Protein 6VRJ (pdb70)

CATH classification: 3.30.110.10

Solvent-accessible surface area: 7652 Å² total; per-residue (Å²): 166,60,178,184,79,150,195,105,72,132,56,80,108,26,137,4,139,17,79,42,118,134,43,79,52,93,93,44,17,114,60,0,4,155,29,3,64,144,30,13,109,0,51,1,32,0,130,14,147,76,184,40,135,59,32,102,131,104,1,82,107,47,2,110,168,1,35,46,51,0,78,137,124,3,56,50,115,107,146,44,158,120,109,56,165,50,9,85,0,10,2,14,18,144,138,178,236

Radius of gyration: 14.17 Å; Cα contacts (8 Å, |Δi|>4): 138; chains: 1; bounding box: 36×30×37 Å

InterPro domains:
  IPR001288 Translation initiation factor 3 [MF_00080] (9-182)
  IPR001288 Translation initiation factor 3 [PTHR10938] (8-183)
  IPR001288 Translation initiation factor 3 [TIGR00168] (15-182)
  IPR019814 Translation initiation factor 3, N-terminal [PF05198] (19-85)
  IPR019815 Translation initiation factor 3, C-terminal [PF00707] (96-180)
  IPR036787 Translation initiation factor 3 (IF-3), N-terminal domain superfamily [G3DSA:3.10.20.80] (10-87)
  IPR036787 Translation initiation factor 3 (IF-3), N-terminal domain superfamily [SSF54364] (17-90)
  IPR036788 Translation initiation factor 3 (IF-3), C-terminal domain superfamily [G3DSA:3.30.110.10] (88-183)
  IPR036788 Translation initiation factor 3 (IF-3), C-terminal domain superfamily [SSF55200] (96-183)

Secondary structure (DSSP, 8-state):
--SSSSS----EEEEE-SS--HHHHHHHHHHHHHHHHHT--EEEEE---S-HHHHHHHHHHHHHHHHHHHHTTEEEEEEEEEETTEEEEEEEES---

Nearest PDB structures (foldseek):
  6vrj-assembly1_A  TM=8.869E-01  e=1.119E-15  Pseudomonas aeruginosa
  5lmr-assembly1_X  TM=9.098E-01  e=2.075E-10  Thermus thermophilus HB8
  1tig-assembly1_A  TM=9.096E-01  e=4.958E-10  Geobacillus stearothermophilus
  5lmv-assembly1_X  TM=9.187E-01  e=1.237E-08  Thermus thermophilus HB8
  2m71-assembly1_A  TM=8.710E-01  e=9.018E-07  Campylobacter jejuni

Foldseek 3Di:
DDDPDPDDLAEEEDEDELPQDDVNLVVRLCCCQVSLVVPHWYKYKYADDPDPPVSVVSVVVSCVVSQVVCVVFWHFPDPWDDDDRITMGIIGGDDDD

Organism: Pseudomonas aeruginosa (strain ATCC 15692 / DSM 22644 / CIP 104116 / JCM 14847 / LMG 12228 / 1C / PRS 101 / PAO1) (NCBI:txid208964)

Structure (mmCIF, N/CA/C/O backbone):
data_6VRJ
#
_entry.id   6VRJ
#
loop_
_atom_site.group_PDB
_atom_site.id
_atom_site.type_symbol
_atom_site.label_atom_id
_atom_site.label_alt_id
_atom_site.label_comp_id
_atom_site.label_asym_id
_atom_site.label_entity_id
_atom_site.label_seq_id
_atom_site.pdbx_PDB_ins_code
_atom_site.Cartn_x
_atom_site.Cartn_y
_atom_site.Cartn_z
_atom_site.occupancy
_atom_site.B_iso_or_equiv
_atom_site.auth_seq_id
_atom_site.auth_comp_id
_atom_site.auth_asym_id
_atom_site.auth_atom_id
_atom_site.pdbx_PDB_model_num
ATOM 1 N N . VAL A 1 1 ? -10.450 -8.105 26.666 1.00 0.00 86 VAL A N 1
ATOM 2 C CA . VAL A 1 1 ? -11.747 -7.849 25.994 1.00 0.00 86 VAL A CA 1
ATOM 3 C C . VAL A 1 1 ? -11.556 -7.696 24.488 1.00 0.00 86 VAL A C 1
ATOM 4 O O . VAL A 1 1 ? -11.375 -6.603 23.989 1.00 0.00 86 VAL A O 1
ATOM 17 N N . ALA A 1 2 ? -11.601 -8.799 23.790 1.00 0.00 87 ALA A N 1
ATOM 18 C CA . ALA A 1 2 ? -11.424 -8.736 22.319 1.00 0.00 87 ALA A CA 1
ATOM 19 C C . ALA A 1 2 ? -11.843 -10.048 21.664 1.00 0.00 87 ALA A C 1
ATOM 20 O O . ALA A 1 2 ? -11.828 -11.090 22.290 1.00 0.00 87 ALA A O 1
ATOM 27 N N . LYS A 1 3 ? -12.209 -9.972 20.415 1.00 0.00 88 LYS A N 1
ATOM 28 C CA . LYS A 1 3 ? -12.632 -11.202 19.701 1.00 0.00 88 LYS A CA 1
ATOM 29 C C . LYS A 1 3 ? -13.676 -11.965 20.504 1.00 0.00 88 LYS A C 1
ATOM 30 O O . LYS A 1 3 ? -14.015 -13.085 20.177 1.00 0.00 88 LYS A O 1
ATOM 49 N N . LYS A 1 4 ? -14.170 -11.349 21.543 1.00 0.00 89 LYS A N 1
ATOM 50 C CA . LYS A 1 4 ? -15.192 -12.033 22.372 1.00 0.00 89 LYS A CA 1
ATOM 51 C C . LYS A 1 4 ? -16.147 -11.026 23.002 1.00 0.00 89 LYS A C 1
ATOM 52 O O . LYS A 1 4 ? -16.993 -11.383 23.798 1.00 0.00 89 LYS A O 1
ATOM 71 N N . ASN A 1 5 ? -15.995 -9.783 22.636 1.00 0.00 90 ASN A N 1
ATOM 72 C CA . ASN A 1 5 ? -16.886 -8.743 23.204 1.00 0.00 90 ASN A CA 1
ATOM 73 C C . ASN A 1 5 ? -18.254 -8.785 22.533 1.00 0.00 90 ASN A C 1
ATOM 74 O O . ASN A 1 5 ? -18.733 -9.840 22.166 1.00 0.00 90 ASN A O 1
ATOM 85 N N . GLN A 1 6 ? -18.860 -7.633 22.384 1.00 0.00 91 GLN A N 1
ATOM 86 C CA . GLN A 1 6 ? -20.199 -7.586 21.739 1.00 0.00 91 GLN A CA 1
ATOM 87 C C . GLN A 1 6 ? -20.082 -7.212 20.264 1.00 0.00 91 GLN A C 1
ATOM 88 O O . GLN A 1 6 ? -19.737 -8.035 19.439 1.00 0.00 91 GLN A O 1
ATOM 102 N N . LYS A 1 7 ? -20.368 -5.975 19.959 1.00 0.00 92 LYS A N 1
ATOM 103 C CA . LYS A 1 7 ? -20.278 -5.531 18.545 1.00 0.00 92 LYS A CA 1
ATOM 104 C C . LYS A 1 7 ? -18.882 -5.779 17.985 1.00 0.00 92 LYS A C 1
ATOM 105 O O . LYS A 1 7 ? -18.713 -5.987 16.799 1.00 0.00 92 LYS A O 1
ATOM 124 N N . GLN A 1 8 ? -17.903 -5.751 18.847 1.00 0.00 93 GLN A N 1
ATOM 125 C CA . GLN A 1 8 ? -16.511 -5.984 18.383 1.00 0.00 93 GLN A CA 1
ATOM 126 C C . GLN A 1 8 ? -16.073 -4.920 17.380 1.00 0.00 93 GLN A C 1
ATOM 127 O O . GLN A 1 8 ? -16.889 -4.211 16.824 1.00 0.00 93 GLN A O 1
ATOM 141 N N . ALA A 1 9 ? -14.784 -4.835 17.170 1.00 0.00 94 ALA A N 1
ATOM 142 C CA . ALA A 1 9 ? -14.256 -3.831 16.212 1.00 0.00 94 ALA A CA 1
ATOM 143 C C . ALA A 1 9 ? -13.081 -4.409 15.428 1.00 0.00 94 ALA A C 1
ATOM 144 O O . ALA A 1 9 ? -12.736 -5.562 15.587 1.00 0.00 94 ALA A O 1
ATOM 151 N N . GLN A 1 10 ? -12.486 -3.598 14.593 1.00 0.00 95 GLN A N 1
ATOM 152 C CA . GLN A 1 10 ? -11.335 -4.095 13.797 1.00 0.00 95 GLN A CA 1
ATOM 153 C C . GLN A 1 10 ? -10.486 -2.940 13.281 1.00 0.00 95 GLN A C 1
ATOM 154 O O . GLN A 1 10 ? -11.004 -1.949 12.803 1.00 0.00 95 GLN A O 1
ATOM 168 N N . VAL A 1 11 ? -9.194 -3.089 13.385 1.00 0.00 96 VAL A N 1
ATOM 169 C CA . VAL A 1 11 ? -8.294 -2.020 12.911 1.00 0.00 96 VAL A CA 1
ATOM 170 C C . VAL A 1 11 ? -8.311 -1.905 11.403 1.00 0.00 96 VAL A C 1
ATOM 171 O O . VAL A 1 11 ? -8.442 -2.887 10.698 1.00 0.00 96 VAL A O 1
ATOM 184 N N . LYS A 1 12 ? -8.175 -0.694 10.944 1.00 0.00 97 LYS A N 1
ATOM 185 C CA . LYS A 1 12 ? -8.175 -0.439 9.476 1.00 0.00 97 LYS A CA 1
ATOM 186 C C . LYS A 1 12 ? -6.829 0.128 9.030 1.00 0.00 97 LYS A C 1
ATOM 187 O O . LYS A 1 12 ? -6.084 0.655 9.833 1.00 0.00 97 LYS A O 1
ATOM 206 N N . GLU A 1 13 ? -6.540 -0.002 7.756 1.00 0.00 98 GLU A N 1
ATOM 207 C CA . GLU A 1 13 ? -5.246 0.520 7.231 1.00 0.00 98 GLU A CA 1
ATOM 208 C C . GLU A 1 13 ? -5.466 1.360 5.984 1.00 0.00 98 GLU A C 1
ATOM 209 O O . GLU A 1 13 ? -6.370 1.104 5.213 1.00 0.00 98 GLU A O 1
ATOM 221 N N . ILE A 1 14 ? -4.624 2.349 5.808 1.00 0.00 99 ILE A N 1
ATOM 222 C CA . ILE A 1 14 ? -4.750 3.232 4.618 1.00 0.00 99 ILE A CA 1
ATOM 223 C C . ILE A 1 14 ? -3.392 3.427 3.955 1.00 0.00 99 ILE A C 1
ATOM 224 O O . ILE A 1 14 ? -2.429 3.803 4.596 1.00 0.00 99 ILE A O 1
ATOM 240 N N . LYS A 1 15 ? -3.341 3.162 2.679 1.00 0.00 100 LYS A N 1
ATOM 241 C CA . LYS A 1 15 ? -2.060 3.323 1.949 1.00 0.00 100 LYS A CA 1
ATOM 242 C C . LYS A 1 15 ? -1.902 4.741 1.418 1.00 0.00 100 LYS A C 1
ATOM 243 O O . LYS A 1 15 ? -2.875 5.416 1.139 1.00 0.00 100 LYS A O 1
ATOM 262 N N . PHE A 1 16 ? -0.667 5.165 1.290 1.00 0.00 101 PHE A N 1
ATOM 263 C CA . PHE A 1 16 ? -0.395 6.535 0.780 1.00 0.00 101 PHE A CA 1
ATOM 264 C C . PHE A 1 16 ? 0.654 6.495 -0.324 1.00 0.00 101 PHE A C 1
ATOM 265 O O . PHE A 1 16 ? 1.375 5.525 -0.456 1.00 0.00 101 PHE A O 1
ATOM 282 N N . ARG A 1 17 ? 0.708 7.546 -1.109 1.00 0.00 102 ARG A N 1
ATOM 283 C CA . ARG A 1 17 ? 1.704 7.593 -2.214 1.00 0.00 102 ARG A CA 1
ATOM 284 C C . ARG A 1 17 ? 2.396 8.965 -2.254 1.00 0.00 102 ARG A C 1
ATOM 285 O O . ARG A 1 17 ? 1.806 9.965 -1.905 1.00 0.00 102 ARG A O 1
ATOM 306 N N . PRO A 1 18 ? 3.652 8.985 -2.675 1.00 0.00 103 PRO A N 1
ATOM 307 C CA . PRO A 1 18 ? 4.408 10.236 -2.754 1.00 0.00 103 PRO A CA 1
ATOM 308 C C . PRO A 1 18 ? 3.784 11.207 -3.754 1.00 0.00 103 PRO A C 1
ATOM 309 O O . PRO A 1 18 ? 2.890 10.853 -4.496 1.00 0.00 103 PRO A O 1
ATOM 320 N N . GLY A 1 19 ? 4.271 12.416 -3.752 1.00 0.00 104 GLY A N 1
ATOM 321 C CA . GLY A 1 19 ? 3.726 13.433 -4.695 1.00 0.00 104 GLY A CA 1
ATOM 322 C C . GLY A 1 19 ? 2.193 13.403 -4.717 1.00 0.00 104 GLY A C 1
ATOM 323 O O . GLY A 1 19 ? 1.586 13.492 -5.765 1.00 0.00 104 GLY A O 1
ATOM 327 N N . THR A 1 20 ? 1.596 13.277 -3.562 1.00 0.00 105 THR A N 1
ATOM 328 C CA . THR A 1 20 ? 0.108 13.243 -3.518 1.00 0.00 105 THR A CA 1
ATOM 329 C C . THR A 1 20 ? -0.461 14.660 -3.503 1.00 0.00 105 THR A C 1
ATOM 330 O O . THR A 1 20 ? 0.047 15.529 -2.822 1.00 0.00 105 THR A O 1
ATOM 341 N N . GLU A 1 21 ? -1.509 14.867 -4.260 1.00 0.00 106 GLU A N 1
ATOM 342 C CA . GLU A 1 21 ? -2.126 16.219 -4.306 1.00 0.00 106 GLU A CA 1
ATOM 343 C C . GLU A 1 21 ? -2.839 16.549 -2.999 1.00 0.00 106 GLU A C 1
ATOM 344 O O . GLU A 1 21 ? -3.305 15.673 -2.302 1.00 0.00 106 GLU A O 1
ATOM 356 N N . GLU A 1 22 ? -2.919 17.816 -2.699 1.00 0.00 107 GLU A N 1
ATOM 357 C CA . GLU A 1 22 ? -3.597 18.230 -1.444 1.00 0.00 107 GLU A CA 1
ATOM 358 C C . GLU A 1 22 ? -4.988 17.610 -1.338 1.00 0.00 107 GLU A C 1
ATOM 359 O O . GLU A 1 22 ? -5.378 17.131 -0.291 1.00 0.00 107 GLU A O 1
ATOM 371 N N . GLY A 1 23 ? -5.712 17.630 -2.424 1.00 0.00 108 GLY A N 1
ATOM 372 C CA . GLY A 1 23 ? -7.086 17.045 -2.403 1.00 0.00 108 GLY A CA 1
ATOM 373 C C . GLY A 1 23 ? -7.046 15.583 -1.954 1.00 0.00 108 GLY A C 1
ATOM 374 O O . GLY A 1 23 ? -7.716 15.201 -1.016 1.00 0.00 108 GLY A O 1
ATOM 378 N N . ASP A 1 24 ? -6.261 14.796 -2.631 1.00 0.00 109 ASP A N 1
ATOM 379 C CA . ASP A 1 24 ? -6.168 13.364 -2.258 1.00 0.00 109 ASP A CA 1
ATOM 380 C C . ASP A 1 24 ? -5.532 13.200 -0.880 1.00 0.00 109 ASP A C 1
ATOM 381 O O . ASP A 1 24 ? -5.838 12.271 -0.158 1.00 0.00 109 ASP A O 1
ATOM 390 N N . TYR A 1 25 ? -4.655 14.104 -0.543 1.00 0.00 110 TYR A N 1
ATOM 391 C CA . TYR A 1 25 ? -3.992 14.017 0.783 1.00 0.00 110 TYR A CA 1
ATOM 392 C C . TYR A 1 25 ? -4.956 14.408 1.895 1.00 0.00 110 TYR A C 1
ATOM 393 O O . TYR A 1 25 ? -4.810 13.987 3.026 1.00 0.00 110 TYR A O 1
ATOM 411 N N . GLN A 1 26 ? -5.934 15.205 1.553 1.00 0.00 111 GLN A N 1
ATOM 412 C CA . GLN A 1 26 ? -6.916 15.632 2.578 1.00 0.00 111 GLN A CA 1
ATOM 413 C C . GLN A 1 26 ? -7.935 14.533 2.849 1.00 0.00 111 GLN A C 1
ATOM 414 O O . GLN A 1 26 ? -8.077 14.081 3.969 1.00 0.00 111 GLN A O 1
ATOM 428 N N . VAL A 1 27 ? -8.627 14.119 1.822 1.00 0.00 112 VAL A N 1
ATOM 429 C CA . VAL A 1 27 ? -9.636 13.050 2.017 1.00 0.00 112 VAL A CA 1
ATOM 430 C C . VAL A 1 27 ? -9.010 11.853 2.715 1.00 0.00 112 VAL A C 1
ATOM 431 O O . VAL A 1 27 ? -9.587 11.291 3.623 1.00 0.00 112 VAL A O 1
ATOM 444 N N . LYS A 1 28 ? -7.835 11.481 2.281 1.00 0.00 113 LYS A N 1
ATOM 445 C CA . LYS A 1 28 ? -7.168 10.324 2.918 1.00 0.00 113 LYS A CA 1
ATOM 446 C C . LYS A 1 28 ? -6.966 10.592 4.397 1.00 0.00 113 LYS A C 1
ATOM 447 O O . LYS A 1 28 ? -7.267 9.757 5.228 1.00 0.00 113 LYS A O 1
ATOM 466 N N . LEU A 1 29 ? -6.455 11.755 4.706 1.00 0.00 114 LEU A N 1
ATOM 467 C CA . LEU A 1 29 ? -6.232 12.087 6.128 1.00 0.00 114 LEU A CA 1
ATOM 468 C C . LEU A 1 29 ? -7.529 11.925 6.901 1.00 0.00 114 LEU A C 1
ATOM 469 O O . LEU A 1 29 ? -7.554 11.330 7.959 1.00 0.00 114 LEU A O 1
ATOM 485 N N . ARG A 1 30 ? -8.591 12.457 6.354 1.00 0.00 115 ARG A N 1
ATOM 486 C CA . ARG A 1 30 ? -9.896 12.343 7.043 1.00 0.00 115 ARG A CA 1
ATOM 487 C C . ARG A 1 30 ? -10.223 10.880 7.308 1.00 0.00 115 ARG A C 1
ATOM 488 O O . ARG A 1 30 ? -10.577 10.512 8.410 1.00 0.00 115 ARG A O 1
ATOM 509 N N . ASN A 1 31 ? -10.098 10.065 6.291 1.00 0.00 116 ASN A N 1
ATOM 510 C CA . ASN A 1 31 ? -10.398 8.626 6.480 1.00 0.00 116 ASN A CA 1
ATOM 511 C C . ASN A 1 31 ? -9.608 8.082 7.661 1.00 0.00 116 ASN A C 1
ATOM 512 O O . ASN A 1 31 ? -10.175 7.599 8.621 1.00 0.00 116 ASN A O 1
ATOM 523 N N . LEU A 1 32 ? -8.309 8.162 7.570 1.00 0.00 117 LEU A N 1
ATOM 524 C CA . LEU A 1 32 ? -7.473 7.656 8.683 1.00 0.00 117 LEU A CA 1
ATOM 525 C C . LEU A 1 32 ? -7.997 8.188 10.008 1.00 0.00 117 LEU A C 1
ATOM 526 O O . LEU A 1 32 ? -8.194 7.449 10.956 1.00 0.00 117 LEU A O 1
ATOM 542 N N . VAL A 1 33 ? -8.217 9.471 10.043 1.00 0.00 118 VAL A N 1
ATOM 543 C CA . VAL A 1 33 ? -8.726 10.091 11.282 1.00 0.00 118 VAL A CA 1
ATOM 544 C C . VAL A 1 33 ? -10.088 9.523 11.657 1.00 0.00 118 VAL A C 1
ATOM 545 O O . VAL A 1 33 ? -10.303 9.123 12.783 1.00 0.00 118 VAL A O 1
ATOM 558 N N . ARG A 1 34 ? -10.990 9.496 10.708 1.00 0.00 119 ARG A N 1
ATOM 559 C CA . ARG A 1 34 ? -12.337 8.956 11.011 1.00 0.00 119 ARG A CA 1
ATOM 560 C C . ARG A 1 34 ? -12.214 7.654 11.787 1.00 0.00 119 ARG A C 1
ATOM 561 O O . ARG A 1 34 ? -13.011 7.374 12.661 1.00 0.00 119 ARG A O 1
ATOM 582 N N . PHE A 1 35 ? -11.215 6.876 11.457 1.00 0.00 120 PHE A N 1
ATOM 583 C CA . PHE A 1 35 ? -11.034 5.593 12.174 1.00 0.00 120 PHE A CA 1
ATOM 584 C C . PHE A 1 35 ? -10.634 5.869 13.612 1.00 0.00 120 PHE A C 1
ATOM 585 O O . PHE A 1 35 ? -11.090 5.211 14.526 1.00 0.00 120 PHE A O 1
ATOM 602 N N . LEU A 1 36 ? -9.780 6.845 13.788 1.00 0.00 121 LEU A N 1
ATOM 603 C CA . LEU A 1 36 ? -9.336 7.184 15.163 1.00 0.00 121 LEU A CA 1
ATOM 604 C C . LEU A 1 36 ? -10.477 7.821 15.946 1.00 0.00 121 LEU A C 1
ATOM 605 O O . LEU A 1 36 ? -10.782 7.415 17.049 1.00 0.00 121 LEU A O 1
ATOM 621 N N . SER A 1 37 ? -11.089 8.811 15.355 1.00 0.00 122 SER A N 1
ATOM 622 C CA . SER A 1 37 ? -12.212 9.491 16.044 1.00 0.00 122 SER A CA 1
ATOM 623 C C . SER A 1 37 ? -13.163 8.476 16.663 1.00 0.00 122 SER A C 1
ATOM 624 O O . SER A 1 37 ? -13.411 8.500 17.852 1.00 0.00 122 SER A O 1
ATOM 632 N N . GLU A 1 38 ? -13.682 7.601 15.846 1.00 0.00 123 GLU A N 1
ATOM 633 C CA . GLU A 1 38 ? -14.618 6.579 16.373 1.00 0.00 123 GLU A CA 1
ATOM 634 C C . GLU A 1 38 ? -14.048 5.914 17.618 1.00 0.00 123 GLU A C 1
ATOM 635 O O . GLU A 1 38 ? -14.739 5.740 18.603 1.00 0.00 123 GLU A O 1
ATOM 647 N N . GLY A 1 39 ? -12.789 5.554 17.548 1.00 0.00 124 GLY A N 1
ATOM 648 C CA . GLY A 1 39 ? -12.135 4.893 18.718 1.00 0.00 124 GLY A CA 1
ATOM 649 C C . GLY A 1 39 ? -11.399 3.631 18.266 1.00 0.00 124 GLY A C 1
ATOM 650 O O . GLY A 1 39 ? -10.897 2.877 19.075 1.00 0.00 124 GLY A O 1
ATOM 654 N N . ASP A 1 40 ? -11.351 3.430 16.977 1.00 0.00 125 ASP A N 1
ATOM 655 C CA . ASP A 1 40 ? -10.658 2.230 16.451 1.00 0.00 125 ASP A CA 1
ATOM 656 C C . ASP A 1 40 ? -9.194 2.537 16.153 1.00 0.00 125 ASP A C 1
ATOM 657 O O . ASP A 1 40 ? -8.792 3.683 16.120 1.00 0.00 125 ASP A O 1
ATOM 666 N N . LYS A 1 41 ? -8.424 1.505 15.942 1.00 0.00 126 LYS A N 1
ATOM 667 C CA . LYS A 1 41 ? -6.985 1.718 15.646 1.00 0.00 126 LYS A CA 1
ATOM 668 C C . LYS A 1 41 ? -6.759 1.896 14.151 1.00 0.00 126 LYS A C 1
ATOM 669 O O . LYS A 1 41 ? -7.563 1.472 13.344 1.00 0.00 126 LYS A O 1
ATOM 688 N N . ALA A 1 42 ? -5.665 2.523 13.802 1.00 0.00 127 ALA A N 1
ATOM 689 C CA . ALA A 1 42 ? -5.384 2.729 12.362 1.00 0.00 127 ALA A CA 1
ATOM 690 C C . ALA A 1 42 ? -3.885 2.802 12.094 1.00 0.00 127 ALA A C 1
ATOM 691 O O . ALA A 1 42 ? -3.136 3.344 12.884 1.00 0.00 127 ALA A O 1
ATOM 698 N N . LYS A 1 43 ? -3.480 2.244 10.976 1.00 0.00 128 LYS A N 1
ATOM 699 C CA . LYS A 1 43 ? -2.034 2.258 10.613 1.00 0.00 128 LYS A CA 1
ATOM 700 C C . LYS A 1 43 ? -1.849 2.715 9.169 1.00 0.00 128 LYS A C 1
ATOM 701 O O . LYS A 1 43 ? -2.667 2.425 8.318 1.00 0.00 128 LYS A O 1
ATOM 720 N N . VAL A 1 44 ? -0.771 3.424 8.922 1.00 0.00 129 VAL A N 1
ATOM 721 C CA . VAL A 1 44 ? -0.505 3.917 7.543 1.00 0.00 129 VAL A CA 1
ATOM 722 C C . VAL A 1 44 ? 0.649 3.163 6.907 1.00 0.00 129 VAL A C 1
ATOM 723 O O . VAL A 1 44 ? 1.570 2.751 7.585 1.00 0.00 129 VAL A O 1
ATOM 736 N N . SER A 1 45 ? 0.574 2.993 5.610 1.00 0.00 130 SER A N 1
ATOM 737 C CA . SER A 1 45 ? 1.660 2.267 4.898 1.00 0.00 130 SER A CA 1
ATOM 738 C C . SER A 1 45 ? 2.041 2.993 3.612 1.00 0.00 130 SER A C 1
ATOM 739 O O . SER A 1 45 ? 1.197 3.273 2.783 1.00 0.00 130 SER A O 1
ATOM 747 N N . LEU A 1 46 ? 3.314 3.282 3.468 1.00 0.00 131 LEU A N 1
ATOM 748 C CA . LEU A 1 46 ? 3.778 3.991 2.241 1.00 0.00 131 LEU A CA 1
ATOM 749 C C . LEU A 1 46 ? 4.424 3.012 1.265 1.00 0.00 131 LEU A C 1
ATOM 750 O O . LEU A 1 46 ? 5.397 2.356 1.593 1.00 0.00 131 LEU A O 1
ATOM 766 N N . ARG A 1 47 ? 3.869 2.937 0.080 1.00 0.00 132 ARG A N 1
ATOM 767 C CA . ARG A 1 47 ? 4.422 2.012 -0.947 1.00 0.00 132 ARG A CA 1
ATOM 768 C C . ARG A 1 47 ? 5.164 2.781 -2.037 1.00 0.00 132 ARG A C 1
ATOM 769 O O . ARG A 1 47 ? 4.631 3.700 -2.624 1.00 0.00 132 ARG A O 1
ATOM 790 N N . PHE A 1 48 ? 6.387 2.388 -2.290 1.00 0.00 133 PHE A N 1
ATOM 791 C CA . PHE A 1 48 ? 7.175 3.086 -3.337 1.00 0.00 133 PHE A CA 1
ATOM 792 C C . PHE A 1 48 ? 7.031 2.377 -4.679 1.00 0.00 133 PHE A C 1
ATOM 793 O O . PHE A 1 48 ? 6.757 1.194 -4.731 1.00 0.00 133 PHE A O 1
ATOM 810 N N . ARG A 1 49 ? 7.222 3.120 -5.741 1.00 0.00 134 ARG A N 1
ATOM 811 C CA . ARG A 1 49 ? 7.103 2.517 -7.097 1.00 0.00 134 ARG A CA 1
ATOM 812 C C . ARG A 1 49 ? 8.224 3.013 -8.001 1.00 0.00 134 ARG A C 1
ATOM 813 O O . ARG A 1 49 ? 8.423 4.204 -8.150 1.00 0.00 134 ARG A O 1
ATOM 834 N N . GLY A 1 50 ? 8.937 2.093 -8.590 1.00 0.00 135 GLY A N 1
ATOM 835 C CA . GLY A 1 50 ? 10.053 2.497 -9.488 1.00 0.00 135 GLY A CA 1
ATOM 836 C C . GLY A 1 50 ? 11.267 2.917 -8.659 1.00 0.00 135 GLY A C 1
ATOM 837 O O . GLY A 1 50 ? 11.880 2.104 -7.996 1.00 0.00 135 GLY A O 1
ATOM 841 N N . ARG A 1 51 ? 11.588 4.180 -8.710 1.00 0.00 136 ARG A N 1
ATOM 842 C CA . ARG A 1 51 ? 12.753 4.665 -7.933 1.00 0.00 136 ARG A CA 1
ATOM 843 C C . ARG A 1 51 ? 12.345 4.944 -6.489 1.00 0.00 136 ARG A C 1
ATOM 844 O O . ARG A 1 51 ? 11.745 5.959 -6.192 1.00 0.00 136 ARG A O 1
ATOM 865 N N . GLU A 1 52 ? 12.671 4.030 -5.615 1.00 0.00 137 GLU A N 1
ATOM 866 C CA . GLU A 1 52 ? 12.311 4.224 -4.190 1.00 0.00 137 GLU A CA 1
ATOM 867 C C . GLU A 1 52 ? 13.207 5.269 -3.537 1.00 0.00 137 GLU A C 1
ATOM 868 O O . GLU A 1 52 ? 12.838 5.876 -2.551 1.00 0.00 137 GLU A O 1
ATOM 880 N N . MET A 1 53 ? 14.371 5.461 -4.094 1.00 0.00 138 MET A N 1
ATOM 881 C CA . MET A 1 53 ? 15.298 6.462 -3.511 1.00 0.00 138 MET A CA 1
ATOM 882 C C . MET A 1 53 ? 14.573 7.771 -3.239 1.00 0.00 138 MET A C 1
ATOM 883 O O . MET A 1 53 ? 14.513 8.231 -2.113 1.00 0.00 138 MET A O 1
ATOM 897 N N . ALA A 1 54 ? 14.030 8.348 -4.274 1.00 0.00 139 ALA A N 1
ATOM 898 C CA . ALA A 1 54 ? 13.305 9.624 -4.094 1.00 0.00 139 ALA A CA 1
ATOM 899 C C . ALA A 1 54 ? 12.177 9.453 -3.090 1.00 0.00 139 ALA A C 1
ATOM 900 O O . ALA A 1 54 ? 11.952 10.304 -2.254 1.00 0.00 139 ALA A O 1
ATOM 907 N N . HIS A 1 55 ? 11.488 8.351 -3.189 1.00 0.00 140 HIS A N 1
ATOM 908 C CA . HIS A 1 55 ? 10.373 8.107 -2.249 1.00 0.00 140 HIS A CA 1
ATOM 909 C C . HIS A 1 55 ? 10.901 7.812 -0.850 1.00 0.00 140 HIS A C 1
ATOM 910 O O . HIS A 1 55 ? 10.195 7.958 0.126 1.00 0.00 140 HIS A O 1
ATOM 924 N N . GLN A 1 56 ? 12.137 7.400 -0.780 1.00 0.00 141 GLN A N 1
ATOM 925 C CA . GLN A 1 56 ? 12.729 7.091 0.544 1.00 0.00 141 GLN A CA 1
ATOM 926 C C . GLN A 1 56 ? 12.872 8.357 1.379 1.00 0.00 141 GLN A C 1
ATOM 927 O O . GLN A 1 56 ? 12.403 8.423 2.499 1.00 0.00 141 GLN A O 1
ATOM 941 N N . GLU A 1 57 ? 13.517 9.343 0.818 1.00 0.00 142 GLU A N 1
ATOM 942 C CA . GLU A 1 57 ? 13.700 10.614 1.566 1.00 0.00 142 GLU A CA 1
ATOM 943 C C . GLU A 1 57 ? 12.392 11.387 1.654 1.00 0.00 142 GLU A C 1
ATOM 944 O O . GLU A 1 57 ? 12.140 12.078 2.623 1.00 0.00 142 GLU A O 1
ATOM 956 N N . LEU A 1 58 ? 11.580 11.256 0.645 1.00 0.00 143 LEU A N 1
ATOM 957 C CA . LEU A 1 58 ? 10.288 11.977 0.660 1.00 0.00 143 LEU A CA 1
ATOM 958 C C . LEU A 1 58 ? 9.257 11.210 1.470 1.00 0.00 143 LEU A C 1
ATOM 959 O O . LEU A 1 58 ? 8.466 11.791 2.186 1.00 0.00 143 LEU A O 1
ATOM 975 N N . GLY A 1 59 ? 9.285 9.912 1.344 1.00 0.00 144 GLY A N 1
ATOM 976 C CA . GLY A 1 59 ? 8.310 9.085 2.104 1.00 0.00 144 GLY A CA 1
ATOM 977 C C . GLY A 1 59 ? 8.596 9.179 3.604 1.00 0.00 144 GLY A C 1
ATOM 978 O O . GLY A 1 59 ? 7.700 9.061 4.419 1.00 0.00 144 GLY A O 1
ATOM 982 N N . MET A 1 60 ? 9.839 9.399 3.938 1.00 0.00 145 MET A N 1
ATOM 983 C CA . MET A 1 60 ? 10.196 9.502 5.365 1.00 0.00 145 MET A CA 1
ATOM 984 C C . MET A 1 60 ? 9.750 10.836 5.909 1.00 0.00 145 MET A C 1
ATOM 985 O O . MET A 1 60 ? 9.083 10.910 6.925 1.00 0.00 145 MET A O 1
ATOM 999 N N . GLU A 1 61 ? 10.125 11.879 5.225 1.00 0.00 146 GLU A N 1
ATOM 1000 C CA . GLU A 1 61 ? 9.728 13.217 5.691 1.00 0.00 146 GLU A CA 1
ATOM 1001 C C . GLU A 1 61 ? 8.209 13.327 5.754 1.00 0.00 146 GLU A C 1
ATOM 1002 O O . GLU A 1 61 ? 7.669 14.143 6.476 1.00 0.00 146 GLU A O 1
ATOM 1014 N N . LEU A 1 62 ? 7.545 12.495 4.994 1.00 0.00 147 LEU A N 1
ATOM 1015 C CA . LEU A 1 62 ? 6.064 12.533 4.993 1.00 0.00 147 LEU A CA 1
ATOM 1016 C C . LEU A 1 62 ? 5.507 11.992 6.300 1.00 0.00 147 LEU A C 1
ATOM 1017 O O . LEU A 1 62 ? 4.859 12.703 7.042 1.00 0.00 147 LEU A O 1
ATOM 1033 N N . LEU A 1 63 ? 5.768 10.740 6.562 1.00 0.00 148 LEU A N 1
ATOM 1034 C CA . LEU A 1 63 ? 5.256 10.144 7.820 1.00 0.00 148 LEU A CA 1
ATOM 1035 C C . LEU A 1 63 ? 5.496 11.078 8.997 1.00 0.00 148 LEU A C 1
ATOM 1036 O O . LEU A 1 63 ? 4.643 11.241 9.845 1.00 0.00 148 LEU A O 1
ATOM 1052 N N . LYS A 1 64 ? 6.652 11.681 9.030 1.00 0.00 149 LYS A N 1
ATOM 1053 C CA . LYS A 1 64 ? 6.957 12.607 10.151 1.00 0.00 149 LYS A CA 1
ATOM 1054 C C . LYS A 1 64 ? 5.941 13.748 10.215 1.00 0.00 149 LYS A C 1
ATOM 1055 O O . LYS A 1 64 ? 5.377 14.026 11.260 1.00 0.00 149 LYS A O 1
ATOM 1074 N N . ARG A 1 65 ? 5.714 14.382 9.094 1.00 0.00 150 ARG A N 1
ATOM 1075 C CA . ARG A 1 65 ? 4.741 15.500 9.081 1.00 0.00 150 ARG A CA 1
ATOM 1076 C C . ARG A 1 65 ? 3.348 14.957 9.275 1.00 0.00 150 ARG A C 1
ATOM 1077 O O . ARG A 1 65 ? 2.547 15.520 9.996 1.00 0.00 150 ARG A O 1
ATOM 1098 N N . VAL A 1 66 ? 3.085 13.868 8.628 1.00 0.00 151 VAL A N 1
ATOM 1099 C CA . VAL A 1 66 ? 1.758 13.259 8.751 1.00 0.00 151 VAL A CA 1
ATOM 1100 C C . VAL A 1 66 ? 1.503 12.847 10.194 1.00 0.00 151 VAL A C 1
ATOM 1101 O O . VAL A 1 66 ? 0.451 13.115 10.746 1.00 0.00 151 VAL A O 1
ATOM 1114 N N . GLU A 1 67 ? 2.478 12.207 10.785 1.00 0.00 152 GLU A N 1
ATOM 1115 C CA . GLU A 1 67 ? 2.309 11.773 12.190 1.00 0.00 152 GLU A CA 1
ATOM 1116 C C . GLU A 1 67 ? 1.838 12.938 13.043 1.00 0.00 152 GLU A C 1
ATOM 1117 O O . GLU A 1 67 ? 0.941 12.797 13.848 1.00 0.00 152 GLU A O 1
ATOM 1129 N N . ALA A 1 68 ? 2.455 14.077 12.850 1.00 0.00 153 ALA A N 1
ATOM 1130 C CA . ALA A 1 68 ? 2.050 15.261 13.646 1.00 0.00 153 ALA A CA 1
ATOM 1131 C C . ALA A 1 68 ? 0.631 15.682 13.291 1.00 0.00 153 ALA A C 1
ATOM 1132 O O . ALA A 1 68 ? -0.190 15.927 14.164 1.00 0.00 153 ALA A O 1
ATOM 1139 N N . ASP A 1 69 ? 0.358 15.754 12.018 1.00 0.00 154 ASP A N 1
ATOM 1140 C CA . ASP A 1 69 ? -0.998 16.155 11.603 1.00 0.00 154 ASP A CA 1
ATOM 1141 C C . ASP A 1 69 ? -2.022 15.356 12.378 1.00 0.00 154 ASP A C 1
ATOM 1142 O O . ASP A 1 69 ? -3.149 15.776 12.545 1.00 0.00 154 ASP A O 1
ATOM 1151 N N . LEU A 1 70 ? -1.603 14.204 12.842 1.00 0.00 155 LEU A N 1
ATOM 1152 C CA . LEU A 1 70 ? -2.528 13.349 13.615 1.00 0.00 155 LEU A CA 1
ATOM 1153 C C . LEU A 1 70 ? -2.314 13.538 15.104 1.00 0.00 155 LEU A C 1
ATOM 1154 O O . LEU A 1 70 ? -3.223 13.362 15.886 1.00 0.00 155 LEU A O 1
ATOM 1170 N N . VAL A 1 71 ? -1.114 13.893 15.481 1.00 0.00 156 VAL A N 1
ATOM 1171 C CA . VAL A 1 71 ? -0.854 14.092 16.920 1.00 0.00 156 VAL A CA 1
ATOM 1172 C C . VAL A 1 71 ? -1.941 14.959 17.524 1.00 0.00 156 VAL A C 1
ATOM 1173 O O . VAL A 1 71 ? -2.175 14.929 18.717 1.00 0.00 156 VAL A O 1
ATOM 1186 N N . GLU A 1 72 ? -2.591 15.722 16.684 1.00 0.00 157 GLU A N 1
ATOM 1187 C CA . GLU A 1 72 ? -3.674 16.604 17.190 1.00 0.00 157 GLU A CA 1
ATOM 1188 C C . GLU A 1 72 ? -4.984 15.831 17.328 1.00 0.00 157 GLU A C 1
ATOM 1189 O O . GLU A 1 72 ? -5.866 16.233 18.062 1.00 0.00 157 GLU A O 1
ATOM 1201 N N . TYR A 1 73 ? -5.083 14.734 16.613 1.00 0.00 158 TYR A N 1
ATOM 1202 C CA . TYR A 1 73 ? -6.323 13.907 16.679 1.00 0.00 158 TYR A CA 1
ATOM 1203 C C . TYR A 1 73 ? -5.982 12.449 16.952 1.00 0.00 158 TYR A C 1
ATOM 1204 O O . TYR A 1 73 ? -6.812 11.575 16.799 1.00 0.00 158 TYR A O 1
ATOM 1222 N N . GLY A 1 74 ? -4.766 12.217 17.352 1.00 0.00 159 GLY A N 1
ATOM 1223 C CA . GLY A 1 74 ? -4.345 10.823 17.642 1.00 0.00 159 GLY A CA 1
ATOM 1224 C C . GLY A 1 74 ? -2.954 10.814 18.271 1.00 0.00 159 GLY A C 1
ATOM 1225 O O . GLY A 1 74 ? -2.424 11.849 18.621 1.00 0.00 159 GLY A O 1
ATOM 1229 N N . THR A 1 75 ? -2.395 9.649 18.409 1.00 0.00 160 THR A N 1
ATOM 1230 C CA . THR A 1 75 ? -1.047 9.559 19.010 1.00 0.00 160 THR A CA 1
ATOM 1231 C C . THR A 1 75 ? -0.274 8.397 18.413 1.00 0.00 160 THR A C 1
ATOM 1232 O O . THR A 1 75 ? -0.851 7.487 17.854 1.00 0.00 160 THR A O 1
ATOM 1243 N N . VAL A 1 76 ? 1.018 8.444 18.543 1.00 0.00 161 VAL A N 1
ATOM 1244 C CA . VAL A 1 76 ? 1.836 7.348 17.987 1.00 0.00 161 VAL A CA 1
ATOM 1245 C C . VAL A 1 76 ? 1.965 6.208 18.991 1.00 0.00 161 VAL A C 1
ATOM 1246 O O . VAL A 1 76 ? 2.337 6.418 20.128 1.00 0.00 161 VAL A O 1
ATOM 1259 N N . GLU A 1 77 ? 1.633 5.020 18.548 1.00 0.00 162 GLU A N 1
ATOM 1260 C CA . GLU A 1 77 ? 1.721 3.841 19.445 1.00 0.00 162 GLU A CA 1
ATOM 1261 C C . GLU A 1 77 ? 2.907 2.984 19.047 1.00 0.00 162 GLU A C 1
ATOM 1262 O O . GLU A 1 77 ? 3.382 2.169 19.813 1.00 0.00 162 GLU A O 1
ATOM 1274 N N . GLN A 1 78 ? 3.366 3.192 17.846 1.00 0.00 163 GLN A N 1
ATOM 1275 C CA . GLN A 1 78 ? 4.520 2.412 17.358 1.00 0.00 163 GLN A CA 1
ATOM 1276 C C . GLN A 1 78 ? 5.334 3.236 16.369 1.00 0.00 163 GLN A C 1
ATOM 1277 O O . GLN A 1 78 ? 4.916 3.455 15.245 1.00 0.00 163 GLN A O 1
ATOM 1291 N N . HIS A 1 79 ? 6.482 3.685 16.805 1.00 0.00 164 HIS A N 1
ATOM 1292 C CA . HIS A 1 79 ? 7.331 4.496 15.901 1.00 0.00 164 HIS A CA 1
ATOM 1293 C C . HIS A 1 79 ? 7.506 3.792 14.547 1.00 0.00 164 HIS A C 1
ATOM 1294 O O . HIS A 1 79 ? 7.551 2.580 14.480 1.00 0.00 164 HIS A O 1
ATOM 1308 N N . PRO A 1 80 ? 7.598 4.575 13.482 1.00 0.00 165 PRO A N 1
ATOM 1309 C CA . PRO A 1 80 ? 7.766 4.017 12.144 1.00 0.00 165 PRO A CA 1
ATOM 1310 C C . PRO A 1 80 ? 9.035 3.172 12.053 1.00 0.00 165 PRO A C 1
ATOM 1311 O O . PRO A 1 80 ? 9.960 3.350 12.821 1.00 0.00 165 PRO A O 1
ATOM 1322 N N . LYS A 1 81 ? 9.054 2.270 11.114 1.00 0.00 166 LYS A N 1
ATOM 1323 C CA . LYS A 1 81 ? 10.239 1.410 10.955 1.00 0.00 166 LYS A CA 1
ATOM 1324 C C . LYS A 1 81 ? 10.336 0.908 9.536 1.00 0.00 166 LYS A C 1
ATOM 1325 O O . LYS A 1 81 ? 9.355 0.854 8.821 1.00 0.00 166 LYS A O 1
ATOM 1344 N N . LEU A 1 82 ? 11.509 0.551 9.150 1.00 0.00 167 LEU A N 1
ATOM 1345 C CA . LEU A 1 82 ? 11.699 0.046 7.778 1.00 0.00 167 LEU A CA 1
ATOM 1346 C C . LEU A 1 82 ? 11.476 -1.458 7.725 1.00 0.00 167 LEU A C 1
ATOM 1347 O O . LEU A 1 82 ? 12.061 -2.198 8.490 1.00 0.00 167 LEU A O 1
ATOM 1363 N N . GLU A 1 83 ? 10.626 -1.879 6.819 1.00 0.00 168 GLU A N 1
ATOM 1364 C CA . GLU A 1 83 ? 10.342 -3.335 6.692 1.00 0.00 168 GLU A CA 1
ATOM 1365 C C . GLU A 1 83 ? 10.398 -3.775 5.236 1.00 0.00 168 GLU A C 1
ATOM 1366 O O . GLU A 1 83 ? 9.633 -3.313 4.413 1.00 0.00 168 GLU A O 1
ATOM 1378 N N . GLY A 1 84 ? 11.308 -4.665 4.944 1.00 0.00 169 GLY A N 1
ATOM 1379 C CA . GLY A 1 84 ? 11.432 -5.152 3.544 1.00 0.00 169 GLY A CA 1
ATOM 1380 C C . GLY A 1 84 ? 11.680 -3.986 2.586 1.00 0.00 169 GLY A C 1
ATOM 1381 O O . GLY A 1 84 ? 12.774 -3.461 2.515 1.00 0.00 169 GLY A O 1
ATOM 1385 N N . ARG A 1 85 ? 10.650 -3.611 1.866 1.00 0.00 170 ARG A N 1
ATOM 1386 C CA . ARG A 1 85 ? 10.783 -2.485 0.902 1.00 0.00 170 ARG A CA 1
ATOM 1387 C C . ARG A 1 85 ? 9.632 -1.506 1.062 1.00 0.00 170 ARG A C 1
ATOM 1388 O O . ARG A 1 85 ? 9.368 -0.712 0.180 1.00 0.00 170 ARG A O 1
ATOM 1409 N N . GLN A 1 86 ? 8.967 -1.583 2.189 1.00 0.00 171 GLN A N 1
ATOM 1410 C CA . GLN A 1 86 ? 7.823 -0.665 2.435 1.00 0.00 171 GLN A CA 1
ATOM 1411 C C . GLN A 1 86 ? 7.910 -0.034 3.816 1.00 0.00 171 GLN A C 1
ATOM 1412 O O . GLN A 1 86 ? 8.468 -0.607 4.730 1.00 0.00 171 GLN A O 1
ATOM 1426 N N . LEU A 1 87 ? 7.351 1.141 3.934 1.00 0.00 172 LEU A N 1
ATOM 1427 C CA . LEU A 1 87 ? 7.373 1.848 5.233 1.00 0.00 172 LEU A CA 1
ATOM 1428 C C . LEU A 1 87 ? 6.004 1.736 5.887 1.00 0.00 172 LEU A C 1
ATOM 1429 O O . LEU A 1 87 ? 4.997 1.745 5.206 1.00 0.00 172 LEU A O 1
ATOM 1445 N N . MET A 1 88 ? 5.979 1.628 7.193 1.00 0.00 173 MET A N 1
ATOM 1446 C CA . MET A 1 88 ? 4.665 1.513 7.881 1.00 0.00 173 MET A CA 1
ATOM 1447 C C . MET A 1 88 ? 4.654 2.244 9.214 1.00 0.00 173 MET A C 1
ATOM 1448 O O . MET A 1 88 ? 5.613 2.207 9.960 1.00 0.00 173 MET A O 1
ATOM 1462 N N . MET A 1 89 ? 3.550 2.895 9.478 1.00 0.00 174 MET A N 1
ATOM 1463 C CA . MET A 1 89 ? 3.404 3.649 10.746 1.00 0.00 174 MET A CA 1
ATOM 1464 C C . MET A 1 89 ? 2.140 3.204 11.458 1.00 0.00 174 MET A C 1
ATOM 1465 O O . MET A 1 89 ? 1.208 2.747 10.825 1.00 0.00 174 MET A O 1
ATOM 1479 N N . VAL A 1 90 ? 2.130 3.339 12.760 1.00 0.00 175 VAL A N 1
ATOM 1480 C CA . VAL A 1 90 ? 0.930 2.924 13.536 1.00 0.00 175 VAL A CA 1
ATOM 1481 C C . VAL A 1 90 ? 0.387 4.069 14.382 1.00 0.00 175 VAL A C 1
ATOM 1482 O O . VAL A 1 90 ? 1.067 4.576 15.257 1.00 0.00 175 VAL A O 1
ATOM 1495 N N . ILE A 1 91 ? -0.839 4.446 14.101 1.00 0.00 176 ILE A N 1
ATOM 1496 C CA . ILE A 1 91 ? -1.474 5.554 14.860 1.00 0.00 176 ILE A CA 1
ATOM 1497 C C . ILE A 1 91 ? -2.547 5.029 15.810 1.00 0.00 176 ILE A C 1
ATOM 1498 O O . ILE A 1 91 ? -3.378 4.226 15.424 1.00 0.00 176 ILE A O 1
ATOM 1514 N N . ALA A 1 92 ? -2.511 5.498 17.037 1.00 0.00 177 ALA A N 1
ATOM 1515 C CA . ALA A 1 92 ? -3.518 5.044 18.032 1.00 0.00 177 ALA A CA 1
ATOM 1516 C C . ALA A 1 92 ? -4.575 6.135 18.265 1.00 0.00 177 ALA A C 1
ATOM 1517 O O . ALA A 1 92 ? -4.302 7.307 18.103 1.00 0.00 177 ALA A O 1
ATOM 1524 N N . PRO A 1 93 ? -5.773 5.721 18.644 1.00 0.00 178 PRO A N 1
ATOM 1525 C CA . PRO A 1 93 ? -6.864 6.662 18.897 1.00 0.00 178 PRO A CA 1
ATOM 1526 C C . PRO A 1 93 ? -6.535 7.593 20.061 1.00 0.00 178 PRO A C 1
ATOM 1527 O O . PRO A 1 93 ? -5.959 7.177 21.046 1.00 0.00 178 PRO A O 1
ATOM 1538 N N . LYS A 1 94 ? -6.907 8.836 19.930 1.00 0.00 179 LYS A N 1
ATOM 1539 C CA . LYS A 1 94 ? -6.619 9.795 21.025 1.00 0.00 179 LYS A CA 1
ATOM 1540 C C . LYS A 1 94 ? -7.452 9.462 22.254 1.00 0.00 179 LYS A C 1
ATOM 1541 O O . LYS A 1 94 ? -8.510 10.021 22.461 1.00 0.00 179 LYS A O 1
ATOM 1560 N N . LYS A 1 95 ? -6.958 8.554 23.052 1.00 0.00 180 LYS A N 1
ATOM 1561 C CA . LYS A 1 95 ? -7.707 8.172 24.272 1.00 0.00 180 LYS A CA 1
ATOM 1562 C C . LYS A 1 95 ? -6.761 7.622 25.335 1.00 0.00 180 LYS A C 1
ATOM 1563 O O . LYS A 1 95 ? -5.839 6.891 25.030 1.00 0.00 180 LYS A O 1
ATOM 1582 N N . LYS A 1 96 ? -7.007 7.984 26.564 1.00 0.00 181 LYS A N 1
ATOM 1583 C CA . LYS A 1 96 ? -6.134 7.492 27.658 1.00 0.00 181 LYS A CA 1
ATOM 1584 C C . LYS A 1 96 ? -4.669 7.777 27.347 1.00 0.00 181 LYS A C 1
ATOM 1585 O O . LYS A 1 96 ? -4.357 8.448 26.384 1.00 0.00 181 LYS A O 1
ATOM 1604 N N . LYS A 1 97 ? -3.796 7.262 28.169 1.00 0.00 182 LYS A N 1
ATOM 1605 C CA . LYS A 1 97 ? -2.349 7.493 27.934 1.00 0.00 182 LYS A CA 1
ATOM 1606 C C . LYS A 1 97 ? -1.749 6.372 27.097 1.00 0.00 182 LYS A C 1
ATOM 1607 O O . LYS A 1 97 ? -2.492 5.442 26.826 1.00 0.00 182 LYS A O 1
ATOM 1627 N N . VAL A 1 1 ? -28.849 -11.219 14.304 1.00 0.00 86 VAL A N 2
ATOM 1628 C CA . VAL A 1 1 ? -28.909 -12.122 15.478 1.00 0.00 86 VAL A CA 2
ATOM 1629 C C . VAL A 1 1 ? -28.278 -13.472 15.159 1.00 0.00 86 VAL A C 2
ATOM 1630 O O . VAL A 1 1 ? -28.670 -14.138 14.221 1.00 0.00 86 VAL A O 2
ATOM 1643 N N . ALA A 1 2 ? -27.310 -13.850 15.947 1.00 0.00 87 ALA A N 2
ATOM 1644 C CA . ALA A 1 2 ? -26.640 -15.151 15.707 1.00 0.00 87 ALA A CA 2
ATOM 1645 C C . ALA A 1 2 ? -25.873 -15.137 14.391 1.00 0.00 87 ALA A C 2
ATOM 1646 O O . ALA A 1 2 ? -26.458 -15.133 13.326 1.00 0.00 87 ALA A O 2
ATOM 1653 N N . LYS A 1 3 ? -24.570 -15.132 14.489 1.00 0.00 88 LYS A N 2
ATOM 1654 C CA . LYS A 1 3 ? -23.745 -15.119 13.256 1.00 0.00 88 LYS A CA 2
ATOM 1655 C C . LYS A 1 3 ? -23.855 -13.778 12.540 1.00 0.00 88 LYS A C 2
ATOM 1656 O O . LYS A 1 3 ? -24.942 -13.290 12.303 1.00 0.00 88 LYS A O 2
ATOM 1675 N N . LYS A 1 4 ? -22.715 -13.212 12.209 1.00 0.00 89 LYS A N 2
ATOM 1676 C CA . LYS A 1 4 ? -22.704 -11.896 11.503 1.00 0.00 89 LYS A CA 2
ATOM 1677 C C . LYS A 1 4 ? -23.836 -10.996 11.982 1.00 0.00 89 LYS A C 2
ATOM 1678 O O . LYS A 1 4 ? -24.358 -10.197 11.231 1.00 0.00 89 LYS A O 2
ATOM 1697 N N . ASN A 1 5 ? -24.192 -11.142 13.231 1.00 0.00 90 ASN A N 2
ATOM 1698 C CA . ASN A 1 5 ? -25.287 -10.305 13.779 1.00 0.00 90 ASN A CA 2
ATOM 1699 C C . ASN A 1 5 ? -24.729 -9.023 14.382 1.00 0.00 90 ASN A C 2
ATOM 1700 O O . ASN A 1 5 ? -25.459 -8.080 14.619 1.00 0.00 90 ASN A O 2
ATOM 1711 N N . GLN A 1 6 ? -23.439 -9.016 14.617 1.00 0.00 91 GLN A N 2
ATOM 1712 C CA . GLN A 1 6 ? -22.797 -7.810 15.206 1.00 0.00 91 GLN A CA 2
ATOM 1713 C C . GLN A 1 6 ? -21.985 -7.059 14.160 1.00 0.00 91 GLN A C 2
ATOM 1714 O O . GLN A 1 6 ? -21.184 -7.642 13.455 1.00 0.00 91 GLN A O 2
ATOM 1728 N N . LYS A 1 7 ? -22.203 -5.775 14.074 1.00 0.00 92 LYS A N 2
ATOM 1729 C CA . LYS A 1 7 ? -21.451 -4.972 13.080 1.00 0.00 92 LYS A CA 2
ATOM 1730 C C . LYS A 1 7 ? -20.167 -4.429 13.693 1.00 0.00 92 LYS A C 2
ATOM 1731 O O . LYS A 1 7 ? -19.081 -4.723 13.231 1.00 0.00 92 LYS A O 2
ATOM 1750 N N . GLN A 1 8 ? -20.314 -3.644 14.725 1.00 0.00 93 GLN A N 2
ATOM 1751 C CA . GLN A 1 8 ? -19.115 -3.074 15.383 1.00 0.00 93 GLN A CA 2
ATOM 1752 C C . GLN A 1 8 ? -18.122 -2.566 14.350 1.00 0.00 93 GLN A C 2
ATOM 1753 O O . GLN A 1 8 ? -18.489 -2.249 13.235 1.00 0.00 93 GLN A O 2
ATOM 1767 N N . ALA A 1 9 ? -16.881 -2.495 14.746 1.00 0.00 94 ALA A N 2
ATOM 1768 C CA . ALA A 1 9 ? -15.836 -2.011 13.811 1.00 0.00 94 ALA A CA 2
ATOM 1769 C C . ALA A 1 9 ? -14.552 -2.811 13.985 1.00 0.00 94 ALA A C 2
ATOM 1770 O O . ALA A 1 9 ? -14.422 -3.586 14.912 1.00 0.00 94 ALA A O 2
ATOM 1777 N N . GLN A 1 10 ? -13.627 -2.608 13.088 1.00 0.00 95 GLN A N 2
ATOM 1778 C CA . GLN A 1 10 ? -12.342 -3.345 13.180 1.00 0.00 95 GLN A CA 2
ATOM 1779 C C . GLN A 1 10 ? -11.188 -2.459 12.750 1.00 0.00 95 GLN A C 2
ATOM 1780 O O . GLN A 1 10 ? -11.354 -1.275 12.539 1.00 0.00 95 GLN A O 2
ATOM 1794 N N . VAL A 1 11 ? -10.038 -3.046 12.627 1.00 0.00 96 VAL A N 2
ATOM 1795 C CA . VAL A 1 11 ? -8.864 -2.259 12.214 1.00 0.00 96 VAL A CA 2
ATOM 1796 C C . VAL A 1 11 ? -8.977 -1.800 10.779 1.00 0.00 96 VAL A C 2
ATOM 1797 O O . VAL A 1 11 ? -9.508 -2.495 9.935 1.00 0.00 96 VAL A O 2
ATOM 1810 N N . LYS A 1 12 ? -8.469 -0.627 10.542 1.00 0.00 97 LYS A N 2
ATOM 1811 C CA . LYS A 1 12 ? -8.512 -0.052 9.172 1.00 0.00 97 LYS A CA 2
ATOM 1812 C C . LYS A 1 12 ? -7.110 0.304 8.701 1.00 0.00 97 LYS A C 2
ATOM 1813 O O . LYS A 1 12 ? -6.235 0.569 9.503 1.00 0.00 97 LYS A O 2
ATOM 1832 N N . GLU A 1 13 ? -6.921 0.302 7.409 1.00 0.00 98 GLU A N 2
ATOM 1833 C CA . GLU A 1 13 ? -5.582 0.637 6.866 1.00 0.00 98 GLU A CA 2
ATOM 1834 C C . GLU A 1 13 ? -5.707 1.458 5.596 1.00 0.00 98 GLU A C 2
ATOM 1835 O O . GLU A 1 13 ? -6.466 1.114 4.710 1.00 0.00 98 GLU A O 2
ATOM 1847 N N . ILE A 1 14 ? -4.954 2.530 5.529 1.00 0.00 99 ILE A N 2
ATOM 1848 C CA . ILE A 1 14 ? -5.008 3.395 4.324 1.00 0.00 99 ILE A CA 2
ATOM 1849 C C . ILE A 1 14 ? -3.706 3.295 3.549 1.00 0.00 99 ILE A C 2
ATOM 1850 O O . ILE A 1 14 ? -2.677 3.764 4.004 1.00 0.00 99 ILE A O 2
ATOM 1866 N N . LYS A 1 15 ? -3.773 2.681 2.389 1.00 0.00 100 LYS A N 2
ATOM 1867 C CA . LYS A 1 15 ? -2.546 2.539 1.566 1.00 0.00 100 LYS A CA 2
ATOM 1868 C C . LYS A 1 15 ? -2.544 3.543 0.420 1.00 0.00 100 LYS A C 2
ATOM 1869 O O . LYS A 1 15 ? -3.558 3.782 -0.205 1.00 0.00 100 LYS A O 2
ATOM 1888 N N . PHE A 1 16 ? -1.409 4.147 0.186 1.00 0.00 101 PHE A N 2
ATOM 1889 C CA . PHE A 1 16 ? -1.341 5.135 -0.914 1.00 0.00 101 PHE A CA 2
ATOM 1890 C C . PHE A 1 16 ? 0.059 5.222 -1.510 1.00 0.00 101 PHE A C 2
ATOM 1891 O O . PHE A 1 16 ? 1.030 4.828 -0.893 1.00 0.00 101 PHE A O 2
ATOM 1908 N N . ARG A 1 17 ? 0.130 5.743 -2.704 1.00 0.00 102 ARG A N 2
ATOM 1909 C CA . ARG A 1 17 ? 1.444 5.876 -3.376 1.00 0.00 102 ARG A CA 2
ATOM 1910 C C . ARG A 1 17 ? 2.116 7.195 -2.951 1.00 0.00 102 ARG A C 2
ATOM 1911 O O . ARG A 1 17 ? 1.468 8.222 -2.892 1.00 0.00 102 ARG A O 2
ATOM 1932 N N . PRO A 1 18 ? 3.410 7.149 -2.662 1.00 0.00 103 PRO A N 2
ATOM 1933 C CA . PRO A 1 18 ? 4.131 8.348 -2.249 1.00 0.00 103 PRO A CA 2
ATOM 1934 C C . PRO A 1 18 ? 3.890 9.501 -3.220 1.00 0.00 103 PRO A C 2
ATOM 1935 O O . PRO A 1 18 ? 4.345 10.606 -3.001 1.00 0.00 103 PRO A O 2
ATOM 1946 N N . GLY A 1 19 ? 3.175 9.220 -4.274 1.00 0.00 104 GLY A N 2
ATOM 1947 C CA . GLY A 1 19 ? 2.889 10.287 -5.272 1.00 0.00 104 GLY A CA 2
ATOM 1948 C C . GLY A 1 19 ? 1.533 10.931 -4.975 1.00 0.00 104 GLY A C 2
ATOM 1949 O O . GLY A 1 19 ? 0.899 11.487 -5.851 1.00 0.00 104 GLY A O 2
ATOM 1953 N N . THR A 1 20 ? 1.118 10.840 -3.738 1.00 0.00 105 THR A N 2
ATOM 1954 C CA . THR A 1 20 ? -0.188 11.436 -3.356 1.00 0.00 105 THR A CA 2
ATOM 1955 C C . THR A 1 20 ? -0.361 12.815 -3.981 1.00 0.00 105 THR A C 2
ATOM 1956 O O . THR A 1 20 ? 0.601 13.527 -4.191 1.00 0.00 105 THR A O 2
ATOM 1967 N N . GLU A 1 21 ? -1.596 13.160 -4.263 1.00 0.00 106 GLU A N 2
ATOM 1968 C CA . GLU A 1 21 ? -1.879 14.485 -4.878 1.00 0.00 106 GLU A CA 2
ATOM 1969 C C . GLU A 1 21 ? -2.780 15.319 -3.977 1.00 0.00 106 GLU A C 2
ATOM 1970 O O . GLU A 1 21 ? -3.182 14.880 -2.917 1.00 0.00 106 GLU A O 2
ATOM 1982 N N . GLU A 1 22 ? -3.081 16.508 -4.415 1.00 0.00 107 GLU A N 2
ATOM 1983 C CA . GLU A 1 22 ? -3.954 17.386 -3.600 1.00 0.00 107 GLU A CA 2
ATOM 1984 C C . GLU A 1 22 ? -5.199 16.643 -3.135 1.00 0.00 107 GLU A C 2
ATOM 1985 O O . GLU A 1 22 ? -5.509 16.619 -1.962 1.00 0.00 107 GLU A O 2
ATOM 1997 N N . GLY A 1 23 ? -5.892 16.050 -4.066 1.00 0.00 108 GLY A N 2
ATOM 1998 C CA . GLY A 1 23 ? -7.125 15.303 -3.697 1.00 0.00 108 GLY A CA 2
ATOM 1999 C C . GLY A 1 23 ? -6.783 14.101 -2.813 1.00 0.00 108 GLY A C 2
ATOM 2000 O O . GLY A 1 23 ? -7.317 13.951 -1.731 1.00 0.00 108 GLY A O 2
ATOM 2004 N N . ASP A 1 24 ? -5.901 13.268 -3.290 1.00 0.00 109 ASP A N 2
ATOM 2005 C CA . ASP A 1 24 ? -5.517 12.077 -2.494 1.00 0.00 109 ASP A CA 2
ATOM 2006 C C . ASP A 1 24 ? -5.022 12.475 -1.109 1.00 0.00 109 ASP A C 2
ATOM 2007 O O . ASP A 1 24 ? -5.148 11.722 -0.166 1.00 0.00 109 ASP A O 2
ATOM 2016 N N . TYR A 1 25 ? -4.467 13.648 -1.008 1.00 0.00 110 TYR A N 2
ATOM 2017 C CA . TYR A 1 25 ? -3.961 14.100 0.312 1.00 0.00 110 TYR A CA 2
ATOM 2018 C C . TYR A 1 25 ? -5.109 14.468 1.250 1.00 0.00 110 TYR A C 2
ATOM 2019 O O . TYR A 1 25 ? -5.053 14.205 2.434 1.00 0.00 110 TYR A O 2
ATOM 2037 N N . GLN A 1 26 ? -6.129 15.069 0.703 1.00 0.00 111 GLN A N 2
ATOM 2038 C CA . GLN A 1 26 ? -7.287 15.461 1.549 1.00 0.00 111 GLN A CA 2
ATOM 2039 C C . GLN A 1 26 ? -8.041 14.235 2.061 1.00 0.00 111 GLN A C 2
ATOM 2040 O O . GLN A 1 26 ? -8.237 14.077 3.250 1.00 0.00 111 GLN A O 2
ATOM 2054 N N . VAL A 1 27 ? -8.449 13.392 1.155 1.00 0.00 112 VAL A N 2
ATOM 2055 C CA . VAL A 1 27 ? -9.193 12.174 1.571 1.00 0.00 112 VAL A CA 2
ATOM 2056 C C . VAL A 1 27 ? -8.376 11.330 2.547 1.00 0.00 112 VAL A C 2
ATOM 2057 O O . VAL A 1 27 ? -8.914 10.768 3.481 1.00 0.00 112 VAL A O 2
ATOM 2070 N N . LYS A 1 28 ? -7.092 11.254 2.318 1.00 0.00 113 LYS A N 2
ATOM 2071 C CA . LYS A 1 28 ? -6.240 10.448 3.231 1.00 0.00 113 LYS A CA 2
ATOM 2072 C C . LYS A 1 28 ? -6.328 10.968 4.659 1.00 0.00 113 LYS A C 2
ATOM 2073 O O . LYS A 1 28 ? -6.721 10.253 5.558 1.00 0.00 113 LYS A O 2
ATOM 2092 N N . LEU A 1 29 ? -5.959 12.206 4.846 1.00 0.00 114 LEU A N 2
ATOM 2093 C CA . LEU A 1 29 ? -6.019 12.780 6.212 1.00 0.00 114 LEU A CA 2
ATOM 2094 C C . LEU A 1 29 ? -7.430 12.677 6.777 1.00 0.00 114 LEU A C 2
ATOM 2095 O O . LEU A 1 29 ? -7.619 12.620 7.975 1.00 0.00 114 LEU A O 2
ATOM 2111 N N . ARG A 1 30 ? -8.398 12.652 5.901 1.00 0.00 115 ARG A N 2
ATOM 2112 C CA . ARG A 1 30 ? -9.802 12.552 6.372 1.00 0.00 115 ARG A CA 2
ATOM 2113 C C . ARG A 1 30 ? -10.068 11.189 6.991 1.00 0.00 115 ARG A C 2
ATOM 2114 O O . ARG A 1 30 ? -10.662 11.089 8.046 1.00 0.00 115 ARG A O 2
ATOM 2135 N N . ASN A 1 31 ? -9.624 10.159 6.325 1.00 0.00 116 ASN A N 2
ATOM 2136 C CA . ASN A 1 31 ? -9.845 8.798 6.867 1.00 0.00 116 ASN A CA 2
ATOM 2137 C C . ASN A 1 31 ? -9.014 8.576 8.124 1.00 0.00 116 ASN A C 2
ATOM 2138 O O . ASN A 1 31 ? -9.548 8.323 9.186 1.00 0.00 116 ASN A O 2
ATOM 2149 N N . LEU A 1 32 ? -7.721 8.679 7.984 1.00 0.00 117 LEU A N 2
ATOM 2150 C CA . LEU A 1 32 ? -6.842 8.479 9.163 1.00 0.00 117 LEU A CA 2
ATOM 2151 C C . LEU A 1 32 ? -7.376 9.237 10.372 1.00 0.00 117 LEU A C 2
ATOM 2152 O O . LEU A 1 32 ? -7.435 8.709 11.467 1.00 0.00 117 LEU A O 2
ATOM 2168 N N . VAL A 1 33 ? -7.756 10.464 10.155 1.00 0.00 118 VAL A N 2
ATOM 2169 C CA . VAL A 1 33 ? -8.287 11.272 11.276 1.00 0.00 118 VAL A CA 2
ATOM 2170 C C . VAL A 1 33 ? -9.610 10.706 11.779 1.00 0.00 118 VAL A C 2
ATOM 2171 O O . VAL A 1 33 ? -9.837 10.617 12.969 1.00 0.00 118 VAL A O 2
ATOM 2184 N N . ARG A 1 34 ? -10.462 10.334 10.862 1.00 0.00 119 ARG A N 2
ATOM 2185 C CA . ARG A 1 34 ? -11.771 9.773 11.273 1.00 0.00 119 ARG A CA 2
ATOM 2186 C C . ARG A 1 34 ? -11.588 8.437 11.979 1.00 0.00 119 ARG A C 2
ATOM 2187 O O . ARG A 1 34 ? -12.386 8.059 12.814 1.00 0.00 119 ARG A O 2
ATOM 2208 N N . PHE A 1 35 ? -10.539 7.744 11.631 1.00 0.00 120 PHE A N 2
ATOM 2209 C CA . PHE A 1 35 ? -10.289 6.430 12.270 1.00 0.00 120 PHE A CA 2
ATOM 2210 C C . PHE A 1 35 ? -9.996 6.602 13.756 1.00 0.00 120 PHE A C 2
ATOM 2211 O O . PHE A 1 35 ? -10.619 5.976 14.591 1.00 0.00 120 PHE A O 2
ATOM 2228 N N . LEU A 1 36 ? -9.050 7.452 14.061 1.00 0.00 121 LEU A N 2
ATOM 2229 C CA . LEU A 1 36 ? -8.705 7.676 15.488 1.00 0.00 121 LEU A CA 2
ATOM 2230 C C . LEU A 1 36 ? -9.892 8.249 16.252 1.00 0.00 121 LEU A C 2
ATOM 2231 O O . LEU A 1 36 ? -10.165 7.855 17.370 1.00 0.00 121 LEU A O 2
ATOM 2247 N N . SER A 1 37 ? -10.579 9.173 15.638 1.00 0.00 122 SER A N 2
ATOM 2248 C CA . SER A 1 37 ? -11.747 9.781 16.313 1.00 0.00 122 SER A CA 2
ATOM 2249 C C . SER A 1 37 ? -12.764 8.718 16.715 1.00 0.00 122 SER A C 2
ATOM 2250 O O . SER A 1 37 ? -13.357 8.792 17.773 1.00 0.00 122 SER A O 2
ATOM 2258 N N . GLU A 1 38 ? -12.948 7.745 15.864 1.00 0.00 123 GLU A N 2
ATOM 2259 C CA . GLU A 1 38 ? -13.920 6.676 16.185 1.00 0.00 123 GLU A CA 2
ATOM 2260 C C . GLU A 1 38 ? -13.442 5.844 17.366 1.00 0.00 123 GLU A C 2
ATOM 2261 O O . GLU A 1 38 ? -14.170 5.641 18.318 1.00 0.00 123 GLU A O 2
ATOM 2273 N N . GLY A 1 39 ? -12.222 5.378 17.277 1.00 0.00 124 GLY A N 2
ATOM 2274 C CA . GLY A 1 39 ? -11.656 4.548 18.384 1.00 0.00 124 GLY A CA 2
ATOM 2275 C C . GLY A 1 39 ? -11.080 3.251 17.817 1.00 0.00 124 GLY A C 2
ATOM 2276 O O . GLY A 1 39 ? -10.699 2.360 18.550 1.00 0.00 124 GLY A O 2
ATOM 2280 N N . ASP A 1 40 ? -11.031 3.176 16.515 1.00 0.00 125 ASP A N 2
ATOM 2281 C CA . ASP A 1 40 ? -10.488 1.957 15.872 1.00 0.00 125 ASP A CA 2
ATOM 2282 C C . ASP A 1 40 ? -8.993 2.099 15.615 1.00 0.00 125 ASP A C 2
ATOM 2283 O O . ASP A 1 40 ? -8.462 3.191 15.624 1.00 0.00 125 ASP A O 2
ATOM 2292 N N . LYS A 1 41 ? -8.341 0.992 15.393 1.00 0.00 126 LYS A N 2
ATOM 2293 C CA . LYS A 1 41 ? -6.882 1.046 15.134 1.00 0.00 126 LYS A CA 2
ATOM 2294 C C . LYS A 1 41 ? -6.605 1.582 13.736 1.00 0.00 126 LYS A C 2
ATOM 2295 O O . LYS A 1 41 ? -7.263 1.201 12.786 1.00 0.00 126 LYS A O 2
ATOM 2314 N N . ALA A 1 42 ? -5.630 2.454 13.638 1.00 0.00 127 ALA A N 2
ATOM 2315 C CA . ALA A 1 42 ? -5.281 3.038 12.312 1.00 0.00 127 ALA A CA 2
ATOM 2316 C C . ALA A 1 42 ? -3.900 2.580 11.863 1.00 0.00 127 ALA A C 2
ATOM 2317 O O . ALA A 1 42 ? -2.951 2.632 12.620 1.00 0.00 127 ALA A O 2
ATOM 2324 N N . LYS A 1 43 ? -3.819 2.136 10.630 1.00 0.00 128 LYS A N 2
ATOM 2325 C CA . LYS A 1 43 ? -2.518 1.663 10.088 1.00 0.00 128 LYS A CA 2
ATOM 2326 C C . LYS A 1 43 ? -2.207 2.349 8.761 1.00 0.00 128 LYS A C 2
ATOM 2327 O O . LYS A 1 43 ? -3.050 2.430 7.893 1.00 0.00 128 LYS A O 2
ATOM 2346 N N . VAL A 1 44 ? -0.994 2.831 8.632 1.00 0.00 129 VAL A N 2
ATOM 2347 C CA . VAL A 1 44 ? -0.598 3.516 7.374 1.00 0.00 129 VAL A CA 2
ATOM 2348 C C . VAL A 1 44 ? 0.332 2.624 6.575 1.00 0.00 129 VAL A C 2
ATOM 2349 O O . VAL A 1 44 ? 1.201 1.985 7.134 1.00 0.00 129 VAL A O 2
ATOM 2362 N N . SER A 1 45 ? 0.139 2.590 5.278 1.00 0.00 130 SER A N 2
ATOM 2363 C CA . SER A 1 45 ? 1.019 1.732 4.437 1.00 0.00 130 SER A CA 2
ATOM 2364 C C . SER A 1 45 ? 1.437 2.433 3.151 1.00 0.00 130 SER A C 2
ATOM 2365 O O . SER A 1 45 ? 0.612 2.781 2.336 1.00 0.00 130 SER A O 2
ATOM 2373 N N . LEU A 1 46 ? 2.723 2.622 2.999 1.00 0.00 131 LEU A N 2
ATOM 2374 C CA . LEU A 1 46 ? 3.233 3.297 1.775 1.00 0.00 131 LEU A CA 2
ATOM 2375 C C . LEU A 1 46 ? 3.964 2.283 0.899 1.00 0.00 131 LEU A C 2
ATOM 2376 O O . LEU A 1 46 ? 4.739 1.480 1.393 1.00 0.00 131 LEU A O 2
ATOM 2392 N N . ARG A 1 47 ? 3.722 2.351 -0.388 1.00 0.00 132 ARG A N 2
ATOM 2393 C CA . ARG A 1 47 ? 4.390 1.397 -1.317 1.00 0.00 132 ARG A CA 2
ATOM 2394 C C . ARG A 1 47 ? 5.550 2.060 -2.047 1.00 0.00 132 ARG A C 2
ATOM 2395 O O . ARG A 1 47 ? 5.381 3.056 -2.722 1.00 0.00 132 ARG A O 2
ATOM 2416 N N . PHE A 1 48 ? 6.716 1.488 -1.891 1.00 0.00 133 PHE A N 2
ATOM 2417 C CA . PHE A 1 48 ? 7.910 2.058 -2.562 1.00 0.00 133 PHE A CA 2
ATOM 2418 C C . PHE A 1 48 ? 8.178 1.352 -3.887 1.00 0.00 133 PHE A C 2
ATOM 2419 O O . PHE A 1 48 ? 8.397 0.158 -3.924 1.00 0.00 133 PHE A O 2
ATOM 2436 N N . ARG A 1 49 ? 8.157 2.105 -4.952 1.00 0.00 134 ARG A N 2
ATOM 2437 C CA . ARG A 1 49 ? 8.407 1.496 -6.281 1.00 0.00 134 ARG A CA 2
ATOM 2438 C C . ARG A 1 49 ? 9.004 2.519 -7.237 1.00 0.00 134 ARG A C 2
ATOM 2439 O O . ARG A 1 49 ? 8.488 3.610 -7.383 1.00 0.00 134 ARG A O 2
ATOM 2460 N N . GLY A 1 50 ? 10.083 2.151 -7.872 1.00 0.00 135 GLY A N 2
ATOM 2461 C CA . GLY A 1 50 ? 10.729 3.097 -8.826 1.00 0.00 135 GLY A CA 2
ATOM 2462 C C . GLY A 1 50 ? 11.634 4.072 -8.070 1.00 0.00 135 GLY A C 2
ATOM 2463 O O . GLY A 1 50 ? 12.818 3.839 -7.923 1.00 0.00 135 GLY A O 2
ATOM 2467 N N . ARG A 1 51 ? 11.055 5.145 -7.608 1.00 0.00 136 ARG A N 2
ATOM 2468 C CA . ARG A 1 51 ? 11.858 6.144 -6.863 1.00 0.00 136 ARG A CA 2
ATOM 2469 C C . ARG A 1 51 ? 12.007 5.725 -5.405 1.00 0.00 136 ARG A C 2
ATOM 2470 O O . ARG A 1 51 ? 11.552 6.405 -4.507 1.00 0.00 136 ARG A O 2
ATOM 2491 N N . GLU A 1 52 ? 12.645 4.605 -5.199 1.00 0.00 137 GLU A N 2
ATOM 2492 C CA . GLU A 1 52 ? 12.839 4.114 -3.813 1.00 0.00 137 GLU A CA 2
ATOM 2493 C C . GLU A 1 52 ? 13.447 5.190 -2.921 1.00 0.00 137 GLU A C 2
ATOM 2494 O O . GLU A 1 52 ? 12.783 5.742 -2.067 1.00 0.00 137 GLU A O 2
ATOM 2506 N N . MET A 1 53 ? 14.700 5.469 -3.139 1.00 0.00 138 MET A N 2
ATOM 2507 C CA . MET A 1 53 ? 15.374 6.504 -2.312 1.00 0.00 138 MET A CA 2
ATOM 2508 C C . MET A 1 53 ? 14.525 7.766 -2.202 1.00 0.00 138 MET A C 2
ATOM 2509 O O . MET A 1 53 ? 14.250 8.236 -1.115 1.00 0.00 138 MET A O 2
ATOM 2523 N N . ALA A 1 54 ? 14.125 8.293 -3.324 1.00 0.00 139 ALA A N 2
ATOM 2524 C CA . ALA A 1 54 ? 13.296 9.524 -3.297 1.00 0.00 139 ALA A CA 2
ATOM 2525 C C . ALA A 1 54 ? 12.032 9.321 -2.463 1.00 0.00 139 ALA A C 2
ATOM 2526 O O . ALA A 1 54 ? 11.686 10.153 -1.647 1.00 0.00 139 ALA A O 2
ATOM 2533 N N . HIS A 1 55 ? 11.368 8.220 -2.681 1.00 0.00 140 HIS A N 2
ATOM 2534 C CA . HIS A 1 55 ? 10.127 7.954 -1.907 1.00 0.00 140 HIS A CA 2
ATOM 2535 C C . HIS A 1 55 ? 10.427 7.784 -0.421 1.00 0.00 140 HIS A C 2
ATOM 2536 O O . HIS A 1 55 ? 9.538 7.860 0.405 1.00 0.00 140 HIS A O 2
ATOM 2550 N N . GLN A 1 56 ? 11.672 7.562 -0.104 1.00 0.00 141 GLN A N 2
ATOM 2551 C CA . GLN A 1 56 ? 12.038 7.387 1.323 1.00 0.00 141 GLN A CA 2
ATOM 2552 C C . GLN A 1 56 ? 12.156 8.733 2.032 1.00 0.00 141 GLN A C 2
ATOM 2553 O O . GLN A 1 56 ? 11.465 8.991 2.998 1.00 0.00 141 GLN A O 2
ATOM 2567 N N . GLU A 1 57 ? 13.030 9.565 1.539 1.00 0.00 142 GLU A N 2
ATOM 2568 C CA . GLU A 1 57 ? 13.209 10.900 2.168 1.00 0.00 142 GLU A CA 2
ATOM 2569 C C . GLU A 1 57 ? 11.891 11.639 2.277 1.00 0.00 142 GLU A C 2
ATOM 2570 O O . GLU A 1 57 ? 11.551 12.164 3.318 1.00 0.00 142 GLU A O 2
ATOM 2582 N N . LEU A 1 58 ? 11.172 11.664 1.201 1.00 0.00 143 LEU A N 2
ATOM 2583 C CA . LEU A 1 58 ? 9.875 12.362 1.209 1.00 0.00 143 LEU A CA 2
ATOM 2584 C C . LEU A 1 58 ? 8.800 11.523 1.892 1.00 0.00 143 LEU A C 2
ATOM 2585 O O . LEU A 1 58 ? 7.818 12.047 2.371 1.00 0.00 143 LEU A O 2
ATOM 2601 N N . GLY A 1 59 ? 9.007 10.236 1.930 1.00 0.00 144 GLY A N 2
ATOM 2602 C CA . GLY A 1 59 ? 7.998 9.356 2.584 1.00 0.00 144 GLY A CA 2
ATOM 2603 C C . GLY A 1 59 ? 8.091 9.483 4.107 1.00 0.00 144 GLY A C 2
ATOM 2604 O O . GLY A 1 59 ? 7.085 9.511 4.796 1.00 0.00 144 GLY A O 2
ATOM 2608 N N . MET A 1 60 ? 9.297 9.571 4.600 1.00 0.00 145 MET A N 2
ATOM 2609 C CA . MET A 1 60 ? 9.475 9.696 6.060 1.00 0.00 145 MET A CA 2
ATOM 2610 C C . MET A 1 60 ? 9.134 11.100 6.501 1.00 0.00 145 MET A C 2
ATOM 2611 O O . MET A 1 60 ? 8.436 11.299 7.473 1.00 0.00 145 MET A O 2
ATOM 2625 N N . GLU A 1 61 ? 9.634 12.056 5.771 1.00 0.00 146 GLU A N 2
ATOM 2626 C CA . GLU A 1 61 ? 9.350 13.453 6.131 1.00 0.00 146 GLU A CA 2
ATOM 2627 C C . GLU A 1 61 ? 7.852 13.714 6.105 1.00 0.00 146 GLU A C 2
ATOM 2628 O O . GLU A 1 61 ? 7.344 14.518 6.864 1.00 0.00 146 GLU A O 2
ATOM 2640 N N . LEU A 1 62 ? 7.167 13.021 5.235 1.00 0.00 147 LEU A N 2
ATOM 2641 C CA . LEU A 1 62 ? 5.703 13.216 5.147 1.00 0.00 147 LEU A CA 2
ATOM 2642 C C . LEU A 1 62 ? 5.023 12.737 6.414 1.00 0.00 147 LEU A C 2
ATOM 2643 O O . LEU A 1 62 ? 4.444 13.513 7.140 1.00 0.00 147 LEU A O 2
ATOM 2659 N N . LEU A 1 63 ? 5.121 11.460 6.663 1.00 0.00 148 LEU A N 2
ATOM 2660 C CA . LEU A 1 63 ? 4.484 10.905 7.881 1.00 0.00 148 LEU A CA 2
ATOM 2661 C C . LEU A 1 63 ? 4.900 11.675 9.130 1.00 0.00 148 LEU A C 2
ATOM 2662 O O . LEU A 1 63 ? 4.137 11.797 10.066 1.00 0.00 148 LEU A O 2
ATOM 2678 N N . LYS A 1 64 ? 6.098 12.180 9.125 1.00 0.00 149 LYS A N 2
ATOM 2679 C CA . LYS A 1 64 ? 6.570 12.943 10.307 1.00 0.00 149 LYS A CA 2
ATOM 2680 C C . LYS A 1 64 ? 5.702 14.175 10.558 1.00 0.00 149 LYS A C 2
ATOM 2681 O O . LYS A 1 64 ? 5.266 14.416 11.669 1.00 0.00 149 LYS A O 2
ATOM 2700 N N . ARG A 1 65 ? 5.464 14.934 9.525 1.00 0.00 150 ARG A N 2
ATOM 2701 C CA . ARG A 1 65 ? 4.629 16.150 9.694 1.00 0.00 150 ARG A CA 2
ATOM 2702 C C . ARG A 1 65 ? 3.205 15.801 10.102 1.00 0.00 150 ARG A C 2
ATOM 2703 O O . ARG A 1 65 ? 2.696 16.325 11.072 1.00 0.00 150 ARG A O 2
ATOM 2724 N N . VAL A 1 66 ? 2.578 14.924 9.364 1.00 0.00 151 VAL A N 2
ATOM 2725 C CA . VAL A 1 66 ? 1.189 14.554 9.726 1.00 0.00 151 VAL A CA 2
ATOM 2726 C C . VAL A 1 66 ? 1.169 13.919 11.102 1.00 0.00 151 VAL A C 2
ATOM 2727 O O . VAL A 1 66 ? 0.312 14.209 11.913 1.00 0.00 151 VAL A O 2
ATOM 2740 N N . GLU A 1 67 ? 2.120 13.060 11.341 1.00 0.00 152 GLU A N 2
ATOM 2741 C CA . GLU A 1 67 ? 2.178 12.394 12.656 1.00 0.00 152 GLU A CA 2
ATOM 2742 C C . GLU A 1 67 ? 2.012 13.412 13.764 1.00 0.00 152 GLU A C 2
ATOM 2743 O O . GLU A 1 67 ? 1.320 13.173 14.733 1.00 0.00 152 GLU A O 2
ATOM 2755 N N . ALA A 1 68 ? 2.653 14.540 13.604 1.00 0.00 153 ALA A N 2
ATOM 2756 C CA . ALA A 1 68 ? 2.536 15.584 14.645 1.00 0.00 153 ALA A CA 2
ATOM 2757 C C . ALA A 1 68 ? 1.110 16.088 14.718 1.00 0.00 153 ALA A C 2
ATOM 2758 O O . ALA A 1 68 ? 0.501 16.112 15.779 1.00 0.00 153 ALA A O 2
ATOM 2765 N N . ASP A 1 69 ? 0.594 16.478 13.587 1.00 0.00 154 ASP A N 2
ATOM 2766 C CA . ASP A 1 69 ? -0.791 16.982 13.572 1.00 0.00 154 ASP A CA 2
ATOM 2767 C C . ASP A 1 69 ? -1.705 15.961 14.212 1.00 0.00 154 ASP A C 2
ATOM 2768 O O . ASP A 1 69 ? -2.808 16.270 14.616 1.00 0.00 154 ASP A O 2
ATOM 2777 N N . LEU A 1 70 ? -1.217 14.748 14.290 1.00 0.00 155 LEU A N 2
ATOM 2778 C CA . LEU A 1 70 ? -2.019 13.666 14.898 1.00 0.00 155 LEU A CA 2
ATOM 2779 C C . LEU A 1 70 ? -1.557 13.400 16.322 1.00 0.00 155 LEU A C 2
ATOM 2780 O O . LEU A 1 70 ? -2.334 12.996 17.163 1.00 0.00 155 LEU A O 2
ATOM 2796 N N . VAL A 1 71 ? -0.292 13.627 16.572 1.00 0.00 156 VAL A N 2
ATOM 2797 C CA . VAL A 1 71 ? 0.225 13.391 17.940 1.00 0.00 156 VAL A CA 2
ATOM 2798 C C . VAL A 1 71 ? -0.713 14.005 18.960 1.00 0.00 156 VAL A C 2
ATOM 2799 O O . VAL A 1 71 ? -0.951 13.444 20.010 1.00 0.00 156 VAL A O 2
ATOM 2812 N N . GLU A 1 72 ? -1.232 15.156 18.630 1.00 0.00 157 GLU A N 2
ATOM 2813 C CA . GLU A 1 72 ? -2.161 15.827 19.569 1.00 0.00 157 GLU A CA 2
ATOM 2814 C C . GLU A 1 72 ? -3.567 15.258 19.425 1.00 0.00 157 GLU A C 2
ATOM 2815 O O . GLU A 1 72 ? -4.418 15.481 20.263 1.00 0.00 157 GLU A O 2
ATOM 2827 N N . TYR A 1 73 ? -3.776 14.528 18.355 1.00 0.00 158 TYR A N 2
ATOM 2828 C CA . TYR A 1 73 ? -5.112 13.918 18.109 1.00 0.00 158 TYR A CA 2
ATOM 2829 C C . TYR A 1 73 ? -4.979 12.411 17.962 1.00 0.00 158 TYR A C 2
ATOM 2830 O O . TYR A 1 73 ? -5.757 11.775 17.282 1.00 0.00 158 TYR A O 2
ATOM 2848 N N . GLY A 1 74 ? -3.984 11.869 18.608 1.00 0.00 159 GLY A N 2
ATOM 2849 C CA . GLY A 1 74 ? -3.766 10.400 18.529 1.00 0.00 159 GLY A CA 2
ATOM 2850 C C . GLY A 1 74 ? -2.388 10.048 19.089 1.00 0.00 159 GLY A C 2
ATOM 2851 O O . GLY A 1 74 ? -1.727 10.880 19.677 1.00 0.00 159 GLY A O 2
ATOM 2855 N N . THR A 1 75 ? -1.981 8.826 18.898 1.00 0.00 160 THR A N 2
ATOM 2856 C CA . THR A 1 75 ? -0.653 8.420 19.416 1.00 0.00 160 THR A CA 2
ATOM 2857 C C . THR A 1 75 ? -0.061 7.299 18.577 1.00 0.00 160 THR A C 2
ATOM 2858 O O . THR A 1 75 ? -0.776 6.472 18.048 1.00 0.00 160 THR A O 2
ATOM 2869 N N . VAL A 1 76 ? 1.238 7.292 18.471 1.00 0.00 161 VAL A N 2
ATOM 2870 C CA . VAL A 1 76 ? 1.894 6.235 17.671 1.00 0.00 161 VAL A CA 2
ATOM 2871 C C . VAL A 1 76 ? 2.178 5.004 18.522 1.00 0.00 161 VAL A C 2
ATOM 2872 O O . VAL A 1 76 ? 2.820 5.092 19.552 1.00 0.00 161 VAL A O 2
ATOM 2885 N N . GLU A 1 77 ? 1.694 3.875 18.078 1.00 0.00 162 GLU A N 2
ATOM 2886 C CA . GLU A 1 77 ? 1.928 2.631 18.846 1.00 0.00 162 GLU A CA 2
ATOM 2887 C C . GLU A 1 77 ? 3.165 1.929 18.320 1.00 0.00 162 GLU A C 2
ATOM 2888 O O . GLU A 1 77 ? 3.665 1.000 18.921 1.00 0.00 162 GLU A O 2
ATOM 2900 N N . GLN A 1 78 ? 3.635 2.395 17.197 1.00 0.00 163 GLN A N 2
ATOM 2901 C CA . GLN A 1 78 ? 4.838 1.785 16.596 1.00 0.00 163 GLN A CA 2
ATOM 2902 C C . GLN A 1 78 ? 5.566 2.799 15.723 1.00 0.00 163 GLN A C 2
ATOM 2903 O O . GLN A 1 78 ? 5.125 3.115 14.633 1.00 0.00 163 GLN A O 2
ATOM 2917 N N . HIS A 1 79 ? 6.669 3.293 16.219 1.00 0.00 164 HIS A N 2
ATOM 2918 C CA . HIS A 1 79 ? 7.439 4.288 15.434 1.00 0.00 164 HIS A CA 2
ATOM 2919 C C . HIS A 1 79 ? 7.677 3.782 14.009 1.00 0.00 164 HIS A C 2
ATOM 2920 O O . HIS A 1 79 ? 7.734 2.592 13.773 1.00 0.00 164 HIS A O 2
ATOM 2934 N N . PRO A 1 80 ? 7.814 4.708 13.075 1.00 0.00 165 PRO A N 2
ATOM 2935 C CA . PRO A 1 80 ? 8.045 4.348 11.682 1.00 0.00 165 PRO A CA 2
ATOM 2936 C C . PRO A 1 80 ? 9.270 3.452 11.547 1.00 0.00 165 PRO A C 2
ATOM 2937 O O . PRO A 1 80 ? 10.272 3.662 12.201 1.00 0.00 165 PRO A O 2
ATOM 2948 N N . LYS A 1 81 ? 9.170 2.471 10.694 1.00 0.00 166 LYS A N 2
ATOM 2949 C CA . LYS A 1 81 ? 10.307 1.554 10.501 1.00 0.00 166 LYS A CA 2
ATOM 2950 C C . LYS A 1 81 ? 10.277 0.975 9.100 1.00 0.00 166 LYS A C 2
ATOM 2951 O O . LYS A 1 81 ? 9.235 0.897 8.481 1.00 0.00 166 LYS A O 2
ATOM 2970 N N . LEU A 1 82 ? 11.413 0.579 8.624 1.00 0.00 167 LEU A N 2
ATOM 2971 C CA . LEU A 1 82 ? 11.461 0.005 7.268 1.00 0.00 167 LEU A CA 2
ATOM 2972 C C . LEU A 1 82 ? 11.183 -1.492 7.308 1.00 0.00 167 LEU A C 2
ATOM 2973 O O . LEU A 1 82 ? 12.060 -2.279 7.608 1.00 0.00 167 LEU A O 2
ATOM 2989 N N . GLU A 1 83 ? 9.958 -1.853 7.003 1.00 0.00 168 GLU A N 2
ATOM 2990 C CA . GLU A 1 83 ? 9.579 -3.294 7.011 1.00 0.00 168 GLU A CA 2
ATOM 2991 C C . GLU A 1 83 ? 9.227 -3.762 5.607 1.00 0.00 168 GLU A C 2
ATOM 2992 O O . GLU A 1 83 ? 8.498 -3.101 4.894 1.00 0.00 168 GLU A O 2
ATOM 3004 N N . GLY A 1 84 ? 9.749 -4.896 5.232 1.00 0.00 169 GLY A N 2
ATOM 3005 C CA . GLY A 1 84 ? 9.450 -5.420 3.871 1.00 0.00 169 GLY A CA 2
ATOM 3006 C C . GLY A 1 84 ? 9.873 -4.401 2.810 1.00 0.00 169 GLY A C 2
ATOM 3007 O O . GLY A 1 84 ? 9.249 -4.285 1.774 1.00 0.00 169 GLY A O 2
ATOM 3011 N N . ARG A 1 85 ? 10.927 -3.683 3.096 1.00 0.00 170 ARG A N 2
ATOM 3012 C CA . ARG A 1 85 ? 11.411 -2.673 2.134 1.00 0.00 170 ARG A CA 2
ATOM 3013 C C . ARG A 1 85 ? 10.349 -1.609 1.881 1.00 0.00 170 ARG A C 2
ATOM 3014 O O . ARG A 1 85 ? 10.562 -0.689 1.116 1.00 0.00 170 ARG A O 2
ATOM 3035 N N . GLN A 1 86 ? 9.223 -1.756 2.536 1.00 0.00 171 GLN A N 2
ATOM 3036 C CA . GLN A 1 86 ? 8.126 -0.766 2.356 1.00 0.00 171 GLN A CA 2
ATOM 3037 C C . GLN A 1 86 ? 8.045 0.168 3.557 1.00 0.00 171 GLN A C 2
ATOM 3038 O O . GLN A 1 86 ? 8.630 -0.101 4.589 1.00 0.00 171 GLN A O 2
ATOM 3052 N N . LEU A 1 87 ? 7.317 1.249 3.403 1.00 0.00 172 LEU A N 2
ATOM 3053 C CA . LEU A 1 87 ? 7.184 2.219 4.529 1.00 0.00 172 LEU A CA 2
ATOM 3054 C C . LEU A 1 87 ? 5.800 2.120 5.162 1.00 0.00 172 LEU A C 2
ATOM 3055 O O . LEU A 1 87 ? 4.799 2.259 4.489 1.00 0.00 172 LEU A O 2
ATOM 3071 N N . MET A 1 88 ? 5.770 1.876 6.449 1.00 0.00 173 MET A N 2
ATOM 3072 C CA . MET A 1 88 ? 4.459 1.764 7.139 1.00 0.00 173 MET A CA 2
ATOM 3073 C C . MET A 1 88 ? 4.523 2.323 8.555 1.00 0.00 173 MET A C 2
ATOM 3074 O O . MET A 1 88 ? 5.541 2.247 9.214 1.00 0.00 173 MET A O 2
ATOM 3088 N N . MET A 1 89 ? 3.424 2.882 8.989 1.00 0.00 174 MET A N 2
ATOM 3089 C CA . MET A 1 89 ? 3.370 3.459 10.356 1.00 0.00 174 MET A CA 2
ATOM 3090 C C . MET A 1 89 ? 2.064 3.084 11.015 1.00 0.00 174 MET A C 2
ATOM 3091 O O . MET A 1 89 ? 1.029 3.074 10.380 1.00 0.00 174 MET A O 2
ATOM 3105 N N . VAL A 1 90 ? 2.136 2.784 12.281 1.00 0.00 175 VAL A N 2
ATOM 3106 C CA . VAL A 1 90 ? 0.912 2.398 13.018 1.00 0.00 175 VAL A CA 2
ATOM 3107 C C . VAL A 1 90 ? 0.536 3.436 14.066 1.00 0.00 175 VAL A C 2
ATOM 3108 O O . VAL A 1 90 ? 1.375 3.902 14.812 1.00 0.00 175 VAL A O 2
ATOM 3121 N N . ILE A 1 91 ? -0.733 3.779 14.093 1.00 0.00 176 ILE A N 2
ATOM 3122 C CA . ILE A 1 91 ? -1.214 4.785 15.079 1.00 0.00 176 ILE A CA 2
ATOM 3123 C C . ILE A 1 91 ? -2.411 4.246 15.852 1.00 0.00 176 ILE A C 2
ATOM 3124 O O . ILE A 1 91 ? -3.242 3.553 15.298 1.00 0.00 176 ILE A O 2
ATOM 3140 N N . ALA A 1 92 ? -2.474 4.578 17.123 1.00 0.00 177 ALA A N 2
ATOM 3141 C CA . ALA A 1 92 ? -3.609 4.098 17.963 1.00 0.00 177 ALA A CA 2
ATOM 3142 C C . ALA A 1 92 ? -4.471 5.277 18.432 1.00 0.00 177 ALA A C 2
ATOM 3143 O O . ALA A 1 92 ? -3.998 6.391 18.535 1.00 0.00 177 ALA A O 2
ATOM 3150 N N . PRO A 1 93 ? -5.732 5.000 18.708 1.00 0.00 1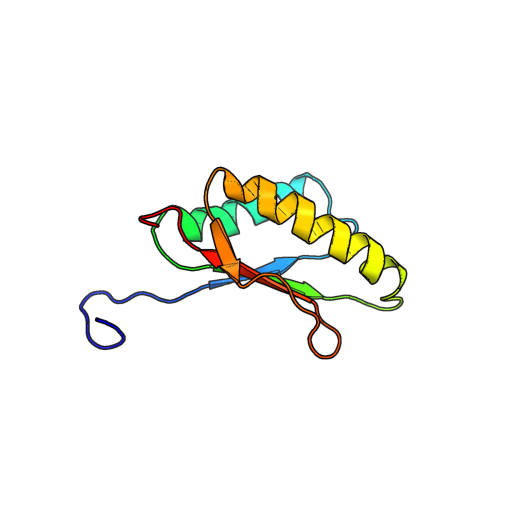78 PRO A N 2
ATOM 3151 C CA . PRO A 1 93 ? -6.658 6.032 19.164 1.00 0.00 178 PRO A CA 2
ATOM 3152 C C . PRO A 1 93 ? -6.162 6.693 20.447 1.00 0.00 178 PRO A C 2
ATOM 3153 O O . PRO A 1 93 ? -5.710 6.026 21.356 1.00 0.00 178 PRO A O 2
ATOM 3164 N N . LYS A 1 94 ? -6.257 7.992 20.496 1.00 0.00 179 LYS A N 2
ATOM 3165 C CA . LYS A 1 94 ? -5.796 8.707 21.710 1.00 0.00 179 LYS A CA 2
ATOM 3166 C C . LYS A 1 94 ? -6.397 8.085 22.966 1.00 0.00 179 LYS A C 2
ATOM 3167 O O . LYS A 1 94 ? -6.006 8.409 24.069 1.00 0.00 179 LYS A O 2
ATOM 3186 N N . LYS A 1 95 ? -7.339 7.201 22.777 1.00 0.00 180 LYS A N 2
ATOM 3187 C CA . LYS A 1 95 ? -7.973 6.550 23.951 1.00 0.00 180 LYS A CA 2
ATOM 3188 C C . LYS A 1 95 ? -7.043 5.505 24.559 1.00 0.00 180 LYS A C 2
ATOM 3189 O O . LYS A 1 95 ? -6.145 5.013 23.906 1.00 0.00 180 LYS A O 2
ATOM 3208 N N . LYS A 1 96 ? -7.277 5.184 25.804 1.00 0.00 181 LYS A N 2
ATOM 3209 C CA . LYS A 1 96 ? -6.416 4.174 26.472 1.00 0.00 181 LYS A CA 2
ATOM 3210 C C . LYS A 1 96 ? -6.361 2.886 25.660 1.00 0.00 181 LYS A C 2
ATOM 3211 O O . LYS A 1 96 ? -7.166 2.669 24.777 1.00 0.00 181 LYS A O 2
ATOM 3230 N N . LYS A 1 97 ? -5.408 2.052 25.977 1.00 0.00 182 LYS A N 2
ATOM 3231 C CA . LYS A 1 97 ? -5.281 0.773 25.237 1.00 0.00 182 LYS A CA 2
ATOM 3232 C C . LYS A 1 97 ? -6.334 -0.225 25.702 1.00 0.00 182 LYS A C 2
ATOM 3233 O O . LYS A 1 97 ? -6.022 -0.944 26.636 1.00 0.00 182 LYS A O 2
ATOM 3253 N N . VAL A 1 1 ? -5.309 -16.227 14.912 1.00 0.00 86 VAL A N 3
ATOM 3254 C CA . VAL A 1 1 ? -5.266 -17.365 13.963 1.00 0.00 86 VAL A CA 3
ATOM 3255 C C . VAL A 1 1 ? -5.728 -18.652 14.638 1.00 0.00 86 VAL A C 3
ATOM 3256 O O . VAL A 1 1 ? -5.403 -18.907 15.778 1.00 0.00 86 VAL A O 3
ATOM 3269 N N . ALA A 1 2 ? -6.481 -19.439 13.919 1.00 0.00 87 ALA A N 3
ATOM 3270 C CA . ALA A 1 2 ? -6.971 -20.712 14.504 1.00 0.00 87 ALA A CA 3
ATOM 3271 C C . ALA A 1 2 ? -7.667 -20.469 15.839 1.00 0.00 87 ALA A C 3
ATOM 3272 O O . ALA A 1 2 ? -8.864 -20.264 15.888 1.00 0.00 87 ALA A O 3
ATOM 3279 N N . LYS A 1 3 ? -6.906 -20.495 16.901 1.00 0.00 88 LYS A N 3
ATOM 3280 C CA . LYS A 1 3 ? -7.514 -20.265 18.236 1.00 0.00 88 LYS A CA 3
ATOM 3281 C C . LYS A 1 3 ? -7.899 -18.801 18.414 1.00 0.00 88 LYS A C 3
ATOM 3282 O O . LYS A 1 3 ? -7.955 -18.298 19.520 1.00 0.00 88 LYS A O 3
ATOM 3301 N N . LYS A 1 4 ? -8.158 -18.144 17.318 1.00 0.00 89 LYS A N 3
ATOM 3302 C CA . LYS A 1 4 ? -8.542 -16.714 17.393 1.00 0.00 89 LYS A CA 3
ATOM 3303 C C . LYS A 1 4 ? -9.009 -16.217 16.031 1.00 0.00 89 LYS A C 3
ATOM 3304 O O . LYS A 1 4 ? -10.179 -16.277 15.722 1.00 0.00 89 LYS A O 3
ATOM 3323 N N . ASN A 1 5 ? -8.077 -15.739 15.239 1.00 0.00 90 ASN A N 3
ATOM 3324 C CA . ASN A 1 5 ? -8.444 -15.230 13.885 1.00 0.00 90 ASN A CA 3
ATOM 3325 C C . ASN A 1 5 ? -9.481 -14.118 13.987 1.00 0.00 90 ASN A C 3
ATOM 3326 O O . ASN A 1 5 ? -9.160 -12.954 13.847 1.00 0.00 90 ASN A O 3
ATOM 3337 N N . GLN A 1 6 ? -10.707 -14.499 14.219 1.00 0.00 91 GLN A N 3
ATOM 3338 C CA . GLN A 1 6 ? -11.778 -13.483 14.334 1.00 0.00 91 GLN A CA 3
ATOM 3339 C C . GLN A 1 6 ? -11.301 -12.298 15.165 1.00 0.00 91 GLN A C 3
ATOM 3340 O O . GLN A 1 6 ? -10.475 -12.446 16.044 1.00 0.00 91 GLN A O 3
ATOM 3354 N N . LYS A 1 7 ? -11.828 -11.142 14.874 1.00 0.00 92 LYS A N 3
ATOM 3355 C CA . LYS A 1 7 ? -11.413 -9.942 15.640 1.00 0.00 92 LYS A CA 3
ATOM 3356 C C . LYS A 1 7 ? -12.405 -8.806 15.446 1.00 0.00 92 LYS A C 3
ATOM 3357 O O . LYS A 1 7 ? -12.512 -8.251 14.370 1.00 0.00 92 LYS A O 3
ATOM 3376 N N . GLN A 1 8 ? -13.112 -8.478 16.490 1.00 0.00 93 GLN A N 3
ATOM 3377 C CA . GLN A 1 8 ? -14.099 -7.381 16.380 1.00 0.00 93 GLN A CA 3
ATOM 3378 C C . GLN A 1 8 ? -13.402 -6.063 16.068 1.00 0.00 93 GLN A C 3
ATOM 3379 O O . GLN A 1 8 ? -12.248 -6.046 15.686 1.00 0.00 93 GLN A O 3
ATOM 3393 N N . ALA A 1 9 ? -14.113 -4.984 16.235 1.00 0.00 94 ALA A N 3
ATOM 3394 C CA . ALA A 1 9 ? -13.505 -3.664 15.952 1.00 0.00 94 ALA A CA 3
ATOM 3395 C C . ALA A 1 9 ? -13.227 -3.506 14.463 1.00 0.00 94 ALA A C 3
ATOM 3396 O O . ALA A 1 9 ? -12.329 -4.122 13.927 1.00 0.00 94 ALA A O 3
ATOM 3403 N N . GLN A 1 10 ? -14.005 -2.681 13.819 1.00 0.00 95 GLN A N 3
ATOM 3404 C CA . GLN A 1 10 ? -13.797 -2.472 12.367 1.00 0.00 95 GLN A CA 3
ATOM 3405 C C . GLN A 1 10 ? -12.469 -1.779 12.108 1.00 0.00 95 GLN A C 3
ATOM 3406 O O . GLN A 1 10 ? -12.424 -0.583 11.896 1.00 0.00 95 GLN A O 3
ATOM 3420 N N . VAL A 1 11 ? -11.408 -2.535 12.127 1.00 0.00 96 VAL A N 3
ATOM 3421 C CA . VAL A 1 11 ? -10.092 -1.927 11.883 1.00 0.00 96 VAL A CA 3
ATOM 3422 C C . VAL A 1 11 ? -9.959 -1.480 10.447 1.00 0.00 96 VAL A C 3
ATOM 3423 O O . VAL A 1 11 ? -10.483 -2.103 9.544 1.00 0.00 96 VAL A O 3
ATOM 3436 N N . LYS A 1 12 ? -9.255 -0.398 10.269 1.00 0.00 97 LYS A N 3
ATOM 3437 C CA . LYS A 1 12 ? -9.052 0.147 8.895 1.00 0.00 97 LYS A CA 3
ATOM 3438 C C . LYS A 1 12 ? -7.570 0.291 8.562 1.00 0.00 97 LYS A C 3
ATOM 3439 O O . LYS A 1 12 ? -6.733 0.370 9.439 1.00 0.00 97 LYS A O 3
ATOM 3458 N N . GLU A 1 13 ? -7.282 0.324 7.288 1.00 0.00 98 GLU A N 3
ATOM 3459 C CA . GLU A 1 13 ? -5.872 0.463 6.846 1.00 0.00 98 GLU A CA 3
ATOM 3460 C C . GLU A 1 13 ? -5.809 1.366 5.625 1.00 0.00 98 GLU A C 3
ATOM 3461 O O . GLU A 1 13 ? -6.460 1.100 4.631 1.00 0.00 98 GLU A O 3
ATOM 3473 N N . ILE A 1 14 ? -5.022 2.415 5.713 1.00 0.00 99 ILE A N 3
ATOM 3474 C CA . ILE A 1 14 ? -4.912 3.348 4.557 1.00 0.00 99 ILE A CA 3
ATOM 3475 C C . ILE A 1 14 ? -3.532 3.291 3.922 1.00 0.00 99 ILE A C 3
ATOM 3476 O O . ILE A 1 14 ? -2.534 3.584 4.558 1.00 0.00 99 ILE A O 3
ATOM 3492 N N . LYS A 1 15 ? -3.499 2.904 2.676 1.00 0.00 100 LYS A N 3
ATOM 3493 C CA . LYS A 1 15 ? -2.203 2.819 1.969 1.00 0.00 100 LYS A CA 3
ATOM 3494 C C . LYS A 1 15 ? -1.844 4.190 1.420 1.00 0.00 100 LYS A C 3
ATOM 3495 O O . LYS A 1 15 ? -2.723 4.968 1.104 1.00 0.00 100 LYS A O 3
ATOM 3514 N N . PHE A 1 16 ? -0.565 4.470 1.318 1.00 0.00 101 PHE A N 3
ATOM 3515 C CA . PHE A 1 16 ? -0.149 5.797 0.788 1.00 0.00 101 PHE A CA 3
ATOM 3516 C C . PHE A 1 16 ? 0.876 5.656 -0.323 1.00 0.00 101 PHE A C 3
ATOM 3517 O O . PHE A 1 16 ? 1.912 5.041 -0.146 1.00 0.00 101 PHE A O 3
ATOM 3534 N N . ARG A 1 17 ? 0.566 6.219 -1.458 1.00 0.00 102 ARG A N 3
ATOM 3535 C CA . ARG A 1 17 ? 1.509 6.131 -2.589 1.00 0.00 102 ARG A CA 3
ATOM 3536 C C . ARG A 1 17 ? 2.520 7.283 -2.488 1.00 0.00 102 ARG A C 3
ATOM 3537 O O . ARG A 1 17 ? 2.130 8.432 -2.406 1.00 0.00 102 ARG A O 3
ATOM 3558 N N . PRO A 1 18 ? 3.807 6.970 -2.494 1.00 0.00 103 PRO A N 3
ATOM 3559 C CA . PRO A 1 18 ? 4.820 8.008 -2.401 1.00 0.00 103 PRO A CA 3
ATOM 3560 C C . PRO A 1 18 ? 4.639 9.040 -3.499 1.00 0.00 103 PRO A C 3
ATOM 3561 O O . PRO A 1 18 ? 5.364 10.014 -3.572 1.00 0.00 103 PRO A O 3
ATOM 3572 N N . GLY A 1 19 ? 3.667 8.795 -4.334 1.00 0.00 104 GLY A N 3
ATOM 3573 C CA . GLY A 1 19 ? 3.385 9.732 -5.455 1.00 0.00 104 GLY A CA 3
ATOM 3574 C C . GLY A 1 19 ? 1.936 10.192 -5.358 1.00 0.00 104 GLY A C 3
ATOM 3575 O O . GLY A 1 19 ? 1.366 10.683 -6.311 1.00 0.00 104 GLY A O 3
ATOM 3579 N N . THR A 1 20 ? 1.372 10.018 -4.191 1.00 0.00 105 THR A N 3
ATOM 3580 C CA . THR A 1 20 ? -0.040 10.433 -3.992 1.00 0.00 105 THR A CA 3
ATOM 3581 C C . THR A 1 20 ? -0.283 11.830 -4.547 1.00 0.00 105 THR A C 3
ATOM 3582 O O . THR A 1 20 ? 0.638 12.603 -4.719 1.00 0.00 105 THR A O 3
ATOM 3593 N N . GLU A 1 21 ? -1.525 12.128 -4.817 1.00 0.00 106 GLU A N 3
ATOM 3594 C CA . GLU A 1 21 ? -1.851 13.468 -5.360 1.00 0.00 106 GLU A CA 3
ATOM 3595 C C . GLU A 1 21 ? -2.199 14.437 -4.236 1.00 0.00 106 GLU A C 3
ATOM 3596 O O . GLU A 1 21 ? -2.028 14.130 -3.073 1.00 0.00 106 GLU A O 3
ATOM 3608 N N . GLU A 1 22 ? -2.682 15.594 -4.604 1.00 0.00 107 GLU A N 3
ATOM 3609 C CA . GLU A 1 22 ? -3.046 16.593 -3.569 1.00 0.00 107 GLU A CA 3
ATOM 3610 C C . GLU A 1 22 ? -4.403 16.269 -2.957 1.00 0.00 107 GLU A C 3
ATOM 3611 O O . GLU A 1 22 ? -4.527 16.115 -1.758 1.00 0.00 107 GLU A O 3
ATOM 3623 N N . GLY A 1 23 ? -5.399 16.170 -3.793 1.00 0.00 108 GLY A N 3
ATOM 3624 C CA . GLY A 1 23 ? -6.759 15.856 -3.275 1.00 0.00 108 GLY A CA 3
ATOM 3625 C C . GLY A 1 23 ? -6.731 14.565 -2.455 1.00 0.00 108 GLY A C 3
ATOM 3626 O O . GLY A 1 23 ? -7.282 14.499 -1.375 1.00 0.00 108 GLY A O 3
ATOM 3630 N N . ASP A 1 24 ? -6.084 13.563 -2.986 1.00 0.00 109 ASP A N 3
ATOM 3631 C CA . ASP A 1 24 ? -6.009 12.273 -2.257 1.00 0.00 109 ASP A CA 3
ATOM 3632 C C . ASP A 1 24 ? -5.375 12.459 -0.883 1.00 0.00 109 ASP A C 3
ATOM 3633 O O . ASP A 1 24 ? -5.969 12.141 0.125 1.00 0.00 109 ASP A O 3
ATOM 3642 N N . TYR A 1 25 ? -4.183 12.974 -0.865 1.00 0.00 110 TYR A N 3
ATOM 3643 C CA . TYR A 1 25 ? -3.507 13.182 0.435 1.00 0.00 110 TYR A CA 3
ATOM 3644 C C . TYR A 1 25 ? -4.427 13.922 1.400 1.00 0.00 110 TYR A C 3
ATOM 3645 O O . TYR A 1 25 ? -4.296 13.802 2.603 1.00 0.00 110 TYR A O 3
ATOM 3663 N N . GLN A 1 26 ? -5.351 14.669 0.851 1.00 0.00 111 GLN A N 3
ATOM 3664 C CA . GLN A 1 26 ? -6.289 15.426 1.718 1.00 0.00 111 GLN A CA 3
ATOM 3665 C C . GLN A 1 26 ? -7.366 14.510 2.301 1.00 0.00 111 GLN A C 3
ATOM 3666 O O . GLN A 1 26 ? -7.525 14.429 3.504 1.00 0.00 111 GLN A O 3
ATOM 3680 N N . VAL A 1 27 ? -8.092 13.839 1.443 1.00 0.00 112 VAL A N 3
ATOM 3681 C CA . VAL A 1 27 ? -9.156 12.932 1.952 1.00 0.00 112 VAL A CA 3
ATOM 3682 C C . VAL A 1 27 ? -8.560 11.834 2.821 1.00 0.00 112 VAL A C 3
ATOM 3683 O O . VAL A 1 27 ? -9.118 11.473 3.837 1.00 0.00 112 VAL A O 3
ATOM 3696 N N . LYS A 1 28 ? -7.436 11.320 2.408 1.00 0.00 113 LYS A N 3
ATOM 3697 C CA . LYS A 1 28 ? -6.798 10.247 3.205 1.00 0.00 113 LYS A CA 3
ATOM 3698 C C . LYS A 1 28 ? -6.500 10.746 4.608 1.00 0.00 113 LYS A C 3
ATOM 3699 O O . LYS A 1 28 ? -6.840 10.106 5.584 1.00 0.00 113 LYS A O 3
ATOM 3718 N N . LEU A 1 29 ? -5.866 11.885 4.689 1.00 0.00 114 LEU A N 3
ATOM 3719 C CA . LEU A 1 29 ? -5.542 12.436 6.021 1.00 0.00 114 LEU A CA 3
ATOM 3720 C C . LEU A 1 29 ? -6.806 12.540 6.857 1.00 0.00 114 LEU A C 3
ATOM 3721 O O . LEU A 1 29 ? -6.813 12.211 8.026 1.00 0.00 114 LEU A O 3
ATOM 3737 N N . ARG A 1 30 ? -7.862 12.994 6.237 1.00 0.00 115 ARG A N 3
ATOM 3738 C CA . ARG A 1 30 ? -9.135 13.126 6.975 1.00 0.00 115 ARG A CA 3
ATOM 3739 C C . ARG A 1 30 ? -9.597 11.767 7.488 1.00 0.00 115 ARG A C 3
ATOM 3740 O O . ARG A 1 30 ? -9.985 11.633 8.631 1.00 0.00 115 ARG A O 3
ATOM 3761 N N . ASN A 1 31 ? -9.545 10.776 6.632 1.00 0.00 116 ASN A N 3
ATOM 3762 C CA . ASN A 1 31 ? -9.979 9.422 7.062 1.00 0.00 116 ASN A CA 3
ATOM 3763 C C . ASN A 1 31 ? -9.201 8.969 8.293 1.00 0.00 116 ASN A C 3
ATOM 3764 O O . ASN A 1 31 ? -9.775 8.723 9.334 1.00 0.00 116 ASN A O 3
ATOM 3775 N N . LEU A 1 32 ? -7.905 8.868 8.155 1.00 0.00 117 LEU A N 3
ATOM 3776 C CA . LEU A 1 32 ? -7.085 8.434 9.314 1.00 0.00 117 LEU A CA 3
ATOM 3777 C C . LEU A 1 32 ? -7.425 9.259 10.550 1.00 0.00 117 LEU A C 3
ATOM 3778 O O . LEU A 1 32 ? -7.622 8.724 11.626 1.00 0.00 117 LEU A O 3
ATOM 3794 N N . VAL A 1 33 ? -7.494 10.551 10.372 1.00 0.00 118 VAL A N 3
ATOM 3795 C CA . VAL A 1 33 ? -7.818 11.425 11.523 1.00 0.00 118 VAL A CA 3
ATOM 3796 C C . VAL A 1 33 ? -9.208 11.113 12.063 1.00 0.00 118 VAL A C 3
ATOM 3797 O O . VAL A 1 33 ? -9.426 11.112 13.258 1.00 0.00 118 VAL A O 3
ATOM 3810 N N . ARG A 1 34 ? -10.128 10.858 11.174 1.00 0.00 119 ARG A N 3
ATOM 3811 C CA . ARG A 1 34 ? -11.502 10.545 11.629 1.00 0.00 119 ARG A CA 3
ATOM 3812 C C . ARG A 1 34 ? -11.552 9.140 12.205 1.00 0.00 119 ARG A C 3
ATOM 3813 O O . ARG A 1 34 ? -12.221 8.888 13.186 1.00 0.00 119 ARG A O 3
ATOM 3834 N N . PHE A 1 35 ? -10.835 8.248 11.579 1.00 0.00 120 PHE A N 3
ATOM 3835 C CA . PHE A 1 35 ? -10.818 6.850 12.064 1.00 0.00 120 PHE A CA 3
ATOM 3836 C C . PHE A 1 35 ? -10.530 6.810 13.559 1.00 0.00 120 PHE A C 3
ATOM 3837 O O . PHE A 1 35 ? -11.130 6.046 14.289 1.00 0.00 120 PHE A O 3
ATOM 3854 N N . LEU A 1 36 ? -9.614 7.635 13.988 1.00 0.00 121 LEU A N 3
ATOM 3855 C CA . LEU A 1 36 ? -9.274 7.658 15.433 1.00 0.00 121 LEU A CA 3
ATOM 3856 C C . LEU A 1 36 ? -10.330 8.411 16.230 1.00 0.00 121 LEU A C 3
ATOM 3857 O O . LEU A 1 36 ? -10.766 7.960 17.271 1.00 0.00 121 LEU A O 3
ATOM 3873 N N . SER A 1 37 ? -10.722 9.548 15.725 1.00 0.00 122 SER A N 3
ATOM 3874 C CA . SER A 1 37 ? -11.748 10.350 16.434 1.00 0.00 122 SER A CA 3
ATOM 3875 C C . SER A 1 37 ? -12.873 9.463 16.961 1.00 0.00 122 SER A C 3
ATOM 3876 O O . SER A 1 37 ? -13.377 9.676 18.046 1.00 0.00 122 SER A O 3
ATOM 3884 N N . GLU A 1 38 ? -13.246 8.482 16.185 1.00 0.00 123 GLU A N 3
ATOM 3885 C CA . GLU A 1 38 ? -14.329 7.579 16.627 1.00 0.00 123 GLU A CA 3
ATOM 3886 C C . GLU A 1 38 ? -13.771 6.429 17.461 1.00 0.00 123 GLU A C 3
ATOM 3887 O O . GLU A 1 38 ? -14.424 5.942 18.364 1.00 0.00 123 GLU A O 3
ATOM 3899 N N . GLY A 1 39 ? -12.567 6.022 17.142 1.00 0.00 124 GLY A N 3
ATOM 3900 C CA . GLY A 1 39 ? -11.933 4.898 17.900 1.00 0.00 124 GLY A CA 3
ATOM 3901 C C . GLY A 1 39 ? -11.353 3.867 16.933 1.00 0.00 124 GLY A C 3
ATOM 3902 O O . GLY A 1 39 ? -10.565 4.197 16.069 1.00 0.00 124 GLY A O 3
ATOM 3906 N N . ASP A 1 40 ? -11.753 2.636 17.098 1.00 0.00 125 ASP A N 3
ATOM 3907 C CA . ASP A 1 40 ? -11.238 1.578 16.199 1.00 0.00 125 ASP A CA 3
ATOM 3908 C C . ASP A 1 40 ? -9.717 1.646 16.099 1.00 0.00 125 ASP A C 3
ATOM 3909 O O . ASP A 1 40 ? -9.061 2.173 16.976 1.00 0.00 125 ASP A O 3
ATOM 3918 N N . LYS A 1 41 ? -9.187 1.107 15.026 1.00 0.00 126 LYS A N 3
ATOM 3919 C CA . LYS A 1 41 ? -7.710 1.123 14.836 1.00 0.00 126 LYS A CA 3
ATOM 3920 C C . LYS A 1 41 ? -7.362 1.612 13.438 1.00 0.00 126 LYS A C 3
ATOM 3921 O O . LYS A 1 41 ? -8.188 1.584 12.547 1.00 0.00 126 LYS A O 3
ATOM 3940 N N . ALA A 1 42 ? -6.141 2.057 13.267 1.00 0.00 127 ALA A N 3
ATOM 3941 C CA . ALA A 1 42 ? -5.731 2.552 11.927 1.00 0.00 127 ALA A CA 3
ATOM 3942 C C . ALA A 1 42 ? -4.278 2.204 11.632 1.00 0.00 127 ALA A C 3
ATOM 3943 O O . ALA A 1 42 ? -3.408 2.425 12.451 1.00 0.00 127 ALA A O 3
ATOM 3950 N N . LYS A 1 43 ? -4.048 1.664 10.455 1.00 0.00 128 LYS A N 3
ATOM 3951 C CA . LYS A 1 43 ? -2.661 1.286 10.063 1.00 0.00 128 LYS A CA 3
ATOM 3952 C C . LYS A 1 43 ? -2.270 1.960 8.753 1.00 0.00 128 LYS A C 3
ATOM 3953 O O . LYS A 1 43 ? -3.005 1.906 7.786 1.00 0.00 128 LYS A O 3
ATOM 3972 N N . VAL A 1 44 ? -1.117 2.580 8.748 1.00 0.00 129 VAL A N 3
ATOM 3973 C CA . VAL A 1 44 ? -0.653 3.267 7.511 1.00 0.00 129 VAL A CA 3
ATOM 3974 C C . VAL A 1 44 ? 0.422 2.438 6.824 1.00 0.00 129 VAL A C 3
ATOM 3975 O O . VAL A 1 44 ? 1.472 2.196 7.389 1.00 0.00 129 VAL A O 3
ATOM 3988 N N . SER A 1 45 ? 0.139 2.013 5.618 1.00 0.00 130 SER A N 3
ATOM 3989 C CA . SER A 1 45 ? 1.132 1.193 4.867 1.00 0.00 130 SER A CA 3
ATOM 3990 C C . SER A 1 45 ? 1.714 1.984 3.703 1.00 0.00 130 SER A C 3
ATOM 3991 O O . SER A 1 45 ? 1.004 2.352 2.787 1.00 0.00 130 SER A O 3
ATOM 3999 N N . LEU A 1 46 ? 3.003 2.228 3.760 1.00 0.00 131 LEU A N 3
ATOM 4000 C CA . LEU A 1 46 ? 3.662 2.996 2.667 1.00 0.00 131 LEU A CA 3
ATOM 4001 C C . LEU A 1 46 ? 4.486 2.064 1.790 1.00 0.00 131 LEU A C 3
ATOM 4002 O O . LEU A 1 46 ? 5.297 1.305 2.284 1.00 0.00 131 LEU A O 3
ATOM 4018 N N . ARG A 1 47 ? 4.264 2.144 0.497 1.00 0.00 132 ARG A N 3
ATOM 4019 C CA . ARG A 1 47 ? 5.025 1.269 -0.444 1.00 0.00 132 ARG A CA 3
ATOM 4020 C C . ARG A 1 47 ? 5.872 2.093 -1.403 1.00 0.00 132 ARG A C 3
ATOM 4021 O O . ARG A 1 47 ? 5.392 3.024 -2.021 1.00 0.00 132 ARG A O 3
ATOM 4042 N N . PHE A 1 48 ? 7.125 1.732 -1.510 1.00 0.00 133 PHE A N 3
ATOM 4043 C CA . PHE A 1 48 ? 8.030 2.474 -2.422 1.00 0.00 133 PHE A CA 3
ATOM 4044 C C . PHE A 1 48 ? 8.154 1.749 -3.756 1.00 0.00 133 PHE A C 3
ATOM 4045 O O . PHE A 1 48 ? 8.337 0.548 -3.798 1.00 0.00 133 PHE A O 3
ATOM 4062 N N . ARG A 1 49 ? 8.051 2.488 -4.825 1.00 0.00 134 ARG A N 3
ATOM 4063 C CA . ARG A 1 49 ? 8.161 1.852 -6.159 1.00 0.00 134 ARG A CA 3
ATOM 4064 C C . ARG A 1 49 ? 8.638 2.858 -7.197 1.00 0.00 134 ARG A C 3
ATOM 4065 O O . ARG A 1 49 ? 7.859 3.365 -7.980 1.00 0.00 134 ARG A O 3
ATOM 4086 N N . GLY A 1 50 ? 9.915 3.130 -7.185 1.00 0.00 135 GLY A N 3
ATOM 4087 C CA . GLY A 1 50 ? 10.468 4.104 -8.166 1.00 0.00 135 GLY A CA 3
ATOM 4088 C C . GLY A 1 50 ? 11.656 4.851 -7.557 1.00 0.00 135 GLY A C 3
ATOM 4089 O O . GLY A 1 50 ? 12.397 4.304 -6.765 1.00 0.00 135 GLY A O 3
ATOM 4093 N N . ARG A 1 51 ? 11.814 6.089 -7.940 1.00 0.00 136 ARG A N 3
ATOM 4094 C CA . ARG A 1 51 ? 12.942 6.881 -7.395 1.00 0.00 136 ARG A CA 3
ATOM 4095 C C . ARG A 1 51 ? 12.935 6.849 -5.870 1.00 0.00 136 ARG A C 3
ATOM 4096 O O . ARG A 1 51 ? 11.892 6.921 -5.252 1.00 0.00 136 ARG A O 3
ATOM 4117 N N . GLU A 1 52 ? 14.106 6.743 -5.290 1.00 0.00 137 GLU A N 3
ATOM 4118 C CA . GLU A 1 52 ? 14.188 6.703 -3.805 1.00 0.00 137 GLU A CA 3
ATOM 4119 C C . GLU A 1 52 ? 14.533 8.072 -3.240 1.00 0.00 137 GLU A C 3
ATOM 4120 O O . GLU A 1 52 ? 13.862 8.571 -2.367 1.00 0.00 137 GLU A O 3
ATOM 4132 N N . MET A 1 53 ? 15.571 8.657 -3.757 1.00 0.00 138 MET A N 3
ATOM 4133 C CA . MET A 1 53 ? 15.977 9.996 -3.261 1.00 0.00 138 MET A CA 3
ATOM 4134 C C . MET A 1 53 ? 14.779 10.936 -3.172 1.00 0.00 138 MET A C 3
ATOM 4135 O O . MET A 1 53 ? 14.521 11.521 -2.138 1.00 0.00 138 MET A O 3
ATOM 4149 N N . ALA A 1 54 ? 14.069 11.064 -4.258 1.00 0.00 139 ALA A N 3
ATOM 4150 C CA . ALA A 1 54 ? 12.886 11.961 -4.258 1.00 0.00 139 ALA A CA 3
ATOM 4151 C C . ALA A 1 54 ? 11.790 11.438 -3.332 1.00 0.00 139 ALA A C 3
ATOM 4152 O O . ALA A 1 54 ? 11.323 12.144 -2.460 1.00 0.00 139 ALA A O 3
ATOM 4159 N N . HIS A 1 55 ? 11.399 10.210 -3.538 1.00 0.00 140 HIS A N 3
ATOM 4160 C CA . HIS A 1 55 ? 10.334 9.627 -2.679 1.00 0.00 140 HIS A CA 3
ATOM 4161 C C . HIS A 1 55 ? 10.781 9.533 -1.225 1.00 0.00 140 HIS A C 3
ATOM 4162 O O . HIS A 1 55 ? 10.111 10.018 -0.338 1.00 0.00 140 HIS A O 3
ATOM 4176 N N . GLN A 1 56 ? 11.905 8.907 -1.008 1.00 0.00 141 GLN A N 3
ATOM 4177 C CA . GLN A 1 56 ? 12.410 8.771 0.382 1.00 0.00 141 GLN A CA 3
ATOM 4178 C C . GLN A 1 56 ? 12.257 10.080 1.148 1.00 0.00 141 GLN A C 3
ATOM 4179 O O . GLN A 1 56 ? 11.631 10.122 2.188 1.00 0.00 141 GLN A O 3
ATOM 4193 N N . GLU A 1 57 ? 12.834 11.126 0.623 1.00 0.00 142 GLU A N 3
ATOM 4194 C CA . GLU A 1 57 ? 12.729 12.436 1.314 1.00 0.00 142 GLU A CA 3
ATOM 4195 C C . GLU A 1 57 ? 11.269 12.825 1.512 1.00 0.00 142 GLU A C 3
ATOM 4196 O O . GLU A 1 57 ? 10.883 13.275 2.573 1.00 0.00 142 GLU A O 3
ATOM 4208 N N . LEU A 1 58 ? 10.481 12.644 0.487 1.00 0.00 143 LEU A N 3
ATOM 4209 C CA . LEU A 1 58 ? 9.045 12.998 0.600 1.00 0.00 143 LEU A CA 3
ATOM 4210 C C . LEU A 1 58 ? 8.348 12.092 1.608 1.00 0.00 143 LEU A C 3
ATOM 4211 O O . LEU A 1 58 ? 7.518 12.534 2.377 1.00 0.00 143 LEU A O 3
ATOM 4227 N N . GLY A 1 59 ? 8.702 10.836 1.585 1.00 0.00 144 GLY A N 3
ATOM 4228 C CA . GLY A 1 59 ? 8.073 9.878 2.536 1.00 0.00 144 GLY A CA 3
ATOM 4229 C C . GLY A 1 59 ? 8.407 10.261 3.978 1.00 0.00 144 GLY A C 3
ATOM 4230 O O . GLY A 1 59 ? 7.621 10.048 4.879 1.00 0.00 144 GLY A O 3
ATOM 4234 N N . MET A 1 60 ? 9.564 10.828 4.167 1.00 0.00 145 MET A N 3
ATOM 4235 C CA . MET A 1 60 ? 9.959 11.228 5.532 1.00 0.00 145 MET A CA 3
ATOM 4236 C C . MET A 1 60 ? 9.285 12.530 5.907 1.00 0.00 145 MET A C 3
ATOM 4237 O O . MET A 1 60 ? 8.748 12.667 6.986 1.00 0.00 145 MET A O 3
ATOM 4251 N N . GLU A 1 61 ? 9.318 13.463 5.002 1.00 0.00 146 GLU A N 3
ATOM 4252 C CA . GLU A 1 61 ? 8.686 14.765 5.281 1.00 0.00 146 GLU A CA 3
ATOM 4253 C C . GLU A 1 61 ? 7.179 14.607 5.451 1.00 0.00 146 GLU A C 3
ATOM 4254 O O . GLU A 1 61 ? 6.542 15.375 6.148 1.00 0.00 146 GLU A O 3
ATOM 4266 N N . LEU A 1 62 ? 6.641 13.604 4.817 1.00 0.00 147 LEU A N 3
ATOM 4267 C CA . LEU A 1 62 ? 5.182 13.368 4.919 1.00 0.00 147 LEU A CA 3
ATOM 4268 C C . LEU A 1 62 ? 4.805 12.817 6.291 1.00 0.00 147 LEU A C 3
ATOM 4269 O O . LEU A 1 62 ? 4.073 13.443 7.032 1.00 0.00 147 LEU A O 3
ATOM 4285 N N . LEU A 1 63 ? 5.309 11.656 6.603 1.00 0.00 148 LEU A N 3
ATOM 4286 C CA . LEU A 1 63 ? 4.986 11.055 7.921 1.00 0.00 148 LEU A CA 3
ATOM 4287 C C . LEU A 1 63 ? 5.385 11.980 9.062 1.00 0.00 148 LEU A C 3
ATOM 4288 O O . LEU A 1 63 ? 4.873 11.872 10.158 1.00 0.00 148 LEU A O 3
ATOM 4304 N N . LYS A 1 64 ? 6.291 12.873 8.790 1.00 0.00 149 LYS A N 3
ATOM 4305 C CA . LYS A 1 64 ? 6.727 13.809 9.854 1.00 0.00 149 LYS A CA 3
ATOM 4306 C C . LYS A 1 64 ? 5.632 14.825 10.156 1.00 0.00 149 LYS A C 3
ATOM 4307 O O . LYS A 1 64 ? 5.266 15.032 11.300 1.00 0.00 149 LYS A O 3
ATOM 4326 N N . ARG A 1 65 ? 5.117 15.433 9.121 1.00 0.00 150 ARG A N 3
ATOM 4327 C CA . ARG A 1 65 ? 4.049 16.436 9.328 1.00 0.00 150 ARG A CA 3
ATOM 4328 C C . ARG A 1 65 ? 2.730 15.744 9.594 1.00 0.00 150 ARG A C 3
ATOM 4329 O O . ARG A 1 65 ? 1.937 16.193 10.397 1.00 0.00 150 ARG A O 3
ATOM 4350 N N . VAL A 1 66 ? 2.519 14.658 8.912 1.00 0.00 151 VAL A N 3
ATOM 4351 C CA . VAL A 1 66 ? 1.264 13.919 9.107 1.00 0.00 151 VAL A CA 3
ATOM 4352 C C . VAL A 1 66 ? 1.183 13.408 10.538 1.00 0.00 151 VAL A C 3
ATOM 4353 O O . VAL A 1 66 ? 0.185 13.582 11.219 1.00 0.00 151 VAL A O 3
ATOM 4366 N N . GLU A 1 67 ? 2.246 12.791 10.977 1.00 0.00 152 GLU A N 3
ATOM 4367 C CA . GLU A 1 67 ? 2.257 12.264 12.354 1.00 0.00 152 GLU A CA 3
ATOM 4368 C C . GLU A 1 67 ? 1.926 13.372 13.340 1.00 0.00 152 GLU A C 3
ATOM 4369 O O . GLU A 1 67 ? 1.083 13.212 14.195 1.00 0.00 152 GLU A O 3
ATOM 4381 N N . ALA A 1 68 ? 2.592 14.486 13.200 1.00 0.00 153 ALA A N 3
ATOM 4382 C CA . ALA A 1 68 ? 2.314 15.603 14.129 1.00 0.00 153 ALA A CA 3
ATOM 4383 C C . ALA A 1 68 ? 0.826 15.880 14.194 1.00 0.00 153 ALA A C 3
ATOM 4384 O O . ALA A 1 68 ? 0.238 15.906 15.258 1.00 0.00 153 ALA A O 3
ATOM 4391 N N . ASP A 1 69 ? 0.232 16.076 13.058 1.00 0.00 154 ASP A N 3
ATOM 4392 C CA . ASP A 1 69 ? -1.213 16.349 13.049 1.00 0.00 154 ASP A CA 3
ATOM 4393 C C . ASP A 1 69 ? -1.969 15.216 13.729 1.00 0.00 154 ASP A C 3
ATOM 4394 O O . ASP A 1 69 ? -3.115 15.375 14.104 1.00 0.00 154 ASP A O 3
ATOM 4403 N N . LEU A 1 70 ? -1.311 14.083 13.880 1.00 0.00 155 LEU A N 3
ATOM 4404 C CA . LEU A 1 70 ? -1.989 12.929 14.536 1.00 0.00 155 LEU A CA 3
ATOM 4405 C C . LEU A 1 70 ? -1.632 12.817 16.017 1.00 0.00 155 LEU A C 3
ATOM 4406 O O . LEU A 1 70 ? -2.488 12.550 16.831 1.00 0.00 155 LEU A O 3
ATOM 4422 N N . VAL A 1 71 ? -0.384 13.013 16.350 1.00 0.00 156 VAL A N 3
ATOM 4423 C CA . VAL A 1 71 ? -0.015 12.908 17.789 1.00 0.00 156 VAL A CA 3
ATOM 4424 C C . VAL A 1 71 ? -0.921 13.800 18.625 1.00 0.00 156 VAL A C 3
ATOM 4425 O O . VAL A 1 71 ? -1.082 13.592 19.812 1.00 0.00 156 VAL A O 3
ATOM 4438 N N . GLU A 1 72 ? -1.502 14.785 17.986 1.00 0.00 157 GLU A N 3
ATOM 4439 C CA . GLU A 1 72 ? -2.406 15.703 18.727 1.00 0.00 157 GLU A CA 3
ATOM 4440 C C . GLU A 1 72 ? -3.811 15.113 18.805 1.00 0.00 157 GLU A C 3
ATOM 4441 O O . GLU A 1 72 ? -4.671 15.630 19.492 1.00 0.00 157 GLU A O 3
ATOM 4453 N N . TYR A 1 73 ? -4.013 14.035 18.089 1.00 0.00 158 TYR A N 3
ATOM 4454 C CA . TYR A 1 73 ? -5.347 13.378 18.092 1.00 0.00 158 TYR A CA 3
ATOM 4455 C C . TYR A 1 73 ? -5.191 11.861 18.138 1.00 0.00 158 TYR A C 3
ATOM 4456 O O . TYR A 1 73 ? -6.147 11.129 17.976 1.00 0.00 158 TYR A O 3
ATOM 4474 N N . GLY A 1 74 ? -3.982 11.418 18.358 1.00 0.00 159 GLY A N 3
ATOM 4475 C CA . GLY A 1 74 ? -3.735 9.950 18.419 1.00 0.00 159 GLY A CA 3
ATOM 4476 C C . GLY A 1 74 ? -2.302 9.674 18.887 1.00 0.00 159 GLY A C 3
ATOM 4477 O O . GLY A 1 74 ? -1.675 10.515 19.501 1.00 0.00 159 GLY A O 3
ATOM 4481 N N . THR A 1 75 ? -1.813 8.501 18.586 1.00 0.00 160 THR A N 3
ATOM 4482 C CA . THR A 1 75 ? -0.431 8.162 19.007 1.00 0.00 160 THR A CA 3
ATOM 4483 C C . THR A 1 75 ? 0.058 6.899 18.308 1.00 0.00 160 THR A C 3
ATOM 4484 O O . THR A 1 75 ? -0.717 6.165 17.728 1.00 0.00 160 THR A O 3
ATOM 4495 N N . VAL A 1 76 ? 1.344 6.670 18.374 1.00 0.00 161 VAL A N 3
ATOM 4496 C CA . VAL A 1 76 ? 1.906 5.463 17.721 1.00 0.00 161 VAL A CA 3
ATOM 4497 C C . VAL A 1 76 ? 1.693 4.230 18.594 1.00 0.00 161 VAL A C 3
ATOM 4498 O O . VAL A 1 76 ? 1.725 4.318 19.805 1.00 0.00 161 VAL A O 3
ATOM 4511 N N . GLU A 1 77 ? 1.480 3.101 17.953 1.00 0.00 162 GLU A N 3
ATOM 4512 C CA . GLU A 1 77 ? 1.260 1.840 18.717 1.00 0.00 162 GLU A CA 3
ATOM 4513 C C . GLU A 1 77 ? 2.324 0.805 18.383 1.00 0.00 162 GLU A C 3
ATOM 4514 O O . GLU A 1 77 ? 2.584 -0.092 19.162 1.00 0.00 162 GLU A O 3
ATOM 4526 N N . GLN A 1 78 ? 2.921 0.944 17.229 1.00 0.00 163 GLN A N 3
ATOM 4527 C CA . GLN A 1 78 ? 3.972 -0.026 16.827 1.00 0.00 163 GLN A CA 3
ATOM 4528 C C . GLN A 1 78 ? 5.085 0.666 16.052 1.00 0.00 163 GLN A C 3
ATOM 4529 O O . GLN A 1 78 ? 4.838 1.332 15.063 1.00 0.00 163 GLN A O 3
ATOM 4543 N N . HIS A 1 79 ? 6.297 0.491 16.517 1.00 0.00 164 HIS A N 3
ATOM 4544 C CA . HIS A 1 79 ? 7.446 1.127 15.828 1.00 0.00 164 HIS A CA 3
ATOM 4545 C C . HIS A 1 79 ? 7.532 0.652 14.366 1.00 0.00 164 HIS A C 3
ATOM 4546 O O . HIS A 1 79 ? 7.353 -0.517 14.085 1.00 0.00 164 HIS A O 3
ATOM 4560 N N . PRO A 1 80 ? 7.804 1.575 13.450 1.00 0.00 165 PRO A N 3
ATOM 4561 C CA . PRO A 1 80 ? 7.909 1.228 12.038 1.00 0.00 165 PRO A CA 3
ATOM 4562 C C . PRO A 1 80 ? 9.057 0.252 11.785 1.00 0.00 165 PRO A C 3
ATOM 4563 O O . PRO A 1 80 ? 9.981 0.160 12.568 1.00 0.00 165 PRO A O 3
ATOM 4574 N N . LYS A 1 81 ? 8.967 -0.458 10.694 1.00 0.00 166 LYS A N 3
ATOM 4575 C CA . LYS A 1 81 ? 10.031 -1.436 10.353 1.00 0.00 166 LYS A CA 3
ATOM 4576 C C . LYS A 1 81 ? 10.324 -1.370 8.863 1.00 0.00 166 LYS A C 3
ATOM 4577 O O . LYS A 1 81 ? 9.477 -0.972 8.089 1.00 0.00 166 LYS A O 3
ATOM 4596 N N . LEU A 1 82 ? 11.520 -1.758 8.486 1.00 0.00 167 LEU A N 3
ATOM 4597 C CA . LEU A 1 82 ? 11.883 -1.723 7.042 1.00 0.00 167 LEU A CA 3
ATOM 4598 C C . LEU A 1 82 ? 12.489 -3.042 6.589 1.00 0.00 167 LEU A C 3
ATOM 4599 O O . LEU A 1 82 ? 13.312 -3.622 7.269 1.00 0.00 167 LEU A O 3
ATOM 4615 N N . GLU A 1 83 ? 12.061 -3.490 5.444 1.00 0.00 168 GLU A N 3
ATOM 4616 C CA . GLU A 1 83 ? 12.584 -4.764 4.907 1.00 0.00 168 GLU A CA 3
ATOM 4617 C C . GLU A 1 83 ? 12.562 -4.731 3.387 1.00 0.00 168 GLU A C 3
ATOM 4618 O O . GLU A 1 83 ? 11.508 -4.733 2.778 1.00 0.00 168 GLU A O 3
ATOM 4630 N N . GLY A 1 84 ? 13.722 -4.691 2.796 1.00 0.00 169 GLY A N 3
ATOM 4631 C CA . GLY A 1 84 ? 13.781 -4.656 1.312 1.00 0.00 169 GLY A CA 3
ATOM 4632 C C . GLY A 1 84 ? 13.456 -3.247 0.814 1.00 0.00 169 GLY A C 3
ATOM 4633 O O . GLY A 1 84 ? 14.307 -2.563 0.281 1.00 0.00 169 GLY A O 3
ATOM 4637 N N . ARG A 1 85 ? 12.228 -2.841 1.008 1.00 0.00 170 ARG A N 3
ATOM 4638 C CA . ARG A 1 85 ? 11.824 -1.487 0.559 1.00 0.00 170 ARG A CA 3
ATOM 4639 C C . ARG A 1 85 ? 10.411 -1.155 1.033 1.00 0.00 170 ARG A C 3
ATOM 4640 O O . ARG A 1 85 ? 9.827 -0.181 0.604 1.00 0.00 170 ARG A O 3
ATOM 4661 N N . GLN A 1 86 ? 9.889 -1.974 1.915 1.00 0.00 171 GLN A N 3
ATOM 4662 C CA . GLN A 1 86 ? 8.513 -1.722 2.428 1.00 0.00 171 GLN A CA 3
ATOM 4663 C C . GLN A 1 86 ? 8.536 -1.051 3.798 1.00 0.00 171 GLN A C 3
ATOM 4664 O O . GLN A 1 86 ? 9.380 -1.343 4.622 1.00 0.00 171 GLN A O 3
ATOM 4678 N N . LEU A 1 87 ? 7.594 -0.158 4.008 1.00 0.00 172 LEU A N 3
ATOM 4679 C CA . LEU A 1 87 ? 7.515 0.561 5.309 1.00 0.00 172 LEU A CA 3
ATOM 4680 C C . LEU A 1 87 ? 6.108 0.428 5.874 1.00 0.00 172 LEU A C 3
ATOM 4681 O O . LEU A 1 87 ? 5.139 0.642 5.172 1.00 0.00 172 LEU A O 3
ATOM 4697 N N . MET A 1 88 ? 6.011 0.075 7.133 1.00 0.00 173 MET A N 3
ATOM 4698 C CA . MET A 1 88 ? 4.661 -0.075 7.739 1.00 0.00 173 MET A CA 3
ATOM 4699 C C . MET A 1 88 ? 4.632 0.377 9.191 1.00 0.00 173 MET A C 3
ATOM 4700 O O . MET A 1 88 ? 5.445 -0.035 9.996 1.00 0.00 173 MET A O 3
ATOM 4714 N N . MET A 1 89 ? 3.682 1.225 9.488 1.00 0.00 174 MET A N 3
ATOM 4715 C CA . MET A 1 89 ? 3.541 1.742 10.869 1.00 0.00 174 MET A CA 3
ATOM 4716 C C . MET A 1 89 ? 2.092 1.655 11.296 1.00 0.00 174 MET A C 3
ATOM 4717 O O . MET A 1 89 ? 1.200 1.793 10.481 1.00 0.00 174 MET A O 3
ATOM 4731 N N . VAL A 1 90 ? 1.879 1.431 12.565 1.00 0.00 175 VAL A N 3
ATOM 4732 C CA . VAL A 1 90 ? 0.486 1.327 13.071 1.00 0.00 175 VAL A CA 3
ATOM 4733 C C . VAL A 1 90 ? 0.141 2.483 14.000 1.00 0.00 175 VAL A C 3
ATOM 4734 O O . VAL A 1 90 ? 0.950 2.896 14.809 1.00 0.00 175 VAL A O 3
ATOM 4747 N N . ILE A 1 91 ? -1.068 2.984 13.859 1.00 0.00 176 ILE A N 3
ATOM 4748 C CA . ILE A 1 91 ? -1.515 4.118 14.714 1.00 0.00 176 ILE A CA 3
ATOM 4749 C C . ILE A 1 91 ? -2.720 3.721 15.562 1.00 0.00 176 ILE A C 3
ATOM 4750 O O . ILE A 1 91 ? -3.604 3.016 15.097 1.00 0.00 176 ILE A O 3
ATOM 4766 N N . ALA A 1 92 ? -2.732 4.184 16.791 1.00 0.00 177 ALA A N 3
ATOM 4767 C CA . ALA A 1 92 ? -3.862 3.858 17.706 1.00 0.00 177 ALA A CA 3
ATOM 4768 C C . ALA A 1 92 ? -4.549 5.138 18.183 1.00 0.00 177 ALA A C 3
ATOM 4769 O O . ALA A 1 92 ? -3.975 6.209 18.143 1.00 0.00 177 ALA A O 3
ATOM 4776 N N . PRO A 1 93 ? -5.777 4.997 18.629 1.00 0.00 178 PRO A N 3
ATOM 4777 C CA . PRO A 1 93 ? -6.552 6.134 19.117 1.00 0.00 178 PRO A CA 3
ATOM 4778 C C . PRO A 1 93 ? -5.852 6.821 20.287 1.00 0.00 178 PRO A C 3
ATOM 4779 O O . PRO A 1 93 ? -5.113 6.197 21.022 1.00 0.00 178 PRO A O 3
ATOM 4790 N N . LYS A 1 94 ? -6.099 8.093 20.438 1.00 0.00 179 LYS A N 3
ATOM 4791 C CA . LYS A 1 94 ? -5.455 8.830 21.554 1.00 0.00 179 LYS A CA 3
ATOM 4792 C C . LYS A 1 94 ? -5.579 8.049 22.857 1.00 0.00 179 LYS A C 3
ATOM 4793 O O . LYS A 1 94 ? -6.512 7.293 23.043 1.00 0.00 179 LYS A O 3
ATOM 4812 N N . LYS A 1 95 ? -4.637 8.246 23.737 1.00 0.00 180 LYS A N 3
ATOM 4813 C CA . LYS A 1 95 ? -4.687 7.522 25.033 1.00 0.00 180 LYS A CA 3
ATOM 4814 C C . LYS A 1 95 ? -5.804 8.064 25.919 1.00 0.00 180 LYS A C 3
ATOM 4815 O O . LYS A 1 95 ? -5.587 8.376 27.073 1.00 0.00 180 LYS A O 3
ATOM 4834 N N . LYS A 1 96 ? -6.982 8.167 25.364 1.00 0.00 181 LYS A N 3
ATOM 4835 C CA . LYS A 1 96 ? -8.119 8.686 26.164 1.00 0.00 181 LYS A CA 3
ATOM 4836 C C . LYS A 1 96 ? -8.410 7.768 27.345 1.00 0.00 181 LYS A C 3
ATOM 4837 O O . LYS A 1 96 ? -8.548 6.572 27.184 1.00 0.00 181 LYS A O 3
ATOM 4856 N N . LYS A 1 97 ? -8.499 8.343 28.514 1.00 0.00 182 LYS A N 3
ATOM 4857 C CA . LYS A 1 97 ? -8.779 7.514 29.712 1.00 0.00 182 LYS A CA 3
ATOM 4858 C C . LYS A 1 97 ? -10.216 7.006 29.696 1.00 0.00 182 LYS A C 3
ATOM 4859 O O . LYS A 1 97 ? -10.361 5.798 29.597 1.00 0.00 182 LYS A O 3
ATOM 4879 N N . VAL A 1 1 ? -16.342 -15.879 12.534 1.00 0.00 86 VAL A N 4
ATOM 4880 C CA . VAL A 1 1 ? -16.565 -14.700 13.408 1.00 0.00 86 VAL A CA 4
ATOM 4881 C C . VAL A 1 1 ? -18.003 -14.208 13.297 1.00 0.00 86 VAL A C 4
ATOM 4882 O O . VAL A 1 1 ? -18.867 -14.911 12.811 1.00 0.00 86 VAL A O 4
ATOM 4895 N N . ALA A 1 2 ? -18.234 -13.006 13.751 1.00 0.00 87 ALA A N 4
ATOM 4896 C CA . ALA A 1 2 ? -19.608 -12.452 13.680 1.00 0.00 87 ALA A CA 4
ATOM 4897 C C . ALA A 1 2 ? -20.619 -13.437 14.256 1.00 0.00 87 ALA A C 4
ATOM 4898 O O . ALA A 1 2 ? -20.410 -13.999 15.313 1.00 0.00 87 ALA A O 4
ATOM 4905 N N . LYS A 1 3 ? -21.699 -13.630 13.548 1.00 0.00 88 LYS A N 4
ATOM 4906 C CA . LYS A 1 3 ? -22.732 -14.574 14.039 1.00 0.00 88 LYS A CA 4
ATOM 4907 C C . LYS A 1 3 ? -23.083 -14.281 15.492 1.00 0.00 88 LYS A C 4
ATOM 4908 O O . LYS A 1 3 ? -23.948 -13.476 15.774 1.00 0.00 88 LYS A O 4
ATOM 4927 N N . LYS A 1 4 ? -22.404 -14.939 16.389 1.00 0.00 89 LYS A N 4
ATOM 4928 C CA . LYS A 1 4 ? -22.685 -14.711 17.825 1.00 0.00 89 LYS A CA 4
ATOM 4929 C C . LYS A 1 4 ? -22.039 -13.416 18.303 1.00 0.00 89 LYS A C 4
ATOM 4930 O O . LYS A 1 4 ? -22.595 -12.703 19.113 1.00 0.00 89 LYS A O 4
ATOM 4949 N N . ASN A 1 5 ? -20.871 -13.136 17.789 1.00 0.00 90 ASN A N 4
ATOM 4950 C CA . ASN A 1 5 ? -20.174 -11.893 18.201 1.00 0.00 90 ASN A CA 4
ATOM 4951 C C . ASN A 1 5 ? -20.841 -10.670 17.583 1.00 0.00 90 ASN A C 4
ATOM 4952 O O . ASN A 1 5 ? -21.489 -10.765 16.559 1.00 0.00 90 ASN A O 4
ATOM 4963 N N . GLN A 1 6 ? -20.671 -9.541 18.214 1.00 0.00 91 GLN A N 4
ATOM 4964 C CA . GLN A 1 6 ? -21.290 -8.305 17.674 1.00 0.00 91 GLN A CA 4
ATOM 4965 C C . GLN A 1 6 ? -20.434 -7.084 17.990 1.00 0.00 91 GLN A C 4
ATOM 4966 O O . GLN A 1 6 ? -20.871 -5.962 17.836 1.00 0.00 91 GLN A O 4
ATOM 4980 N N . LYS A 1 7 ? -19.228 -7.323 18.429 1.00 0.00 92 LYS A N 4
ATOM 4981 C CA . LYS A 1 7 ? -18.337 -6.185 18.757 1.00 0.00 92 LYS A CA 4
ATOM 4982 C C . LYS A 1 7 ? -17.911 -5.452 17.493 1.00 0.00 92 LYS A C 4
ATOM 4983 O O . LYS A 1 7 ? -17.926 -4.239 17.440 1.00 0.00 92 LYS A O 4
ATOM 5002 N N . GLN A 1 8 ? -17.537 -6.204 16.494 1.00 0.00 93 GLN A N 4
ATOM 5003 C CA . GLN A 1 8 ? -17.106 -5.572 15.223 1.00 0.00 93 GLN A CA 4
ATOM 5004 C C . GLN A 1 8 ? -16.059 -4.494 15.477 1.00 0.00 93 GLN A C 4
ATOM 5005 O O . GLN A 1 8 ? -16.384 -3.336 15.648 1.00 0.00 93 GLN A O 4
ATOM 5019 N N . ALA A 1 9 ? -14.818 -4.895 15.493 1.00 0.00 94 ALA A N 4
ATOM 5020 C CA . ALA A 1 9 ? -13.738 -3.910 15.732 1.00 0.00 94 ALA A CA 4
ATOM 5021 C C . ALA A 1 9 ? -12.450 -4.350 15.052 1.00 0.00 94 ALA A C 4
ATOM 5022 O O . ALA A 1 9 ? -11.439 -4.547 15.696 1.00 0.00 94 ALA A O 4
ATOM 5029 N N . GLN A 1 10 ? -12.509 -4.495 13.756 1.00 0.00 95 GLN A N 4
ATOM 5030 C CA . GLN A 1 10 ? -11.298 -4.922 13.014 1.00 0.00 95 GLN A CA 4
ATOM 5031 C C . GLN A 1 10 ? -10.423 -3.724 12.671 1.00 0.00 95 GLN A C 4
ATOM 5032 O O . GLN A 1 10 ? -10.919 -2.646 12.410 1.00 0.00 95 GLN A O 4
ATOM 5046 N N . VAL A 1 11 ? -9.133 -3.930 12.678 1.00 0.00 96 VAL A N 4
ATOM 5047 C CA . VAL A 1 11 ? -8.221 -2.818 12.357 1.00 0.00 96 VAL A CA 4
ATOM 5048 C C . VAL A 1 11 ? -8.315 -2.441 10.897 1.00 0.00 96 VAL A C 4
ATOM 5049 O O . VAL A 1 11 ? -8.510 -3.286 10.044 1.00 0.00 96 VAL A O 4
ATOM 5062 N N . LYS A 1 12 ? -8.171 -1.175 10.644 1.00 0.00 97 LYS A N 4
ATOM 5063 C CA . LYS A 1 12 ? -8.242 -0.675 9.242 1.00 0.00 97 LYS A CA 4
ATOM 5064 C C . LYS A 1 12 ? -6.926 -0.032 8.828 1.00 0.00 97 LYS A C 4
ATOM 5065 O O . LYS A 1 12 ? -6.141 0.380 9.661 1.00 0.00 97 LYS A O 4
ATOM 5084 N N . GLU A 1 13 ? -6.709 0.040 7.542 1.00 0.00 98 GLU A N 4
ATOM 5085 C CA . GLU A 1 13 ? -5.459 0.645 7.041 1.00 0.00 98 GLU A CA 4
ATOM 5086 C C . GLU A 1 13 ? -5.729 1.439 5.775 1.00 0.00 98 GLU A C 4
ATOM 5087 O O . GLU A 1 13 ? -6.604 1.094 5.004 1.00 0.00 98 GLU A O 4
ATOM 5099 N N . ILE A 1 14 ? -4.970 2.484 5.586 1.00 0.00 99 ILE A N 4
ATOM 5100 C CA . ILE A 1 14 ? -5.154 3.326 4.378 1.00 0.00 99 ILE A CA 4
ATOM 5101 C C . ILE A 1 14 ? -3.885 3.311 3.539 1.00 0.00 99 ILE A C 4
ATOM 5102 O O . ILE A 1 14 ? -2.788 3.370 4.065 1.00 0.00 99 ILE A O 4
ATOM 5118 N N . LYS A 1 15 ? -4.049 3.230 2.247 1.00 0.00 100 LYS A N 4
ATOM 5119 C CA . LYS A 1 15 ? -2.857 3.208 1.365 1.00 0.00 100 LYS A CA 4
ATOM 5120 C C . LYS A 1 15 ? -2.300 4.606 1.169 1.00 0.00 100 LYS A C 4
ATOM 5121 O O . LYS A 1 15 ? -3.029 5.578 1.205 1.00 0.00 100 LYS A O 4
ATOM 5140 N N . PHE A 1 16 ? -1.010 4.684 0.960 1.00 0.00 101 PHE A N 4
ATOM 5141 C CA . PHE A 1 16 ? -0.381 6.010 0.759 1.00 0.00 101 PHE A CA 4
ATOM 5142 C C . PHE A 1 16 ? 0.737 5.944 -0.273 1.00 0.00 101 PHE A C 4
ATOM 5143 O O . PHE A 1 16 ? 1.355 4.908 -0.465 1.00 0.00 101 PHE A O 4
ATOM 5160 N N . ARG A 1 17 ? 0.973 7.059 -0.916 1.00 0.00 102 ARG A N 4
ATOM 5161 C CA . ARG A 1 17 ? 2.040 7.118 -1.945 1.00 0.00 102 ARG A CA 4
ATOM 5162 C C . ARG A 1 17 ? 2.920 8.351 -1.711 1.00 0.00 102 ARG A C 4
ATOM 5163 O O . ARG A 1 17 ? 2.461 9.349 -1.201 1.00 0.00 102 ARG A O 4
ATOM 5184 N N . PRO A 1 18 ? 4.180 8.256 -2.078 1.00 0.00 103 PRO A N 4
ATOM 5185 C CA . PRO A 1 18 ? 5.098 9.372 -1.901 1.00 0.00 103 PRO A CA 4
ATOM 5186 C C . PRO A 1 18 ? 4.632 10.593 -2.685 1.00 0.00 103 PRO A C 4
ATOM 5187 O O . PRO A 1 18 ? 4.388 10.515 -3.873 1.00 0.00 103 PRO A O 4
ATOM 5198 N N . GLY A 1 19 ? 4.515 11.701 -2.008 1.00 0.00 104 GLY A N 4
ATOM 5199 C CA . GLY A 1 19 ? 4.065 12.935 -2.705 1.00 0.00 104 GLY A CA 4
ATOM 52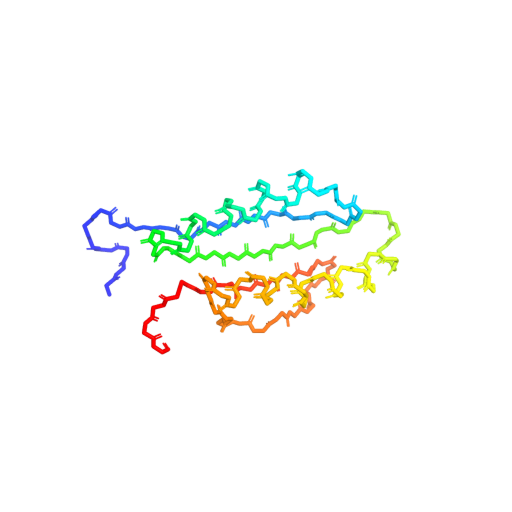00 C C . GLY A 1 19 ? 2.739 12.680 -3.424 1.00 0.00 104 GLY A C 4
ATOM 5201 O O . GLY A 1 19 ? 2.465 13.265 -4.454 1.00 0.00 104 GLY A O 4
ATOM 5205 N N . THR A 1 20 ? 1.947 11.803 -2.868 1.00 0.00 105 THR A N 4
ATOM 5206 C CA . THR A 1 20 ? 0.636 11.493 -3.499 1.00 0.00 105 THR A CA 4
ATOM 5207 C C . THR A 1 20 ? -0.099 12.769 -3.899 1.00 0.00 105 THR A C 4
ATOM 5208 O O . THR A 1 20 ? 0.235 13.848 -3.450 1.00 0.00 105 THR A O 4
ATOM 5219 N N . GLU A 1 21 ? -1.092 12.620 -4.735 1.00 0.00 106 GLU A N 4
ATOM 5220 C CA . GLU A 1 21 ? -1.862 13.808 -5.176 1.00 0.00 106 GLU A CA 4
ATOM 5221 C C . GLU A 1 21 ? -2.327 14.629 -3.978 1.00 0.00 106 GLU A C 4
ATOM 5222 O O . GLU A 1 21 ? -2.190 14.211 -2.846 1.00 0.00 106 GLU A O 4
ATOM 5234 N N . GLU A 1 22 ? -2.872 15.785 -4.250 1.00 0.00 107 GLU A N 4
ATOM 5235 C CA . GLU A 1 22 ? -3.349 16.642 -3.136 1.00 0.00 107 GLU A CA 4
ATOM 5236 C C . GLU A 1 22 ? -4.709 16.176 -2.636 1.00 0.00 107 GLU A C 4
ATOM 5237 O O . GLU A 1 22 ? -4.899 15.965 -1.455 1.00 0.00 107 GLU A O 4
ATOM 5249 N N . GLY A 1 23 ? -5.632 16.022 -3.543 1.00 0.00 108 GLY A N 4
ATOM 5250 C CA . GLY A 1 23 ? -6.989 15.570 -3.130 1.00 0.00 108 GLY A CA 4
ATOM 5251 C C . GLY A 1 23 ? -6.895 14.275 -2.323 1.00 0.00 108 GLY A C 4
ATOM 5252 O O . GLY A 1 23 ? -7.391 14.191 -1.218 1.00 0.00 108 GLY A O 4
ATOM 5256 N N . ASP A 1 24 ? -6.256 13.289 -2.893 1.00 0.00 109 ASP A N 4
ATOM 5257 C CA . ASP A 1 24 ? -6.119 11.998 -2.177 1.00 0.00 109 ASP A CA 4
ATOM 5258 C C . ASP A 1 24 ? -5.400 12.190 -0.845 1.00 0.00 109 ASP A C 4
ATOM 5259 O O . ASP A 1 24 ? -5.685 11.510 0.120 1.00 0.00 109 ASP A O 4
ATOM 5268 N N . TYR A 1 25 ? -4.478 13.110 -0.819 1.00 0.00 110 TYR A N 4
ATOM 5269 C CA . TYR A 1 25 ? -3.732 13.360 0.440 1.00 0.00 110 TYR A CA 4
ATOM 5270 C C . TYR A 1 25 ? -4.628 14.031 1.468 1.00 0.00 110 TYR A C 4
ATOM 5271 O O . TYR A 1 25 ? -4.493 13.813 2.657 1.00 0.00 110 TYR A O 4
ATOM 5289 N N . GLN A 1 26 ? -5.531 14.836 0.986 1.00 0.00 111 GLN A N 4
ATOM 5290 C CA . GLN A 1 26 ? -6.454 15.540 1.914 1.00 0.00 111 GLN A CA 4
ATOM 5291 C C . GLN A 1 26 ? -7.516 14.592 2.468 1.00 0.00 111 GLN A C 4
ATOM 5292 O O . GLN A 1 26 ? -7.647 14.439 3.667 1.00 0.00 111 GLN A O 4
ATOM 5306 N N . VAL A 1 27 ? -8.254 13.972 1.587 1.00 0.00 112 VAL A N 4
ATOM 5307 C CA . VAL A 1 27 ? -9.311 13.032 2.049 1.00 0.00 112 VAL A CA 4
ATOM 5308 C C . VAL A 1 27 ? -8.727 11.924 2.922 1.00 0.00 112 VAL A C 4
ATOM 5309 O O . VAL A 1 27 ? -9.311 11.546 3.918 1.00 0.00 112 VAL A O 4
ATOM 5322 N N . LYS A 1 28 ? -7.591 11.417 2.531 1.00 0.00 113 LYS A N 4
ATOM 5323 C CA . LYS A 1 28 ? -6.968 10.335 3.334 1.00 0.00 113 LYS A CA 4
ATOM 5324 C C . LYS A 1 28 ? -6.689 10.817 4.746 1.00 0.00 113 LYS A C 4
ATOM 5325 O O . LYS A 1 28 ? -7.031 10.158 5.708 1.00 0.00 113 LYS A O 4
ATOM 5344 N N . LEU A 1 29 ? -6.069 11.961 4.851 1.00 0.00 114 LEU A N 4
ATOM 5345 C CA . LEU A 1 29 ? -5.766 12.494 6.199 1.00 0.00 114 LEU A CA 4
ATOM 5346 C C . LEU A 1 29 ? -7.014 12.482 7.057 1.00 0.00 114 LEU A C 4
ATOM 5347 O O . LEU A 1 29 ? -6.968 12.161 8.228 1.00 0.00 114 LEU A O 4
ATOM 5363 N N . ARG A 1 30 ? -8.116 12.837 6.455 1.00 0.00 115 ARG A N 4
ATOM 5364 C CA . ARG A 1 30 ? -9.381 12.853 7.215 1.00 0.00 115 ARG A CA 4
ATOM 5365 C C . ARG A 1 30 ? -9.727 11.454 7.698 1.00 0.00 115 ARG A C 4
ATOM 5366 O O . ARG A 1 30 ? -10.044 11.258 8.854 1.00 0.00 115 ARG A O 4
ATOM 5387 N N . ASN A 1 31 ? -9.657 10.498 6.806 1.00 0.00 116 ASN A N 4
ATOM 5388 C CA . ASN A 1 31 ? -9.984 9.111 7.212 1.00 0.00 116 ASN A CA 4
ATOM 5389 C C . ASN A 1 31 ? -9.151 8.691 8.419 1.00 0.00 116 ASN A C 4
ATOM 5390 O O . ASN A 1 31 ? -9.685 8.400 9.467 1.00 0.00 116 ASN A O 4
ATOM 5401 N N . LEU A 1 32 ? -7.855 8.671 8.253 1.00 0.00 117 LEU A N 4
ATOM 5402 C CA . LEU A 1 32 ? -6.987 8.273 9.390 1.00 0.00 117 LEU A CA 4
ATOM 5403 C C . LEU A 1 32 ? -7.453 8.952 10.676 1.00 0.00 117 LEU A C 4
ATOM 5404 O O . LEU A 1 32 ? -7.620 8.316 11.698 1.00 0.00 117 LEU A O 4
ATOM 5420 N N . VAL A 1 33 ? -7.660 10.235 10.597 1.00 0.00 118 VAL A N 4
ATOM 5421 C CA . VAL A 1 33 ? -8.114 10.976 11.796 1.00 0.00 118 VAL A CA 4
ATOM 5422 C C . VAL A 1 33 ? -9.486 10.489 12.251 1.00 0.00 118 VAL A C 4
ATOM 5423 O O . VAL A 1 33 ? -9.645 10.015 13.360 1.00 0.00 118 VAL A O 4
ATOM 5436 N N . ARG A 1 34 ? -10.455 10.612 11.384 1.00 0.00 119 ARG A N 4
ATOM 5437 C CA . ARG A 1 34 ? -11.824 10.163 11.746 1.00 0.00 119 ARG A CA 4
ATOM 5438 C C . ARG A 1 34 ? -11.810 8.732 12.262 1.00 0.00 119 ARG A C 4
ATOM 5439 O O . ARG A 1 34 ? -12.545 8.387 13.167 1.00 0.00 119 ARG A O 4
ATOM 5460 N N . PHE A 1 35 ? -10.976 7.924 11.679 1.00 0.00 120 PHE A N 4
ATOM 5461 C CA . PHE A 1 35 ? -10.899 6.515 12.120 1.00 0.00 120 PHE A CA 4
ATOM 5462 C C . PHE A 1 35 ? -10.563 6.425 13.604 1.00 0.00 120 PHE A C 4
ATOM 5463 O O . PHE A 1 35 ? -11.120 5.612 14.316 1.00 0.00 120 PHE A O 4
ATOM 5480 N N . LEU A 1 36 ? -9.655 7.259 14.054 1.00 0.00 121 LEU A N 4
ATOM 5481 C CA . LEU A 1 36 ? -9.290 7.215 15.498 1.00 0.00 121 LEU A CA 4
ATOM 5482 C C . LEU A 1 36 ? -10.453 7.706 16.346 1.00 0.00 121 LEU A C 4
ATOM 5483 O O . LEU A 1 36 ? -10.658 7.247 17.453 1.00 0.00 121 LEU A O 4
ATOM 5499 N N . SER A 1 37 ? -11.199 8.632 15.808 1.00 0.00 122 SER A N 4
ATOM 5500 C CA . SER A 1 37 ? -12.355 9.170 16.560 1.00 0.00 122 SER A CA 4
ATOM 5501 C C . SER A 1 37 ? -13.341 8.061 16.903 1.00 0.00 122 SER A C 4
ATOM 5502 O O . SER A 1 37 ? -13.878 8.020 17.992 1.00 0.00 122 SER A O 4
ATOM 5510 N N . GLU A 1 38 ? -13.563 7.180 15.964 1.00 0.00 123 GLU A N 4
ATOM 5511 C CA . GLU A 1 38 ? -14.510 6.070 16.219 1.00 0.00 123 GLU A CA 4
ATOM 5512 C C . GLU A 1 38 ? -14.006 5.171 17.341 1.00 0.00 123 GLU A C 4
ATOM 5513 O O . GLU A 1 38 ? -14.599 5.105 18.400 1.00 0.00 123 GLU A O 4
ATOM 5525 N N . GLY A 1 39 ? -12.921 4.492 17.090 1.00 0.00 124 GLY A N 4
ATOM 5526 C CA . GLY A 1 39 ? -12.365 3.590 18.136 1.00 0.00 124 GLY A CA 4
ATOM 5527 C C . GLY A 1 39 ? -11.508 2.497 17.496 1.00 0.00 124 GLY A C 4
ATOM 5528 O O . GLY A 1 39 ? -10.899 1.700 18.182 1.00 0.00 124 GLY A O 4
ATOM 5532 N N . ASP A 1 40 ? -11.477 2.482 16.191 1.00 0.00 125 ASP A N 4
ATOM 5533 C CA . ASP A 1 40 ? -10.669 1.453 15.492 1.00 0.00 125 ASP A CA 4
ATOM 5534 C C . ASP A 1 40 ? -9.245 1.951 15.261 1.00 0.00 125 ASP A C 4
ATOM 5535 O O . ASP A 1 40 ? -9.021 3.130 15.074 1.00 0.00 125 ASP A O 4
ATOM 5544 N N . LYS A 1 41 ? -8.309 1.041 15.275 1.00 0.00 126 LYS A N 4
ATOM 5545 C CA . LYS A 1 41 ? -6.896 1.446 15.058 1.00 0.00 126 LYS A CA 4
ATOM 5546 C C . LYS A 1 41 ? -6.650 1.777 13.591 1.00 0.00 126 LYS A C 4
ATOM 5547 O O . LYS A 1 41 ? -7.243 1.179 12.713 1.00 0.00 126 LYS A O 4
ATOM 5566 N N . ALA A 1 42 ? -5.772 2.729 13.354 1.00 0.00 127 ALA A N 4
ATOM 5567 C CA . ALA A 1 42 ? -5.461 3.125 11.949 1.00 0.00 127 ALA A CA 4
ATOM 5568 C C . ALA A 1 42 ? -4.006 2.822 11.608 1.00 0.00 127 ALA A C 4
ATOM 5569 O O . ALA A 1 42 ? -3.118 3.092 12.390 1.00 0.00 127 ALA A O 4
ATOM 5576 N N . LYS A 1 43 ? -3.796 2.259 10.437 1.00 0.00 128 LYS A N 4
ATOM 5577 C CA . LYS A 1 43 ? -2.411 1.923 10.010 1.00 0.00 128 LYS A CA 4
ATOM 5578 C C . LYS A 1 43 ? -2.119 2.495 8.622 1.00 0.00 128 LYS A C 4
ATOM 5579 O O . LYS A 1 43 ? -2.937 2.403 7.728 1.00 0.00 128 LYS A O 4
ATOM 5598 N N . VAL A 1 44 ? -0.951 3.078 8.473 1.00 0.00 129 VAL A N 4
ATOM 5599 C CA . VAL A 1 44 ? -0.580 3.665 7.158 1.00 0.00 129 VAL A CA 4
ATOM 5600 C C . VAL A 1 44 ? 0.399 2.756 6.443 1.00 0.00 129 VAL A C 4
ATOM 5601 O O . VAL A 1 44 ? 1.317 2.239 7.052 1.00 0.00 129 VAL A O 4
ATOM 5614 N N . SER A 1 45 ? 0.189 2.574 5.164 1.00 0.00 130 SER A N 4
ATOM 5615 C CA . SER A 1 45 ? 1.106 1.695 4.390 1.00 0.00 130 SER A CA 4
ATOM 5616 C C . SER A 1 45 ? 1.545 2.357 3.088 1.00 0.00 130 SER A C 4
ATOM 5617 O O . SER A 1 45 ? 0.737 2.610 2.214 1.00 0.00 130 SER A O 4
ATOM 5625 N N . LEU A 1 46 ? 2.825 2.629 2.991 1.00 0.00 131 LEU A N 4
ATOM 5626 C CA . LEU A 1 46 ? 3.359 3.275 1.757 1.00 0.00 131 LEU A CA 4
ATOM 5627 C C . LEU A 1 46 ? 4.134 2.249 0.935 1.00 0.00 131 LEU A C 4
ATOM 5628 O O . LEU A 1 46 ? 4.704 1.324 1.483 1.00 0.00 131 LEU A O 4
ATOM 5644 N N . ARG A 1 47 ? 4.142 2.432 -0.367 1.00 0.00 132 ARG A N 4
ATOM 5645 C CA . ARG A 1 47 ? 4.878 1.470 -1.246 1.00 0.00 132 ARG A CA 4
ATOM 5646 C C . ARG A 1 47 ? 5.856 2.189 -2.169 1.00 0.00 132 ARG A C 4
ATOM 5647 O O . ARG A 1 47 ? 5.576 3.266 -2.657 1.00 0.00 132 ARG A O 4
ATOM 5668 N N . PHE A 1 48 ? 6.994 1.564 -2.390 1.00 0.00 133 PHE A N 4
ATOM 5669 C CA . PHE A 1 48 ? 8.028 2.171 -3.277 1.00 0.00 133 PHE A CA 4
ATOM 5670 C C . PHE A 1 48 ? 8.253 1.296 -4.509 1.00 0.00 133 PHE A C 4
ATOM 5671 O O . PHE A 1 48 ? 7.965 0.116 -4.493 1.00 0.00 133 PHE A O 4
ATOM 5688 N N . ARG A 1 49 ? 8.767 1.888 -5.556 1.00 0.00 134 ARG A N 4
ATOM 5689 C CA . ARG A 1 49 ? 9.016 1.098 -6.790 1.00 0.00 134 ARG A CA 4
ATOM 5690 C C . ARG A 1 49 ? 9.898 1.873 -7.762 1.00 0.00 134 ARG A C 4
ATOM 5691 O O . ARG A 1 49 ? 9.823 1.685 -8.960 1.00 0.00 134 ARG A O 4
ATOM 5712 N N . GLY A 1 50 ? 10.721 2.733 -7.226 1.00 0.00 135 GLY A N 4
ATOM 5713 C CA . GLY A 1 50 ? 11.620 3.534 -8.105 1.00 0.00 135 GLY A CA 4
ATOM 5714 C C . GLY A 1 50 ? 12.722 4.192 -7.274 1.00 0.00 135 GLY A C 4
ATOM 5715 O O . GLY A 1 50 ? 13.194 3.627 -6.307 1.00 0.00 135 GLY A O 4
ATOM 5719 N N . ARG A 1 51 ? 13.109 5.374 -7.667 1.00 0.00 136 ARG A N 4
ATOM 5720 C CA . ARG A 1 51 ? 14.173 6.076 -6.911 1.00 0.00 136 ARG A CA 4
ATOM 5721 C C . ARG A 1 51 ? 13.893 6.018 -5.415 1.00 0.00 136 ARG A C 4
ATOM 5722 O O . ARG A 1 51 ? 13.202 6.859 -4.877 1.00 0.00 136 ARG A O 4
ATOM 5743 N N . GLU A 1 52 ? 14.435 5.022 -4.770 1.00 0.00 137 GLU A N 4
ATOM 5744 C CA . GLU A 1 52 ? 14.213 4.889 -3.311 1.00 0.00 137 GLU A CA 4
ATOM 5745 C C . GLU A 1 52 ? 15.015 5.933 -2.546 1.00 0.00 137 GLU A C 4
ATOM 5746 O O . GLU A 1 52 ? 14.996 5.965 -1.334 1.00 0.00 137 GLU A O 4
ATOM 5758 N N . MET A 1 53 ? 15.710 6.764 -3.269 1.00 0.00 138 MET A N 4
ATOM 5759 C CA . MET A 1 53 ? 16.518 7.810 -2.600 1.00 0.00 138 MET A CA 4
ATOM 5760 C C . MET A 1 53 ? 15.627 8.952 -2.130 1.00 0.00 138 MET A C 4
ATOM 5761 O O . MET A 1 53 ? 15.568 9.259 -0.952 1.00 0.00 138 MET A O 4
ATOM 5775 N N . ALA A 1 54 ? 14.942 9.558 -3.058 1.00 0.00 139 ALA A N 4
ATOM 5776 C CA . ALA A 1 54 ? 14.049 10.680 -2.687 1.00 0.00 139 ALA A CA 4
ATOM 5777 C C . ALA A 1 54 ? 12.770 10.148 -2.064 1.00 0.00 139 ALA A C 4
ATOM 5778 O O . ALA A 1 54 ? 12.260 10.698 -1.107 1.00 0.00 139 ALA A O 4
ATOM 5785 N N . HIS A 1 55 ? 12.272 9.082 -2.622 1.00 0.00 140 HIS A N 4
ATOM 5786 C CA . HIS A 1 55 ? 11.030 8.488 -2.087 1.00 0.00 140 HIS A CA 4
ATOM 5787 C C . HIS A 1 55 ? 11.165 8.204 -0.593 1.00 0.00 140 HIS A C 4
ATOM 5788 O O . HIS A 1 55 ? 10.233 8.389 0.163 1.00 0.00 140 HIS A O 4
ATOM 5802 N N . GLN A 1 56 ? 12.329 7.756 -0.196 1.00 0.00 141 GLN A N 4
ATOM 5803 C CA . GLN A 1 56 ? 12.542 7.455 1.243 1.00 0.00 141 GLN A CA 4
ATOM 5804 C C . GLN A 1 56 ? 12.643 8.739 2.058 1.00 0.00 141 GLN A C 4
ATOM 5805 O O . GLN A 1 56 ? 11.976 8.893 3.060 1.00 0.00 141 GLN A O 4
ATOM 5819 N N . GLU A 1 57 ? 13.481 9.639 1.614 1.00 0.00 142 GLU A N 4
ATOM 5820 C CA . GLU A 1 57 ? 13.632 10.915 2.357 1.00 0.00 142 GLU A CA 4
ATOM 5821 C C . GLU A 1 57 ? 12.342 11.718 2.310 1.00 0.00 142 GLU A C 4
ATOM 5822 O O . GLU A 1 57 ? 11.948 12.323 3.288 1.00 0.00 142 GLU A O 4
ATOM 5834 N N . LEU A 1 58 ? 11.710 11.710 1.175 1.00 0.00 143 LEU A N 4
ATOM 5835 C CA . LEU A 1 58 ? 10.444 12.465 1.043 1.00 0.00 143 LEU A CA 4
ATOM 5836 C C . LEU A 1 58 ? 9.318 11.755 1.778 1.00 0.00 143 LEU A C 4
ATOM 5837 O O . LEU A 1 58 ? 8.428 12.385 2.315 1.00 0.00 143 LEU A O 4
ATOM 5853 N N . GLY A 1 59 ? 9.377 10.452 1.791 1.00 0.00 144 GLY A N 4
ATOM 5854 C CA . GLY A 1 59 ? 8.315 9.678 2.488 1.00 0.00 144 GLY A CA 4
ATOM 5855 C C . GLY A 1 59 ? 8.413 9.880 4.000 1.00 0.00 144 GLY A C 4
ATOM 5856 O O . GLY A 1 59 ? 7.415 10.028 4.672 1.00 0.00 144 GLY A O 4
ATOM 5860 N N . MET A 1 60 ? 9.618 9.890 4.503 1.00 0.00 145 MET A N 4
ATOM 5861 C CA . MET A 1 60 ? 9.790 10.080 5.956 1.00 0.00 145 MET A CA 4
ATOM 5862 C C . MET A 1 60 ? 9.425 11.498 6.335 1.00 0.00 145 MET A C 4
ATOM 5863 O O . MET A 1 60 ? 8.834 11.739 7.369 1.00 0.00 145 MET A O 4
ATOM 5877 N N . GLU A 1 61 ? 9.784 12.417 5.487 1.00 0.00 146 GLU A N 4
ATOM 5878 C CA . GLU A 1 61 ? 9.467 13.827 5.776 1.00 0.00 146 GLU A CA 4
ATOM 5879 C C . GLU A 1 61 ? 7.958 14.030 5.886 1.00 0.00 146 GLU A C 4
ATOM 5880 O O . GLU A 1 61 ? 7.485 14.763 6.736 1.00 0.00 146 GLU A O 4
ATOM 5892 N N . LEU A 1 62 ? 7.226 13.371 5.026 1.00 0.00 147 LEU A N 4
ATOM 5893 C CA . LEU A 1 62 ? 5.749 13.515 5.064 1.00 0.00 147 LEU A CA 4
ATOM 5894 C C . LEU A 1 62 ? 5.191 12.984 6.375 1.00 0.00 147 LEU A C 4
ATOM 5895 O O . LEU A 1 62 ? 4.634 13.722 7.163 1.00 0.00 147 LEU A O 4
ATOM 5911 N N . LEU A 1 63 ? 5.354 11.709 6.587 1.00 0.00 148 LEU A N 4
ATOM 5912 C CA . LEU A 1 63 ? 4.842 11.106 7.838 1.00 0.00 148 LEU A CA 4
ATOM 5913 C C . LEU A 1 63 ? 5.220 11.949 9.046 1.00 0.00 148 LEU A C 4
ATOM 5914 O O . LEU A 1 63 ? 4.445 12.099 9.964 1.00 0.00 148 LEU A O 4
ATOM 5930 N N . LYS A 1 64 ? 6.407 12.482 9.026 1.00 0.00 149 LYS A N 4
ATOM 5931 C CA . LYS A 1 64 ? 6.843 13.315 10.169 1.00 0.00 149 LYS A CA 4
ATOM 5932 C C . LYS A 1 64 ? 5.853 14.449 10.423 1.00 0.00 149 LYS A C 4
ATOM 5933 O O . LYS A 1 64 ? 5.338 14.597 11.519 1.00 0.00 149 LYS A O 4
ATOM 5952 N N . ARG A 1 65 ? 5.586 15.218 9.402 1.00 0.00 150 ARG A N 4
ATOM 5953 C CA . ARG A 1 65 ? 4.635 16.340 9.576 1.00 0.00 150 ARG A CA 4
ATOM 5954 C C . ARG A 1 65 ? 3.224 15.813 9.729 1.00 0.00 150 ARG A C 4
ATOM 5955 O O . ARG A 1 65 ? 2.476 16.262 10.576 1.00 0.00 150 ARG A O 4
ATOM 5976 N N . VAL A 1 66 ? 2.879 14.867 8.907 1.00 0.00 151 VAL A N 4
ATOM 5977 C CA . VAL A 1 66 ? 1.525 14.298 8.991 1.00 0.00 151 VAL A CA 4
ATOM 5978 C C . VAL A 1 66 ? 1.315 13.662 10.360 1.00 0.00 151 VAL A C 4
ATOM 5979 O O . VAL A 1 66 ? 0.305 13.878 11.010 1.00 0.00 151 VAL A O 4
ATOM 5992 N N . GLU A 1 67 ? 2.284 12.894 10.776 1.00 0.00 152 GLU A N 4
ATOM 5993 C CA . GLU A 1 67 ? 2.172 12.235 12.091 1.00 0.00 152 GLU A CA 4
ATOM 5994 C C . GLU A 1 67 ? 1.794 13.252 13.150 1.00 0.00 152 GLU A C 4
ATOM 5995 O O . GLU A 1 67 ? 0.959 12.994 13.991 1.00 0.00 152 GLU A O 4
ATOM 6007 N N . ALA A 1 68 ? 2.418 14.397 13.091 1.00 0.00 153 ALA A N 4
ATOM 6008 C CA . ALA A 1 68 ? 2.098 15.436 14.092 1.00 0.00 153 ALA A CA 4
ATOM 6009 C C . ALA A 1 68 ? 0.635 15.832 14.001 1.00 0.00 153 ALA A C 4
ATOM 6010 O O . ALA A 1 68 ? -0.061 15.884 15.000 1.00 0.00 153 ALA A O 4
ATOM 6017 N N . ASP A 1 69 ? 0.182 16.098 12.807 1.00 0.00 154 ASP A N 4
ATOM 6018 C CA . ASP A 1 69 ? -1.233 16.486 12.657 1.00 0.00 154 ASP A CA 4
ATOM 6019 C C . ASP A 1 69 ? -2.111 15.501 13.402 1.00 0.00 154 ASP A C 4
ATOM 6020 O O . ASP A 1 69 ? -3.206 15.825 13.816 1.00 0.00 154 ASP A O 4
ATOM 6029 N N . LEU A 1 70 ? -1.609 14.302 13.560 1.00 0.00 155 LEU A N 4
ATOM 6030 C CA . LEU A 1 70 ? -2.395 13.277 14.278 1.00 0.00 155 LEU A CA 4
ATOM 6031 C C . LEU A 1 70 ? -2.063 13.294 15.759 1.00 0.00 155 LEU A C 4
ATOM 6032 O O . LEU A 1 70 ? -2.912 13.042 16.590 1.00 0.00 155 LEU A O 4
ATOM 6048 N N . VAL A 1 71 ? -0.830 13.592 16.068 1.00 0.00 156 VAL A N 4
ATOM 6049 C CA . VAL A 1 71 ? -0.437 13.630 17.491 1.00 0.00 156 VAL A CA 4
ATOM 6050 C C . VAL A 1 71 ? -1.421 14.473 18.284 1.00 0.00 156 VAL A C 4
ATOM 6051 O O . VAL A 1 71 ? -1.495 14.379 19.493 1.00 0.00 156 VAL A O 4
ATOM 6064 N N . GLU A 1 72 ? -2.170 15.287 17.583 1.00 0.00 157 GLU A N 4
ATOM 6065 C CA . GLU A 1 72 ? -3.160 16.149 18.278 1.00 0.00 157 GLU A CA 4
ATOM 6066 C C . GLU A 1 72 ? -4.525 15.468 18.326 1.00 0.00 157 GLU A C 4
ATOM 6067 O O . GLU A 1 72 ? -5.521 16.087 18.646 1.00 0.00 157 GLU A O 4
ATOM 6079 N N . TYR A 1 73 ? -4.544 14.202 18.006 1.00 0.00 158 TYR A N 4
ATOM 6080 C CA . TYR A 1 73 ? -5.829 13.458 18.025 1.00 0.00 158 TYR A CA 4
ATOM 6081 C C . TYR A 1 73 ? -5.578 11.966 18.176 1.00 0.00 158 TYR A C 4
ATOM 6082 O O . TYR A 1 73 ? -6.468 11.159 17.997 1.00 0.00 158 TYR A O 4
ATOM 6100 N N . GLY A 1 74 ? -4.364 11.630 18.506 1.00 0.00 159 GLY A N 4
ATOM 6101 C CA . GLY A 1 74 ? -4.018 10.195 18.678 1.00 0.00 159 GLY A CA 4
ATOM 6102 C C . GLY A 1 74 ? -2.544 10.054 19.056 1.00 0.00 159 GLY A C 4
ATOM 6103 O O . GLY A 1 74 ? -1.835 11.037 19.152 1.00 0.00 159 GLY A O 4
ATOM 6107 N N . THR A 1 75 ? -2.120 8.832 19.263 1.00 0.00 160 THR A N 4
ATOM 6108 C CA . THR A 1 75 ? -0.700 8.593 19.636 1.00 0.00 160 THR A CA 4
ATOM 6109 C C . THR A 1 75 ? -0.075 7.559 18.713 1.00 0.00 160 THR A C 4
ATOM 6110 O O . THR A 1 75 ? -0.766 6.744 18.132 1.00 0.00 160 THR A O 4
ATOM 6121 N N . VAL A 1 76 ? 1.221 7.605 18.595 1.00 0.00 161 VAL A N 4
ATOM 6122 C CA . VAL A 1 76 ? 1.904 6.630 17.714 1.00 0.00 161 VAL A CA 4
ATOM 6123 C C . VAL A 1 76 ? 2.057 5.283 18.410 1.00 0.00 161 VAL A C 4
ATOM 6124 O O . VAL A 1 76 ? 2.559 5.205 19.514 1.00 0.00 161 VAL A O 4
ATOM 6137 N N . GLU A 1 77 ? 1.619 4.243 17.746 1.00 0.00 162 GLU A N 4
ATOM 6138 C CA . GLU A 1 77 ? 1.726 2.894 18.343 1.00 0.00 162 GLU A CA 4
ATOM 6139 C C . GLU A 1 77 ? 2.964 2.201 17.814 1.00 0.00 162 GLU A C 4
ATOM 6140 O O . GLU A 1 77 ? 3.374 1.172 18.314 1.00 0.00 162 GLU A O 4
ATOM 6152 N N . GLN A 1 78 ? 3.536 2.787 16.804 1.00 0.00 163 GLN A N 4
ATOM 6153 C CA . GLN A 1 78 ? 4.749 2.203 16.207 1.00 0.00 163 GLN A CA 4
ATOM 6154 C C . GLN A 1 78 ? 5.385 3.189 15.240 1.00 0.00 163 GLN A C 4
ATOM 6155 O O . GLN A 1 78 ? 4.894 3.392 14.148 1.00 0.00 163 GLN A O 4
ATOM 6169 N N . HIS A 1 79 ? 6.469 3.782 15.652 1.00 0.00 164 HIS A N 4
ATOM 6170 C CA . HIS A 1 79 ? 7.141 4.755 14.763 1.00 0.00 164 HIS A CA 4
ATOM 6171 C C . HIS A 1 79 ? 7.417 4.129 13.387 1.00 0.00 164 HIS A C 4
ATOM 6172 O O . HIS A 1 79 ? 7.619 2.935 13.278 1.00 0.00 164 HIS A O 4
ATOM 6186 N N . PRO A 1 80 ? 7.420 4.957 12.356 1.00 0.00 165 PRO A N 4
ATOM 6187 C CA . PRO A 1 80 ? 7.670 4.482 10.996 1.00 0.00 165 PRO A CA 4
ATOM 6188 C C . PRO A 1 80 ? 9.016 3.777 10.903 1.00 0.00 165 PRO A C 4
ATOM 6189 O O . PRO A 1 80 ? 9.959 4.150 11.571 1.00 0.00 165 PRO A O 4
ATOM 6200 N N . LYS A 1 81 ? 9.087 2.767 10.080 1.00 0.00 166 LYS A N 4
ATOM 6201 C CA . LYS A 1 81 ? 10.363 2.042 9.943 1.00 0.00 166 LYS A CA 4
ATOM 6202 C C . LYS A 1 81 ? 10.451 1.358 8.595 1.00 0.00 166 LYS A C 4
ATOM 6203 O O . LYS A 1 81 ? 9.451 1.072 7.969 1.00 0.00 166 LYS A O 4
ATOM 6222 N N . LEU A 1 82 ? 11.644 1.103 8.177 1.00 0.00 167 LEU A N 4
ATOM 6223 C CA . LEU A 1 82 ? 11.833 0.440 6.873 1.00 0.00 167 LEU A CA 4
ATOM 6224 C C . LEU A 1 82 ? 11.768 -1.077 7.013 1.00 0.00 167 LEU A C 4
ATOM 6225 O O . LEU A 1 82 ? 12.731 -1.709 7.402 1.00 0.00 167 LEU A O 4
ATOM 6241 N N . GLU A 1 83 ? 10.626 -1.632 6.690 1.00 0.00 168 GLU A N 4
ATOM 6242 C CA . GLU A 1 83 ? 10.463 -3.105 6.792 1.00 0.00 168 GLU A CA 4
ATOM 6243 C C . GLU A 1 83 ? 10.569 -3.746 5.418 1.00 0.00 168 GLU A C 4
ATOM 6244 O O . GLU A 1 83 ? 9.597 -3.836 4.695 1.00 0.00 168 GLU A O 4
ATOM 6256 N N . GLY A 1 84 ? 11.749 -4.183 5.078 1.00 0.00 169 GLY A N 4
ATOM 6257 C CA . GLY A 1 84 ? 11.933 -4.822 3.746 1.00 0.00 169 GLY A CA 4
ATOM 6258 C C . GLY A 1 84 ? 11.685 -3.797 2.635 1.00 0.00 169 GLY A C 4
ATOM 6259 O O . GLY A 1 84 ? 12.205 -2.699 2.677 1.00 0.00 169 GLY A O 4
ATOM 6263 N N . ARG A 1 85 ? 10.892 -4.178 1.667 1.00 0.00 170 ARG A N 4
ATOM 6264 C CA . ARG A 1 85 ? 10.595 -3.246 0.547 1.00 0.00 170 ARG A CA 4
ATOM 6265 C C . ARG A 1 85 ? 9.234 -2.581 0.739 1.00 0.00 170 ARG A C 4
ATOM 6266 O O . ARG A 1 85 ? 8.573 -2.234 -0.221 1.00 0.00 170 ARG A O 4
ATOM 6287 N N . GLN A 1 86 ? 8.840 -2.413 1.979 1.00 0.00 171 GLN A N 4
ATOM 6288 C CA . GLN A 1 86 ? 7.521 -1.769 2.250 1.00 0.00 171 GLN A CA 4
ATOM 6289 C C . GLN A 1 86 ? 7.582 -0.871 3.486 1.00 0.00 171 GLN A C 4
ATOM 6290 O O . GLN A 1 86 ? 8.082 -1.270 4.519 1.00 0.00 171 GLN A O 4
ATOM 6304 N N . LEU A 1 87 ? 7.066 0.332 3.352 1.00 0.00 172 LEU A N 4
ATOM 6305 C CA . LEU A 1 87 ? 7.076 1.280 4.505 1.00 0.00 172 LEU A CA 4
ATOM 6306 C C . LEU A 1 87 ? 5.685 1.368 5.116 1.00 0.00 172 LEU A C 4
ATOM 6307 O O . LEU A 1 87 ? 4.726 1.667 4.430 1.00 0.00 172 LEU A O 4
ATOM 6323 N N . MET A 1 88 ? 5.597 1.103 6.397 1.00 0.00 173 MET A N 4
ATOM 6324 C CA . MET A 1 88 ? 4.271 1.166 7.066 1.00 0.00 173 MET A CA 4
ATOM 6325 C C . MET A 1 88 ? 4.370 1.786 8.460 1.00 0.00 173 MET A C 4
ATOM 6326 O O . MET A 1 88 ? 5.388 1.690 9.123 1.00 0.00 173 MET A O 4
ATOM 6340 N N . MET A 1 89 ? 3.301 2.423 8.864 1.00 0.00 174 MET A N 4
ATOM 6341 C CA . MET A 1 89 ? 3.271 3.069 10.203 1.00 0.00 174 MET A CA 4
ATOM 6342 C C . MET A 1 89 ? 1.967 2.730 10.904 1.00 0.00 174 MET A C 4
ATOM 6343 O O . MET A 1 89 ? 1.053 2.216 10.289 1.00 0.00 174 MET A O 4
ATOM 6357 N N . VAL A 1 90 ? 1.898 3.017 12.176 1.00 0.00 175 VAL A N 4
ATOM 6358 C CA . VAL A 1 90 ? 0.656 2.711 12.927 1.00 0.00 175 VAL A CA 4
ATOM 6359 C C . VAL A 1 90 ? 0.297 3.830 13.906 1.00 0.00 175 VAL A C 4
ATOM 6360 O O . VAL A 1 90 ? 1.142 4.322 14.626 1.00 0.00 175 VAL A O 4
ATOM 6373 N N . ILE A 1 91 ? -0.968 4.204 13.905 1.00 0.00 176 ILE A N 4
ATOM 6374 C CA . ILE A 1 91 ? -1.434 5.289 14.821 1.00 0.00 176 ILE A CA 4
ATOM 6375 C C . ILE A 1 91 ? -2.585 4.802 15.700 1.00 0.00 176 ILE A C 4
ATOM 6376 O O . ILE A 1 91 ? -3.551 4.249 15.205 1.00 0.00 176 ILE A O 4
ATOM 6392 N N . ALA A 1 92 ? -2.463 5.022 16.991 1.00 0.00 177 ALA A N 4
ATOM 6393 C CA . ALA A 1 92 ? -3.541 4.579 17.922 1.00 0.00 177 ALA A CA 4
ATOM 6394 C C . ALA A 1 92 ? -4.392 5.775 18.368 1.00 0.00 177 ALA A C 4
ATOM 6395 O O . ALA A 1 92 ? -3.967 6.910 18.290 1.00 0.00 177 ALA A O 4
ATOM 6402 N N . PRO A 1 93 ? -5.591 5.484 18.832 1.00 0.00 178 PRO A N 4
ATOM 6403 C CA . PRO A 1 93 ? -6.509 6.524 19.294 1.00 0.00 178 PRO A CA 4
ATOM 6404 C C . PRO A 1 93 ? -5.939 7.284 20.489 1.00 0.00 178 PRO A C 4
ATOM 6405 O O . PRO A 1 93 ? -5.004 6.836 21.123 1.00 0.00 178 PRO A O 4
ATOM 6416 N N . LYS A 1 94 ? -6.509 8.427 20.768 1.00 0.00 179 LYS A N 4
ATOM 6417 C CA . LYS A 1 94 ? -6.014 9.232 21.922 1.00 0.00 179 LYS A CA 4
ATOM 6418 C C . LYS A 1 94 ? -5.740 8.337 23.131 1.00 0.00 179 LYS A C 4
ATOM 6419 O O . LYS A 1 94 ? -6.295 7.262 23.245 1.00 0.00 179 LYS A O 4
ATOM 6438 N N . LYS A 1 95 ? -4.886 8.804 24.016 1.00 0.00 180 LYS A N 4
ATOM 6439 C CA . LYS A 1 95 ? -4.560 7.993 25.225 1.00 0.00 180 LYS A CA 4
ATOM 6440 C C . LYS A 1 95 ? -4.506 8.861 26.480 1.00 0.00 180 LYS A C 4
ATOM 6441 O O . LYS A 1 95 ? -4.769 8.393 27.570 1.00 0.00 180 LYS A O 4
ATOM 6460 N N . LYS A 1 96 ? -4.167 10.112 26.309 1.00 0.00 181 LYS A N 4
ATOM 6461 C CA . LYS A 1 96 ? -4.095 11.010 27.492 1.00 0.00 181 LYS A CA 4
ATOM 6462 C C . LYS A 1 96 ? -5.405 10.993 28.271 1.00 0.00 181 LYS A C 4
ATOM 6463 O O . LYS A 1 96 ? -6.400 10.468 27.812 1.00 0.00 181 LYS A O 4
ATOM 6482 N N . LYS A 1 97 ? -5.380 11.570 29.443 1.00 0.00 182 LYS A N 4
ATOM 6483 C CA . LYS A 1 97 ? -6.612 11.599 30.271 1.00 0.00 182 LYS A CA 4
ATOM 6484 C C . LYS A 1 97 ? -7.539 12.724 29.823 1.00 0.00 182 LYS A C 4
ATOM 6485 O O . LYS A 1 97 ? -7.032 13.607 29.150 1.00 0.00 182 LYS A O 4
ATOM 6505 N N . VAL A 1 1 ? -2.675 -11.587 22.512 1.00 0.00 86 VAL A N 5
ATOM 6506 C CA . VAL A 1 1 ? -3.562 -11.262 21.367 1.00 0.00 86 VAL A CA 5
ATOM 6507 C C . VAL A 1 1 ? -4.395 -10.021 21.668 1.00 0.00 86 VAL A C 5
ATOM 6508 O O . VAL A 1 1 ? -4.373 -9.510 22.769 1.00 0.00 86 VAL A O 5
ATOM 6521 N N . ALA A 1 2 ? -5.105 -9.548 20.676 1.00 0.00 87 ALA A N 5
ATOM 6522 C CA . ALA A 1 2 ? -5.945 -8.343 20.881 1.00 0.00 87 ALA A CA 5
ATOM 6523 C C . ALA A 1 2 ? -7.013 -8.597 21.935 1.00 0.00 87 ALA A C 5
ATOM 6524 O O . ALA A 1 2 ? -8.183 -8.706 21.623 1.00 0.00 87 ALA A O 5
ATOM 6531 N N . LYS A 1 3 ? -6.594 -8.685 23.165 1.00 0.00 88 LYS A N 5
ATOM 6532 C CA . LYS A 1 3 ? -7.566 -8.930 24.252 1.00 0.00 88 LYS A CA 5
ATOM 6533 C C . LYS A 1 3 ? -8.029 -7.609 24.846 1.00 0.00 88 LYS A C 5
ATOM 6534 O O . LYS A 1 3 ? -7.673 -6.553 24.360 1.00 0.00 88 LYS A O 5
ATOM 6553 N N . LYS A 1 4 ? -8.807 -7.683 25.887 1.00 0.00 89 LYS A N 5
ATOM 6554 C CA . LYS A 1 4 ? -9.292 -6.431 26.513 1.00 0.00 89 LYS A CA 5
ATOM 6555 C C . LYS A 1 4 ? -9.956 -5.532 25.473 1.00 0.00 89 LYS A C 5
ATOM 6556 O O . LYS A 1 4 ? -10.387 -4.437 25.782 1.00 0.00 89 LYS A O 5
ATOM 6575 N N . ASN A 1 5 ? -10.027 -6.0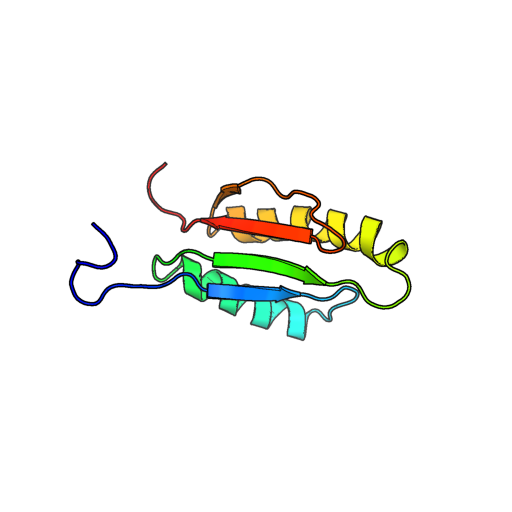21 24.256 1.00 0.00 90 ASN A N 5
ATOM 6576 C CA . ASN A 1 5 ? -10.654 -5.227 23.164 1.00 0.00 90 ASN A CA 5
ATOM 6577 C C . ASN A 1 5 ? -11.950 -5.885 22.695 1.00 0.00 90 ASN A C 5
ATOM 6578 O O . ASN A 1 5 ? -12.383 -5.700 21.574 1.00 0.00 90 ASN A O 5
ATOM 6589 N N . GLN A 1 6 ? -12.550 -6.640 23.573 1.00 0.00 91 GLN A N 5
ATOM 6590 C CA . GLN A 1 6 ? -13.816 -7.324 23.215 1.00 0.00 91 GLN A CA 5
ATOM 6591 C C . GLN A 1 6 ? -14.767 -6.379 22.486 1.00 0.00 91 GLN A C 5
ATOM 6592 O O . GLN A 1 6 ? -15.424 -6.766 21.539 1.00 0.00 91 GLN A O 5
ATOM 6606 N N . LYS A 1 7 ? -14.826 -5.156 22.938 1.00 0.00 92 LYS A N 5
ATOM 6607 C CA . LYS A 1 7 ? -15.731 -4.181 22.275 1.00 0.00 92 LYS A CA 5
ATOM 6608 C C . LYS A 1 7 ? -15.601 -4.267 20.758 1.00 0.00 92 LYS A C 5
ATOM 6609 O O . LYS A 1 7 ? -14.512 -4.215 20.220 1.00 0.00 92 LYS A O 5
ATOM 6628 N N . GLN A 1 8 ? -16.719 -4.397 20.093 1.00 0.00 93 GLN A N 5
ATOM 6629 C CA . GLN A 1 8 ? -16.680 -4.488 18.613 1.00 0.00 93 GLN A CA 5
ATOM 6630 C C . GLN A 1 8 ? -15.726 -3.452 18.027 1.00 0.00 93 GLN A C 5
ATOM 6631 O O . GLN A 1 8 ? -16.045 -2.282 17.951 1.00 0.00 93 GLN A O 5
ATOM 6645 N N . ALA A 1 9 ? -14.568 -3.903 17.625 1.00 0.00 94 ALA A N 5
ATOM 6646 C CA . ALA A 1 9 ? -13.578 -2.962 17.041 1.00 0.00 94 ALA A CA 5
ATOM 6647 C C . ALA A 1 9 ? -12.563 -3.713 16.184 1.00 0.00 94 ALA A C 5
ATOM 6648 O O . ALA A 1 9 ? -12.398 -4.910 16.322 1.00 0.00 94 ALA A O 5
ATOM 6655 N N . GLN A 1 10 ? -11.903 -2.999 15.311 1.00 0.00 95 GLN A N 5
ATOM 6656 C CA . GLN A 1 10 ? -10.897 -3.665 14.441 1.00 0.00 95 GLN A CA 5
ATOM 6657 C C . GLN A 1 10 ? -9.906 -2.652 13.874 1.00 0.00 95 GLN A C 5
ATOM 6658 O O . GLN A 1 10 ? -10.236 -1.500 13.670 1.00 0.00 95 GLN A O 5
ATOM 6672 N N . VAL A 1 11 ? -8.704 -3.107 13.620 1.00 0.00 96 VAL A N 5
ATOM 6673 C CA . VAL A 1 11 ? -7.677 -2.195 13.068 1.00 0.00 96 VAL A CA 5
ATOM 6674 C C . VAL A 1 11 ? -7.997 -1.789 11.649 1.00 0.00 96 VAL A C 5
ATOM 6675 O O . VAL A 1 11 ? -8.548 -2.555 10.883 1.00 0.00 96 VAL A O 5
ATOM 6688 N N . LYS A 1 12 ? -7.639 -0.578 11.333 1.00 0.00 97 LYS A N 5
ATOM 6689 C CA . LYS A 1 12 ? -7.898 -0.050 9.961 1.00 0.00 97 LYS A CA 5
ATOM 6690 C C . LYS A 1 12 ? -6.585 0.257 9.248 1.00 0.00 97 LYS A C 5
ATOM 6691 O O . LYS A 1 12 ? -5.575 0.484 9.879 1.00 0.00 97 LYS A O 5
ATOM 6710 N N . GLU A 1 13 ? -6.621 0.244 7.938 1.00 0.00 98 GLU A N 5
ATOM 6711 C CA . GLU A 1 13 ? -5.381 0.533 7.172 1.00 0.00 98 GLU A CA 5
ATOM 6712 C C . GLU A 1 13 ? -5.685 1.347 5.919 1.00 0.00 98 GLU A C 5
ATOM 6713 O O . GLU A 1 13 ? -6.637 1.071 5.216 1.00 0.00 98 GLU A O 5
ATOM 6725 N N . ILE A 1 14 ? -4.861 2.341 5.669 1.00 0.00 99 ILE A N 5
ATOM 6726 C CA . ILE A 1 14 ? -5.069 3.198 4.467 1.00 0.00 99 ILE A CA 5
ATOM 6727 C C . ILE A 1 14 ? -3.831 3.172 3.578 1.00 0.00 99 ILE A C 5
ATOM 6728 O O . ILE A 1 14 ? -2.726 3.384 4.042 1.00 0.00 99 ILE A O 5
ATOM 6744 N N . LYS A 1 15 ? -4.035 2.910 2.317 1.00 0.00 100 LYS A N 5
ATOM 6745 C CA . LYS A 1 15 ? -2.881 2.867 1.387 1.00 0.00 100 LYS A CA 5
ATOM 6746 C C . LYS A 1 15 ? -2.490 4.280 0.982 1.00 0.00 100 LYS A C 5
ATOM 6747 O O . LYS A 1 15 ? -3.326 5.162 0.945 1.00 0.00 100 LYS A O 5
ATOM 6766 N N . PHE A 1 16 ? -1.226 4.482 0.693 1.00 0.00 101 PHE A N 5
ATOM 6767 C CA . PHE A 1 16 ? -0.789 5.846 0.292 1.00 0.00 101 PHE A CA 5
ATOM 6768 C C . PHE A 1 16 ? 0.282 5.798 -0.788 1.00 0.00 101 PHE A C 5
ATOM 6769 O O . PHE A 1 16 ? 1.127 4.916 -0.798 1.00 0.00 101 PHE A O 5
ATOM 6786 N N . ARG A 1 17 ? 0.217 6.760 -1.678 1.00 0.00 102 ARG A N 5
ATOM 6787 C CA . ARG A 1 17 ? 1.204 6.829 -2.784 1.00 0.00 102 ARG A CA 5
ATOM 6788 C C . ARG A 1 17 ? 2.010 8.141 -2.685 1.00 0.00 102 ARG A C 5
ATOM 6789 O O . ARG A 1 17 ? 1.439 9.212 -2.727 1.00 0.00 102 ARG A O 5
ATOM 6810 N N . PRO A 1 18 ? 3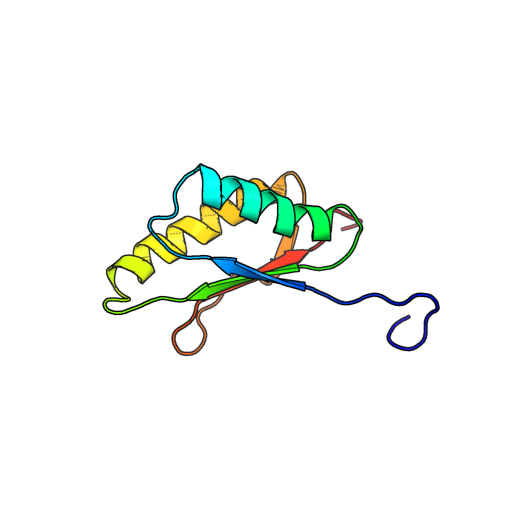.328 8.040 -2.557 1.00 0.00 103 PRO A N 5
ATOM 6811 C CA . PRO A 1 18 ? 4.163 9.233 -2.455 1.00 0.00 103 PRO A CA 5
ATOM 6812 C C . PRO A 1 18 ? 4.010 10.126 -3.685 1.00 0.00 103 PRO A C 5
ATOM 6813 O O . PRO A 1 18 ? 4.247 9.700 -4.798 1.00 0.00 103 PRO A O 5
ATOM 6824 N N . GLY A 1 19 ? 3.615 11.353 -3.456 1.00 0.00 104 GLY A N 5
ATOM 6825 C CA . GLY A 1 19 ? 3.438 12.297 -4.599 1.00 0.00 104 GLY A CA 5
ATOM 6826 C C . GLY A 1 19 ? 1.960 12.391 -4.989 1.00 0.00 104 GLY A C 5
ATOM 6827 O O . GLY A 1 19 ? 1.630 12.774 -6.095 1.00 0.00 104 GLY A O 5
ATOM 6831 N N . THR A 1 20 ? 1.102 12.039 -4.071 1.00 0.00 105 THR A N 5
ATOM 6832 C CA . THR A 1 20 ? -0.350 12.102 -4.368 1.00 0.00 105 THR A CA 5
ATOM 6833 C C . THR A 1 20 ? -0.804 13.547 -4.558 1.00 0.00 105 THR A C 5
ATOM 6834 O O . THR A 1 20 ? -0.131 14.471 -4.144 1.00 0.00 105 THR A O 5
ATOM 6845 N N . GLU A 1 21 ? -1.939 13.714 -5.180 1.00 0.00 106 GLU A N 5
ATOM 6846 C CA . GLU A 1 21 ? -2.453 15.090 -5.406 1.00 0.00 106 GLU A CA 5
ATOM 6847 C C . GLU A 1 21 ? -2.997 15.688 -4.113 1.00 0.00 106 GLU A C 5
ATOM 6848 O O . GLU A 1 21 ? -3.462 14.976 -3.244 1.00 0.00 106 GLU A O 5
ATOM 6860 N N . GLU A 1 22 ? -2.931 16.987 -4.008 1.00 0.00 107 GLU A N 5
ATOM 6861 C CA . GLU A 1 22 ? -3.439 17.646 -2.782 1.00 0.00 107 GLU A CA 5
ATOM 6862 C C . GLU A 1 22 ? -4.824 17.119 -2.421 1.00 0.00 107 GLU A C 5
ATOM 6863 O O . GLU A 1 22 ? -5.107 16.846 -1.273 1.00 0.00 107 GLU A O 5
ATOM 6875 N N . GLY A 1 23 ? -5.663 16.986 -3.413 1.00 0.00 108 GLY A N 5
ATOM 6876 C CA . GLY A 1 23 ? -7.037 16.477 -3.145 1.00 0.00 108 GLY A CA 5
ATOM 6877 C C . GLY A 1 23 ? -6.979 15.080 -2.525 1.00 0.00 108 GLY A C 5
ATOM 6878 O O . GLY A 1 23 ? -7.553 14.837 -1.481 1.00 0.00 108 GLY A O 5
ATOM 6882 N N . ASP A 1 24 ? -6.287 14.187 -3.182 1.00 0.00 109 ASP A N 5
ATOM 6883 C CA . ASP A 1 24 ? -6.183 12.808 -2.645 1.00 0.00 109 ASP A CA 5
ATOM 6884 C C . ASP A 1 24 ? -5.479 12.807 -1.293 1.00 0.00 109 ASP A C 5
ATOM 6885 O O . ASP A 1 24 ? -5.693 11.931 -0.475 1.00 0.00 109 ASP A O 5
ATOM 6894 N N . TYR A 1 25 ? -4.647 13.788 -1.080 1.00 0.00 110 TYR A N 5
ATOM 6895 C CA . TYR A 1 25 ? -3.923 13.859 0.211 1.00 0.00 110 TYR A CA 5
ATOM 6896 C C . TYR A 1 25 ? -4.865 14.287 1.329 1.00 0.00 110 TYR A C 5
ATOM 6897 O O . TYR A 1 25 ? -4.649 13.976 2.484 1.00 0.00 110 TYR A O 5
ATOM 6915 N N . GLN A 1 26 ? -5.900 14.992 0.961 1.00 0.00 111 GLN A N 5
ATOM 6916 C CA . GLN A 1 26 ? -6.870 15.452 1.983 1.00 0.00 111 GLN A CA 5
ATOM 6917 C C . GLN A 1 26 ? -7.790 14.314 2.407 1.00 0.00 111 GLN A C 5
ATOM 6918 O O . GLN A 1 26 ? -7.883 13.996 3.576 1.00 0.00 111 GLN A O 5
ATOM 6932 N N . VAL A 1 27 ? -8.458 13.718 1.452 1.00 0.00 112 VAL A N 5
ATOM 6933 C CA . VAL A 1 27 ? -9.371 12.602 1.801 1.00 0.00 112 VAL A CA 5
ATOM 6934 C C . VAL A 1 27 ? -8.629 11.542 2.607 1.00 0.00 112 VAL A C 5
ATOM 6935 O O . VAL A 1 27 ? -9.178 10.959 3.521 1.00 0.00 112 VAL A O 5
ATOM 6948 N N . LYS A 1 28 ? -7.388 11.311 2.257 1.00 0.00 113 LYS A N 5
ATOM 6949 C CA . LYS A 1 28 ? -6.603 10.295 2.999 1.00 0.00 113 LYS A CA 5
ATOM 6950 C C . LYS A 1 28 ? -6.397 10.747 4.432 1.00 0.00 113 LYS A C 5
ATOM 6951 O O . LYS A 1 28 ? -6.537 9.971 5.357 1.00 0.00 113 LYS A O 5
ATOM 6970 N N . LEU A 1 29 ? -6.068 11.999 4.595 1.00 0.00 114 LEU A N 5
ATOM 6971 C CA . LEU A 1 29 ? -5.855 12.515 5.963 1.00 0.00 114 LEU A CA 5
ATOM 6972 C C . LEU A 1 29 ? -7.160 12.468 6.738 1.00 0.00 114 LEU A C 5
ATOM 6973 O O . LEU A 1 29 ? -7.174 12.239 7.932 1.00 0.00 114 LEU A O 5
ATOM 6989 N N . ARG A 1 30 ? -8.241 12.689 6.036 1.00 0.00 115 ARG A N 5
ATOM 6990 C CA . ARG A 1 30 ? -9.559 12.662 6.703 1.00 0.00 115 ARG A CA 5
ATOM 6991 C C . ARG A 1 30 ? -9.855 11.270 7.235 1.00 0.00 115 ARG A C 5
ATOM 6992 O O . ARG A 1 30 ? -10.204 11.107 8.387 1.00 0.00 115 ARG A O 5
ATOM 7013 N N . ASN A 1 31 ? -9.711 10.281 6.388 1.00 0.00 116 ASN A N 5
ATOM 7014 C CA . ASN A 1 31 ? -9.983 8.901 6.849 1.00 0.00 116 ASN A CA 5
ATOM 7015 C C . ASN A 1 31 ? -9.147 8.594 8.080 1.00 0.00 116 ASN A C 5
ATOM 7016 O O . ASN A 1 31 ? -9.674 8.309 9.137 1.00 0.00 116 ASN A O 5
ATOM 7027 N N . LEU A 1 32 ? -7.850 8.659 7.925 1.00 0.00 117 LEU A N 5
ATOM 7028 C CA . LEU A 1 32 ? -6.973 8.375 9.084 1.00 0.00 117 LEU A CA 5
ATOM 7029 C C . LEU A 1 32 ? -7.449 9.141 10.315 1.00 0.00 117 LEU A C 5
ATOM 7030 O O . LEU A 1 32 ? -7.492 8.609 11.407 1.00 0.00 117 LEU A O 5
ATOM 7046 N N . VAL A 1 33 ? -7.798 10.386 10.116 1.00 0.00 118 VAL A N 5
ATOM 7047 C CA . VAL A 1 33 ? -8.272 11.200 11.263 1.00 0.00 118 VAL A CA 5
ATOM 7048 C C . VAL A 1 33 ? -9.595 10.664 11.802 1.00 0.00 118 VAL A C 5
ATOM 7049 O O . VAL A 1 33 ? -9.683 10.249 12.944 1.00 0.00 118 VAL A O 5
ATOM 7062 N N . ARG A 1 34 ? -10.605 10.677 10.972 1.00 0.00 119 ARG A N 5
ATOM 7063 C CA . ARG A 1 34 ? -11.922 10.172 11.428 1.00 0.00 119 ARG A CA 5
ATOM 7064 C C . ARG A 1 34 ? -11.792 8.753 11.968 1.00 0.00 119 ARG A C 5
ATOM 7065 O O . ARG A 1 34 ? -12.515 8.359 12.864 1.00 0.00 119 ARG A O 5
ATOM 7086 N N . PHE A 1 35 ? -10.870 8.009 11.418 1.00 0.00 120 PHE A N 5
ATOM 7087 C CA . PHE A 1 35 ? -10.686 6.617 11.894 1.00 0.00 120 PHE A CA 5
ATOM 7088 C C . PHE A 1 35 ? -10.337 6.611 13.375 1.00 0.00 120 PHE A C 5
ATOM 7089 O O . PHE A 1 35 ? -10.874 5.832 14.138 1.00 0.00 120 PHE A O 5
ATOM 7106 N N . LEU A 1 36 ? -9.439 7.482 13.760 1.00 0.00 121 LEU A N 5
ATOM 7107 C CA . LEU A 1 36 ? -9.048 7.534 15.191 1.00 0.00 121 LEU A CA 5
ATOM 7108 C C . LEU A 1 36 ? -10.254 7.896 16.048 1.00 0.00 121 LEU A C 5
ATOM 7109 O O . LEU A 1 36 ? -10.409 7.404 17.148 1.00 0.00 121 LEU A O 5
ATOM 7125 N N . SER A 1 37 ? -11.086 8.758 15.525 1.00 0.00 122 SER A N 5
ATOM 7126 C CA . SER A 1 37 ? -12.287 9.168 16.290 1.00 0.00 122 SER A CA 5
ATOM 7127 C C . SER A 1 37 ? -13.219 7.981 16.518 1.00 0.00 122 SER A C 5
ATOM 7128 O O . SER A 1 37 ? -13.744 7.799 17.598 1.00 0.00 122 SER A O 5
ATOM 7136 N N . GLU A 1 38 ? -13.410 7.192 15.492 1.00 0.00 123 GLU A N 5
ATOM 7137 C CA . GLU A 1 38 ? -14.305 6.012 15.632 1.00 0.00 123 GLU A CA 5
ATOM 7138 C C . GLU A 1 38 ? -13.884 5.150 16.815 1.00 0.00 123 GLU A C 5
ATOM 7139 O O . GLU A 1 38 ? -14.705 4.506 17.440 1.00 0.00 123 GLU A O 5
ATOM 7151 N N . GLY A 1 39 ? -12.609 5.151 17.099 1.00 0.00 124 GLY A N 5
ATOM 7152 C CA . GLY A 1 39 ? -12.108 4.335 18.242 1.00 0.00 124 GLY A CA 5
ATOM 7153 C C . GLY A 1 39 ? -11.517 3.016 17.739 1.00 0.00 124 GLY A C 5
ATOM 7154 O O . GLY A 1 39 ? -11.818 1.960 18.259 1.00 0.00 124 GLY A O 5
ATOM 7158 N N . ASP A 1 40 ? -10.689 3.108 16.732 1.00 0.00 125 ASP A N 5
ATOM 7159 C CA . ASP A 1 40 ? -10.065 1.879 16.178 1.00 0.00 125 ASP A CA 5
ATOM 7160 C C . ASP A 1 40 ? -8.615 2.146 15.791 1.00 0.00 125 ASP A C 5
ATOM 7161 O O . ASP A 1 40 ? -8.255 3.261 15.465 1.00 0.00 125 ASP A O 5
ATOM 7170 N N . LYS A 1 41 ? -7.810 1.120 15.826 1.00 0.00 126 LYS A N 5
ATOM 7171 C CA . LYS A 1 41 ? -6.381 1.305 15.464 1.00 0.00 126 LYS A CA 5
ATOM 7172 C C . LYS A 1 41 ? -6.230 1.601 13.986 1.00 0.00 126 LYS A C 5
ATOM 7173 O O . LYS A 1 41 ? -7.007 1.135 13.176 1.00 0.00 126 LYS A O 5
ATOM 7192 N N . ALA A 1 42 ? -5.224 2.382 13.659 1.00 0.00 127 ALA A N 5
ATOM 7193 C CA . ALA A 1 42 ? -4.999 2.729 12.232 1.00 0.00 127 ALA A CA 5
ATOM 7194 C C . ALA A 1 42 ? -3.531 2.584 11.861 1.00 0.00 127 ALA A C 5
ATOM 7195 O O . ALA A 1 42 ? -2.656 2.860 12.658 1.00 0.00 127 ALA A O 5
ATOM 7202 N N . LYS A 1 43 ? -3.294 2.151 10.652 1.00 0.00 128 LYS A N 5
ATOM 7203 C CA . LYS A 1 43 ? -1.895 1.974 10.190 1.00 0.00 128 LYS A CA 5
ATOM 7204 C C . LYS A 1 43 ? -1.748 2.461 8.752 1.00 0.00 128 LYS A C 5
ATOM 7205 O O . LYS A 1 43 ? -2.630 2.268 7.940 1.00 0.00 128 LYS A O 5
ATOM 7224 N N . VAL A 1 44 ? -0.631 3.085 8.465 1.00 0.00 129 VAL A N 5
ATOM 7225 C CA . VAL A 1 44 ? -0.404 3.595 7.090 1.00 0.00 129 VAL A CA 5
ATOM 7226 C C . VAL A 1 44 ? 0.532 2.680 6.332 1.00 0.00 129 VAL A C 5
ATOM 7227 O O . VAL A 1 44 ? 1.495 2.186 6.883 1.00 0.00 129 VAL A O 5
ATOM 7240 N N . SER A 1 45 ? 0.230 2.467 5.076 1.00 0.00 130 SER A N 5
ATOM 7241 C CA . SER A 1 45 ? 1.089 1.583 4.251 1.00 0.00 130 SER A CA 5
ATOM 7242 C C . SER A 1 45 ? 1.519 2.292 2.975 1.00 0.00 130 SER A C 5
ATOM 7243 O O . SER A 1 45 ? 0.700 2.587 2.127 1.00 0.00 130 SER A O 5
ATOM 7251 N N . LEU A 1 46 ? 2.800 2.547 2.864 1.00 0.00 131 LEU A N 5
ATOM 7252 C CA . LEU A 1 46 ? 3.317 3.237 1.649 1.00 0.00 131 LEU A CA 5
ATOM 7253 C C . LEU A 1 46 ? 4.117 2.262 0.795 1.00 0.00 131 LEU A C 5
ATOM 7254 O O . LEU A 1 46 ? 4.980 1.558 1.296 1.00 0.00 131 LEU A O 5
ATOM 7270 N N . ARG A 1 47 ? 3.819 2.241 -0.481 1.00 0.00 132 ARG A N 5
ATOM 7271 C CA . ARG A 1 47 ? 4.550 1.318 -1.395 1.00 0.00 132 ARG A CA 5
ATOM 7272 C C . ARG A 1 47 ? 5.573 2.072 -2.233 1.00 0.00 132 ARG A C 5
ATOM 7273 O O . ARG A 1 47 ? 5.344 3.200 -2.628 1.00 0.00 132 ARG A O 5
ATOM 7294 N N . PHE A 1 48 ? 6.687 1.428 -2.488 1.00 0.00 133 PHE A N 5
ATOM 7295 C CA . PHE A 1 48 ? 7.755 2.074 -3.300 1.00 0.00 133 PHE A CA 5
ATOM 7296 C C . PHE A 1 48 ? 7.849 1.425 -4.677 1.00 0.00 133 PHE A C 5
ATOM 7297 O O . PHE A 1 48 ? 7.447 0.292 -4.861 1.00 0.00 133 PHE A O 5
ATOM 7314 N N . ARG A 1 49 ? 8.376 2.156 -5.621 1.00 0.00 134 ARG A N 5
ATOM 7315 C CA . ARG A 1 49 ? 8.503 1.596 -6.989 1.00 0.00 134 ARG A CA 5
ATOM 7316 C C . ARG A 1 49 ? 9.709 2.189 -7.708 1.00 0.00 134 ARG A C 5
ATOM 7317 O O . ARG A 1 49 ? 10.433 1.491 -8.391 1.00 0.00 134 ARG A O 5
ATOM 7338 N N . GLY A 1 50 ? 9.903 3.468 -7.543 1.00 0.00 135 GLY A N 5
ATOM 7339 C CA . GLY A 1 50 ? 11.062 4.123 -8.213 1.00 0.00 135 GLY A CA 5
ATOM 7340 C C . GLY A 1 50 ? 12.303 4.044 -7.324 1.00 0.00 135 GLY A C 5
ATOM 7341 O O . GLY A 1 50 ? 12.559 3.033 -6.700 1.00 0.00 135 GLY A O 5
ATOM 7345 N N . ARG A 1 51 ? 13.051 5.113 -7.285 1.00 0.00 136 ARG A N 5
ATOM 7346 C CA . ARG A 1 51 ? 14.272 5.113 -6.444 1.00 0.00 136 ARG A CA 5
ATOM 7347 C C . ARG A 1 51 ? 13.965 4.571 -5.049 1.00 0.00 136 ARG A C 5
ATOM 7348 O O . ARG A 1 51 ? 12.850 4.670 -4.574 1.00 0.00 136 ARG A O 5
ATOM 7369 N N . GLU A 1 52 ? 14.962 4.007 -4.419 1.00 0.00 137 GLU A N 5
ATOM 7370 C CA . GLU A 1 52 ? 14.749 3.452 -3.055 1.00 0.00 137 GLU A CA 5
ATOM 7371 C C . GLU A 1 52 ? 15.115 4.476 -1.978 1.00 0.00 137 GLU A C 5
ATOM 7372 O O . GLU A 1 52 ? 14.524 4.501 -0.917 1.00 0.00 137 GLU A O 5
ATOM 7384 N N . MET A 1 53 ? 16.081 5.300 -2.271 1.00 0.00 138 MET A N 5
ATOM 7385 C CA . MET A 1 53 ? 16.493 6.322 -1.274 1.00 0.00 138 MET A CA 5
ATOM 7386 C C . MET A 1 53 ? 15.664 7.596 -1.410 1.00 0.00 138 MET A C 5
ATOM 7387 O O . MET A 1 53 ? 15.211 8.152 -0.428 1.00 0.00 138 MET A O 5
ATOM 7401 N N . ALA A 1 54 ? 15.480 8.036 -2.623 1.00 0.00 139 ALA A N 5
ATOM 7402 C CA . ALA A 1 54 ? 14.684 9.271 -2.840 1.00 0.00 139 ALA A CA 5
ATOM 7403 C C . ALA A 1 54 ? 13.354 9.217 -2.095 1.00 0.00 139 ALA A C 5
ATOM 7404 O O . ALA A 1 54 ? 13.110 10.001 -1.200 1.00 0.00 139 ALA A O 5
ATOM 7411 N N . HIS A 1 55 ? 12.517 8.291 -2.476 1.00 0.00 140 HIS A N 5
ATOM 7412 C CA . HIS A 1 55 ? 11.200 8.173 -1.800 1.00 0.00 140 HIS A CA 5
ATOM 7413 C C . HIS A 1 55 ? 11.360 8.035 -0.289 1.00 0.00 140 HIS A C 5
ATOM 7414 O O . HIS A 1 55 ? 10.529 8.496 0.468 1.00 0.00 140 HIS A O 5
ATOM 7428 N N . GLN A 1 56 ? 12.425 7.405 0.126 1.00 0.00 141 GLN A N 5
ATOM 7429 C CA . GLN A 1 56 ? 12.646 7.232 1.585 1.00 0.00 141 GLN A CA 5
ATOM 7430 C C . GLN A 1 56 ? 12.566 8.568 2.316 1.00 0.00 141 GLN A C 5
ATOM 7431 O O . GLN A 1 56 ? 11.805 8.722 3.251 1.00 0.00 141 GLN A O 5
ATOM 7445 N N . GLU A 1 57 ? 13.354 9.512 1.879 1.00 0.00 142 GLU A N 5
ATOM 7446 C CA . GLU A 1 57 ? 13.335 10.843 2.540 1.00 0.00 142 GLU A CA 5
ATOM 7447 C C . GLU A 1 57 ? 11.972 11.513 2.395 1.00 0.00 142 GLU A C 5
ATOM 7448 O O . GLU A 1 57 ? 11.429 12.030 3.350 1.00 0.00 142 GLU A O 5
ATOM 7460 N N . LEU A 1 58 ? 11.442 11.492 1.205 1.00 0.00 143 LEU A N 5
ATOM 7461 C CA . LEU A 1 58 ? 10.118 12.124 0.988 1.00 0.00 143 LEU A CA 5
ATOM 7462 C C . LEU A 1 58 ? 9.026 11.373 1.735 1.00 0.00 143 LEU A C 5
ATOM 7463 O O . LEU A 1 58 ? 8.051 11.956 2.166 1.00 0.00 143 LEU A O 5
ATOM 7479 N N . GLY A 1 59 ? 9.207 10.092 1.875 1.00 0.00 144 GLY A N 5
ATOM 7480 C CA . GLY A 1 59 ? 8.184 9.285 2.592 1.00 0.00 144 GLY A CA 5
ATOM 7481 C C . GLY A 1 59 ? 8.210 9.588 4.093 1.00 0.00 144 GLY A C 5
ATOM 7482 O O . GLY A 1 59 ? 7.179 9.688 4.726 1.00 0.00 144 GLY A O 5
ATOM 7486 N N . MET A 1 60 ? 9.389 9.745 4.630 1.00 0.00 145 MET A N 5
ATOM 7487 C CA . MET A 1 60 ? 9.490 10.039 6.076 1.00 0.00 145 MET A CA 5
ATOM 7488 C C . MET A 1 60 ? 9.100 11.475 6.357 1.00 0.00 145 MET A C 5
ATOM 7489 O O . MET A 1 60 ? 8.452 11.762 7.341 1.00 0.00 145 MET A O 5
ATOM 7503 N N . GLU A 1 61 ? 9.496 12.356 5.486 1.00 0.00 146 GLU A N 5
ATOM 7504 C CA . GLU A 1 61 ? 9.157 13.781 5.688 1.00 0.00 146 GLU A CA 5
ATOM 7505 C C . GLU A 1 61 ? 7.648 13.976 5.780 1.00 0.00 146 GLU A C 5
ATOM 7506 O O . GLU A 1 61 ? 7.158 14.664 6.659 1.00 0.00 146 GLU A O 5
ATOM 7518 N N . LEU A 1 62 ? 6.935 13.365 4.877 1.00 0.00 147 LEU A N 5
ATOM 7519 C CA . LEU A 1 62 ? 5.464 13.508 4.901 1.00 0.00 147 LEU A CA 5
ATOM 7520 C C . LEU A 1 62 ? 4.890 12.939 6.186 1.00 0.00 147 LEU A C 5
ATOM 7521 O O . LEU A 1 62 ? 4.263 13.641 6.953 1.00 0.00 147 LEU A O 5
ATOM 7537 N N . LEU A 1 63 ? 5.121 11.674 6.406 1.00 0.00 148 LEU A N 5
ATOM 7538 C CA . LEU A 1 63 ? 4.591 11.047 7.638 1.00 0.00 148 LEU A CA 5
ATOM 7539 C C . LEU A 1 63 ? 4.966 11.856 8.875 1.00 0.00 148 LEU A C 5
ATOM 7540 O O . LEU A 1 63 ? 4.307 11.775 9.890 1.00 0.00 148 LEU A O 5
ATOM 7556 N N . LYS A 1 64 ? 6.019 12.617 8.779 1.00 0.00 149 LYS A N 5
ATOM 7557 C CA . LYS A 1 64 ? 6.426 13.427 9.953 1.00 0.00 149 LYS A CA 5
ATOM 7558 C C . LYS A 1 64 ? 5.413 14.533 10.199 1.00 0.00 149 LYS A C 5
ATOM 7559 O O . LYS A 1 64 ? 4.971 14.749 11.313 1.00 0.00 149 LYS A O 5
ATOM 7578 N N . ARG A 1 65 ? 5.053 15.209 9.145 1.00 0.00 150 ARG A N 5
ATOM 7579 C CA . ARG A 1 65 ? 4.069 16.311 9.284 1.00 0.00 150 ARG A CA 5
ATOM 7580 C C . ARG A 1 65 ? 2.723 15.806 9.791 1.00 0.00 150 ARG A C 5
ATOM 7581 O O . ARG A 1 65 ? 2.204 16.317 10.764 1.00 0.00 150 ARG A O 5
ATOM 7602 N N . VAL A 1 66 ? 2.169 14.820 9.134 1.00 0.00 151 VAL A N 5
ATOM 7603 C CA . VAL A 1 66 ? 0.862 14.310 9.603 1.00 0.00 151 VAL A CA 5
ATOM 7604 C C . VAL A 1 66 ? 1.002 13.704 10.984 1.00 0.00 151 VAL A C 5
ATOM 7605 O O . VAL A 1 66 ? 0.153 13.886 11.835 1.00 0.00 151 VAL A O 5
ATOM 7618 N N . GLU A 1 67 ? 2.074 12.991 11.192 1.00 0.00 152 GLU A N 5
ATOM 7619 C CA . GLU A 1 67 ? 2.277 12.371 12.516 1.00 0.00 152 GLU A CA 5
ATOM 7620 C C . GLU A 1 67 ? 2.037 13.397 13.605 1.00 0.00 152 GLU A C 5
ATOM 7621 O O . GLU A 1 67 ? 1.487 13.090 14.643 1.00 0.00 152 GLU A O 5
ATOM 7633 N N . ALA A 1 68 ? 2.455 14.609 13.347 1.00 0.00 153 ALA A N 5
ATOM 7634 C CA . ALA A 1 68 ? 2.253 15.668 14.363 1.00 0.00 153 ALA A CA 5
ATOM 7635 C C . ALA A 1 68 ? 0.807 16.121 14.359 1.00 0.00 153 ALA A C 5
ATOM 7636 O O . ALA A 1 68 ? 0.154 16.172 15.395 1.00 0.00 153 ALA A O 5
ATOM 7643 N N . ASP A 1 69 ? 0.320 16.433 13.192 1.00 0.00 154 ASP A N 5
ATOM 7644 C CA . ASP A 1 69 ? -1.080 16.883 13.092 1.00 0.00 154 ASP A CA 5
ATOM 7645 C C . ASP A 1 69 ? -1.988 15.886 13.788 1.00 0.00 154 ASP A C 5
ATOM 7646 O O . ASP A 1 69 ? -3.109 16.200 14.140 1.00 0.00 154 ASP A O 5
ATOM 7655 N N . LEU A 1 70 ? -1.477 14.696 13.977 1.00 0.00 155 LEU A N 5
ATOM 7656 C CA . LEU A 1 70 ? -2.277 13.647 14.647 1.00 0.00 155 LEU A CA 5
ATOM 7657 C C . LEU A 1 70 ? -1.861 13.507 16.102 1.00 0.00 155 LEU A C 5
ATOM 7658 O O . LEU A 1 70 ? -2.646 13.106 16.936 1.00 0.00 155 LEU A O 5
ATOM 7674 N N . VAL A 1 71 ? -0.625 13.834 16.385 1.00 0.00 156 VAL A N 5
ATOM 7675 C CA . VAL A 1 71 ? -0.160 13.721 17.784 1.00 0.00 156 VAL A CA 5
ATOM 7676 C C . VAL A 1 71 ? -1.140 14.420 18.706 1.00 0.00 156 VAL A C 5
ATOM 7677 O O . VAL A 1 71 ? -1.276 14.066 19.859 1.00 0.00 156 VAL A O 5
ATOM 7690 N N . GLU A 1 72 ? -1.812 15.410 18.175 1.00 0.00 157 GLU A N 5
ATOM 7691 C CA . GLU A 1 72 ? -2.791 16.148 19.005 1.00 0.00 157 GLU A CA 5
ATOM 7692 C C . GLU A 1 72 ? -4.106 15.381 19.061 1.00 0.00 157 GLU A C 5
ATOM 7693 O O . GLU A 1 72 ? -4.941 15.633 19.907 1.00 0.00 157 GLU A O 5
ATOM 7705 N N . TYR A 1 73 ? -4.255 14.452 18.145 1.00 0.00 158 TYR A N 5
ATOM 7706 C CA . TYR A 1 73 ? -5.499 13.634 18.099 1.00 0.00 158 TYR A CA 5
ATOM 7707 C C . TYR A 1 73 ? -5.157 12.153 18.127 1.00 0.00 158 TYR A C 5
ATOM 7708 O O . TYR A 1 73 ? -5.896 11.329 17.626 1.00 0.00 158 TYR A O 5
ATOM 7726 N N . GLY A 1 74 ? -4.037 11.843 18.717 1.00 0.00 159 GLY A N 5
ATOM 7727 C CA . GLY A 1 74 ? -3.616 10.419 18.797 1.00 0.00 159 GLY A CA 5
ATOM 7728 C C . GLY A 1 74 ? -2.120 10.337 19.100 1.00 0.00 159 GLY A C 5
ATOM 7729 O O . GLY A 1 74 ? -1.522 11.299 19.541 1.00 0.00 159 GLY A O 5
ATOM 7733 N N . THR A 1 75 ? -1.540 9.194 18.862 1.00 0.00 160 THR A N 5
ATOM 7734 C CA . THR A 1 75 ? -0.088 9.054 19.138 1.00 0.00 160 THR A CA 5
ATOM 7735 C C . THR A 1 75 ? 0.509 7.889 18.373 1.00 0.00 160 THR A C 5
ATOM 7736 O O . THR A 1 75 ? -0.198 7.049 17.853 1.00 0.00 160 THR A O 5
ATOM 7747 N N . VAL A 1 76 ? 1.810 7.859 18.324 1.00 0.00 161 VAL A N 5
ATOM 7748 C CA . VAL A 1 76 ? 2.490 6.761 17.602 1.00 0.00 161 VAL A CA 5
ATOM 7749 C C . VAL A 1 76 ? 2.844 5.631 18.557 1.00 0.00 161 VAL A C 5
ATOM 7750 O O . VAL A 1 76 ? 3.465 5.854 19.577 1.00 0.00 161 VAL A O 5
ATOM 7763 N N . GLU A 1 77 ? 2.444 4.432 18.203 1.00 0.00 162 GLU A N 5
ATOM 7764 C CA . GLU A 1 77 ? 2.746 3.266 19.074 1.00 0.00 162 GLU A CA 5
ATOM 7765 C C . GLU A 1 77 ? 3.834 2.405 18.458 1.00 0.00 162 GLU A C 5
ATOM 7766 O O . GLU A 1 77 ? 4.419 1.572 19.123 1.00 0.00 162 GLU A O 5
ATOM 7778 N N . GLN A 1 78 ? 4.090 2.622 17.196 1.00 0.00 163 GLN A N 5
ATOM 7779 C CA . GLN A 1 78 ? 5.139 1.824 16.520 1.00 0.00 163 GLN A CA 5
ATOM 7780 C C . GLN A 1 78 ? 5.876 2.657 15.477 1.00 0.00 163 GLN A C 5
ATOM 7781 O O . GLN A 1 78 ? 5.338 2.965 14.427 1.00 0.00 163 GLN A O 5
ATOM 7795 N N . HIS A 1 79 ? 7.095 3.012 15.787 1.00 0.00 164 HIS A N 5
ATOM 7796 C CA . HIS A 1 79 ? 7.885 3.822 14.829 1.00 0.00 164 HIS A CA 5
ATOM 7797 C C . HIS A 1 79 ? 7.952 3.112 13.476 1.00 0.00 164 HIS A C 5
ATOM 7798 O O . HIS A 1 79 ? 7.893 1.900 13.410 1.00 0.00 164 HIS A O 5
ATOM 7812 N N . PRO A 1 80 ? 8.068 3.881 12.412 1.00 0.00 165 PRO A N 5
ATOM 7813 C CA . PRO A 1 80 ? 8.141 3.308 11.077 1.00 0.00 165 PRO A CA 5
ATOM 7814 C C . PRO A 1 80 ? 9.265 2.282 10.990 1.00 0.00 165 PRO A C 5
ATOM 7815 O O . PRO A 1 80 ? 10.365 2.528 11.447 1.00 0.00 165 PRO A O 5
ATOM 7826 N N . LYS A 1 81 ? 8.960 1.152 10.402 1.00 0.00 166 LYS A N 5
ATOM 7827 C CA . LYS A 1 81 ? 9.982 0.085 10.265 1.00 0.00 166 LYS A CA 5
ATOM 7828 C C . LYS A 1 81 ? 10.091 -0.347 8.817 1.00 0.00 166 LYS A C 5
ATOM 7829 O O . LYS A 1 81 ? 9.139 -0.251 8.066 1.00 0.00 166 LYS A O 5
ATOM 7848 N N . LEU A 1 82 ? 11.252 -0.814 8.449 1.00 0.00 167 LEU A N 5
ATOM 7849 C CA . LEU A 1 82 ? 11.459 -1.263 7.051 1.00 0.00 167 LEU A CA 5
ATOM 7850 C C . LEU A 1 82 ? 11.509 -2.782 6.968 1.00 0.00 167 LEU A C 5
ATOM 7851 O O . LEU A 1 82 ? 12.504 -3.391 7.307 1.00 0.00 167 LEU A O 5
ATOM 7867 N N . GLU A 1 83 ? 10.426 -3.362 6.514 1.00 0.00 168 GLU A N 5
ATOM 7868 C CA . GLU A 1 83 ? 10.370 -4.843 6.393 1.00 0.00 168 GLU A CA 5
ATOM 7869 C C . GLU A 1 83 ? 9.786 -5.244 5.046 1.00 0.00 168 GLU A C 5
ATOM 7870 O O . GLU A 1 83 ? 8.741 -4.762 4.650 1.00 0.00 168 GLU A O 5
ATOM 7882 N N . GLY A 1 84 ? 10.469 -6.113 4.360 1.00 0.00 169 GLY A N 5
ATOM 7883 C CA . GLY A 1 84 ? 9.961 -6.555 3.033 1.00 0.00 169 GLY A CA 5
ATOM 7884 C C . GLY A 1 84 ? 10.080 -5.418 2.013 1.00 0.00 169 GLY A C 5
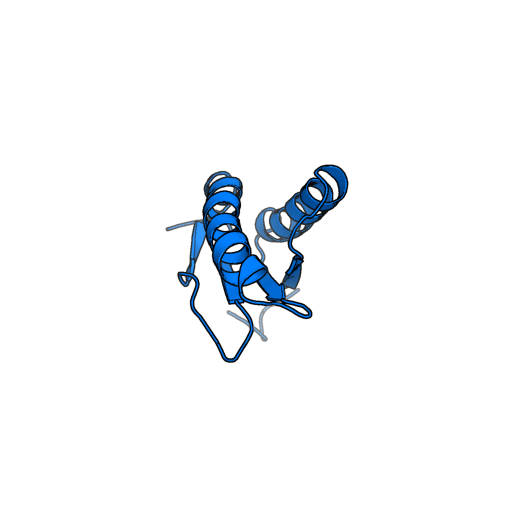ATOM 7885 O O . GLY A 1 84 ? 9.366 -5.387 1.033 1.00 0.00 169 GLY A O 5
ATOM 7889 N N . ARG A 1 85 ? 10.979 -4.503 2.279 1.00 0.00 170 ARG A N 5
ATOM 7890 C CA . ARG A 1 85 ? 11.175 -3.359 1.353 1.00 0.00 170 ARG A CA 5
ATOM 7891 C C . ARG A 1 85 ? 9.971 -2.404 1.376 1.00 0.00 170 ARG A C 5
ATOM 7892 O O . ARG A 1 85 ? 10.001 -1.357 0.761 1.00 0.00 170 ARG A O 5
ATOM 7913 N N . GLN A 1 86 ? 8.946 -2.771 2.110 1.00 0.00 171 GLN A N 5
ATOM 7914 C CA . GLN A 1 86 ? 7.741 -1.890 2.179 1.00 0.00 171 GLN A CA 5
ATOM 7915 C C . GLN A 1 86 ? 7.750 -1.052 3.460 1.00 0.00 171 GLN A C 5
ATOM 7916 O O . GLN A 1 86 ? 8.360 -1.428 4.441 1.00 0.00 171 GLN A O 5
ATOM 7930 N N . LEU A 1 87 ? 7.066 0.077 3.423 1.00 0.00 172 LEU A N 5
ATOM 7931 C CA . LEU A 1 87 ? 7.022 0.958 4.632 1.00 0.00 172 LEU A CA 5
ATOM 7932 C C . LEU A 1 87 ? 5.657 0.884 5.309 1.00 0.00 172 LEU A C 5
ATOM 7933 O O . LEU A 1 87 ? 4.635 0.982 4.659 1.00 0.00 172 LEU A O 5
ATOM 7949 N N . MET A 1 88 ? 5.666 0.714 6.609 1.00 0.00 173 MET A N 5
ATOM 7950 C CA . MET A 1 88 ? 4.375 0.632 7.347 1.00 0.00 173 MET A CA 5
ATOM 7951 C C . MET A 1 88 ? 4.481 1.303 8.718 1.00 0.00 173 MET A C 5
ATOM 7952 O O . MET A 1 88 ? 5.464 1.138 9.415 1.00 0.00 173 MET A O 5
ATOM 7966 N N . MET A 1 89 ? 3.459 2.054 9.071 1.00 0.00 174 MET A N 5
ATOM 7967 C CA . MET A 1 89 ? 3.462 2.755 10.391 1.00 0.00 174 MET A CA 5
ATOM 7968 C C . MET A 1 89 ? 2.191 2.436 11.161 1.00 0.00 174 MET A C 5
ATOM 7969 O O . MET A 1 89 ? 1.254 1.899 10.608 1.00 0.00 174 MET A O 5
ATOM 7983 N N . VAL A 1 90 ? 2.178 2.770 12.430 1.00 0.00 175 VAL A N 5
ATOM 7984 C CA . VAL A 1 90 ? 0.967 2.486 13.244 1.00 0.00 175 VAL A CA 5
ATOM 7985 C C . VAL A 1 90 ? 0.679 3.612 14.233 1.00 0.00 175 VAL A C 5
ATOM 7986 O O . VAL A 1 90 ? 1.578 4.125 14.872 1.00 0.00 175 VAL A O 5
ATOM 7999 N N . ILE A 1 91 ? -0.586 3.967 14.340 1.00 0.00 176 ILE A N 5
ATOM 8000 C CA . ILE A 1 91 ? -0.981 5.057 15.277 1.00 0.00 176 ILE A CA 5
ATOM 8001 C C . ILE A 1 91 ? -2.100 4.592 16.203 1.00 0.00 176 ILE A C 5
ATOM 8002 O O . ILE A 1 91 ? -3.014 3.896 15.785 1.00 0.00 176 ILE A O 5
ATOM 8018 N N . ALA A 1 92 ? -2.012 4.988 17.450 1.00 0.00 177 ALA A N 5
ATOM 8019 C CA . ALA A 1 92 ? -3.056 4.584 18.425 1.00 0.00 177 ALA A CA 5
ATOM 8020 C C . ALA A 1 92 ? -4.125 5.690 18.580 1.00 0.00 177 ALA A C 5
ATOM 8021 O O . ALA A 1 92 ? -3.799 6.861 18.632 1.00 0.00 177 ALA A O 5
ATOM 8028 N N . PRO A 1 93 ? -5.397 5.292 18.651 1.00 0.00 178 PRO A N 5
ATOM 8029 C CA . PRO A 1 93 ? -6.493 6.251 18.800 1.00 0.00 178 PRO A CA 5
ATOM 8030 C C . PRO A 1 93 ? -6.479 6.905 20.177 1.00 0.00 178 PRO A C 5
ATOM 8031 O O . PRO A 1 93 ? -5.689 6.547 21.029 1.00 0.00 178 PRO A O 5
ATOM 8042 N N . LYS A 1 94 ? -7.363 7.857 20.364 1.00 0.00 179 LYS A N 5
ATOM 8043 C CA . LYS A 1 94 ? -7.438 8.561 21.673 1.00 0.00 179 LYS A CA 5
ATOM 8044 C C . LYS A 1 94 ? -8.693 8.131 22.428 1.00 0.00 179 LYS A C 5
ATOM 8045 O O . LYS A 1 94 ? -9.689 7.786 21.821 1.00 0.00 179 LYS A O 5
ATOM 8064 N N . LYS A 1 95 ? -8.620 8.158 23.739 1.00 0.00 180 LYS A N 5
ATOM 8065 C CA . LYS A 1 95 ? -9.802 7.754 24.559 1.00 0.00 180 LYS A CA 5
ATOM 8066 C C . LYS A 1 95 ? -10.398 8.952 25.290 1.00 0.00 180 LYS A C 5
ATOM 8067 O O . LYS A 1 95 ? -11.597 9.159 25.270 1.00 0.00 180 LYS A O 5
ATOM 8086 N N . LYS A 1 96 ? -9.554 9.719 25.925 1.00 0.00 181 LYS A N 5
ATOM 8087 C CA . LYS A 1 96 ? -10.057 10.904 26.662 1.00 0.00 181 LYS A CA 5
ATOM 8088 C C . LYS A 1 96 ? -10.916 11.781 25.760 1.00 0.00 181 LYS A C 5
ATOM 8089 O O . LYS A 1 96 ? -11.042 11.529 24.578 1.00 0.00 181 LYS A O 5
ATOM 8108 N N . LYS A 1 97 ? -11.492 12.802 26.334 1.00 0.00 182 LYS A N 5
ATOM 8109 C CA . LYS A 1 97 ? -12.346 13.706 25.527 1.00 0.00 182 LYS A CA 5
ATOM 8110 C C . LYS A 1 97 ? -11.668 14.060 24.208 1.00 0.00 182 LYS A C 5
ATOM 8111 O O . LYS A 1 97 ? -10.842 14.957 24.246 1.00 0.00 182 LYS A O 5
ATOM 8131 N N . VAL A 1 1 ? -7.285 -17.961 9.462 1.00 0.00 86 VAL A N 6
ATOM 8132 C CA . VAL A 1 1 ? -8.284 -17.861 10.553 1.00 0.00 86 VAL A CA 6
ATOM 8133 C C . VAL A 1 1 ? -8.653 -16.409 10.814 1.00 0.00 86 VAL A C 6
ATOM 8134 O O . VAL A 1 1 ? -8.706 -15.605 9.904 1.00 0.00 86 VAL A O 6
ATOM 8147 N N . ALA A 1 2 ? -8.906 -16.097 12.054 1.00 0.00 87 ALA A N 6
ATOM 8148 C CA . ALA A 1 2 ? -9.274 -14.704 12.392 1.00 0.00 87 ALA A CA 6
ATOM 8149 C C . ALA A 1 2 ? -10.368 -14.194 11.464 1.00 0.00 87 ALA A C 6
ATOM 8150 O O . ALA A 1 2 ? -10.285 -13.098 10.945 1.00 0.00 87 ALA A O 6
ATOM 8157 N N . LYS A 1 3 ? -11.379 -14.997 11.271 1.00 0.00 88 LYS A N 6
ATOM 8158 C CA . LYS A 1 3 ? -12.486 -14.571 10.379 1.00 0.00 88 LYS A CA 6
ATOM 8159 C C . LYS A 1 3 ? -13.573 -13.852 11.162 1.00 0.00 88 LYS A C 6
ATOM 8160 O O . LYS A 1 3 ? -14.035 -12.800 10.763 1.00 0.00 88 LYS A O 6
ATOM 8179 N N . LYS A 1 4 ? -13.963 -14.438 12.266 1.00 0.00 89 LYS A N 6
ATOM 8180 C CA . LYS A 1 4 ? -15.023 -13.812 13.101 1.00 0.00 89 LYS A CA 6
ATOM 8181 C C . LYS A 1 4 ? -14.636 -13.844 14.572 1.00 0.00 89 LYS A C 6
ATOM 8182 O O . LYS A 1 4 ? -15.308 -13.269 15.406 1.00 0.00 89 LYS A O 6
ATOM 8201 N N . ASN A 1 5 ? -13.558 -14.515 14.864 1.00 0.00 90 ASN A N 6
ATOM 8202 C CA . ASN A 1 5 ? -13.114 -14.594 16.274 1.00 0.00 90 ASN A CA 6
ATOM 8203 C C . ASN A 1 5 ? -12.523 -13.267 16.734 1.00 0.00 90 ASN A C 6
ATOM 8204 O O . ASN A 1 5 ? -12.940 -12.213 16.293 1.00 0.00 90 ASN A O 6
ATOM 8215 N N . GLN A 1 6 ? -11.557 -13.338 17.610 1.00 0.00 91 GLN A N 6
ATOM 8216 C CA . GLN A 1 6 ? -10.935 -12.089 18.105 1.00 0.00 91 GLN A CA 6
ATOM 8217 C C . GLN A 1 6 ? -12.017 -11.101 18.550 1.00 0.00 91 GLN A C 6
ATOM 8218 O O . GLN A 1 6 ? -12.200 -10.053 17.960 1.00 0.00 91 GLN A O 6
ATOM 8232 N N . LYS A 1 7 ? -12.724 -11.468 19.590 1.00 0.00 92 LYS A N 6
ATOM 8233 C CA . LYS A 1 7 ? -13.800 -10.582 20.103 1.00 0.00 92 LYS A CA 6
ATOM 8234 C C . LYS A 1 7 ? -14.587 -9.952 18.958 1.00 0.00 92 LYS A C 6
ATOM 8235 O O . LYS A 1 7 ? -15.186 -10.644 18.158 1.00 0.00 92 LYS A O 6
ATOM 8254 N N . GLN A 1 8 ? -14.569 -8.649 18.899 1.00 0.00 93 GLN A N 6
ATOM 8255 C CA . GLN A 1 8 ? -15.308 -7.962 17.815 1.00 0.00 93 GLN A CA 6
ATOM 8256 C C . GLN A 1 8 ? -14.617 -6.660 17.431 1.00 0.00 93 GLN A C 6
ATOM 8257 O O . GLN A 1 8 ? -15.222 -5.606 17.454 1.00 0.00 93 GLN A O 6
ATOM 8271 N N . ALA A 1 9 ? -13.351 -6.762 17.089 1.00 0.00 94 ALA A N 6
ATOM 8272 C CA . ALA A 1 9 ? -12.582 -5.546 16.696 1.00 0.00 94 ALA A CA 6
ATOM 8273 C C . ALA A 1 9 ? -11.920 -5.751 15.339 1.00 0.00 94 ALA A C 6
ATOM 8274 O O . ALA A 1 9 ? -11.577 -6.858 14.975 1.00 0.00 94 ALA A O 6
ATOM 8281 N N . GLN A 1 10 ? -11.753 -4.677 14.613 1.00 0.00 95 GLN A N 6
ATOM 8282 C CA . GLN A 1 10 ? -11.116 -4.789 13.278 1.00 0.00 95 GLN A CA 6
ATOM 8283 C C . GLN A 1 10 ? -10.257 -3.569 12.987 1.00 0.00 95 GLN A C 6
ATOM 8284 O O . GLN A 1 10 ? -10.715 -2.449 13.078 1.00 0.00 95 GLN A O 6
ATOM 8298 N N . VAL A 1 11 ? -9.023 -3.809 12.640 1.00 0.00 96 VAL A N 6
ATOM 8299 C CA . VAL A 1 11 ? -8.117 -2.677 12.341 1.00 0.00 96 VAL A CA 6
ATOM 8300 C C . VAL A 1 11 ? -8.269 -2.214 10.912 1.00 0.00 96 VAL A C 6
ATOM 8301 O O . VAL A 1 11 ? -8.531 -2.995 10.019 1.00 0.00 96 VAL A O 6
ATOM 8314 N N . LYS A 1 12 ? -8.101 -0.947 10.730 1.00 0.00 97 LYS A N 6
ATOM 8315 C CA . LYS A 1 12 ? -8.225 -0.365 9.370 1.00 0.00 97 LYS A CA 6
ATOM 8316 C C . LYS A 1 12 ? -6.843 -0.128 8.766 1.00 0.00 97 LYS A C 6
ATOM 8317 O O . LYS A 1 12 ? -5.870 0.009 9.479 1.00 0.00 97 LYS A O 6
ATOM 8336 N N . GLU A 1 13 ? -6.782 -0.089 7.459 1.00 0.00 98 GLU A N 6
ATOM 8337 C CA . GLU A 1 13 ? -5.470 0.137 6.790 1.00 0.00 98 GLU A CA 6
ATOM 8338 C C . GLU A 1 13 ? -5.634 1.020 5.554 1.00 0.00 98 GLU A C 6
ATOM 8339 O O . GLU A 1 13 ? -6.271 0.629 4.596 1.00 0.00 98 GLU A O 6
ATOM 8351 N N . ILE A 1 14 ? -5.050 2.196 5.599 1.00 0.00 99 ILE A N 6
ATOM 8352 C CA . ILE A 1 14 ? -5.160 3.119 4.433 1.00 0.00 99 ILE A CA 6
ATOM 8353 C C . ILE A 1 14 ? -3.861 3.139 3.639 1.00 0.00 99 ILE A C 6
ATOM 8354 O O . ILE A 1 14 ? -2.797 3.352 4.188 1.00 0.00 99 ILE A O 6
ATOM 8370 N N . LYS A 1 15 ? -3.966 2.916 2.356 1.00 0.00 100 LYS A N 6
ATOM 8371 C CA . LYS A 1 15 ? -2.743 2.920 1.517 1.00 0.00 100 LYS A CA 6
ATOM 8372 C C . LYS A 1 15 ? -2.345 4.348 1.185 1.00 0.00 100 LYS A C 6
ATOM 8373 O O . LYS A 1 15 ? -3.190 5.163 0.868 1.00 0.00 100 LYS A O 6
ATOM 8392 N N . PHE A 1 16 ? -1.062 4.629 1.268 1.00 0.00 101 PHE A N 6
ATOM 8393 C CA . PHE A 1 16 ? -0.590 6.006 0.961 1.00 0.00 101 PHE A CA 6
ATOM 8394 C C . PHE A 1 16 ? 0.505 5.992 -0.097 1.00 0.00 101 PHE A C 6
ATOM 8395 O O . PHE A 1 16 ? 1.406 5.168 -0.061 1.00 0.00 101 PHE A O 6
ATOM 8412 N N . ARG A 1 17 ? 0.400 6.914 -1.020 1.00 0.00 102 ARG A N 6
ATOM 8413 C CA . ARG A 1 17 ? 1.407 7.007 -2.107 1.00 0.00 102 ARG A CA 6
ATOM 8414 C C . ARG A 1 17 ? 2.272 8.264 -1.904 1.00 0.00 102 ARG A C 6
ATOM 8415 O O . ARG A 1 17 ? 1.751 9.336 -1.681 1.00 0.00 102 ARG A O 6
ATOM 8436 N N . PRO A 1 18 ? 3.587 8.117 -1.985 1.00 0.00 103 PRO A N 6
ATOM 8437 C CA . PRO A 1 18 ? 4.479 9.259 -1.805 1.00 0.00 103 PRO A CA 6
ATOM 8438 C C . PRO A 1 18 ? 4.164 10.375 -2.796 1.00 0.00 103 PRO A C 6
ATOM 8439 O O . PRO A 1 18 ? 4.604 11.495 -2.627 1.00 0.00 103 PRO A O 6
ATOM 8450 N N . GLY A 1 19 ? 3.407 10.047 -3.811 1.00 0.00 104 GLY A N 6
ATOM 8451 C CA . GLY A 1 19 ? 3.047 11.077 -4.832 1.00 0.00 104 GLY A CA 6
ATOM 8452 C C . GLY A 1 19 ? 1.602 11.538 -4.635 1.00 0.00 104 GLY A C 6
ATOM 8453 O O . GLY A 1 19 ? 0.923 11.879 -5.584 1.00 0.00 104 GLY A O 6
ATOM 8457 N N . THR A 1 20 ? 1.159 11.539 -3.406 1.00 0.00 105 THR A N 6
ATOM 8458 C CA . THR A 1 20 ? -0.238 11.974 -3.137 1.00 0.00 105 THR A CA 6
ATOM 8459 C C . THR A 1 20 ? -0.468 13.410 -3.605 1.00 0.00 105 THR A C 6
ATOM 8460 O O . THR A 1 20 ? 0.427 14.229 -3.567 1.00 0.00 105 THR A O 6
ATOM 8471 N N . GLU A 1 21 ? -1.675 13.685 -4.042 1.00 0.00 106 GLU A N 6
ATOM 8472 C CA . GLU A 1 21 ? -1.991 15.059 -4.518 1.00 0.00 106 GLU A CA 6
ATOM 8473 C C . GLU A 1 21 ? -2.657 15.872 -3.412 1.00 0.00 106 GLU A C 6
ATOM 8474 O O . GLU A 1 21 ? -2.642 15.486 -2.264 1.00 0.00 106 GLU A O 6
ATOM 8486 N N . GLU A 1 22 ? -3.235 16.984 -3.781 1.00 0.00 107 GLU A N 6
ATOM 8487 C CA . GLU A 1 22 ? -3.905 17.830 -2.759 1.00 0.00 107 GLU A CA 6
ATOM 8488 C C . GLU A 1 22 ? -5.240 17.221 -2.348 1.00 0.00 107 GLU A C 6
ATOM 8489 O O . GLU A 1 22 ? -5.467 16.935 -1.188 1.00 0.00 107 GLU A O 6
ATOM 8501 N N . GLY A 1 23 ? -6.100 17.030 -3.311 1.00 0.00 108 GLY A N 6
ATOM 8502 C CA . GLY A 1 23 ? -7.428 16.439 -2.994 1.00 0.00 108 GLY A CA 6
ATOM 8503 C C . GLY A 1 23 ? -7.249 15.044 -2.399 1.00 0.00 108 GLY A C 6
ATOM 8504 O O . GLY A 1 23 ? -7.943 14.662 -1.476 1.00 0.00 108 GLY A O 6
ATOM 8508 N N . ASP A 1 24 ? -6.315 14.310 -2.940 1.00 0.00 109 ASP A N 6
ATOM 8509 C CA . ASP A 1 24 ? -6.074 12.945 -2.426 1.00 0.00 109 ASP A CA 6
ATOM 8510 C C . ASP A 1 24 ? -5.474 12.998 -1.027 1.00 0.00 109 ASP A C 6
ATOM 8511 O O . ASP A 1 24 ? -5.627 12.081 -0.252 1.00 0.00 109 ASP A O 6
ATOM 8520 N N . TYR A 1 25 ? -4.800 14.075 -0.728 1.00 0.00 110 TYR A N 6
ATOM 8521 C CA . TYR A 1 25 ? -4.186 14.198 0.618 1.00 0.00 110 TYR A CA 6
ATOM 8522 C C . TYR A 1 25 ? -5.243 14.530 1.660 1.00 0.00 110 TYR A C 6
ATOM 8523 O O . TYR A 1 25 ? -5.085 14.231 2.827 1.00 0.00 110 TYR A O 6
ATOM 8541 N N . GLN A 1 26 ? -6.305 15.144 1.219 1.00 0.00 111 GLN A N 6
ATOM 8542 C CA . GLN A 1 26 ? -7.385 15.503 2.170 1.00 0.00 111 GLN A CA 6
ATOM 8543 C C . GLN A 1 26 ? -8.213 14.277 2.535 1.00 0.00 111 GLN A C 6
ATOM 8544 O O . GLN A 1 26 ? -8.327 13.926 3.693 1.00 0.00 111 GLN A O 6
ATOM 8558 N N . VAL A 1 27 ? -8.778 13.642 1.540 1.00 0.00 112 VAL A N 6
ATOM 8559 C CA . VAL A 1 27 ? -9.600 12.440 1.825 1.00 0.00 112 VAL A CA 6
ATOM 8560 C C . VAL A 1 27 ? -8.803 11.420 2.634 1.00 0.00 112 VAL A C 6
ATOM 8561 O O . VAL A 1 27 ? -9.318 10.830 3.562 1.00 0.00 112 VAL A O 6
ATOM 8574 N N . LYS A 1 28 ? -7.560 11.221 2.273 1.00 0.00 113 LYS A N 6
ATOM 8575 C CA . LYS A 1 28 ? -6.744 10.239 3.033 1.00 0.00 113 LYS A CA 6
ATOM 8576 C C . LYS A 1 28 ? -6.621 10.680 4.473 1.00 0.00 113 LYS A C 6
ATOM 8577 O O . LYS A 1 28 ? -6.978 9.961 5.383 1.00 0.00 113 LYS A O 6
ATOM 8596 N N . LEU A 1 29 ? -6.117 11.864 4.652 1.00 0.00 114 LEU A N 6
ATOM 8597 C CA . LEU A 1 29 ? -5.957 12.383 5.995 1.00 0.00 114 LEU A CA 6
ATOM 8598 C C . LEU A 1 29 ? -7.302 12.423 6.705 1.00 0.00 114 LEU A C 6
ATOM 8599 O O . LEU A 1 29 ? -7.378 12.285 7.908 1.00 0.00 114 LEU A O 6
ATOM 8615 N N . ARG A 1 30 ? -8.347 12.610 5.939 1.00 0.00 115 ARG A N 6
ATOM 8616 C CA . ARG A 1 30 ? -9.692 12.658 6.552 1.00 0.00 115 ARG A CA 6
ATOM 8617 C C . ARG A 1 30 ? -10.021 11.310 7.166 1.00 0.00 115 ARG A C 6
ATOM 8618 O O . ARG A 1 30 ? -10.452 11.228 8.300 1.00 0.00 115 ARG A O 6
ATOM 8639 N N . ASN A 1 31 ? -9.810 10.267 6.404 1.00 0.00 116 ASN A N 6
ATOM 8640 C CA . ASN A 1 31 ? -10.105 8.919 6.934 1.00 0.00 116 ASN A CA 6
ATOM 8641 C C . ASN A 1 31 ? -9.182 8.612 8.101 1.00 0.00 116 ASN A C 6
ATOM 8642 O O . ASN A 1 31 ? -9.625 8.389 9.205 1.00 0.00 116 ASN A O 6
ATOM 8653 N N . LEU A 1 32 ? -7.907 8.617 7.835 1.00 0.00 117 LEU A N 6
ATOM 8654 C CA . LEU A 1 32 ? -6.937 8.329 8.914 1.00 0.00 117 LEU A CA 6
ATOM 8655 C C . LEU A 1 32 ? -7.303 9.082 10.185 1.00 0.00 117 LEU A C 6
ATOM 8656 O O . LEU A 1 32 ? -7.353 8.513 11.256 1.00 0.00 117 LEU A O 6
ATOM 8672 N N . VAL A 1 33 ? -7.555 10.355 10.048 1.00 0.00 118 VAL A N 6
ATOM 8673 C CA . VAL A 1 33 ? -7.918 11.150 11.245 1.00 0.00 118 VAL A CA 6
ATOM 8674 C C . VAL A 1 33 ? -9.224 10.646 11.856 1.00 0.00 118 VAL A C 6
ATOM 8675 O O . VAL A 1 33 ? -9.258 10.232 13.000 1.00 0.00 118 VAL A O 6
ATOM 8688 N N . ARG A 1 34 ? -10.275 10.687 11.082 1.00 0.00 119 ARG A N 6
ATOM 8689 C CA . ARG A 1 34 ? -11.583 10.214 11.606 1.00 0.00 119 ARG A CA 6
ATOM 8690 C C . ARG A 1 34 ? -11.469 8.791 12.134 1.00 0.00 119 ARG A C 6
ATOM 8691 O O . ARG A 1 34 ? -12.044 8.452 13.150 1.00 0.00 119 ARG A O 6
ATOM 8712 N N . PHE A 1 35 ? -10.726 7.981 11.432 1.00 0.00 120 PHE A N 6
ATOM 8713 C CA . PHE A 1 35 ? -10.560 6.579 11.873 1.00 0.00 120 PHE A CA 6
ATOM 8714 C C . PHE A 1 35 ? -10.146 6.521 13.341 1.00 0.00 120 PHE A C 6
ATOM 8715 O O . PHE A 1 35 ? -10.689 5.752 14.109 1.00 0.00 120 PHE A O 6
ATOM 8732 N N . LEU A 1 36 ? -9.189 7.339 13.708 1.00 0.00 121 LEU A N 6
ATOM 8733 C CA . LEU A 1 36 ? -8.739 7.337 15.125 1.00 0.00 121 LEU A CA 6
ATOM 8734 C C . LEU A 1 36 ? -9.876 7.754 16.045 1.00 0.00 121 LEU A C 6
ATOM 8735 O O . LEU A 1 36 ? -10.078 7.173 17.093 1.00 0.00 121 LEU A O 6
ATOM 8751 N N . SER A 1 37 ? -10.605 8.759 15.633 1.00 0.00 122 SER A N 6
ATOM 8752 C CA . SER A 1 37 ? -11.735 9.229 16.472 1.00 0.00 122 SER A CA 6
ATOM 8753 C C . SER A 1 37 ? -12.619 8.060 16.899 1.00 0.00 122 SER A C 6
ATOM 8754 O O . SER A 1 37 ? -13.046 7.985 18.032 1.00 0.00 122 SER A O 6
ATOM 8762 N N . GLU A 1 38 ? -12.874 7.168 15.981 1.00 0.00 123 GLU A N 6
ATOM 8763 C CA . GLU A 1 38 ? -13.722 6.004 16.312 1.00 0.00 123 GLU A CA 6
ATOM 8764 C C . GLU A 1 38 ? -13.043 5.114 17.342 1.00 0.00 123 GLU A C 6
ATOM 8765 O O . GLU A 1 38 ? -11.895 5.316 17.685 1.00 0.00 123 GLU A O 6
ATOM 8777 N N . GLY A 1 39 ? -13.768 4.142 17.815 1.00 0.00 124 GLY A N 6
ATOM 8778 C CA . GLY A 1 39 ? -13.185 3.218 18.830 1.00 0.00 124 GLY A CA 6
ATOM 8779 C C . GLY A 1 39 ? -12.510 2.029 18.142 1.00 0.00 124 GLY A C 6
ATOM 8780 O O . GLY A 1 39 ? -13.099 0.976 18.001 1.00 0.00 124 GLY A O 6
ATOM 8784 N N . ASP A 1 40 ? -11.285 2.223 17.732 1.00 0.00 125 ASP A N 6
ATOM 8785 C CA . ASP A 1 40 ? -10.558 1.120 17.055 1.00 0.00 125 ASP A CA 6
ATOM 8786 C C . ASP A 1 40 ? -9.096 1.489 16.832 1.00 0.00 125 ASP A C 6
ATOM 8787 O O . ASP A 1 40 ? -8.496 2.175 17.636 1.00 0.00 125 ASP A O 6
ATOM 8796 N N . LYS A 1 41 ? -8.551 1.026 15.739 1.00 0.00 126 LYS A N 6
ATOM 8797 C CA . LYS A 1 41 ? -7.130 1.334 15.435 1.00 0.00 126 LYS A CA 6
ATOM 8798 C C . LYS A 1 41 ? -6.938 1.529 13.937 1.00 0.00 126 LYS A C 6
ATOM 8799 O O . LYS A 1 41 ? -7.779 1.146 13.148 1.00 0.00 126 LYS A O 6
ATOM 8818 N N . ALA A 1 42 ? -5.831 2.121 13.562 1.00 0.00 127 ALA A N 6
ATOM 8819 C CA . ALA A 1 42 ? -5.586 2.340 12.113 1.00 0.00 127 ALA A CA 6
ATOM 8820 C C . ALA A 1 42 ? -4.097 2.294 11.794 1.00 0.00 127 ALA A C 6
ATOM 8821 O O . ALA A 1 42 ? -3.269 2.559 12.643 1.00 0.00 127 ALA A O 6
ATOM 8828 N N . LYS A 1 43 ? -3.785 1.956 10.568 1.00 0.00 128 LYS A N 6
ATOM 8829 C CA . LYS A 1 43 ? -2.356 1.887 10.164 1.00 0.00 128 LYS A CA 6
ATOM 8830 C C . LYS A 1 43 ? -2.174 2.362 8.732 1.00 0.00 128 LYS A C 6
ATOM 8831 O O . LYS A 1 43 ? -3.031 2.157 7.894 1.00 0.00 128 LYS A O 6
ATOM 8850 N N . VAL A 1 44 ? -1.053 2.990 8.483 1.00 0.00 129 VAL A N 6
ATOM 8851 C CA . VAL A 1 44 ? -0.771 3.500 7.111 1.00 0.00 129 VAL A CA 6
ATOM 8852 C C . VAL A 1 44 ? 0.327 2.685 6.438 1.00 0.00 129 VAL A C 6
ATOM 8853 O O . VAL A 1 44 ? 1.418 2.563 6.958 1.00 0.00 129 VAL A O 6
ATOM 8866 N N . SER A 1 45 ? 0.013 2.145 5.285 1.00 0.00 130 SER A N 6
ATOM 8867 C CA . SER A 1 45 ? 1.018 1.331 4.548 1.00 0.00 130 SER A CA 6
ATOM 8868 C C . SER A 1 45 ? 1.549 2.099 3.343 1.00 0.00 130 SER A C 6
ATOM 8869 O O . SER A 1 45 ? 0.804 2.426 2.440 1.00 0.00 130 SER A O 6
ATOM 8877 N N . LEU A 1 46 ? 2.831 2.371 3.352 1.00 0.00 131 LEU A N 6
ATOM 8878 C CA . LEU A 1 46 ? 3.433 3.118 2.213 1.00 0.00 131 LEU A CA 6
ATOM 8879 C C . LEU A 1 46 ? 4.164 2.166 1.278 1.00 0.00 131 LEU A C 6
ATOM 8880 O O . LEU A 1 46 ? 4.787 1.215 1.721 1.00 0.00 131 LEU A O 6
ATOM 8896 N N . ARG A 1 47 ? 4.085 2.445 0.000 1.00 0.00 132 ARG A N 6
ATOM 8897 C CA . ARG A 1 47 ? 4.769 1.565 -0.989 1.00 0.00 132 ARG A CA 6
ATOM 8898 C C . ARG A 1 47 ? 6.050 2.211 -1.499 1.00 0.00 132 ARG A C 6
ATOM 8899 O O . ARG A 1 47 ? 6.044 3.344 -1.938 1.00 0.00 132 ARG A O 6
ATOM 8920 N N . PHE A 1 48 ? 7.129 1.464 -1.431 1.00 0.00 133 PHE A N 6
ATOM 8921 C CA . PHE A 1 48 ? 8.436 1.995 -1.902 1.00 0.00 133 PHE A CA 6
ATOM 8922 C C . PHE A 1 48 ? 8.943 1.203 -3.101 1.00 0.00 133 PHE A C 6
ATOM 8923 O O . PHE A 1 48 ? 9.098 -0.000 -3.034 1.00 0.00 133 PHE A O 6
ATOM 8940 N N . ARG A 1 49 ? 9.188 1.895 -4.177 1.00 0.00 134 ARG A N 6
ATOM 8941 C CA . ARG A 1 49 ? 9.683 1.208 -5.390 1.00 0.00 134 ARG A CA 6
ATOM 8942 C C . ARG A 1 49 ? 10.131 2.231 -6.436 1.00 0.00 134 ARG A C 6
ATOM 8943 O O . ARG A 1 49 ? 9.331 2.760 -7.184 1.00 0.00 134 ARG A O 6
ATOM 8964 N N . GLY A 1 50 ? 11.410 2.500 -6.458 1.00 0.00 135 GLY A N 6
ATOM 8965 C CA . GLY A 1 50 ? 11.938 3.487 -7.445 1.00 0.00 135 GLY A CA 6
ATOM 8966 C C . GLY A 1 50 ? 13.094 4.282 -6.829 1.00 0.00 135 GLY A C 6
ATOM 8967 O O . GLY A 1 50 ? 14.012 3.712 -6.272 1.00 0.00 135 GLY A O 6
ATOM 8971 N N . ARG A 1 51 ? 13.027 5.582 -6.940 1.00 0.00 136 ARG A N 6
ATOM 8972 C CA . ARG A 1 51 ? 14.112 6.419 -6.366 1.00 0.00 136 ARG A CA 6
ATOM 8973 C C . ARG A 1 51 ? 14.427 5.984 -4.940 1.00 0.00 136 ARG A C 6
ATOM 8974 O O . ARG A 1 51 ? 13.556 5.944 -4.096 1.00 0.00 136 ARG A O 6
ATOM 8995 N N . GLU A 1 52 ? 15.667 5.667 -4.697 1.00 0.00 137 GLU A N 6
ATOM 8996 C CA . GLU A 1 52 ? 16.054 5.233 -3.331 1.00 0.00 137 GLU A CA 6
ATOM 8997 C C . GLU A 1 52 ? 16.475 6.423 -2.476 1.00 0.00 137 GLU A C 6
ATOM 8998 O O . GLU A 1 52 ? 16.417 6.370 -1.264 1.00 0.00 137 GLU A O 6
ATOM 9010 N N . MET A 1 53 ? 16.894 7.477 -3.121 1.00 0.00 138 MET A N 6
ATOM 9011 C CA . MET A 1 53 ? 17.323 8.676 -2.358 1.00 0.00 138 MET A CA 6
ATOM 9012 C C . MET A 1 53 ? 16.148 9.613 -2.075 1.00 0.00 138 MET A C 6
ATOM 9013 O O . MET A 1 53 ? 15.848 9.910 -0.937 1.00 0.00 138 MET A O 6
ATOM 9027 N N . ALA A 1 54 ? 15.506 10.058 -3.121 1.00 0.00 139 ALA A N 6
ATOM 9028 C CA . ALA A 1 54 ? 14.349 10.977 -2.940 1.00 0.00 139 ALA A CA 6
ATOM 9029 C C . ALA A 1 54 ? 13.261 10.364 -2.056 1.00 0.00 139 ALA A C 6
ATOM 9030 O O . ALA A 1 54 ? 13.006 10.845 -0.970 1.00 0.00 139 ALA A O 6
ATOM 9037 N N . HIS A 1 55 ? 12.637 9.320 -2.542 1.00 0.00 140 HIS A N 6
ATOM 9038 C CA . HIS A 1 55 ? 11.558 8.662 -1.744 1.00 0.00 140 HIS A CA 6
ATOM 9039 C C . HIS A 1 55 ? 11.902 8.615 -0.255 1.00 0.00 140 HIS A C 6
ATOM 9040 O O . HIS A 1 55 ? 11.099 8.980 0.580 1.00 0.00 140 HIS A O 6
ATOM 9054 N N . GLN A 1 56 ? 13.085 8.166 0.049 1.00 0.00 141 GLN A N 6
ATOM 9055 C CA . GLN A 1 56 ? 13.493 8.088 1.476 1.00 0.00 141 GLN A CA 6
ATOM 9056 C C . GLN A 1 56 ? 13.319 9.432 2.183 1.00 0.00 141 GLN A C 6
ATOM 9057 O O . GLN A 1 56 ? 12.638 9.525 3.186 1.00 0.00 141 GLN A O 6
ATOM 9071 N N . GLU A 1 57 ? 13.936 10.449 1.649 1.00 0.00 142 GLU A N 6
ATOM 9072 C CA . GLU A 1 57 ? 13.818 11.791 2.277 1.00 0.00 142 GLU A CA 6
ATOM 9073 C C . GLU A 1 57 ? 12.373 12.277 2.280 1.00 0.00 142 GLU A C 6
ATOM 9074 O O . GLU A 1 57 ? 11.902 12.827 3.256 1.00 0.00 142 GLU A O 6
ATOM 9086 N N . LEU A 1 58 ? 11.697 12.064 1.189 1.00 0.00 143 LEU A N 6
ATOM 9087 C CA . LEU A 1 58 ? 10.286 12.508 1.111 1.00 0.00 143 LEU A CA 6
ATOM 9088 C C . LEU 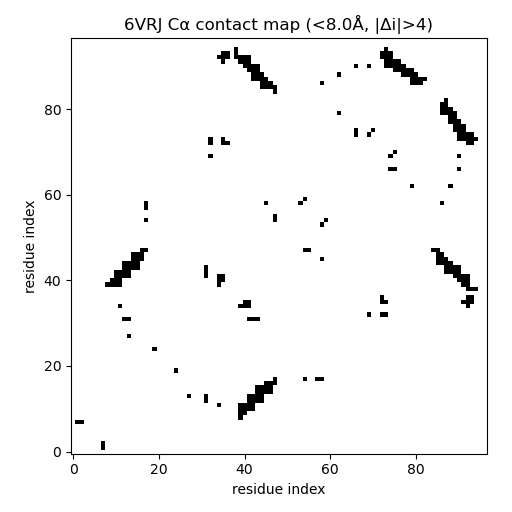A 1 58 ? 9.376 11.630 1.969 1.00 0.00 143 LEU A C 6
ATOM 9089 O O . LEU A 1 58 ? 8.718 12.109 2.872 1.00 0.00 143 LEU A O 6
ATOM 9105 N N . GLY A 1 59 ? 9.353 10.361 1.668 1.00 0.00 144 GLY A N 6
ATOM 9106 C CA . GLY A 1 59 ? 8.490 9.433 2.456 1.00 0.00 144 GLY A CA 6
ATOM 9107 C C . GLY A 1 59 ? 8.655 9.678 3.960 1.00 0.00 144 GLY A C 6
ATOM 9108 O O . GLY A 1 59 ? 7.691 9.665 4.703 1.00 0.00 144 GLY A O 6
ATOM 9112 N N . MET A 1 60 ? 9.871 9.902 4.379 1.00 0.00 145 MET A N 6
ATOM 9113 C CA . MET A 1 60 ? 10.105 10.146 5.818 1.00 0.00 145 MET A CA 6
ATOM 9114 C C . MET A 1 60 ? 9.644 11.539 6.192 1.00 0.00 145 MET A C 6
ATOM 9115 O O . MET A 1 60 ? 9.077 11.749 7.247 1.00 0.00 145 MET A O 6
ATOM 9129 N N . GLU A 1 61 ? 9.896 12.471 5.318 1.00 0.00 146 GLU A N 6
ATOM 9130 C CA . GLU A 1 61 ? 9.481 13.857 5.601 1.00 0.00 146 GLU A CA 6
ATOM 9131 C C . GLU A 1 61 ? 7.963 13.962 5.643 1.00 0.00 146 GLU A C 6
ATOM 9132 O O . GLU A 1 61 ? 7.409 14.726 6.412 1.00 0.00 146 GLU A O 6
ATOM 9144 N N . LEU A 1 62 ? 7.316 13.186 4.817 1.00 0.00 147 LEU A N 6
ATOM 9145 C CA . LEU A 1 62 ? 5.838 13.226 4.794 1.00 0.00 147 LEU A CA 6
ATOM 9146 C C . LEU A 1 62 ? 5.267 12.733 6.110 1.00 0.00 147 LEU A C 6
ATOM 9147 O O . LEU A 1 62 ? 4.640 13.480 6.832 1.00 0.00 147 LEU A O 6
ATOM 9163 N N . LEU A 1 63 ? 5.502 11.482 6.406 1.00 0.00 148 LEU A N 6
ATOM 9164 C CA . LEU A 1 63 ? 4.977 10.923 7.678 1.00 0.00 148 LEU A CA 6
ATOM 9165 C C . LEU A 1 63 ? 5.249 11.861 8.848 1.00 0.00 148 LEU A C 6
ATOM 9166 O O . LEU A 1 63 ? 4.440 11.989 9.744 1.00 0.00 148 LEU A O 6
ATOM 9182 N N . LYS A 1 64 ? 6.384 12.494 8.822 1.00 0.00 149 LYS A N 6
ATOM 9183 C CA . LYS A 1 64 ? 6.723 13.425 9.925 1.00 0.00 149 LYS A CA 6
ATOM 9184 C C . LYS A 1 64 ? 5.695 14.547 10.042 1.00 0.00 149 LYS A C 6
ATOM 9185 O O . LYS A 1 64 ? 5.227 14.852 11.124 1.00 0.00 149 LYS A O 6
ATOM 9204 N N . ARG A 1 65 ? 5.356 15.140 8.929 1.00 0.00 150 ARG A N 6
ATOM 9205 C CA . ARG A 1 65 ? 4.361 16.244 8.969 1.00 0.00 150 ARG A CA 6
ATOM 9206 C C . ARG A 1 65 ? 2.980 15.744 9.381 1.00 0.00 150 ARG A C 6
ATOM 9207 O O . ARG A 1 65 ? 2.378 16.281 10.289 1.00 0.00 150 ARG A O 6
ATOM 9228 N N . VAL A 1 66 ? 2.493 14.732 8.715 1.00 0.00 151 VAL A N 6
ATOM 9229 C CA . VAL A 1 66 ? 1.152 14.219 9.087 1.00 0.00 151 VAL A CA 6
ATOM 9230 C C . VAL A 1 66 ? 1.176 13.712 10.513 1.00 0.00 151 VAL A C 6
ATOM 9231 O O . VAL A 1 66 ? 0.278 13.974 11.288 1.00 0.00 151 VAL A O 6
ATOM 9244 N N . GLU A 1 67 ? 2.210 12.991 10.834 1.00 0.00 152 GLU A N 6
ATOM 9245 C CA . GLU A 1 67 ? 2.319 12.454 12.198 1.00 0.00 152 GLU A CA 6
ATOM 9246 C C . GLU A 1 67 ? 2.024 13.534 13.214 1.00 0.00 152 GLU A C 6
ATOM 9247 O O . GLU A 1 67 ? 1.306 13.314 14.162 1.00 0.00 152 GLU A O 6
ATOM 9259 N N . ALA A 1 68 ? 2.576 14.696 12.989 1.00 0.00 153 ALA A N 6
ATOM 9260 C CA . ALA A 1 68 ? 2.335 15.805 13.941 1.00 0.00 153 ALA A CA 6
ATOM 9261 C C . ALA A 1 68 ? 0.871 16.207 13.934 1.00 0.00 153 ALA A C 6
ATOM 9262 O O . ALA A 1 68 ? 0.200 16.194 14.959 1.00 0.00 153 ALA A O 6
ATOM 9269 N N . ASP A 1 69 ? 0.393 16.546 12.779 1.00 0.00 154 ASP A N 6
ATOM 9270 C CA . ASP A 1 69 ? -1.020 16.951 12.676 1.00 0.00 154 ASP A CA 6
ATOM 9271 C C . ASP A 1 69 ? -1.916 15.938 13.369 1.00 0.00 154 ASP A C 6
ATOM 9272 O O . ASP A 1 69 ? -3.070 16.211 13.637 1.00 0.00 154 ASP A O 6
ATOM 9281 N N . LEU A 1 70 ? -1.365 14.779 13.651 1.00 0.00 155 LEU A N 6
ATOM 9282 C CA . LEU A 1 70 ? -2.169 13.735 14.328 1.00 0.00 155 LEU A CA 6
ATOM 9283 C C . LEU A 1 70 ? -1.929 13.720 15.836 1.00 0.00 155 LEU A C 6
ATOM 9284 O O . LEU A 1 70 ? -2.830 13.429 16.592 1.00 0.00 155 LEU A O 6
ATOM 9300 N N . VAL A 1 71 ? -0.724 14.027 16.266 1.00 0.00 156 VAL A N 6
ATOM 9301 C CA . VAL A 1 71 ? -0.488 14.015 17.736 1.00 0.00 156 VAL A CA 6
ATOM 9302 C C . VAL A 1 71 ? -1.537 14.861 18.409 1.00 0.00 156 VAL A C 6
ATOM 9303 O O . VAL A 1 71 ? -1.794 14.725 19.589 1.00 0.00 156 VAL A O 6
ATOM 9316 N N . GLU A 1 72 ? -2.131 15.733 17.640 1.00 0.00 157 GLU A N 6
ATOM 9317 C CA . GLU A 1 72 ? -3.178 16.607 18.211 1.00 0.00 157 GLU A CA 6
ATOM 9318 C C . GLU A 1 72 ? -4.554 15.970 18.027 1.00 0.00 157 GLU A C 6
ATOM 9319 O O . GLU A 1 72 ? -5.570 16.626 18.146 1.00 0.00 157 GLU A O 6
ATOM 9331 N N . TYR A 1 73 ? -4.552 14.693 17.737 1.00 0.00 158 TYR A N 6
ATOM 9332 C CA . TYR A 1 73 ? -5.839 13.972 17.537 1.00 0.00 158 TYR A CA 6
ATOM 9333 C C . TYR A 1 73 ? -5.594 12.473 17.440 1.00 0.00 158 TYR A C 6
ATOM 9334 O O . TYR A 1 73 ? -6.458 11.723 17.034 1.00 0.00 158 TYR A O 6
ATOM 9352 N N . GLY A 1 74 ? -4.415 12.066 17.819 1.00 0.00 159 GLY A N 6
ATOM 9353 C CA . GLY A 1 74 ? -4.086 10.615 17.759 1.00 0.00 159 GLY A CA 6
ATOM 9354 C C . GLY A 1 74 ? -2.717 10.355 18.386 1.00 0.00 159 GLY A C 6
ATOM 9355 O O . GLY A 1 74 ? -2.162 11.210 19.046 1.00 0.00 159 GLY A O 6
ATOM 9359 N N . THR A 1 75 ? -2.204 9.178 18.167 1.00 0.00 160 THR A N 6
ATOM 9360 C CA . THR A 1 75 ? -0.879 8.848 18.739 1.00 0.00 160 THR A CA 6
ATOM 9361 C C . THR A 1 75 ? -0.306 7.599 18.091 1.00 0.00 160 THR A C 6
ATOM 9362 O O . THR A 1 75 ? -1.035 6.759 17.602 1.00 0.00 160 THR A O 6
ATOM 9373 N N . VAL A 1 76 ? 0.994 7.498 18.099 1.00 0.00 161 VAL A N 6
ATOM 9374 C CA . VAL A 1 76 ? 1.640 6.314 17.488 1.00 0.00 161 VAL A CA 6
ATOM 9375 C C . VAL A 1 76 ? 1.922 5.239 18.534 1.00 0.00 161 VAL A C 6
ATOM 9376 O O . VAL A 1 76 ? 2.400 5.532 19.613 1.00 0.00 161 VAL A O 6
ATOM 9389 N N . GLU A 1 77 ? 1.619 4.010 18.187 1.00 0.00 162 GLU A N 6
ATOM 9390 C CA . GLU A 1 77 ? 1.855 2.890 19.132 1.00 0.00 162 GLU A CA 6
ATOM 9391 C C . GLU A 1 77 ? 3.055 2.089 18.673 1.00 0.00 162 GLU A C 6
ATOM 9392 O O . GLU A 1 77 ? 3.615 1.307 19.415 1.00 0.00 162 GLU A O 6
ATOM 9404 N N . GLN A 1 78 ? 3.431 2.310 17.446 1.00 0.00 163 GLN A N 6
ATOM 9405 C CA . GLN A 1 78 ? 4.589 1.585 16.895 1.00 0.00 163 GLN A CA 6
ATOM 9406 C C . GLN A 1 78 ? 5.216 2.378 15.754 1.00 0.00 163 GLN A C 6
ATOM 9407 O O . GLN A 1 78 ? 4.670 2.445 14.670 1.00 0.00 163 GLN A O 6
ATOM 9421 N N . HIS A 1 79 ? 6.349 2.966 16.017 1.00 0.00 164 HIS A N 6
ATOM 9422 C CA . HIS A 1 79 ? 7.017 3.754 14.957 1.00 0.00 164 HIS A CA 6
ATOM 9423 C C . HIS A 1 79 ? 7.164 2.918 13.686 1.00 0.00 164 HIS A C 6
ATOM 9424 O O . HIS A 1 79 ? 7.136 1.705 13.730 1.00 0.00 164 HIS A O 6
ATOM 9438 N N . PRO A 1 80 ? 7.317 3.593 12.567 1.00 0.00 165 PRO A N 6
ATOM 9439 C CA . PRO A 1 80 ? 7.470 2.914 11.287 1.00 0.00 165 PRO A CA 6
ATOM 9440 C C . PRO A 1 80 ? 8.671 1.977 11.302 1.00 0.00 165 PRO A C 6
ATOM 9441 O O . PRO A 1 80 ? 9.584 2.147 12.087 1.00 0.00 165 PRO A O 6
ATOM 9452 N N . LYS A 1 81 ? 8.649 1.006 10.435 1.00 0.00 166 LYS A N 6
ATOM 9453 C CA . LYS A 1 81 ? 9.777 0.051 10.383 1.00 0.00 166 LYS A CA 6
ATOM 9454 C C . LYS A 1 81 ? 10.010 -0.416 8.958 1.00 0.00 166 LYS A C 6
ATOM 9455 O O . LYS A 1 81 ? 9.077 -0.617 8.207 1.00 0.00 166 LYS A O 6
ATOM 9474 N N . LEU A 1 82 ? 11.248 -0.577 8.609 1.00 0.00 167 LEU A N 6
ATOM 9475 C CA . LEU A 1 82 ? 11.560 -1.029 7.237 1.00 0.00 167 LEU A CA 6
ATOM 9476 C C . LEU A 1 82 ? 11.611 -2.551 7.158 1.00 0.00 167 LEU A C 6
ATOM 9477 O O . LEU A 1 82 ? 12.556 -3.168 7.610 1.00 0.00 167 LEU A O 6
ATOM 9493 N N . GLU A 1 83 ? 10.585 -3.128 6.583 1.00 0.00 168 GLU A N 6
ATOM 9494 C CA . GLU A 1 83 ? 10.547 -4.609 6.459 1.00 0.00 168 GLU A CA 6
ATOM 9495 C C . GLU A 1 83 ? 9.902 -5.025 5.139 1.00 0.00 168 GLU A C 6
ATOM 9496 O O . GLU A 1 83 ? 8.797 -4.623 4.831 1.00 0.00 168 GLU A O 6
ATOM 9508 N N . GLY A 1 84 ? 10.605 -5.821 4.381 1.00 0.00 169 GLY A N 6
ATOM 9509 C CA . GLY A 1 84 ? 10.043 -6.275 3.073 1.00 0.00 169 GLY A CA 6
ATOM 9510 C C . GLY A 1 84 ? 9.882 -5.092 2.114 1.00 0.00 169 GLY A C 6
ATOM 9511 O O . GLY A 1 84 ? 8.907 -5.004 1.395 1.00 0.00 169 GLY A O 6
ATOM 9515 N N . ARG A 1 85 ? 10.842 -4.206 2.128 1.00 0.00 170 ARG A N 6
ATOM 9516 C CA . ARG A 1 85 ? 10.769 -3.024 1.228 1.00 0.00 170 ARG A CA 6
ATOM 9517 C C . ARG A 1 85 ? 9.470 -2.251 1.434 1.00 0.00 170 ARG A C 6
ATOM 9518 O O . ARG A 1 85 ? 9.262 -1.217 0.828 1.00 0.00 170 ARG A O 6
ATOM 9539 N N . GLN A 1 86 ? 8.620 -2.766 2.289 1.00 0.00 171 GLN A N 6
ATOM 9540 C CA . GLN A 1 86 ? 7.326 -2.079 2.552 1.00 0.00 171 GLN A CA 6
ATOM 9541 C C . GLN A 1 86 ? 7.370 -1.356 3.892 1.00 0.00 171 GLN A C 6
ATOM 9542 O O . GLN A 1 86 ? 7.859 -1.894 4.867 1.00 0.00 171 GLN A O 6
ATOM 9556 N N . LEU A 1 87 ? 6.855 -0.149 3.918 1.00 0.00 172 LEU A N 6
ATOM 9557 C CA . LEU A 1 87 ? 6.858 0.630 5.190 1.00 0.00 172 LEU A CA 6
ATOM 9558 C C . LEU A 1 87 ? 5.460 0.700 5.790 1.00 0.00 172 LEU A C 6
ATOM 9559 O O . LEU A 1 87 ? 4.556 1.250 5.192 1.00 0.00 172 LEU A O 6
ATOM 9575 N N . MET A 1 88 ? 5.314 0.140 6.972 1.00 0.00 173 MET A N 6
ATOM 9576 C CA . MET A 1 88 ? 3.986 0.155 7.647 1.00 0.00 173 MET A CA 6
ATOM 9577 C C . MET A 1 88 ? 4.046 0.955 8.941 1.00 0.00 173 MET A C 6
ATOM 9578 O O . MET A 1 88 ? 5.014 0.882 9.672 1.00 0.00 173 MET A O 6
ATOM 9592 N N . MET A 1 89 ? 3.003 1.713 9.191 1.00 0.00 174 MET A N 6
ATOM 9593 C CA . MET A 1 89 ? 2.960 2.537 10.430 1.00 0.00 174 MET A CA 6
ATOM 9594 C C . MET A 1 89 ? 1.646 2.331 11.168 1.00 0.00 174 MET A C 6
ATOM 9595 O O . MET A 1 89 ? 0.581 2.457 10.596 1.00 0.00 174 MET A O 6
ATOM 9609 N N . VAL A 1 90 ? 1.751 2.018 12.430 1.00 0.00 175 VAL A N 6
ATOM 9610 C CA . VAL A 1 90 ? 0.533 1.795 13.242 1.00 0.00 175 VAL A CA 6
ATOM 9611 C C . VAL A 1 90 ? 0.236 3.011 14.110 1.00 0.00 175 VAL A C 6
ATOM 9612 O O . VAL A 1 90 ? 1.107 3.499 14.806 1.00 0.00 175 VAL A O 6
ATOM 9625 N N . ILE A 1 91 ? -0.996 3.476 14.054 1.00 0.00 176 ILE A N 6
ATOM 9626 C CA . ILE A 1 91 ? -1.377 4.664 14.870 1.00 0.00 176 ILE A CA 6
ATOM 9627 C C . ILE A 1 91 ? -2.559 4.362 15.781 1.00 0.00 176 ILE A C 6
ATOM 9628 O O . ILE A 1 91 ? -3.510 3.708 15.382 1.00 0.00 176 ILE A O 6
ATOM 9644 N N . ALA A 1 92 ? -2.471 4.854 16.997 1.00 0.00 177 ALA A N 6
ATOM 9645 C CA . ALA A 1 92 ? -3.563 4.625 17.979 1.00 0.00 177 ALA A CA 6
ATOM 9646 C C . ALA A 1 92 ? -4.350 5.916 18.212 1.00 0.00 177 ALA A C 6
ATOM 9647 O O . ALA A 1 92 ? -3.920 6.991 17.842 1.00 0.00 177 ALA A O 6
ATOM 9654 N N . PRO A 1 93 ? -5.497 5.772 18.829 1.00 0.00 178 PRO A N 6
ATOM 9655 C CA . PRO A 1 93 ? -6.365 6.910 19.127 1.00 0.00 178 PRO A CA 6
ATOM 9656 C C . PRO A 1 93 ? -5.656 7.970 19.979 1.00 0.00 178 PRO A C 6
ATOM 9657 O O . PRO A 1 93 ? -4.555 7.763 20.448 1.00 0.00 178 PRO A O 6
ATOM 9668 N N . LYS A 1 94 ? -6.312 9.091 20.151 1.00 0.00 179 LYS A N 6
ATOM 9669 C CA . LYS A 1 94 ? -5.713 10.189 20.965 1.00 0.00 179 LYS A CA 6
ATOM 9670 C C . LYS A 1 94 ? -5.039 9.647 22.222 1.00 0.00 179 LYS A C 6
ATOM 9671 O O . LYS A 1 94 ? -5.368 8.579 22.697 1.00 0.00 179 LYS A O 6
ATOM 9690 N N . LYS A 1 95 ? -4.106 10.403 22.742 1.00 0.00 180 LYS A N 6
ATOM 9691 C CA . LYS A 1 95 ? -3.396 9.954 23.967 1.00 0.00 180 LYS A CA 6
ATOM 9692 C C . LYS A 1 95 ? -4.193 10.305 25.221 1.00 0.00 180 LYS A C 6
ATOM 9693 O O . LYS A 1 95 ? -4.741 11.383 25.328 1.00 0.00 180 LYS A O 6
ATOM 9712 N N . LYS A 1 96 ? -4.235 9.381 26.152 1.00 0.00 181 LYS A N 6
ATOM 9713 C CA . LYS A 1 96 ? -4.988 9.636 27.410 1.00 0.00 181 LYS A CA 6
ATOM 9714 C C . LYS A 1 96 ? -4.046 10.072 28.527 1.00 0.00 181 LYS A C 6
ATOM 9715 O O . LYS A 1 96 ? -2.900 10.392 28.287 1.00 0.00 181 LYS A O 6
ATOM 9734 N N . LYS A 1 97 ? -4.549 10.078 29.731 1.00 0.00 182 LYS A N 6
ATOM 9735 C CA . LYS A 1 97 ? -3.698 10.490 30.873 1.00 0.00 182 LYS A CA 6
ATOM 9736 C C . LYS A 1 97 ? -4.104 9.752 32.143 1.00 0.00 182 LYS A C 6
ATOM 9737 O O . LYS A 1 97 ? -3.437 9.980 33.139 1.00 0.00 182 LYS A O 6
ATOM 9757 N N . VAL A 1 1 ? -16.580 2.162 28.449 1.00 0.00 86 VAL A N 7
ATOM 9758 C CA . VAL A 1 1 ? -17.166 0.867 28.025 1.00 0.00 86 VAL A CA 7
ATOM 9759 C C . VAL A 1 1 ? -17.780 0.979 26.636 1.00 0.00 86 VAL A C 7
ATOM 9760 O O . VAL A 1 1 ? -17.974 2.066 26.129 1.00 0.00 86 VAL A O 7
ATOM 9773 N N . ALA A 1 2 ? -18.074 -0.155 26.048 1.00 0.00 87 ALA A N 7
ATOM 9774 C CA . ALA A 1 2 ? -18.678 -0.153 24.689 1.00 0.00 87 ALA A CA 7
ATOM 9775 C C . ALA A 1 2 ? -19.851 -1.122 24.626 1.00 0.00 87 ALA A C 7
ATOM 9776 O O . ALA A 1 2 ? -19.682 -2.314 24.786 1.00 0.00 87 ALA A O 7
ATOM 9783 N N . LYS A 1 3 ? -21.022 -0.591 24.397 1.00 0.00 88 LYS A N 7
ATOM 9784 C CA . LYS A 1 3 ? -22.220 -1.466 24.321 1.00 0.00 88 LYS A CA 7
ATOM 9785 C C . LYS A 1 3 ? -21.924 -2.730 23.521 1.00 0.00 88 LYS A C 7
ATOM 9786 O O . LYS A 1 3 ? -21.814 -3.803 24.078 1.00 0.00 88 LYS A O 7
ATOM 9805 N N . LYS A 1 4 ? -21.802 -2.572 22.222 1.00 0.00 89 LYS A N 7
ATOM 9806 C CA . LYS A 1 4 ? -21.512 -3.749 21.350 1.00 0.00 89 LYS A CA 7
ATOM 9807 C C . LYS A 1 4 ? -20.269 -3.502 20.504 1.00 0.00 89 LYS A C 7
ATOM 9808 O O . LYS A 1 4 ? -19.919 -4.304 19.662 1.00 0.00 89 LYS A O 7
ATOM 9827 N N . ASN A 1 5 ? -19.622 -2.396 20.744 1.00 0.00 90 ASN A N 7
ATOM 9828 C CA . ASN A 1 5 ? -18.400 -2.081 19.963 1.00 0.00 90 ASN A CA 7
ATOM 9829 C C . ASN A 1 5 ? -17.172 -2.748 20.578 1.00 0.00 90 ASN A C 7
ATOM 9830 O O . ASN A 1 5 ? -16.097 -2.182 20.581 1.00 0.00 90 ASN A O 7
ATOM 9841 N N . GLN A 1 6 ? -17.359 -3.942 21.085 1.00 0.00 91 GLN A N 7
ATOM 9842 C CA . GLN A 1 6 ? -16.218 -4.671 21.707 1.00 0.00 91 GLN A CA 7
ATOM 9843 C C . GLN A 1 6 ? -15.700 -5.763 20.777 1.00 0.00 91 GLN A C 7
ATOM 9844 O O . GLN A 1 6 ? -15.719 -5.616 19.570 1.00 0.00 91 GLN A O 7
ATOM 9858 N N . LYS A 1 7 ? -15.244 -6.840 21.356 1.00 0.00 92 LYS A N 7
ATOM 9859 C CA . LYS A 1 7 ? -14.722 -7.951 20.523 1.00 0.00 92 LYS A CA 7
ATOM 9860 C C . LYS A 1 7 ? -13.627 -7.466 19.580 1.00 0.00 92 LYS A C 7
ATOM 9861 O O . LYS A 1 7 ? -13.533 -7.919 18.458 1.00 0.00 92 LYS A O 7
ATOM 9880 N N . GLN A 1 8 ? -12.822 -6.552 20.052 1.00 0.00 93 GLN A N 7
ATOM 9881 C CA . GLN A 1 8 ? -11.727 -6.028 19.193 1.00 0.00 93 GLN A CA 7
ATOM 9882 C C . GLN A 1 8 ? -12.261 -5.578 17.836 1.00 0.00 93 GLN A C 7
ATOM 9883 O O . GLN A 1 8 ? -12.325 -6.352 16.902 1.00 0.00 93 GLN A O 7
ATOM 9897 N N . ALA A 1 9 ? -12.631 -4.329 17.751 1.00 0.00 94 ALA A N 7
ATOM 9898 C CA . ALA A 1 9 ? -13.162 -3.812 16.466 1.00 0.00 94 ALA A CA 7
ATOM 9899 C C . ALA A 1 9 ? -12.144 -3.989 15.346 1.00 0.00 94 ALA A C 7
ATOM 9900 O O . ALA A 1 9 ? -10.952 -3.913 15.569 1.00 0.00 94 ALA A O 7
ATOM 9907 N N . GLN A 1 10 ? -12.634 -4.221 14.159 1.00 0.00 95 GLN A N 7
ATOM 9908 C CA . GLN A 1 10 ? -11.713 -4.407 13.012 1.00 0.00 95 GLN A CA 7
ATOM 9909 C C . GLN A 1 10 ? -10.841 -3.172 12.812 1.00 0.00 95 GLN A C 7
ATOM 9910 O O . GLN A 1 10 ? -11.339 -2.090 12.574 1.00 0.00 95 GLN A O 7
ATOM 9924 N N . VAL A 1 11 ? -9.551 -3.355 12.912 1.00 0.00 96 VAL A N 7
ATOM 9925 C CA . VAL A 1 11 ? -8.640 -2.211 12.730 1.00 0.00 96 VAL A CA 7
ATOM 9926 C C . VAL A 1 11 ? -8.628 -1.746 11.291 1.00 0.00 96 VAL A C 7
ATOM 9927 O O . VAL A 1 11 ? -8.743 -2.538 10.376 1.00 0.00 96 VAL A O 7
ATOM 9940 N N . LYS A 1 12 ? -8.484 -0.468 11.123 1.00 0.00 97 LYS A N 7
ATOM 9941 C CA . LYS A 1 12 ? -8.460 0.100 9.749 1.00 0.00 97 LYS A CA 7
ATOM 9942 C C . LYS A 1 12 ? -7.037 0.407 9.290 1.00 0.00 97 LYS A C 7
ATOM 9943 O O . LYS A 1 12 ? -6.182 0.756 10.079 1.00 0.00 97 LYS A O 7
ATOM 9962 N N . GLU A 1 13 ? -6.819 0.267 8.011 1.00 0.00 98 GLU A N 7
ATOM 9963 C CA . GLU A 1 13 ? -5.472 0.538 7.449 1.00 0.00 98 GLU A CA 7
ATOM 9964 C C . GLU A 1 13 ? -5.612 1.229 6.097 1.00 0.00 98 GLU A C 7
ATOM 9965 O O . GLU A 1 13 ? -6.309 0.742 5.229 1.00 0.00 98 GLU A O 7
ATOM 9977 N N . ILE A 1 14 ? -4.947 2.351 5.940 1.00 0.00 99 ILE A N 7
ATOM 9978 C CA . ILE A 1 14 ? -5.038 3.087 4.643 1.00 0.00 99 ILE A CA 7
ATOM 9979 C C . ILE A 1 14 ? -3.723 3.059 3.887 1.00 0.00 99 ILE A C 7
ATOM 9980 O O . ILE A 1 14 ? -2.736 3.628 4.318 1.00 0.00 99 ILE A O 7
ATOM 9996 N N . LYS A 1 15 ? -3.729 2.392 2.766 1.00 0.00 100 LYS A N 7
ATOM 9997 C CA . LYS A 1 15 ? -2.494 2.316 1.964 1.00 0.00 100 LYS A CA 7
ATOM 9998 C C . LYS A 1 15 ? -2.345 3.593 1.160 1.00 0.00 100 LYS A C 7
ATOM 9999 O O . LYS A 1 15 ? -3.329 4.228 0.834 1.00 0.00 100 LYS A O 7
ATOM 10018 N N . PHE A 1 16 ? -1.133 3.968 0.858 1.00 0.00 101 PHE A N 7
ATOM 10019 C CA . PHE A 1 16 ? -0.954 5.213 0.076 1.00 0.00 101 PHE A CA 7
ATOM 10020 C C . PHE A 1 16 ? 0.290 5.168 -0.801 1.00 0.00 101 PHE A C 7
ATOM 10021 O O . PHE A 1 16 ? 1.198 4.396 -0.565 1.00 0.00 101 PHE A O 7
ATOM 10038 N N . ARG A 1 17 ? 0.293 6.017 -1.803 1.00 0.00 102 ARG A N 7
ATOM 10039 C CA . ARG A 1 17 ? 1.446 6.079 -2.737 1.00 0.00 102 ARG A CA 7
ATOM 10040 C C . ARG A 1 17 ? 2.137 7.456 -2.621 1.00 0.00 102 ARG A C 7
ATOM 10041 O O . ARG A 1 17 ? 1.495 8.475 -2.778 1.00 0.00 102 ARG A O 7
ATOM 10062 N N . PRO A 1 18 ? 3.440 7.468 -2.348 1.00 0.00 103 PRO A N 7
ATOM 10063 C CA . PRO A 1 18 ? 4.171 8.728 -2.221 1.00 0.00 103 PRO A CA 7
ATOM 10064 C C . PRO A 1 18 ? 4.110 9.545 -3.506 1.00 0.00 103 PRO A C 7
ATOM 10065 O O . PRO A 1 18 ? 4.304 9.025 -4.587 1.00 0.00 103 PRO A O 7
ATOM 10076 N N . GLY A 1 19 ? 3.838 10.817 -3.362 1.00 0.00 104 GLY A N 7
ATOM 10077 C CA . GLY A 1 19 ? 3.757 11.696 -4.562 1.00 0.00 104 GLY A CA 7
ATOM 10078 C C . GLY A 1 19 ? 2.299 11.889 -4.984 1.00 0.00 104 GLY A C 7
ATOM 10079 O O . GLY A 1 19 ? 2.009 12.099 -6.144 1.00 0.00 104 GLY A O 7
ATOM 10083 N N . THR A 1 20 ? 1.408 11.812 -4.030 1.00 0.00 105 THR A N 7
ATOM 10084 C CA . THR A 1 20 ? -0.030 11.989 -4.363 1.00 0.00 105 THR A CA 7
ATOM 10085 C C . THR A 1 20 ? -0.337 13.429 -4.726 1.00 0.00 105 THR A C 7
ATOM 10086 O O . THR A 1 20 ? 0.549 14.198 -5.050 1.00 0.00 105 THR A O 7
ATOM 10097 N N . GLU A 1 21 ? -1.602 13.761 -4.663 1.00 0.00 106 GLU A N 7
ATOM 10098 C CA . GLU A 1 21 ? -2.034 15.139 -4.992 1.00 0.00 106 GLU A CA 7
ATOM 10099 C C . GLU A 1 21 ? -2.573 15.820 -3.745 1.00 0.00 106 GLU A C 7
ATOM 10100 O O . GLU A 1 21 ? -3.186 15.186 -2.909 1.00 0.00 106 GLU A O 7
ATOM 10112 N N . GLU A 1 22 ? -2.336 17.092 -3.635 1.00 0.00 107 GLU A N 7
ATOM 10113 C CA . GLU A 1 22 ? -2.832 17.821 -2.443 1.00 0.00 107 GLU A CA 7
ATOM 10114 C C . GLU A 1 22 ? -4.265 17.423 -2.118 1.00 0.00 107 GLU A C 7
ATOM 10115 O O . GLU A 1 22 ? -4.635 17.317 -0.965 1.00 0.00 107 GLU A O 7
ATOM 10127 N N . GLY A 1 23 ? -5.045 17.209 -3.138 1.00 0.00 108 GLY A N 7
ATOM 10128 C CA . GLY A 1 23 ? -6.461 16.816 -2.905 1.00 0.00 108 GLY A CA 7
ATOM 10129 C C . GLY A 1 23 ? -6.537 15.395 -2.342 1.00 0.00 108 GLY A C 7
ATOM 10130 O O . GLY A 1 23 ? -7.375 15.096 -1.511 1.00 0.00 108 GLY A O 7
ATOM 10134 N N . ASP A 1 24 ? -5.651 14.548 -2.797 1.00 0.00 109 ASP A N 7
ATOM 10135 C CA . ASP A 1 24 ? -5.663 13.147 -2.297 1.00 0.00 109 ASP A CA 7
ATOM 10136 C C . ASP A 1 24 ? -5.026 13.064 -0.919 1.00 0.00 109 ASP A C 7
ATOM 10137 O O . ASP A 1 24 ? -5.373 12.219 -0.118 1.00 0.00 109 ASP A O 7
ATOM 10146 N N . TYR A 1 25 ? -4.094 13.935 -0.670 1.00 0.00 110 TYR A N 7
ATOM 10147 C CA . TYR A 1 25 ? -3.427 13.923 0.647 1.00 0.00 110 TYR A CA 7
ATOM 10148 C C . TYR A 1 25 ? -4.381 14.457 1.700 1.00 0.00 110 TYR A C 7
ATOM 10149 O O . TYR A 1 25 ? -4.312 14.093 2.860 1.00 0.00 110 TYR A O 7
ATOM 10167 N N . GLN A 1 26 ? -5.268 15.308 1.262 1.00 0.00 111 GLN A N 7
ATOM 10168 C CA . GLN A 1 26 ? -6.252 15.895 2.200 1.00 0.00 111 GLN A CA 7
ATOM 10169 C C . GLN A 1 26 ? -7.286 14.860 2.626 1.00 0.00 111 GLN A C 7
ATOM 10170 O O . GLN A 1 26 ? -7.470 14.616 3.801 1.00 0.00 111 GLN A O 7
ATOM 10184 N N . VAL A 1 27 ? -7.950 14.264 1.666 1.00 0.00 112 VAL A N 7
ATOM 10185 C CA . VAL A 1 27 ? -8.969 13.246 2.026 1.00 0.00 112 VAL A CA 7
ATOM 10186 C C . VAL A 1 27 ? -8.345 12.130 2.854 1.00 0.00 112 VAL A C 7
ATOM 10187 O O . VAL A 1 27 ? -8.924 11.676 3.821 1.00 0.00 112 VAL A O 7
ATOM 10200 N N . LYS A 1 28 ? -7.170 11.704 2.464 1.00 0.00 113 LYS A N 7
ATOM 10201 C CA . LYS A 1 28 ? -6.508 10.620 3.232 1.00 0.00 113 LYS A CA 7
ATOM 10202 C C . LYS A 1 28 ? -6.459 10.983 4.705 1.00 0.00 113 LYS A C 7
ATOM 10203 O O . LYS A 1 28 ? -6.867 10.215 5.552 1.00 0.00 113 LYS A O 7
ATOM 10222 N N . LEU A 1 29 ? -5.952 12.152 4.987 1.00 0.00 114 LEU A N 7
ATOM 10223 C CA . LEU A 1 29 ? -5.869 12.581 6.401 1.00 0.00 114 LEU A CA 7
ATOM 10224 C C . LEU A 1 29 ? -7.220 12.421 7.080 1.00 0.00 114 LEU A C 7
ATOM 10225 O O . LEU A 1 29 ? -7.314 11.909 8.177 1.00 0.00 114 LEU A O 7
ATOM 10241 N N . ARG A 1 30 ? -8.243 12.866 6.405 1.00 0.00 115 ARG A N 7
ATOM 10242 C CA . ARG A 1 30 ? -9.603 12.758 6.978 1.00 0.00 115 ARG A CA 7
ATOM 10243 C C . ARG A 1 30 ? -9.969 11.307 7.251 1.00 0.00 115 ARG A C 7
ATOM 10244 O O . ARG A 1 30 ? -10.668 11.009 8.199 1.00 0.00 115 ARG A O 7
ATOM 10265 N N . ASN A 1 31 ? -9.496 10.423 6.413 1.00 0.00 116 ASN A N 7
ATOM 10266 C CA . ASN A 1 31 ? -9.817 8.990 6.622 1.00 0.00 116 ASN A CA 7
ATOM 10267 C C . ASN A 1 31 ? -9.087 8.436 7.843 1.00 0.00 116 ASN A C 7
ATOM 10268 O O . ASN A 1 31 ? -9.708 8.020 8.800 1.00 0.00 116 ASN A O 7
ATOM 10279 N N . LEU A 1 32 ? -7.783 8.464 7.795 1.00 0.00 117 LEU A N 7
ATOM 10280 C CA . LEU A 1 32 ? -6.995 7.943 8.942 1.00 0.00 117 LEU A CA 7
ATOM 10281 C C . LEU A 1 32 ? -7.531 8.486 10.255 1.00 0.00 117 LEU A C 7
ATOM 10282 O O . LEU A 1 32 ? -7.765 7.747 11.194 1.00 0.00 117 LEU A O 7
ATOM 10298 N N . VAL A 1 33 ? -7.719 9.770 10.293 1.00 0.00 118 VAL A N 7
ATOM 10299 C CA . VAL A 1 33 ? -8.236 10.399 11.528 1.00 0.00 118 VAL A CA 7
ATOM 10300 C C . VAL A 1 33 ? -9.637 9.900 11.862 1.00 0.00 118 VAL A C 7
ATOM 10301 O O . VAL A 1 33 ? -9.863 9.328 12.910 1.00 0.00 118 VAL A O 7
ATOM 10314 N N . ARG A 1 34 ? -10.555 10.127 10.967 1.00 0.00 119 ARG A N 7
ATOM 10315 C CA . ARG A 1 34 ? -11.942 9.672 11.220 1.00 0.00 119 ARG A CA 7
ATOM 10316 C C . ARG A 1 34 ? -11.957 8.255 11.780 1.00 0.00 119 ARG A C 7
ATOM 10317 O O . ARG A 1 34 ? -12.761 7.930 12.636 1.00 0.00 119 ARG A O 7
ATOM 10338 N N . PHE A 1 35 ? -11.067 7.435 11.294 1.00 0.00 120 PHE A N 7
ATOM 10339 C CA . PHE A 1 35 ? -11.026 6.044 11.794 1.00 0.00 120 PHE A CA 7
ATOM 10340 C C . PHE A 1 35 ? -10.462 5.995 13.214 1.00 0.00 120 PHE A C 7
ATOM 10341 O O . PHE A 1 35 ? -10.792 5.112 13.980 1.00 0.00 120 PHE A O 7
ATOM 10358 N N . LEU A 1 36 ? -9.618 6.942 13.547 1.00 0.00 121 LEU A N 7
ATOM 10359 C CA . LEU A 1 36 ? -9.043 6.940 14.919 1.00 0.00 121 LEU A CA 7
ATOM 10360 C C . LEU A 1 36 ? -10.111 7.319 15.935 1.00 0.00 121 LEU A C 7
ATOM 10361 O O . LEU A 1 36 ? -10.005 6.999 17.101 1.00 0.00 121 LEU A O 7
ATOM 10377 N N . SER A 1 37 ? -11.127 8.002 15.469 1.00 0.00 122 SER A N 7
ATOM 10378 C CA . SER A 1 37 ? -12.211 8.412 16.387 1.00 0.00 122 SER A CA 7
ATOM 10379 C C . SER A 1 37 ? -13.349 7.393 16.391 1.00 0.00 122 SER A C 7
ATOM 10380 O O . SER A 1 37 ? -14.141 7.358 17.311 1.00 0.00 122 SER A O 7
ATOM 10388 N N . GLU A 1 38 ? -13.412 6.582 15.360 1.00 0.00 123 GLU A N 7
ATOM 10389 C CA . GLU A 1 38 ? -14.491 5.567 15.295 1.00 0.00 123 GLU A CA 7
ATOM 10390 C C . GLU A 1 38 ? -13.976 4.265 14.697 1.00 0.00 123 GLU A C 7
ATOM 10391 O O . GLU A 1 38 ? -14.389 3.194 15.093 1.00 0.00 123 GLU A O 7
ATOM 10403 N N . GLY A 1 39 ? -13.087 4.379 13.754 1.00 0.00 124 GLY A N 7
ATOM 10404 C CA . GLY A 1 39 ? -12.535 3.149 13.122 1.00 0.00 124 GLY A CA 7
ATOM 10405 C C . GLY A 1 39 ? -11.558 2.457 14.073 1.00 0.00 124 GLY A C 7
ATOM 10406 O O . GLY A 1 39 ? -10.783 1.617 13.665 1.00 0.00 124 GLY A O 7
ATOM 10410 N N . ASP A 1 40 ? -11.614 2.830 15.325 1.00 0.00 125 ASP A N 7
ATOM 10411 C CA . ASP A 1 40 ? -10.700 2.208 16.315 1.00 0.00 125 ASP A CA 7
ATOM 10412 C C . ASP A 1 40 ? -9.249 2.476 15.959 1.00 0.00 125 ASP A C 7
ATOM 10413 O O . ASP A 1 40 ? -8.864 3.601 15.707 1.00 0.00 125 ASP A O 7
ATOM 10422 N N . LYS A 1 41 ? -8.467 1.438 15.950 1.00 0.00 126 LYS A N 7
ATOM 10423 C CA . LYS A 1 41 ? -7.035 1.609 15.614 1.00 0.00 126 LYS A CA 7
ATOM 10424 C C . LYS A 1 41 ? -6.865 1.972 14.146 1.00 0.00 126 LYS A C 7
ATOM 10425 O O . LYS A 1 41 ? -7.694 1.639 13.322 1.00 0.00 126 LYS A O 7
ATOM 10444 N N . ALA A 1 42 ? -5.791 2.650 13.849 1.00 0.00 127 ALA A N 7
ATOM 10445 C CA . ALA A 1 42 ? -5.541 3.048 12.443 1.00 0.00 127 ALA A CA 7
ATOM 10446 C C . ALA A 1 42 ? -4.057 2.957 12.119 1.00 0.00 127 ALA A C 7
ATOM 10447 O O . ALA A 1 42 ? -3.222 3.257 12.949 1.00 0.00 127 ALA A O 7
ATOM 10454 N N . LYS A 1 43 ? -3.753 2.543 10.916 1.00 0.00 128 LYS A N 7
ATOM 10455 C CA . LYS A 1 43 ? -2.325 2.427 10.523 1.00 0.00 128 LYS A CA 7
ATOM 10456 C C . LYS A 1 43 ? -2.121 2.812 9.063 1.00 0.00 128 LYS A C 7
ATOM 10457 O O . LYS A 1 43 ? -2.968 2.565 8.227 1.00 0.00 128 LYS A O 7
ATOM 10476 N N . VAL A 1 44 ? -0.991 3.419 8.790 1.00 0.00 129 VAL A N 7
ATOM 10477 C CA . VAL A 1 44 ? -0.689 3.836 7.399 1.00 0.00 129 VAL A CA 7
ATOM 10478 C C . VAL A 1 44 ? 0.346 2.912 6.788 1.00 0.00 129 VAL A C 7
ATOM 10479 O O . VAL A 1 44 ? 1.301 2.539 7.441 1.00 0.00 129 VAL A O 7
ATOM 10492 N N . SER A 1 45 ? 0.136 2.552 5.546 1.00 0.00 130 SER A N 7
ATOM 10493 C CA . SER A 1 45 ? 1.104 1.644 4.869 1.00 0.00 130 SER A CA 7
ATOM 10494 C C . SER A 1 45 ? 1.509 2.200 3.509 1.00 0.00 130 SER A C 7
ATOM 10495 O O . SER A 1 45 ? 0.696 2.308 2.616 1.00 0.00 130 SER A O 7
ATOM 10503 N N . LEU A 1 46 ? 2.768 2.533 3.374 1.00 0.00 131 LEU A N 7
ATOM 10504 C CA . LEU A 1 46 ? 3.249 3.084 2.079 1.00 0.00 131 LEU A CA 7
ATOM 10505 C C . LEU A 1 46 ? 3.958 2.008 1.268 1.00 0.00 131 LEU A C 7
ATOM 10506 O O . LEU A 1 46 ? 4.894 1.392 1.737 1.00 0.00 131 LEU A O 7
ATOM 10522 N N . ARG A 1 47 ? 3.492 1.804 0.059 1.00 0.00 132 ARG A N 7
ATOM 10523 C CA . ARG A 1 47 ? 4.117 0.771 -0.810 1.00 0.00 132 ARG A CA 7
ATOM 10524 C C . ARG A 1 47 ? 4.998 1.415 -1.873 1.00 0.00 132 ARG A C 7
ATOM 10525 O O . ARG A 1 47 ? 4.614 2.389 -2.492 1.00 0.00 132 ARG A O 7
ATOM 10546 N N . PHE A 1 48 ? 6.166 0.853 -2.065 1.00 0.00 133 PHE A N 7
ATOM 10547 C CA . PHE A 1 48 ? 7.097 1.409 -3.081 1.00 0.00 133 PHE A CA 7
ATOM 10548 C C . PHE A 1 48 ? 7.115 0.539 -4.333 1.00 0.00 133 PHE A C 7
ATOM 10549 O O . PHE A 1 48 ? 6.999 -0.668 -4.252 1.00 0.00 133 PHE A O 7
ATOM 10566 N N . ARG A 1 49 ? 7.260 1.172 -5.470 1.00 0.00 134 ARG A N 7
ATOM 10567 C CA . ARG A 1 49 ? 7.289 0.406 -6.745 1.00 0.00 134 ARG A CA 7
ATOM 10568 C C . ARG A 1 49 ? 8.364 0.958 -7.674 1.00 0.00 134 ARG A C 7
ATOM 10569 O O . ARG A 1 49 ? 8.935 0.234 -8.467 1.00 0.00 134 ARG A O 7
ATOM 10590 N N . GLY A 1 50 ? 8.620 2.234 -7.558 1.00 0.00 135 GLY A N 7
ATOM 10591 C CA . GLY A 1 50 ? 9.657 2.860 -8.429 1.00 0.00 135 GLY A CA 7
ATOM 10592 C C . GLY A 1 50 ? 10.990 2.958 -7.685 1.00 0.00 135 GLY A C 7
ATOM 10593 O O . GLY A 1 50 ? 11.491 1.976 -7.173 1.00 0.00 135 GLY A O 7
ATOM 10597 N N . ARG A 1 51 ? 11.537 4.143 -7.642 1.00 0.00 136 ARG A N 7
ATOM 10598 C CA . ARG A 1 51 ? 12.832 4.325 -6.940 1.00 0.00 136 ARG A CA 7
ATOM 10599 C C . ARG A 1 51 ? 12.677 4.083 -5.444 1.00 0.00 136 ARG A C 7
ATOM 10600 O O . ARG A 1 51 ? 11.672 4.432 -4.858 1.00 0.00 136 ARG A O 7
ATOM 10621 N N . GLU A 1 52 ? 13.681 3.494 -4.851 1.00 0.00 137 GLU A N 7
ATOM 10622 C CA . GLU A 1 52 ? 13.612 3.221 -3.395 1.00 0.00 137 GLU A CA 7
ATOM 10623 C C . GLU A 1 52 ? 14.280 4.336 -2.596 1.00 0.00 137 GLU A C 7
ATOM 10624 O O . GLU A 1 52 ? 14.058 4.463 -1.413 1.00 0.00 137 GLU A O 7
ATOM 10636 N N . MET A 1 53 ? 15.094 5.118 -3.259 1.00 0.00 138 MET A N 7
ATOM 10637 C CA . MET A 1 53 ? 15.789 6.232 -2.551 1.00 0.00 138 MET A CA 7
ATOM 10638 C C . MET A 1 53 ? 14.949 7.513 -2.558 1.00 0.00 138 MET A C 7
ATOM 10639 O O . MET A 1 53 ? 14.628 8.062 -1.515 1.00 0.00 138 MET A O 7
ATOM 10653 N N . ALA A 1 54 ? 14.617 7.974 -3.731 1.00 0.00 139 ALA A N 7
ATOM 10654 C CA . ALA A 1 54 ? 13.804 9.211 -3.823 1.00 0.00 139 ALA A CA 7
ATOM 10655 C C . ALA A 1 54 ? 12.579 9.119 -2.926 1.00 0.00 139 ALA A C 7
ATOM 10656 O O . ALA A 1 54 ? 12.428 9.882 -1.991 1.00 0.00 139 ALA A O 7
ATOM 10663 N N . HIS A 1 55 ? 11.728 8.181 -3.224 1.00 0.00 140 HIS A N 7
ATOM 10664 C CA . HIS A 1 55 ? 10.506 8.018 -2.406 1.00 0.00 140 HIS A CA 7
ATOM 10665 C C . HIS A 1 55 ? 10.847 7.941 -0.919 1.00 0.00 140 HIS A C 7
ATOM 10666 O O . HIS A 1 55 ? 10.055 8.323 -0.079 1.00 0.00 140 HIS A O 7
ATOM 10680 N N . GLN A 1 56 ? 12.021 7.449 -0.617 1.00 0.00 141 GLN A N 7
ATOM 10681 C CA . GLN A 1 56 ? 12.418 7.346 0.811 1.00 0.00 141 GLN A CA 7
ATOM 10682 C C . GLN A 1 56 ? 12.341 8.707 1.487 1.00 0.00 141 GLN A C 7
ATOM 10683 O O . GLN A 1 56 ? 11.649 8.877 2.472 1.00 0.00 141 GLN A O 7
ATOM 10697 N N . GLU A 1 57 ? 13.053 9.657 0.945 1.00 0.00 142 GLU A N 7
ATOM 10698 C CA . GLU A 1 57 ? 13.030 11.016 1.546 1.00 0.00 142 GLU A CA 7
ATOM 10699 C C . GLU A 1 57 ? 11.615 11.581 1.555 1.00 0.00 142 GLU A C 7
ATOM 10700 O O . GLU A 1 57 ? 11.226 12.272 2.476 1.00 0.00 142 GLU A O 7
ATOM 10712 N N . LEU A 1 58 ? 10.870 11.276 0.529 1.00 0.00 143 LEU A N 7
ATOM 10713 C CA . LEU A 1 58 ? 9.481 11.788 0.464 1.00 0.00 143 LEU A CA 7
ATOM 10714 C C . LEU A 1 58 ? 8.580 11.032 1.437 1.00 0.00 143 LEU A C 7
ATOM 10715 O O . LEU A 1 58 ? 7.549 11.530 1.847 1.00 0.00 143 LEU A O 7
ATOM 10731 N N . GLY A 1 59 ? 8.988 9.844 1.793 1.00 0.00 144 GLY A N 7
ATOM 10732 C CA . GLY A 1 59 ? 8.166 9.036 2.741 1.00 0.00 144 GLY A CA 7
ATOM 10733 C C . GLY A 1 59 ? 8.290 9.577 4.168 1.00 0.00 144 GLY A C 7
ATOM 10734 O O . GLY A 1 59 ? 7.318 9.638 4.899 1.00 0.00 144 GLY A O 7
ATOM 10738 N N . MET A 1 60 ? 9.480 9.963 4.535 1.00 0.00 145 MET A N 7
ATOM 10739 C CA . MET A 1 60 ? 9.677 10.496 5.900 1.00 0.00 145 MET A CA 7
ATOM 10740 C C . MET A 1 60 ? 9.163 11.918 5.991 1.00 0.00 145 MET A C 7
ATOM 10741 O O . MET A 1 60 ? 8.551 12.301 6.967 1.00 0.00 145 MET A O 7
ATOM 10755 N N . GLU A 1 61 ? 9.419 12.678 4.968 1.00 0.00 146 GLU A N 7
ATOM 10756 C CA . GLU A 1 61 ? 8.954 14.080 4.972 1.00 0.00 146 GLU A CA 7
ATOM 10757 C C . GLU A 1 61 ? 7.436 14.151 5.137 1.00 0.00 146 GLU A C 7
ATOM 10758 O O . GLU A 1 61 ? 6.924 14.956 5.899 1.00 0.00 146 GLU A O 7
ATOM 10770 N N . LEU A 1 62 ? 6.742 13.299 4.430 1.00 0.00 147 LEU A N 7
ATOM 10771 C CA . LEU A 1 62 ? 5.265 13.306 4.534 1.00 0.00 147 LEU A CA 7
ATOM 10772 C C . LEU A 1 62 ? 4.817 12.883 5.922 1.00 0.00 147 LEU A C 7
ATOM 10773 O O . LEU A 1 62 ? 4.227 13.657 6.647 1.00 0.00 147 LEU A O 7
ATOM 10789 N N . LEU A 1 63 ? 5.114 11.662 6.273 1.00 0.00 148 LEU A N 7
ATOM 10790 C CA . LEU A 1 63 ? 4.710 11.172 7.612 1.00 0.00 148 LEU A CA 7
ATOM 10791 C C . LEU A 1 63 ? 5.209 12.096 8.715 1.00 0.00 148 LEU A C 7
ATOM 10792 O O . LEU A 1 63 ? 4.574 12.238 9.736 1.00 0.00 148 LEU A O 7
ATOM 10808 N N . LYS A 1 64 ? 6.333 12.710 8.496 1.00 0.00 149 LYS A N 7
ATOM 10809 C CA . LYS A 1 64 ? 6.871 13.622 9.534 1.00 0.00 149 LYS A CA 7
ATOM 10810 C C . LYS A 1 64 ? 5.856 14.712 9.876 1.00 0.00 149 LYS A C 7
ATOM 10811 O O . LYS A 1 64 ? 5.403 14.816 11.007 1.00 0.00 149 LYS A O 7
ATOM 10830 N N . ARG A 1 65 ? 5.500 15.497 8.893 1.00 0.00 150 ARG A N 7
ATOM 10831 C CA . ARG A 1 65 ? 4.517 16.579 9.154 1.00 0.00 150 ARG A CA 7
ATOM 10832 C C . ARG A 1 65 ? 3.156 15.986 9.460 1.00 0.00 150 ARG A C 7
ATOM 10833 O O . ARG A 1 65 ? 2.457 16.450 10.337 1.00 0.00 150 ARG A O 7
ATOM 10854 N N . VAL A 1 66 ? 2.802 14.974 8.729 1.00 0.00 151 VAL A N 7
ATOM 10855 C CA . VAL A 1 66 ? 1.496 14.339 8.963 1.00 0.00 151 VAL A CA 7
ATOM 10856 C C . VAL A 1 66 ? 1.455 13.772 10.372 1.00 0.00 151 VAL A C 7
ATOM 10857 O O . VAL A 1 66 ? 0.531 14.019 11.127 1.00 0.00 151 VAL A O 7
ATOM 10870 N N . GLU A 1 67 ? 2.472 13.018 10.702 1.00 0.00 152 GLU A N 7
ATOM 10871 C CA . GLU A 1 67 ? 2.528 12.418 12.048 1.00 0.00 152 GLU A CA 7
ATOM 10872 C C . GLU A 1 67 ? 2.140 13.441 13.091 1.00 0.00 152 GLU A C 7
ATOM 10873 O O . GLU A 1 67 ? 1.352 13.166 13.965 1.00 0.00 152 GLU A O 7
ATOM 10885 N N . ALA A 1 68 ? 2.697 14.616 12.981 1.00 0.00 153 ALA A N 7
ATOM 10886 C CA . ALA A 1 68 ? 2.358 15.664 13.972 1.00 0.00 153 ALA A CA 7
ATOM 10887 C C . ALA A 1 68 ? 0.866 15.964 13.940 1.00 0.00 153 ALA A C 7
ATOM 10888 O O . ALA A 1 68 ? 0.186 15.928 14.959 1.00 0.00 153 ALA A O 7
ATOM 10895 N N . ASP A 1 69 ? 0.372 16.235 12.770 1.00 0.00 154 ASP A N 7
ATOM 10896 C CA . ASP A 1 69 ? -1.064 16.537 12.653 1.00 0.00 154 ASP A CA 7
ATOM 10897 C C . ASP A 1 69 ? -1.882 15.494 13.392 1.00 0.00 154 ASP A C 7
ATOM 10898 O O . ASP A 1 69 ? -3.025 15.729 13.732 1.00 0.00 154 ASP A O 7
ATOM 10907 N N . LEU A 1 70 ? -1.280 14.352 13.633 1.00 0.00 155 LEU A N 7
ATOM 10908 C CA . LEU A 1 70 ? -2.015 13.283 14.350 1.00 0.00 155 LEU A CA 7
ATOM 10909 C C . LEU A 1 70 ? -1.724 13.296 15.850 1.00 0.00 155 LEU A C 7
ATOM 10910 O O . LEU A 1 70 ? -2.544 12.862 16.634 1.00 0.00 155 LEU A O 7
ATOM 10926 N N . VAL A 1 71 ? -0.567 13.786 16.243 1.00 0.00 156 VAL A N 7
ATOM 10927 C CA . VAL A 1 71 ? -0.278 13.804 17.702 1.00 0.00 156 VAL A CA 7
ATOM 10928 C C . VAL A 1 71 ? -1.389 14.539 18.419 1.00 0.00 156 VAL A C 7
ATOM 10929 O O . VAL A 1 71 ? -1.604 14.354 19.601 1.00 0.00 156 VAL A O 7
ATOM 10942 N N . GLU A 1 72 ? -2.085 15.368 17.678 1.00 0.00 157 GLU A N 7
ATOM 10943 C CA . GLU A 1 72 ? -3.201 16.136 18.292 1.00 0.00 157 GLU A CA 7
ATOM 10944 C C . GLU A 1 72 ? -4.533 15.435 18.033 1.00 0.00 157 GLU A C 7
ATOM 10945 O O . GLU A 1 72 ? -5.588 15.991 18.269 1.00 0.00 157 GLU A O 7
ATOM 10957 N N . TYR A 1 73 ? -4.454 14.220 17.551 1.00 0.00 158 TYR A N 7
ATOM 10958 C CA . TYR A 1 73 ? -5.696 13.455 17.266 1.00 0.00 158 TYR A CA 7
ATOM 10959 C C . TYR A 1 73 ? -5.515 11.983 17.609 1.00 0.00 158 TYR A C 7
ATOM 10960 O O . TYR A 1 73 ? -6.433 11.196 17.481 1.00 0.00 158 TYR A O 7
ATOM 10978 N N . GLY A 1 74 ? -4.333 11.633 18.040 1.00 0.00 159 GLY A N 7
ATOM 10979 C CA . GLY A 1 74 ? -4.081 10.209 18.394 1.00 0.00 159 GLY A CA 7
ATOM 10980 C C . GLY A 1 74 ? -2.660 10.031 18.933 1.00 0.00 159 GLY A C 7
ATOM 10981 O O . GLY A 1 74 ? -2.011 10.989 19.306 1.00 0.00 159 GLY A O 7
ATOM 10985 N N . THR A 1 75 ? -2.212 8.804 18.965 1.00 0.00 160 THR A N 7
ATOM 10986 C CA . THR A 1 75 ? -0.843 8.536 19.473 1.00 0.00 160 THR A CA 7
ATOM 10987 C C . THR A 1 75 ? -0.188 7.410 18.684 1.00 0.00 160 THR A C 7
ATOM 10988 O O . THR A 1 75 ? -0.861 6.607 18.069 1.00 0.00 160 THR A O 7
ATOM 10999 N N . VAL A 1 76 ? 1.115 7.364 18.718 1.00 0.00 161 VAL A N 7
ATOM 11000 C CA . VAL A 1 76 ? 1.823 6.295 17.973 1.00 0.00 161 VAL A CA 7
ATOM 11001 C C . VAL A 1 76 ? 1.884 5.014 18.795 1.00 0.00 161 VAL A C 7
ATOM 11002 O O . VAL A 1 76 ? 2.228 5.039 19.960 1.00 0.00 161 VAL A O 7
ATOM 11015 N N . GLU A 1 77 ? 1.548 3.914 18.165 1.00 0.00 162 GLU A N 7
ATOM 11016 C CA . GLU A 1 77 ? 1.576 2.611 18.883 1.00 0.00 162 GLU A CA 7
ATOM 11017 C C . GLU A 1 77 ? 2.765 1.776 18.433 1.00 0.00 162 GLU A C 7
ATOM 11018 O O . GLU A 1 77 ? 3.178 0.859 19.116 1.00 0.00 162 GLU A O 7
ATOM 11030 N N . GLN A 1 78 ? 3.292 2.109 17.284 1.00 0.00 163 GLN A N 7
ATOM 11031 C CA . GLN A 1 78 ? 4.457 1.351 16.765 1.00 0.00 163 GLN A CA 7
ATOM 11032 C C . GLN A 1 78 ? 5.426 2.286 16.059 1.00 0.00 163 GLN A C 7
ATOM 11033 O O . GLN A 1 78 ? 5.124 2.825 15.008 1.00 0.00 163 GLN A O 7
ATOM 11047 N N . HIS A 1 79 ? 6.576 2.464 16.652 1.00 0.00 164 HIS A N 7
ATOM 11048 C CA . HIS A 1 79 ? 7.583 3.357 16.039 1.00 0.00 164 HIS A CA 7
ATOM 11049 C C . HIS A 1 79 ? 7.737 3.045 14.541 1.00 0.00 164 HIS A C 7
ATOM 11050 O O . HIS A 1 79 ? 7.748 1.895 14.150 1.00 0.00 164 HIS A O 7
ATOM 11064 N N . PRO A 1 80 ? 7.853 4.082 13.718 1.00 0.00 165 PRO A N 7
ATOM 11065 C CA . PRO A 1 80 ? 8.006 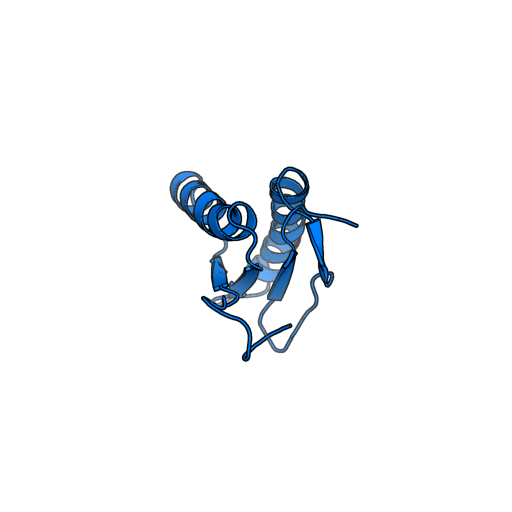3.888 12.280 1.00 0.00 165 PRO A CA 7
ATOM 11066 C C . PRO A 1 80 ? 9.282 3.112 11.973 1.00 0.00 165 PRO A C 7
ATOM 11067 O O . PRO A 1 80 ? 10.333 3.410 12.505 1.00 0.00 165 PRO A O 7
ATOM 11078 N N . LYS A 1 81 ? 9.173 2.129 11.124 1.00 0.00 166 LYS A N 7
ATOM 11079 C CA . LYS A 1 81 ? 10.377 1.334 10.783 1.00 0.00 166 LYS A CA 7
ATOM 11080 C C . LYS A 1 81 ? 10.291 0.787 9.367 1.00 0.00 166 LYS A C 7
ATOM 11081 O O . LYS A 1 81 ? 9.231 0.417 8.905 1.00 0.00 166 LYS A O 7
ATOM 11100 N N . LEU A 1 82 ? 11.417 0.745 8.703 1.00 0.00 167 LEU A N 7
ATOM 11101 C CA . LEU A 1 82 ? 11.431 0.227 7.315 1.00 0.00 167 LEU A CA 7
ATOM 11102 C C . LEU A 1 82 ? 11.853 -1.236 7.293 1.00 0.00 167 LEU A C 7
ATOM 11103 O O . LEU A 1 82 ? 12.776 -1.627 7.980 1.00 0.00 167 LEU A O 7
ATOM 11119 N N . GLU A 1 83 ? 11.162 -2.020 6.505 1.00 0.00 168 GLU A N 7
ATOM 11120 C CA . GLU A 1 83 ? 11.505 -3.463 6.422 1.00 0.00 168 GLU A CA 7
ATOM 11121 C C . GLU A 1 83 ? 11.378 -3.967 4.992 1.00 0.00 168 GLU A C 7
ATOM 11122 O O . GLU A 1 83 ? 10.380 -3.744 4.337 1.00 0.00 168 GLU A O 7
ATOM 11134 N N . GLY A 1 84 ? 12.397 -4.641 4.533 1.00 0.00 169 GLY A N 7
ATOM 11135 C CA . GLY A 1 84 ? 12.357 -5.172 3.143 1.00 0.00 169 GLY A CA 7
ATOM 11136 C C . GLY A 1 84 ? 12.278 -4.023 2.136 1.00 0.00 169 GLY A C 7
ATOM 11137 O O . GLY A 1 84 ? 13.280 -3.429 1.788 1.00 0.00 169 GLY A O 7
ATOM 11141 N N . ARG A 1 85 ? 11.086 -3.731 1.689 1.00 0.00 170 ARG A N 7
ATOM 11142 C CA . ARG A 1 85 ? 10.926 -2.628 0.709 1.00 0.00 170 ARG A CA 7
ATOM 11143 C C . ARG A 1 85 ? 9.585 -1.916 0.901 1.00 0.00 170 ARG A C 7
ATOM 11144 O O . ARG A 1 85 ? 8.946 -1.522 -0.054 1.00 0.00 170 ARG A O 7
ATOM 11165 N N . GLN A 1 86 ? 9.181 -1.767 2.135 1.00 0.00 171 GLN A N 7
ATOM 11166 C CA . GLN A 1 86 ? 7.888 -1.084 2.394 1.00 0.00 171 GLN A CA 7
ATOM 11167 C C . GLN A 1 86 ? 7.912 -0.338 3.726 1.00 0.00 171 GLN A C 7
ATOM 11168 O O . GLN A 1 86 ? 8.511 -0.791 4.683 1.00 0.00 171 GLN A O 7
ATOM 11182 N N . LEU A 1 87 ? 7.252 0.798 3.759 1.00 0.00 172 LEU A N 7
ATOM 11183 C CA . LEU A 1 87 ? 7.217 1.600 5.014 1.00 0.00 172 LEU A CA 7
ATOM 11184 C C . LEU A 1 87 ? 5.868 1.442 5.706 1.00 0.00 172 LEU A C 7
ATOM 11185 O O . LEU A 1 87 ? 4.841 1.393 5.058 1.00 0.00 172 LEU A O 7
ATOM 11201 N N . MET A 1 88 ? 5.893 1.363 7.013 1.00 0.00 173 MET A N 7
ATOM 11202 C CA . MET A 1 88 ? 4.616 1.206 7.758 1.00 0.00 173 MET A CA 7
ATOM 11203 C C . MET A 1 88 ? 4.647 1.941 9.093 1.00 0.00 173 MET A C 7
ATOM 11204 O O . MET A 1 88 ? 5.675 2.044 9.730 1.00 0.00 173 MET A O 7
ATOM 11218 N N . MET A 1 89 ? 3.506 2.445 9.482 1.00 0.00 174 MET A N 7
ATOM 11219 C CA . MET A 1 89 ? 3.413 3.177 10.762 1.00 0.00 174 MET A CA 7
ATOM 11220 C C . MET A 1 89 ? 2.107 2.829 11.454 1.00 0.00 174 MET A C 7
ATOM 11221 O O . MET A 1 89 ? 1.153 2.444 10.806 1.00 0.00 174 MET A O 7
ATOM 11235 N N . VAL A 1 90 ? 2.080 2.968 12.761 1.00 0.00 175 VAL A N 7
ATOM 11236 C CA . VAL A 1 90 ? 0.831 2.643 13.506 1.00 0.00 175 VAL A CA 7
ATOM 11237 C C . VAL A 1 90 ? 0.416 3.768 14.442 1.00 0.00 175 VAL A C 7
ATOM 11238 O O . VAL A 1 90 ? 1.243 4.385 15.087 1.00 0.00 175 VAL A O 7
ATOM 11251 N N . ILE A 1 91 ? -0.875 4.008 14.493 1.00 0.00 176 ILE A N 7
ATOM 11252 C CA . ILE A 1 91 ? -1.406 5.083 15.371 1.00 0.00 176 ILE A CA 7
ATOM 11253 C C . ILE A 1 91 ? -2.542 4.545 16.235 1.00 0.00 176 ILE A C 7
ATOM 11254 O O . ILE A 1 91 ? -3.499 3.994 15.728 1.00 0.00 176 ILE A O 7
ATOM 11270 N N . ALA A 1 92 ? -2.420 4.710 17.524 1.00 0.00 177 ALA A N 7
ATOM 11271 C CA . ALA A 1 92 ? -3.489 4.209 18.422 1.00 0.00 177 ALA A CA 7
ATOM 11272 C C . ALA A 1 92 ? -4.595 5.256 18.581 1.00 0.00 177 ALA A C 7
ATOM 11273 O O . ALA A 1 92 ? -4.374 6.434 18.380 1.00 0.00 177 ALA A O 7
ATOM 11280 N N . PRO A 1 93 ? -5.777 4.795 18.946 1.00 0.00 178 PRO A N 7
ATOM 11281 C CA . PRO A 1 93 ? -6.920 5.684 19.137 1.00 0.00 178 PRO A CA 7
ATOM 11282 C C . PRO A 1 93 ? -6.656 6.684 20.258 1.00 0.00 178 PRO A C 7
ATOM 11283 O O . PRO A 1 93 ? -5.985 6.373 21.222 1.00 0.00 178 PRO A O 7
ATOM 11294 N N . LYS A 1 94 ? -7.188 7.867 20.116 1.00 0.00 179 LYS A N 7
ATOM 11295 C CA . LYS A 1 94 ? -6.971 8.893 21.171 1.00 0.00 179 LYS A CA 7
ATOM 11296 C C . LYS A 1 94 ? -7.519 8.424 22.523 1.00 0.00 179 LYS A C 7
ATOM 11297 O O . LYS A 1 94 ? -7.653 9.206 23.442 1.00 0.00 179 LYS A O 7
ATOM 11316 N N . LYS A 1 95 ? -7.823 7.156 22.618 1.00 0.00 180 LYS A N 7
ATOM 11317 C CA . LYS A 1 95 ? -8.359 6.628 23.899 1.00 0.00 180 LYS A CA 7
ATOM 11318 C C . LYS A 1 95 ? -7.241 6.408 24.910 1.00 0.00 180 LYS A C 7
ATOM 11319 O O . LYS A 1 95 ? -6.089 6.672 24.634 1.00 0.00 180 LYS A O 7
ATOM 11338 N N . LYS A 1 96 ? -7.603 5.922 26.067 1.00 0.00 181 LYS A N 7
ATOM 11339 C CA . LYS A 1 96 ? -6.577 5.676 27.110 1.00 0.00 181 LYS A CA 7
ATOM 11340 C C . LYS A 1 96 ? -6.050 4.247 27.025 1.00 0.00 181 LYS A C 7
ATOM 11341 O O . LYS A 1 96 ? -6.721 3.363 26.530 1.00 0.00 181 LYS A O 7
ATOM 11360 N N . LYS A 1 97 ? -4.855 4.046 27.512 1.00 0.00 182 LYS A N 7
ATOM 11361 C CA . LYS A 1 97 ? -4.268 2.683 27.470 1.00 0.00 182 LYS A CA 7
ATOM 11362 C C . LYS A 1 97 ? -4.595 1.914 28.743 1.00 0.00 182 LYS A C 7
ATOM 11363 O O . LYS A 1 97 ? -4.270 2.444 29.794 1.00 0.00 182 LYS A O 7
ATOM 11383 N N . VAL A 1 1 ? 1.364 -15.490 13.981 1.00 0.00 86 VAL A N 8
ATOM 11384 C CA . VAL A 1 1 ? 1.246 -15.276 15.445 1.00 0.00 86 VAL A CA 8
ATOM 11385 C C . VAL A 1 1 ? 0.552 -16.459 16.112 1.00 0.00 86 VAL A C 8
ATOM 11386 O O . VAL A 1 1 ? -0.612 -16.710 15.879 1.00 0.00 86 VAL A O 8
ATOM 11399 N N . ALA A 1 2 ? 1.283 -17.164 16.929 1.00 0.00 87 ALA A N 8
ATOM 11400 C CA . ALA A 1 2 ? 0.682 -18.332 17.620 1.00 0.00 87 ALA A CA 8
ATOM 11401 C C . ALA A 1 2 ? 1.554 -18.777 18.785 1.00 0.00 87 ALA A C 8
ATOM 11402 O O . ALA A 1 2 ? 2.489 -19.534 18.611 1.00 0.00 87 ALA A O 8
ATOM 11409 N N . LYS A 1 3 ? 1.235 -18.298 19.956 1.00 0.00 88 LYS A N 8
ATOM 11410 C CA . LYS A 1 3 ? 2.035 -18.683 21.141 1.00 0.00 88 LYS A CA 8
ATOM 11411 C C . LYS A 1 3 ? 1.373 -18.189 22.424 1.00 0.00 88 LYS A C 8
ATOM 11412 O O . LYS A 1 3 ? 1.898 -17.336 23.110 1.00 0.00 88 LYS A O 8
ATOM 11431 N N . LYS A 1 4 ? 0.230 -18.741 22.724 1.00 0.00 89 LYS A N 8
ATOM 11432 C CA . LYS A 1 4 ? -0.481 -18.319 23.954 1.00 0.00 89 LYS A CA 8
ATOM 11433 C C . LYS A 1 4 ? -0.697 -16.812 23.958 1.00 0.00 89 LYS A C 8
ATOM 11434 O O . LYS A 1 4 ? -0.320 -16.131 24.891 1.00 0.00 89 LYS A O 8
ATOM 11453 N N . ASN A 1 5 ? -1.305 -16.321 22.912 1.00 0.00 90 ASN A N 8
ATOM 11454 C CA . ASN A 1 5 ? -1.557 -14.861 22.832 1.00 0.00 90 ASN A CA 8
ATOM 11455 C C . ASN A 1 5 ? -2.958 -14.518 23.323 1.00 0.00 90 ASN A C 8
ATOM 11456 O O . ASN A 1 5 ? -3.610 -15.326 23.956 1.00 0.00 90 ASN A O 8
ATOM 11467 N N . GLN A 1 6 ? -3.390 -13.317 23.017 1.00 0.00 91 GLN A N 8
ATOM 11468 C CA . GLN A 1 6 ? -4.748 -12.878 23.450 1.00 0.00 91 GLN A CA 8
ATOM 11469 C C . GLN A 1 6 ? -5.517 -12.289 22.275 1.00 0.00 91 GLN A C 8
ATOM 11470 O O . GLN A 1 6 ? -5.001 -12.191 21.179 1.00 0.00 91 GLN A O 8
ATOM 11484 N N . LYS A 1 7 ? -6.739 -11.905 22.523 1.00 0.00 92 LYS A N 8
ATOM 11485 C CA . LYS A 1 7 ? -7.551 -11.319 21.428 1.00 0.00 92 LYS A CA 8
ATOM 11486 C C . LYS A 1 7 ? -6.895 -10.057 20.882 1.00 0.00 92 LYS A C 8
ATOM 11487 O O . LYS A 1 7 ? -5.757 -9.761 21.195 1.00 0.00 92 LYS A O 8
ATOM 11506 N N . GLN A 1 8 ? -7.623 -9.330 20.077 1.00 0.00 93 GLN A N 8
ATOM 11507 C CA . GLN A 1 8 ? -7.051 -8.085 19.505 1.00 0.00 93 GLN A CA 8
ATOM 11508 C C . GLN A 1 8 ? -8.152 -7.131 19.050 1.00 0.00 93 GLN A C 8
ATOM 11509 O O . GLN A 1 8 ? -9.324 -7.403 19.223 1.00 0.00 93 GLN A O 8
ATOM 11523 N N . ALA A 1 9 ? -7.741 -6.023 18.477 1.00 0.00 94 ALA A N 8
ATOM 11524 C CA . ALA A 1 9 ? -8.729 -5.018 17.994 1.00 0.00 94 ALA A CA 8
ATOM 11525 C C . ALA A 1 9 ? -8.744 -4.979 16.471 1.00 0.00 94 ALA A C 8
ATOM 11526 O O . ALA A 1 9 ? -7.734 -5.201 15.835 1.00 0.00 94 ALA A O 8
ATOM 11533 N N . GLN A 1 10 ? -9.889 -4.701 15.911 1.00 0.00 95 GLN A N 8
ATOM 11534 C CA . GLN A 1 10 ? -9.976 -4.647 14.431 1.00 0.00 95 GLN A CA 8
ATOM 11535 C C . GLN A 1 10 ? -9.284 -3.401 13.898 1.00 0.00 95 GLN A C 8
ATOM 11536 O O . GLN A 1 10 ? -9.832 -2.317 13.939 1.00 0.00 95 GLN A O 8
ATOM 11550 N N . VAL A 1 11 ? -8.091 -3.578 13.405 1.00 0.00 96 VAL A N 8
ATOM 11551 C CA . VAL A 1 11 ? -7.347 -2.422 12.867 1.00 0.00 96 VAL A CA 8
ATOM 11552 C C . VAL A 1 11 ? -7.569 -2.264 11.380 1.00 0.00 96 VAL A C 8
ATOM 11553 O O . VAL A 1 11 ? -7.721 -3.231 10.659 1.00 0.00 96 VAL A O 8
ATOM 11566 N N . LYS A 1 12 ? -7.579 -1.041 10.961 1.00 0.00 97 LYS A N 8
ATOM 11567 C CA . LYS A 1 12 ? -7.787 -0.738 9.519 1.00 0.00 97 LYS A CA 8
ATOM 11568 C C . LYS A 1 12 ? -6.511 -0.192 8.912 1.00 0.00 97 LYS A C 8
ATOM 11569 O O . LYS A 1 12 ? -5.657 0.298 9.620 1.00 0.00 97 LYS A O 8
ATOM 11588 N N . GLU A 1 13 ? -6.401 -0.285 7.608 1.00 0.00 98 GLU A N 8
ATOM 11589 C CA . GLU A 1 13 ? -5.178 0.226 6.940 1.00 0.00 98 GLU A CA 8
ATOM 11590 C C . GLU A 1 13 ? -5.522 1.103 5.743 1.00 0.00 98 GLU A C 8
ATOM 11591 O O . GLU A 1 13 ? -6.305 0.724 4.891 1.00 0.00 98 GLU A O 8
ATOM 11603 N N . ILE A 1 14 ? -4.930 2.270 5.717 1.00 0.00 99 ILE A N 8
ATOM 11604 C CA . ILE A 1 14 ? -5.182 3.213 4.600 1.00 0.00 99 ILE A CA 8
ATOM 11605 C C . ILE A 1 14 ? -3.909 3.365 3.769 1.00 0.00 99 ILE A C 8
ATOM 11606 O O . ILE A 1 14 ? -2.857 3.670 4.294 1.00 0.00 99 ILE A O 8
ATOM 11622 N N . LYS A 1 15 ? -4.030 3.151 2.488 1.00 0.00 100 LYS A N 8
ATOM 11623 C CA . LYS A 1 15 ? -2.837 3.274 1.609 1.00 0.00 100 LYS A CA 8
ATOM 11624 C C . LYS A 1 15 ? -2.533 4.726 1.265 1.00 0.00 100 LYS A C 8
ATOM 11625 O O . LYS A 1 15 ? -3.413 5.562 1.246 1.00 0.00 100 LYS A O 8
ATOM 11644 N N . PHE A 1 16 ? -1.276 4.995 1.011 1.00 0.00 101 PHE A N 8
ATOM 11645 C CA . PHE A 1 16 ? -0.872 6.377 0.665 1.00 0.00 101 PHE A CA 8
ATOM 11646 C C . PHE A 1 16 ? 0.193 6.360 -0.428 1.00 0.00 101 PHE A C 8
ATOM 11647 O O . PHE A 1 16 ? 1.248 5.773 -0.264 1.00 0.00 101 PHE A O 8
ATOM 11664 N N . ARG A 1 17 ? -0.106 6.995 -1.529 1.00 0.00 102 ARG A N 8
ATOM 11665 C CA . ARG A 1 17 ? 0.876 7.026 -2.638 1.00 0.00 102 ARG A CA 8
ATOM 11666 C C . ARG A 1 17 ? 1.799 8.262 -2.504 1.00 0.00 102 ARG A C 8
ATOM 11667 O O . ARG A 1 17 ? 1.323 9.372 -2.397 1.00 0.00 102 ARG A O 8
ATOM 11688 N N . PRO A 1 18 ? 3.112 8.048 -2.501 1.00 0.00 103 PRO A N 8
ATOM 11689 C CA . PRO A 1 18 ? 4.054 9.161 -2.380 1.00 0.00 103 PRO A CA 8
ATOM 11690 C C . PRO A 1 18 ? 3.930 10.129 -3.553 1.00 0.00 103 PRO A C 8
ATOM 11691 O O . PRO A 1 18 ? 4.117 9.753 -4.694 1.00 0.00 103 PRO A O 8
ATOM 11702 N N . GLY A 1 19 ? 3.619 11.360 -3.249 1.00 0.00 104 GLY A N 8
ATOM 11703 C CA . GLY A 1 19 ? 3.477 12.369 -4.336 1.00 0.00 104 GLY A CA 8
ATOM 11704 C C . GLY A 1 19 ? 2.076 12.301 -4.950 1.00 0.00 104 GLY A C 8
ATOM 11705 O O . GLY A 1 19 ? 1.863 12.747 -6.062 1.00 0.00 104 GLY A O 8
ATOM 11709 N N . THR A 1 20 ? 1.150 11.741 -4.215 1.00 0.00 105 THR A N 8
ATOM 11710 C CA . THR A 1 20 ? -0.238 11.636 -4.741 1.00 0.00 105 THR A CA 8
ATOM 11711 C C . THR A 1 20 ? -0.787 13.007 -5.121 1.00 0.00 105 THR A C 8
ATOM 11712 O O . THR A 1 20 ? -0.084 13.997 -5.073 1.00 0.00 105 THR A O 8
ATOM 11723 N N . GLU A 1 21 ? -2.036 13.041 -5.493 1.00 0.00 106 GLU A N 8
ATOM 11724 C CA . GLU A 1 21 ? -2.649 14.334 -5.879 1.00 0.00 106 GLU A CA 8
ATOM 11725 C C . GLU A 1 21 ? -3.122 15.098 -4.647 1.00 0.00 106 GLU A C 8
ATOM 11726 O O . GLU A 1 21 ? -3.595 14.510 -3.695 1.00 0.00 106 GLU A O 8
ATOM 11738 N N . GLU A 1 22 ? -2.986 16.395 -4.686 1.00 0.00 107 GLU A N 8
ATOM 11739 C CA . GLU A 1 22 ? -3.423 17.207 -3.524 1.00 0.00 107 GLU A CA 8
ATOM 11740 C C . GLU A 1 22 ? -4.781 16.737 -3.015 1.00 0.00 107 GLU A C 8
ATOM 11741 O O . GLU A 1 22 ? -4.995 16.621 -1.823 1.00 0.00 107 GLU A O 8
ATOM 11753 N N . GLY A 1 23 ? -5.673 16.469 -3.926 1.00 0.00 108 GLY A N 8
ATOM 11754 C CA . GLY A 1 23 ? -7.026 16.003 -3.510 1.00 0.00 108 GLY A CA 8
ATOM 11755 C C . GLY A 1 23 ? -6.938 14.631 -2.839 1.00 0.00 108 GLY A C 8
ATOM 11756 O O . GLY A 1 23 ? -7.627 14.364 -1.875 1.00 0.00 108 GLY A O 8
ATOM 11760 N N . ASP A 1 24 ? -6.090 13.788 -3.362 1.00 0.00 109 ASP A N 8
ATOM 11761 C CA . ASP A 1 24 ? -5.947 12.436 -2.769 1.00 0.00 109 ASP A CA 8
ATOM 11762 C C . ASP A 1 24 ? -5.298 12.514 -1.396 1.00 0.00 109 ASP A C 8
ATOM 11763 O O . ASP A 1 24 ? -5.551 11.692 -0.539 1.00 0.00 109 ASP A O 8
ATOM 11772 N N . TYR A 1 25 ? -4.466 13.495 -1.212 1.00 0.00 110 TYR A N 8
ATOM 11773 C CA . TYR A 1 25 ? -3.796 13.636 0.098 1.00 0.00 110 TYR A CA 8
ATOM 11774 C C . TYR A 1 25 ? -4.778 14.143 1.147 1.00 0.00 110 TYR A C 8
ATOM 11775 O O . TYR A 1 25 ? -4.650 13.847 2.320 1.00 0.00 110 TYR A O 8
ATOM 11793 N N . GLN A 1 26 ? -5.749 14.897 0.702 1.00 0.00 111 GLN A N 8
ATOM 11794 C CA . GLN A 1 26 ? -6.752 15.434 1.657 1.00 0.00 111 GLN A CA 8
ATOM 11795 C C . GLN A 1 26 ? -7.679 14.332 2.159 1.00 0.00 111 GLN A C 8
ATOM 11796 O O . GLN A 1 26 ? -7.774 14.092 3.346 1.00 0.00 111 GLN A O 8
ATOM 11810 N N . VAL A 1 27 ? -8.347 13.675 1.247 1.00 0.00 112 VAL A N 8
ATOM 11811 C CA . VAL A 1 27 ? -9.267 12.589 1.666 1.00 0.00 112 VAL A CA 8
ATOM 11812 C C . VAL A 1 27 ? -8.536 11.565 2.532 1.00 0.00 112 VAL A C 8
ATOM 11813 O O . VAL A 1 27 ? -9.071 11.088 3.513 1.00 0.00 112 VAL A O 8
ATOM 11826 N N . LYS A 1 28 ? -7.325 11.245 2.156 1.00 0.00 113 LYS A N 8
ATOM 11827 C CA . LYS A 1 28 ? -6.557 10.253 2.955 1.00 0.00 113 LYS A CA 8
ATOM 11828 C C . LYS A 1 28 ? -6.474 10.696 4.408 1.00 0.00 113 LYS A C 8
ATOM 11829 O O . LYS A 1 28 ? -6.940 10.010 5.295 1.00 0.00 113 LYS A O 8
ATOM 11848 N N . LEU A 1 29 ? -5.879 11.837 4.631 1.00 0.00 114 LEU A N 8
ATOM 11849 C CA . LEU A 1 29 ? -5.762 12.331 6.022 1.00 0.00 114 LEU A CA 8
ATOM 11850 C C . LEU A 1 29 ? -7.129 12.352 6.692 1.00 0.00 114 LEU A C 8
ATOM 11851 O O . LEU A 1 29 ? -7.234 12.291 7.901 1.00 0.00 114 LEU A O 8
ATOM 11867 N N . ARG A 1 30 ? -8.156 12.439 5.890 1.00 0.00 115 ARG A N 8
ATOM 11868 C CA . ARG A 1 30 ? -9.524 12.465 6.458 1.00 0.00 115 ARG A CA 8
ATOM 11869 C C . ARG A 1 30 ? -9.898 11.104 7.031 1.00 0.00 115 ARG A C 8
ATOM 11870 O O . ARG A 1 30 ? -10.432 11.014 8.118 1.00 0.00 115 ARG A O 8
ATOM 11891 N N . ASN A 1 31 ? -9.612 10.063 6.290 1.00 0.00 116 ASN A N 8
ATOM 11892 C CA . ASN A 1 31 ? -9.952 8.709 6.793 1.00 0.00 116 ASN A CA 8
ATOM 11893 C C . ASN A 1 31 ? -9.099 8.352 7.997 1.00 0.00 116 ASN A C 8
ATOM 11894 O O . ASN A 1 31 ? -9.611 8.119 9.073 1.00 0.00 116 ASN A O 8
ATOM 11905 N N . LEU A 1 32 ? -7.812 8.319 7.799 1.00 0.00 117 LEU A N 8
ATOM 11906 C CA . LEU A 1 32 ? -6.915 7.979 8.926 1.00 0.00 117 LEU A CA 8
ATOM 11907 C C . LEU A 1 32 ? -7.337 8.696 10.200 1.00 0.00 117 LEU A C 8
ATOM 11908 O O . LEU A 1 32 ? -7.527 8.078 11.227 1.00 0.00 117 LEU A O 8
ATOM 11924 N N . VAL A 1 33 ? -7.499 9.987 10.107 1.00 0.00 118 VAL A N 8
ATOM 11925 C CA . VAL A 1 33 ? -7.906 10.758 11.305 1.00 0.00 118 VAL A CA 8
ATOM 11926 C C . VAL A 1 33 ? -9.281 10.336 11.816 1.00 0.00 118 VAL A C 8
ATOM 11927 O O . VAL A 1 33 ? -9.416 9.897 12.946 1.00 0.00 118 VAL A O 8
ATOM 11940 N N . ARG A 1 34 ? -10.279 10.476 10.987 1.00 0.00 119 ARG A N 8
ATOM 11941 C CA . ARG A 1 34 ? -11.643 10.085 11.420 1.00 0.00 119 ARG A CA 8
ATOM 11942 C C . ARG A 1 34 ? -11.609 8.750 12.154 1.00 0.00 119 ARG A C 8
ATOM 11943 O O . ARG A 1 34 ? -12.285 8.564 13.158 1.00 0.00 119 ARG A O 8
ATOM 11964 N N . PHE A 1 35 ? -10.819 7.841 11.657 1.00 0.00 120 PHE A N 8
ATOM 11965 C CA . PHE A 1 35 ? -10.744 6.531 12.325 1.00 0.00 120 PHE A CA 8
ATOM 11966 C C . PHE A 1 35 ? -10.297 6.698 13.768 1.00 0.00 120 PHE A C 8
ATOM 11967 O O . PHE A 1 35 ? -10.909 6.155 14.666 1.00 0.00 120 PHE A O 8
ATOM 11984 N N . LEU A 1 36 ? -9.239 7.448 13.986 1.00 0.00 121 LEU A N 8
ATOM 11985 C CA . LEU A 1 36 ? -8.793 7.623 15.391 1.00 0.00 121 LEU A CA 8
ATOM 11986 C C . LEU A 1 36 ? -9.970 8.090 16.213 1.00 0.00 121 LEU A C 8
ATOM 11987 O O . LEU A 1 36 ? -10.031 7.876 17.405 1.00 0.00 121 LEU A O 8
ATOM 12003 N N . SER A 1 37 ? -10.895 8.731 15.550 1.00 0.00 122 SER A N 8
ATOM 12004 C CA . SER A 1 37 ? -12.085 9.227 16.257 1.00 0.00 122 SER A CA 8
ATOM 12005 C C . SER A 1 37 ? -12.932 8.061 16.737 1.00 0.00 122 SER A C 8
ATOM 12006 O O . SER A 1 37 ? -13.511 8.108 17.805 1.00 0.00 122 SER A O 8
ATOM 12014 N N . GLU A 1 38 ? -12.991 7.022 15.939 1.00 0.00 123 GLU A N 8
ATOM 12015 C CA . GLU A 1 38 ? -13.793 5.854 16.336 1.00 0.00 123 GLU A CA 8
ATOM 12016 C C . GLU A 1 38 ? -13.049 5.020 17.365 1.00 0.00 123 GLU A C 8
ATOM 12017 O O . GLU A 1 38 ? -11.924 5.317 17.714 1.00 0.00 123 GLU A O 8
ATOM 12029 N N . GLY A 1 39 ? -13.689 3.992 17.836 1.00 0.00 124 GLY A N 8
ATOM 12030 C CA . GLY A 1 39 ? -13.030 3.124 18.848 1.00 0.00 124 GLY A CA 8
ATOM 12031 C C . GLY A 1 39 ? -12.175 2.067 18.152 1.00 0.00 124 GLY A C 8
ATOM 12032 O O . GLY A 1 39 ? -12.471 0.890 18.206 1.00 0.00 124 GLY A O 8
ATOM 12036 N N . ASP A 1 40 ? -11.128 2.505 17.506 1.00 0.00 125 ASP A N 8
ATOM 12037 C CA . ASP A 1 40 ? -10.255 1.533 16.806 1.00 0.00 125 ASP A CA 8
ATOM 12038 C C . ASP A 1 40 ? -8.941 2.174 16.372 1.00 0.00 125 ASP A C 8
ATOM 12039 O O . ASP A 1 40 ? -8.804 3.381 16.374 1.00 0.00 125 ASP A O 8
ATOM 12048 N N . LYS A 1 41 ? -7.994 1.340 16.007 1.00 0.00 126 LYS A N 8
ATOM 12049 C CA . LYS A 1 41 ? -6.672 1.862 15.564 1.00 0.00 126 LYS A CA 8
ATOM 12050 C C . LYS A 1 41 ? -6.540 1.775 14.050 1.00 0.00 126 LYS A C 8
ATOM 12051 O O . LYS A 1 41 ? -7.356 1.166 13.386 1.00 0.00 126 LYS A O 8
ATOM 12070 N N . ALA A 1 42 ? -5.513 2.389 13.529 1.00 0.00 127 ALA A N 8
ATOM 12071 C CA . ALA A 1 42 ? -5.312 2.352 12.061 1.00 0.00 127 ALA A CA 8
ATOM 12072 C C . ALA A 1 42 ? -3.828 2.358 11.717 1.00 0.00 127 ALA A C 8
ATOM 12073 O O . ALA A 1 42 ? -3.007 2.753 12.520 1.00 0.00 127 ALA A O 8
ATOM 12080 N N . LYS A 1 43 ? -3.517 1.913 10.523 1.00 0.00 128 LYS A N 8
ATOM 12081 C CA . LYS A 1 43 ? -2.093 1.879 10.090 1.00 0.00 128 LYS A CA 8
ATOM 12082 C C . LYS A 1 43 ? -1.952 2.460 8.688 1.00 0.00 128 LYS A C 8
ATOM 12083 O O . LYS A 1 43 ? -2.839 2.330 7.871 1.00 0.00 128 LYS A O 8
ATOM 12102 N N . VAL A 1 44 ? -0.848 3.121 8.446 1.00 0.00 129 VAL A N 8
ATOM 12103 C CA . VAL A 1 44 ? -0.630 3.720 7.103 1.00 0.00 129 VAL A CA 8
ATOM 12104 C C . VAL A 1 44 ? 0.368 2.902 6.306 1.00 0.00 129 VAL A C 8
ATOM 12105 O O . VAL A 1 44 ? 1.520 2.787 6.680 1.00 0.00 129 VAL A O 8
ATOM 12118 N N . SER A 1 45 ? -0.094 2.342 5.219 1.00 0.00 130 SER A N 8
ATOM 12119 C CA . SER A 1 45 ? 0.805 1.524 4.373 1.00 0.00 130 SER A CA 8
ATOM 12120 C C . SER A 1 45 ? 1.252 2.326 3.166 1.00 0.00 130 SER A C 8
ATOM 12121 O O . SER A 1 45 ? 0.452 2.666 2.316 1.00 0.00 130 SER A O 8
ATOM 12129 N N . LEU A 1 46 ? 2.525 2.612 3.110 1.00 0.00 131 LEU A N 8
ATOM 12130 C CA . LEU A 1 46 ? 3.052 3.394 1.965 1.00 0.00 131 LEU A CA 8
ATOM 12131 C C . LEU A 1 46 ? 3.727 2.473 0.961 1.00 0.00 131 LEU A C 8
ATOM 12132 O O . LEU A 1 46 ? 4.568 1.672 1.324 1.00 0.00 131 LEU A O 8
ATOM 12148 N N . ARG A 1 47 ? 3.342 2.603 -0.285 1.00 0.00 132 ARG A N 8
ATOM 12149 C CA . ARG A 1 47 ? 3.947 1.743 -1.340 1.00 0.00 132 ARG A CA 8
ATOM 12150 C C . ARG A 1 47 ? 4.899 2.543 -2.217 1.00 0.00 132 ARG A C 8
ATOM 12151 O O . ARG A 1 47 ? 4.528 3.553 -2.781 1.00 0.00 132 ARG A O 8
ATOM 12172 N N . PHE A 1 48 ? 6.114 2.076 -2.317 1.00 0.00 133 PHE A N 8
ATOM 12173 C CA . PHE A 1 48 ? 7.102 2.797 -3.154 1.00 0.00 133 PHE A CA 8
ATOM 12174 C C . PHE A 1 48 ? 7.027 2.312 -4.597 1.00 0.00 133 PHE A C 8
ATOM 12175 O O . PHE A 1 48 ? 7.215 1.142 -4.869 1.00 0.00 133 PHE A O 8
ATOM 12192 N N . ARG A 1 49 ? 6.752 3.221 -5.496 1.00 0.00 134 ARG A N 8
ATOM 12193 C CA . ARG A 1 49 ? 6.660 2.831 -6.927 1.00 0.00 134 ARG A CA 8
ATOM 12194 C C . ARG A 1 49 ? 7.211 3.928 -7.828 1.00 0.00 134 ARG A C 8
ATOM 12195 O O . ARG A 1 49 ? 6.513 4.864 -8.167 1.00 0.00 134 ARG A O 8
ATOM 12216 N N . GLY A 1 50 ? 8.456 3.793 -8.204 1.00 0.00 135 GLY A N 8
ATOM 12217 C CA . GLY A 1 50 ? 9.074 4.824 -9.088 1.00 0.00 135 GLY A CA 8
ATOM 12218 C C . GLY A 1 50 ? 10.539 5.047 -8.709 1.00 0.00 135 GLY A C 8
ATOM 12219 O O . GLY A 1 50 ? 11.378 4.198 -8.935 1.00 0.00 135 GLY A O 8
ATOM 12223 N N . ARG A 1 51 ? 10.817 6.188 -8.138 1.00 0.00 136 ARG A N 8
ATOM 12224 C CA . ARG A 1 51 ? 12.217 6.481 -7.740 1.00 0.00 136 ARG A CA 8
ATOM 12225 C C . ARG A 1 51 ? 12.639 5.598 -6.569 1.00 0.00 136 ARG A C 8
ATOM 12226 O O . ARG A 1 51 ? 11.870 4.785 -6.096 1.00 0.00 136 ARG A O 8
ATOM 12247 N N . GLU A 1 52 ? 13.858 5.777 -6.120 1.00 0.00 137 GLU A N 8
ATOM 12248 C CA . GLU A 1 52 ? 14.351 4.956 -4.981 1.00 0.00 137 GLU A CA 8
ATOM 12249 C C . GLU A 1 52 ? 14.253 5.717 -3.660 1.00 0.00 137 GLU A C 8
ATOM 12250 O O . GLU A 1 52 ? 13.178 6.106 -3.243 1.00 0.00 137 GLU A O 8
ATOM 12262 N N . MET A 1 53 ? 15.380 5.916 -3.023 1.00 0.00 138 MET A N 8
ATOM 12263 C CA . MET A 1 53 ? 15.373 6.647 -1.729 1.00 0.00 138 MET A CA 8
ATOM 12264 C C . MET A 1 53 ? 14.661 7.985 -1.856 1.00 0.00 138 MET A C 8
ATOM 12265 O O . MET A 1 53 ? 14.201 8.539 -0.879 1.00 0.00 138 MET A O 8
ATOM 12279 N N . ALA A 1 54 ? 14.583 8.484 -3.057 1.00 0.00 139 ALA A N 8
ATOM 12280 C CA . ALA A 1 54 ? 13.903 9.785 -3.254 1.00 0.00 139 ALA A CA 8
ATOM 12281 C C . ALA A 1 54 ? 12.586 9.820 -2.489 1.00 0.00 139 ALA A C 8
ATOM 12282 O O . ALA A 1 54 ? 12.329 10.733 -1.727 1.00 0.00 139 ALA A O 8
ATOM 12289 N N . HIS A 1 55 ? 11.778 8.819 -2.703 1.00 0.00 140 HIS A N 8
ATOM 12290 C CA . HIS A 1 55 ? 10.475 8.771 -2.001 1.00 0.00 140 HIS A CA 8
ATOM 12291 C C . HIS A 1 55 ? 10.665 8.511 -0.510 1.00 0.00 140 HIS A C 8
ATOM 12292 O O . HIS A 1 55 ? 9.818 8.850 0.291 1.00 0.00 140 HIS A O 8
ATOM 12306 N N . GLN A 1 56 ? 11.775 7.916 -0.163 1.00 0.00 141 GLN A N 8
ATOM 12307 C CA . GLN A 1 56 ? 12.026 7.633 1.272 1.00 0.00 141 GLN A CA 8
ATOM 12308 C C . GLN A 1 56 ? 12.259 8.924 2.042 1.00 0.00 141 GLN A C 8
ATOM 12309 O O . GLN A 1 56 ? 11.546 9.229 2.978 1.00 0.00 141 GLN A O 8
ATOM 12323 N N . GLU A 1 57 ? 13.254 9.664 1.637 1.00 0.00 142 GLU A N 8
ATOM 12324 C CA . GLU A 1 57 ? 13.540 10.936 2.338 1.00 0.00 142 GLU A CA 8
ATOM 12325 C C . GLU A 1 57 ? 12.297 11.806 2.390 1.00 0.00 142 GLU A C 8
ATOM 12326 O O . GLU A 1 57 ? 11.972 12.370 3.415 1.00 0.00 142 GLU A O 8
ATOM 12338 N N . LEU A 1 58 ? 11.620 11.901 1.280 1.00 0.00 143 LEU A N 8
ATOM 12339 C CA . LEU A 1 58 ? 10.395 12.729 1.249 1.00 0.00 143 LEU A CA 8
ATOM 12340 C C . LEU A 1 58 ? 9.242 12.004 1.928 1.00 0.00 143 LEU A C 8
ATOM 12341 O O . LEU A 1 58 ? 8.465 12.603 2.645 1.00 0.00 143 LEU A O 8
ATOM 12357 N N . GLY A 1 59 ? 9.149 10.723 1.690 1.00 0.00 144 GLY A N 8
ATOM 12358 C CA . GLY A 1 59 ? 8.048 9.942 2.318 1.00 0.00 144 GLY A CA 8
ATOM 12359 C C . GLY A 1 59 ? 8.239 9.894 3.835 1.00 0.00 144 GLY A C 8
ATOM 12360 O O . GLY A 1 59 ? 7.283 9.804 4.585 1.00 0.00 144 GLY A O 8
ATOM 12364 N N . MET A 1 60 ? 9.474 9.963 4.258 1.00 0.00 145 MET A N 8
ATOM 12365 C CA . MET A 1 60 ? 9.748 9.923 5.707 1.00 0.00 145 MET A CA 8
ATOM 12366 C C . MET A 1 60 ? 9.418 11.263 6.325 1.00 0.00 145 MET A C 8
ATOM 12367 O O . MET A 1 60 ? 8.732 11.341 7.326 1.00 0.00 145 MET A O 8
ATOM 12381 N N . GLU A 1 61 ? 9.913 12.303 5.714 1.00 0.00 146 GLU A N 8
ATOM 12382 C CA . GLU A 1 61 ? 9.637 13.646 6.250 1.00 0.00 146 GLU A CA 8
ATOM 12383 C C . GLU A 1 61 ? 8.139 13.888 6.297 1.00 0.00 146 GLU A C 8
ATOM 12384 O O . GLU A 1 61 ? 7.638 14.567 7.171 1.00 0.00 146 GLU A O 8
ATOM 12396 N N . LEU A 1 62 ? 7.448 13.323 5.349 1.00 0.00 147 LEU A N 8
ATOM 12397 C CA . LEU A 1 62 ? 5.983 13.503 5.314 1.00 0.00 147 LEU A CA 8
ATOM 12398 C C . LEU A 1 62 ? 5.343 12.905 6.554 1.00 0.00 147 LEU A C 8
ATOM 12399 O O . LEU A 1 62 ? 4.676 13.590 7.301 1.00 0.00 147 LEU A O 8
ATOM 12415 N N . LEU A 1 63 ? 5.565 11.633 6.758 1.00 0.00 148 LEU A N 8
ATOM 12416 C CA . LEU A 1 63 ? 4.972 10.976 7.946 1.00 0.00 148 LEU A CA 8
ATOM 12417 C C . LEU A 1 63 ? 5.231 11.780 9.211 1.00 0.00 148 LEU A C 8
ATOM 12418 O O . LEU A 1 63 ? 4.401 11.819 10.099 1.00 0.00 148 LEU A O 8
ATOM 12434 N N . LYS A 1 64 ? 6.369 12.405 9.283 1.00 0.00 149 LYS A N 8
ATOM 12435 C CA . LYS A 1 64 ? 6.666 13.200 10.494 1.00 0.00 149 LYS A CA 8
ATOM 12436 C C . LYS A 1 64 ? 5.690 14.365 10.611 1.00 0.00 149 LYS A C 8
ATOM 12437 O O . LYS A 1 64 ? 5.190 14.659 11.682 1.00 0.00 149 LYS A O 8
ATOM 12456 N N . ARG A 1 65 ? 5.429 15.005 9.503 1.00 0.00 150 ARG A N 8
ATOM 12457 C CA . ARG A 1 65 ? 4.489 16.152 9.528 1.00 0.00 150 ARG A CA 8
ATOM 12458 C C . ARG A 1 65 ? 3.091 15.705 9.938 1.00 0.00 150 ARG A C 8
ATOM 12459 O O . ARG A 1 65 ? 2.531 16.220 10.890 1.00 0.00 150 ARG A O 8
ATOM 12480 N N . VAL A 1 66 ? 2.544 14.758 9.221 1.00 0.00 151 VAL A N 8
ATOM 12481 C CA . VAL A 1 66 ? 1.189 14.293 9.580 1.00 0.00 151 VAL A CA 8
ATOM 12482 C C . VAL A 1 66 ? 1.168 13.825 11.014 1.00 0.00 151 VAL A C 8
ATOM 12483 O O . VAL A 1 66 ? 0.279 14.167 11.769 1.00 0.00 151 VAL A O 8
ATOM 12496 N N . GLU A 1 67 ? 2.150 13.040 11.372 1.00 0.00 152 GLU A N 8
ATOM 12497 C CA . GLU A 1 67 ? 2.201 12.542 12.758 1.00 0.00 152 GLU A CA 8
ATOM 12498 C C . GLU A 1 67 ? 1.929 13.680 13.714 1.00 0.00 152 GLU A C 8
ATOM 12499 O O . GLU A 1 67 ? 1.242 13.518 14.699 1.00 0.00 152 GLU A O 8
ATOM 12511 N N . ALA A 1 68 ? 2.468 14.826 13.395 1.00 0.00 153 ALA A N 8
ATOM 12512 C CA . ALA A 1 68 ? 2.250 15.995 14.278 1.00 0.00 153 ALA A CA 8
ATOM 12513 C C . ALA A 1 68 ? 0.773 16.317 14.340 1.00 0.00 153 ALA A C 8
ATOM 12514 O O . ALA A 1 68 ? 0.194 16.422 15.404 1.00 0.00 153 ALA A O 8
ATOM 12521 N N . ASP A 1 69 ? 0.182 16.462 13.195 1.00 0.00 154 ASP A N 8
ATOM 12522 C CA . ASP A 1 69 ? -1.259 16.774 13.171 1.00 0.00 154 ASP A CA 8
ATOM 12523 C C . ASP A 1 69 ? -2.037 15.659 13.849 1.00 0.00 154 ASP A C 8
ATOM 12524 O O . ASP A 1 69 ? -3.206 15.804 14.147 1.00 0.00 154 ASP A O 8
ATOM 12533 N N . LEU A 1 70 ? -1.361 14.557 14.083 1.00 0.00 155 LEU A N 8
ATOM 12534 C CA . LEU A 1 70 ? -2.032 13.409 14.739 1.00 0.00 155 LEU A CA 8
ATOM 12535 C C . LEU A 1 70 ? -1.714 13.346 16.232 1.00 0.00 155 LEU A C 8
ATOM 12536 O O . LEU A 1 70 ? -2.583 13.064 17.033 1.00 0.00 155 LEU A O 8
ATOM 12552 N N . VAL A 1 71 ? -0.480 13.603 16.594 1.00 0.00 156 VAL A N 8
ATOM 12553 C CA . VAL A 1 71 ? -0.146 13.549 18.042 1.00 0.00 156 VAL A CA 8
ATOM 12554 C C . VAL A 1 71 ? -1.097 14.444 18.815 1.00 0.00 156 VAL A C 8
ATOM 12555 O O . VAL A 1 71 ? -1.289 14.276 20.004 1.00 0.00 156 VAL A O 8
ATOM 12568 N N . GLU A 1 72 ? -1.679 15.389 18.119 1.00 0.00 157 GLU A N 8
ATOM 12569 C CA . GLU A 1 72 ? -2.627 16.310 18.790 1.00 0.00 157 GLU A CA 8
ATOM 12570 C C . GLU A 1 72 ? -4.052 15.779 18.659 1.00 0.00 157 GLU A C 8
ATOM 12571 O O . GLU A 1 72 ? -4.977 16.315 19.239 1.00 0.00 157 GLU A O 8
ATOM 12583 N N . TYR A 1 73 ? -4.193 14.727 17.887 1.00 0.00 158 TYR A N 8
ATOM 12584 C CA . TYR A 1 73 ? -5.538 14.120 17.685 1.00 0.00 158 TYR A CA 8
ATOM 12585 C C . TYR A 1 73 ? -5.453 12.601 17.782 1.00 0.00 158 TYR A C 8
ATOM 12586 O O . TYR A 1 73 ? -6.333 11.893 17.337 1.00 0.00 158 TYR A O 8
ATOM 12604 N N . GLY A 1 74 ? -4.387 12.131 18.367 1.00 0.00 159 GLY A N 8
ATOM 12605 C CA . GLY A 1 74 ? -4.209 10.660 18.513 1.00 0.00 159 GLY A CA 8
ATOM 12606 C C . GLY A 1 74 ? -2.845 10.362 19.138 1.00 0.00 159 GLY A C 8
ATOM 12607 O O . GLY A 1 74 ? -2.258 11.208 19.780 1.00 0.00 159 GLY A O 8
ATOM 12611 N N . THR A 1 75 ? -2.369 9.166 18.940 1.00 0.00 160 THR A N 8
ATOM 12612 C CA . THR A 1 75 ? -1.049 8.808 19.517 1.00 0.00 160 THR A CA 8
ATOM 12613 C C . THR A 1 75 ? -0.409 7.669 18.734 1.00 0.00 160 THR A C 8
ATOM 12614 O O . THR A 1 75 ? -1.088 6.901 18.085 1.00 0.00 160 THR A O 8
ATOM 12625 N N . VAL A 1 76 ? 0.888 7.581 18.811 1.00 0.00 161 VAL A N 8
ATOM 12626 C CA . VAL A 1 76 ? 1.590 6.499 18.076 1.00 0.00 161 VAL A CA 8
ATOM 12627 C C . VAL A 1 76 ? 1.751 5.256 18.946 1.00 0.00 161 VAL A C 8
ATOM 12628 O O . VAL A 1 76 ? 1.995 5.357 20.133 1.00 0.00 161 VAL A O 8
ATOM 12641 N N . GLU A 1 77 ? 1.611 4.104 18.327 1.00 0.00 162 GLU A N 8
ATOM 12642 C CA . GLU A 1 77 ? 1.748 2.826 19.083 1.00 0.00 162 GLU A CA 8
ATOM 12643 C C . GLU A 1 77 ? 2.906 2.005 18.537 1.00 0.00 162 GLU A C 8
ATOM 12644 O O . GLU A 1 77 ? 3.395 1.103 19.187 1.00 0.00 162 GLU A O 8
ATOM 12656 N N . GLN A 1 78 ? 3.326 2.335 17.348 1.00 0.00 163 GLN A N 8
ATOM 12657 C CA . GLN A 1 78 ? 4.451 1.589 16.735 1.00 0.00 163 GLN A CA 8
ATOM 12658 C C . GLN A 1 78 ? 5.186 2.462 15.723 1.00 0.00 163 GLN A C 8
ATOM 12659 O O . GLN A 1 78 ? 4.591 2.976 14.798 1.00 0.00 163 GLN A O 8
ATOM 12673 N N . HIS A 1 79 ? 6.469 2.613 15.916 1.00 0.00 164 HIS A N 8
ATOM 12674 C CA . HIS A 1 79 ? 7.250 3.449 14.972 1.00 0.00 164 HIS A CA 8
ATOM 12675 C C . HIS A 1 79 ? 7.402 2.741 13.618 1.00 0.00 164 HIS A C 8
ATOM 12676 O O . HIS A 1 79 ? 7.437 1.528 13.551 1.00 0.00 164 HIS A O 8
ATOM 12690 N N . PRO A 1 80 ? 7.493 3.522 12.555 1.00 0.00 165 PRO A N 8
ATOM 12691 C CA . PRO A 1 80 ? 7.641 2.969 11.212 1.00 0.00 165 PRO A CA 8
ATOM 12692 C C . PRO A 1 80 ? 8.869 2.071 11.109 1.00 0.00 165 PRO A C 8
ATOM 12693 O O . PRO A 1 80 ? 9.800 2.193 11.881 1.00 0.00 165 PRO A O 8
ATOM 12704 N N . LYS A 1 81 ? 8.845 1.182 10.157 1.00 0.00 166 LYS A N 8
ATOM 12705 C CA . LYS A 1 81 ? 9.990 0.269 9.982 1.00 0.00 166 LYS A CA 8
ATOM 12706 C C . LYS A 1 81 ? 10.056 -0.218 8.551 1.00 0.00 166 LYS A C 8
ATOM 12707 O O . LYS A 1 81 ? 9.069 -0.216 7.843 1.00 0.00 166 LYS A O 8
ATOM 12726 N N . LEU A 1 82 ? 11.210 -0.625 8.152 1.00 0.00 167 LEU A N 8
ATOM 12727 C CA . LEU A 1 82 ? 11.367 -1.117 6.768 1.00 0.00 167 LEU A CA 8
ATOM 12728 C C . LEU A 1 82 ? 11.053 -2.606 6.686 1.00 0.00 167 LEU A C 8
ATOM 12729 O O . LEU A 1 82 ? 11.417 -3.367 7.560 1.00 0.00 167 LEU A O 8
ATOM 12745 N N . GLU A 1 83 ? 10.378 -2.992 5.632 1.00 0.00 168 GLU A N 8
ATOM 12746 C CA . GLU A 1 83 ? 10.027 -4.428 5.466 1.00 0.00 168 GLU A CA 8
ATOM 12747 C C . GLU A 1 83 ? 10.186 -4.857 4.014 1.00 0.00 168 GLU A C 8
ATOM 12748 O O . GLU A 1 83 ? 9.299 -4.668 3.206 1.00 0.00 168 GLU A O 8
ATOM 12760 N N . GLY A 1 84 ? 11.317 -5.431 3.707 1.00 0.00 169 GLY A N 8
ATOM 12761 C CA . GLY A 1 84 ? 11.551 -5.879 2.307 1.00 0.00 169 GLY A CA 8
ATOM 12762 C C . GLY A 1 84 ? 11.493 -4.686 1.352 1.00 0.00 169 GLY A C 8
ATOM 12763 O O . GLY A 1 84 ? 12.512 -4.164 0.943 1.00 0.00 169 GLY A O 8
ATOM 12767 N N . ARG A 1 85 ? 10.300 -4.275 1.017 1.00 0.00 170 ARG A N 8
ATOM 12768 C CA . ARG A 1 85 ? 10.155 -3.121 0.094 1.00 0.00 170 ARG A CA 8
ATOM 12769 C C . ARG A 1 85 ? 8.859 -2.371 0.365 1.00 0.00 170 ARG A C 8
ATOM 12770 O O . ARG A 1 85 ? 8.356 -1.674 -0.495 1.00 0.00 170 ARG A O 8
ATOM 12791 N N . GLN A 1 86 ? 8.342 -2.527 1.564 1.00 0.00 171 GLN A N 8
ATOM 12792 C CA . GLN A 1 86 ? 7.072 -1.832 1.920 1.00 0.00 171 GLN A CA 8
ATOM 12793 C C . GLN A 1 86 ? 7.202 -1.072 3.235 1.00 0.00 171 GLN A C 8
ATOM 12794 O O . GLN A 1 86 ? 7.817 -1.547 4.170 1.00 0.00 171 GLN A O 8
ATOM 12808 N N . LEU A 1 87 ? 6.612 0.099 3.277 1.00 0.00 172 LEU A N 8
ATOM 12809 C CA . LEU A 1 87 ? 6.679 0.919 4.516 1.00 0.00 172 LEU A CA 8
ATOM 12810 C C . LEU A 1 87 ? 5.353 0.844 5.259 1.00 0.00 172 LEU A C 8
ATOM 12811 O O . LEU A 1 87 ? 4.302 0.814 4.650 1.00 0.00 172 LEU A O 8
ATOM 12827 N N . MET A 1 88 ? 5.421 0.811 6.562 1.00 0.00 173 MET A N 8
ATOM 12828 C CA . MET A 1 88 ? 4.165 0.735 7.351 1.00 0.00 173 MET A CA 8
ATOM 12829 C C . MET A 1 88 ? 4.275 1.510 8.655 1.00 0.00 173 MET A C 8
ATOM 12830 O O . MET A 1 88 ? 5.328 1.582 9.254 1.00 0.00 173 MET A O 8
ATOM 12844 N N . MET A 1 89 ? 3.172 2.077 9.064 1.00 0.00 174 MET A N 8
ATOM 12845 C CA . MET A 1 89 ? 3.156 2.858 10.324 1.00 0.00 174 MET A CA 8
ATOM 12846 C C . MET A 1 89 ? 1.909 2.504 11.122 1.00 0.00 174 MET A C 8
ATOM 12847 O O . MET A 1 89 ? 0.972 1.952 10.580 1.00 0.00 174 MET A O 8
ATOM 12861 N N . VAL A 1 90 ? 1.917 2.820 12.392 1.00 0.00 175 VAL A N 8
ATOM 12862 C CA . VAL A 1 90 ? 0.729 2.501 13.228 1.00 0.00 175 VAL A CA 8
ATOM 12863 C C . VAL A 1 90 ? 0.362 3.651 14.151 1.00 0.00 175 VAL A C 8
ATOM 12864 O O . VAL A 1 90 ? 1.181 4.131 14.911 1.00 0.00 175 VAL A O 8
ATOM 12877 N N . ILE A 1 91 ? -0.877 4.071 14.057 1.00 0.00 176 ILE A N 8
ATOM 12878 C CA . ILE A 1 91 ? -1.360 5.190 14.906 1.00 0.00 176 ILE A CA 8
ATOM 12879 C C . ILE A 1 91 ? -2.513 4.709 15.778 1.00 0.00 176 ILE A C 8
ATOM 12880 O O . ILE A 1 91 ? -3.261 3.836 15.378 1.00 0.00 176 ILE A O 8
ATOM 12896 N N . ALA A 1 92 ? -2.637 5.283 16.954 1.00 0.00 177 ALA A N 8
ATOM 12897 C CA . ALA A 1 92 ? -3.743 4.867 17.867 1.00 0.00 177 ALA A CA 8
ATOM 12898 C C . ALA A 1 92 ? -4.577 6.077 18.308 1.00 0.00 177 ALA A C 8
ATOM 12899 O O . ALA A 1 92 ? -4.111 7.198 18.295 1.00 0.00 177 ALA A O 8
ATOM 12906 N N . PRO A 1 93 ? -5.814 5.810 18.694 1.00 0.00 178 PRO A N 8
ATOM 12907 C CA . PRO A 1 93 ? -6.729 6.861 19.143 1.00 0.00 178 PRO A CA 8
ATOM 12908 C C . PRO A 1 93 ? -6.213 7.556 20.399 1.00 0.00 178 PRO A C 8
ATOM 12909 O O . PRO A 1 93 ? -5.501 6.969 21.189 1.00 0.00 178 PRO A O 8
ATOM 12920 N N . LYS A 1 94 ? -6.584 8.799 20.562 1.00 0.00 179 LYS A N 8
ATOM 12921 C CA . LYS A 1 94 ? -6.122 9.543 21.763 1.00 0.00 179 LYS A CA 8
ATOM 12922 C C . LYS A 1 94 ? -6.936 9.140 22.991 1.00 0.00 179 LYS A C 8
ATOM 12923 O O . LYS A 1 94 ? -6.798 8.044 23.491 1.00 0.00 179 LYS A O 8
ATOM 12942 N N . LYS A 1 95 ? -7.769 10.041 23.451 1.00 0.00 180 LYS A N 8
ATOM 12943 C CA . LYS A 1 95 ? -8.606 9.738 24.647 1.00 0.00 180 LYS A CA 8
ATOM 12944 C C . LYS A 1 95 ? -7.736 9.359 25.844 1.00 0.00 180 LYS A C 8
ATOM 12945 O O . LYS A 1 95 ? -6.541 9.184 25.717 1.00 0.00 180 LYS A O 8
ATOM 12964 N N . LYS A 1 96 ? -8.354 9.242 26.989 1.00 0.00 181 LYS A N 8
ATOM 12965 C CA . LYS A 1 96 ? -7.575 8.875 28.198 1.00 0.00 181 LYS A CA 8
ATOM 12966 C C . LYS A 1 96 ? -7.431 7.364 28.309 1.00 0.00 181 LYS A C 8
ATOM 12967 O O . LYS A 1 96 ? -6.868 6.727 27.442 1.00 0.00 181 LYS A O 8
ATOM 12986 N N . LYS A 1 97 ? -7.943 6.815 29.376 1.00 0.00 182 LYS A N 8
ATOM 12987 C CA . LYS A 1 97 ? -7.842 5.348 29.554 1.00 0.00 182 LYS A CA 8
ATOM 12988 C C . LYS A 1 97 ? -8.477 4.617 28.378 1.00 0.00 182 LYS A C 8
ATOM 12989 O O . LYS A 1 97 ? -9.671 4.804 28.207 1.00 0.00 182 LYS A O 8
ATOM 13009 N N . VAL A 1 1 ? -25.959 5.207 25.629 1.00 0.00 86 VAL A N 9
ATOM 13010 C CA . VAL A 1 1 ? -26.044 3.741 25.835 1.00 0.00 86 VAL A CA 9
ATOM 13011 C C . VAL A 1 1 ? -24.653 3.129 25.960 1.00 0.00 86 VAL A C 9
ATOM 13012 O O . VAL A 1 1 ? -23.664 3.768 25.665 1.00 0.00 86 VAL A O 9
ATOM 13025 N N . ALA A 1 2 ? -24.604 1.900 26.398 1.00 0.00 87 ALA A N 9
ATOM 13026 C CA . ALA A 1 2 ? -23.289 1.230 26.549 1.00 0.00 87 ALA A CA 9
ATOM 13027 C C . ALA A 1 2 ? -23.455 -0.285 26.545 1.00 0.00 87 ALA A C 9
ATOM 13028 O O . ALA A 1 2 ? -22.695 -0.993 25.915 1.00 0.00 87 ALA A O 9
ATOM 13035 N N . LYS A 1 3 ? -24.450 -0.756 27.256 1.00 0.00 88 LYS A N 9
ATOM 13036 C CA . LYS A 1 3 ? -24.684 -2.221 27.305 1.00 0.00 88 LYS A CA 9
ATOM 13037 C C . LYS A 1 3 ? -24.552 -2.815 25.907 1.00 0.00 88 LYS A C 9
ATOM 13038 O O . LYS A 1 3 ? -24.103 -3.932 25.739 1.00 0.00 88 LYS A O 9
ATOM 13057 N N . LYS A 1 4 ? -24.953 -2.049 24.932 1.00 0.00 89 LYS A N 9
ATOM 13058 C CA . LYS A 1 4 ? -24.867 -2.529 23.534 1.00 0.00 89 LYS A CA 9
ATOM 13059 C C . LYS A 1 4 ? -24.610 -1.359 22.593 1.00 0.00 89 LYS A C 9
ATOM 13060 O O . LYS A 1 4 ? -25.321 -0.373 22.625 1.00 0.00 89 LYS A O 9
ATOM 13079 N N . ASN A 1 5 ? -23.592 -1.491 21.773 1.00 0.00 90 ASN A N 9
ATOM 13080 C CA . ASN A 1 5 ? -23.265 -0.396 20.816 1.00 0.00 90 ASN A CA 9
ATOM 13081 C C . ASN A 1 5 ? -23.110 -0.937 19.399 1.00 0.00 90 ASN A C 9
ATOM 13082 O O . ASN A 1 5 ? -23.776 -1.878 19.016 1.00 0.00 90 ASN A O 9
ATOM 13093 N N . GLN A 1 6 ? -22.230 -0.331 18.648 1.00 0.00 91 GLN A N 9
ATOM 13094 C CA . GLN A 1 6 ? -22.018 -0.791 17.254 1.00 0.00 91 GLN A CA 9
ATOM 13095 C C . GLN A 1 6 ? -20.859 -1.778 17.174 1.00 0.00 91 GLN A C 9
ATOM 13096 O O . GLN A 1 6 ? -20.586 -2.494 18.115 1.00 0.00 91 GLN A O 9
ATOM 13110 N N . LYS A 1 7 ? -20.197 -1.797 16.050 1.00 0.00 92 LYS A N 9
ATOM 13111 C CA . LYS A 1 7 ? -19.055 -2.733 15.894 1.00 0.00 92 LYS A CA 9
ATOM 13112 C C . LYS A 1 7 ? -17.742 -2.060 16.280 1.00 0.00 92 LYS A C 9
ATOM 13113 O O . LYS A 1 7 ? -17.114 -2.435 17.251 1.00 0.00 92 LYS A O 9
ATOM 13132 N N . GLN A 1 8 ? -17.355 -1.077 15.503 1.00 0.00 93 GLN A N 9
ATOM 13133 C CA . GLN A 1 8 ? -16.085 -0.346 15.785 1.00 0.00 93 GLN A CA 9
ATOM 13134 C C . GLN A 1 8 ? -14.986 -1.294 16.251 1.00 0.00 93 GLN A C 9
ATOM 13135 O O . GLN A 1 8 ? -14.998 -2.469 15.936 1.00 0.00 93 GLN A O 9
ATOM 13149 N N . ALA A 1 9 ? -14.043 -0.769 16.976 1.00 0.00 94 ALA A N 9
ATOM 13150 C CA . ALA A 1 9 ? -12.941 -1.634 17.464 1.00 0.00 94 ALA A CA 9
ATOM 13151 C C . ALA A 1 9 ? -12.116 -2.152 16.295 1.00 0.00 94 ALA A C 9
ATOM 13152 O O . ALA A 1 9 ? -12.143 -1.588 15.219 1.00 0.00 94 ALA A O 9
ATOM 13159 N N . GLN A 1 10 ? -11.401 -3.222 16.528 1.00 0.00 95 GLN A N 9
ATOM 13160 C CA . GLN A 1 10 ? -10.560 -3.801 15.444 1.00 0.00 95 GLN A CA 9
ATOM 13161 C C . GLN A 1 10 ? -9.601 -2.760 14.885 1.00 0.00 95 GLN A C 9
ATOM 13162 O O . GLN A 1 10 ? -9.631 -1.610 15.282 1.00 0.00 95 GLN A O 9
ATOM 13176 N N . VAL A 1 11 ? -8.758 -3.187 13.975 1.00 0.00 96 VAL A N 9
ATOM 13177 C CA . VAL A 1 11 ? -7.779 -2.245 13.367 1.00 0.00 96 VAL A CA 9
ATOM 13178 C C . VAL A 1 11 ? -8.113 -1.967 11.923 1.00 0.00 96 VAL A C 9
ATOM 13179 O O . VAL A 1 11 ? -8.608 -2.823 11.215 1.00 0.00 96 VAL A O 9
ATOM 13192 N N . LYS A 1 12 ? -7.830 -0.769 11.523 1.00 0.00 97 LYS A N 9
ATOM 13193 C CA . LYS A 1 12 ? -8.105 -0.356 10.124 1.00 0.00 97 LYS A CA 9
ATOM 13194 C C . LYS A 1 12 ? -6.804 -0.039 9.411 1.00 0.00 97 LYS A C 9
ATOM 13195 O O . LYS A 1 12 ? -5.806 0.243 10.045 1.00 0.00 97 LYS A O 9
ATOM 13214 N N . GLU A 1 13 ? -6.831 -0.091 8.101 1.00 0.00 98 GLU A N 9
ATOM 13215 C CA . GLU A 1 13 ? -5.597 0.204 7.334 1.00 0.00 98 GLU A CA 9
ATOM 13216 C C . GLU A 1 13 ? -5.898 1.060 6.116 1.00 0.00 98 GLU A C 9
ATOM 13217 O O . GLU A 1 13 ? -6.924 0.903 5.484 1.00 0.00 98 GLU A O 9
ATOM 13229 N N . ILE A 1 14 ? -4.987 1.957 5.814 1.00 0.00 99 ILE A N 9
ATOM 13230 C CA . ILE A 1 14 ? -5.184 2.846 4.639 1.00 0.00 99 ILE A CA 9
ATOM 13231 C C . ILE A 1 14 ? -3.951 2.836 3.743 1.00 0.00 99 ILE A C 9
ATOM 13232 O O . ILE A 1 14 ? -2.842 3.077 4.194 1.00 0.00 99 ILE A O 9
ATOM 13248 N N . LYS A 1 15 ? -4.164 2.547 2.488 1.00 0.00 100 LYS A N 9
ATOM 13249 C CA . LYS A 1 15 ? -3.025 2.513 1.546 1.00 0.00 100 LYS A CA 9
ATOM 13250 C C . LYS A 1 15 ? -2.693 3.916 1.064 1.00 0.00 100 LYS A C 9
ATOM 13251 O O . LYS A 1 15 ? -3.565 4.754 0.934 1.00 0.00 100 LYS A O 9
ATOM 13270 N N . PHE A 1 16 ? -1.440 4.151 0.805 1.00 0.00 101 PHE A N 9
ATOM 13271 C CA . PHE A 1 16 ? -1.039 5.493 0.332 1.00 0.00 101 PHE A CA 9
ATOM 13272 C C . PHE A 1 16 ? 0.174 5.403 -0.582 1.00 0.00 101 PHE A C 9
ATOM 13273 O O . PHE A 1 16 ? 0.948 4.470 -0.493 1.00 0.00 101 PHE A O 9
ATOM 13290 N N . ARG A 1 17 ? 0.309 6.380 -1.444 1.00 0.00 102 ARG A N 9
ATOM 13291 C CA . ARG A 1 17 ? 1.460 6.390 -2.386 1.00 0.00 102 ARG A CA 9
ATOM 13292 C C . ARG A 1 17 ? 2.226 7.723 -2.273 1.00 0.00 102 ARG A C 9
ATOM 13293 O O . ARG A 1 17 ? 1.626 8.779 -2.304 1.00 0.00 102 ARG A O 9
ATOM 13314 N N . PRO A 1 18 ? 3.548 7.655 -2.143 1.00 0.00 103 PRO A N 9
ATOM 13315 C CA . PRO A 1 18 ? 4.357 8.866 -2.029 1.00 0.00 103 PRO A CA 9
ATOM 13316 C C . PRO A 1 18 ? 4.170 9.769 -3.244 1.00 0.00 103 PRO A C 9
ATOM 13317 O O . PRO A 1 18 ? 4.169 9.310 -4.370 1.00 0.00 103 PRO A O 9
ATOM 13328 N N . GLY A 1 19 ? 4.016 11.040 -2.991 1.00 0.00 104 GLY A N 9
ATOM 13329 C CA . GLY A 1 19 ? 3.827 11.995 -4.118 1.00 0.00 104 GLY A CA 9
ATOM 13330 C C . GLY A 1 19 ? 2.337 12.255 -4.345 1.00 0.00 104 GLY A C 9
ATOM 13331 O O . GLY A 1 19 ? 1.917 12.555 -5.445 1.00 0.00 104 GLY A O 9
ATOM 13335 N N . THR A 1 20 ? 1.567 12.133 -3.297 1.00 0.00 105 THR A N 9
ATOM 13336 C CA . THR A 1 20 ? 0.110 12.368 -3.433 1.00 0.00 105 THR A CA 9
ATOM 13337 C C . THR A 1 20 ? -0.180 13.838 -3.697 1.00 0.00 105 THR A C 9
ATOM 13338 O O . THR A 1 20 ? 0.549 14.707 -3.261 1.00 0.00 105 THR A O 9
ATOM 13349 N N . GLU A 1 21 ? -1.244 14.092 -4.408 1.00 0.00 106 GLU A N 9
ATOM 13350 C CA . GLU A 1 21 ? -1.597 15.498 -4.710 1.00 0.00 106 GLU A CA 9
ATOM 13351 C C . GLU A 1 21 ? -2.067 16.218 -3.453 1.00 0.00 106 GLU A C 9
ATOM 13352 O O . GLU A 1 21 ? -1.901 15.728 -2.353 1.00 0.00 106 GLU A O 9
ATOM 13364 N N . GLU A 1 22 ? -2.651 17.368 -3.638 1.00 0.00 107 GLU A N 9
ATOM 13365 C CA . GLU A 1 22 ? -3.139 18.136 -2.466 1.00 0.00 107 GLU A CA 9
ATOM 13366 C C . GLU A 1 22 ? -4.471 17.587 -1.956 1.00 0.00 107 GLU A C 9
ATOM 13367 O O . GLU A 1 22 ? -4.623 17.310 -0.781 1.00 0.00 107 GLU A O 9
ATOM 13379 N N . GLY A 1 23 ? -5.413 17.440 -2.846 1.00 0.00 108 GLY A N 9
ATOM 13380 C CA . GLY A 1 23 ? -6.745 16.910 -2.424 1.00 0.00 108 GLY A CA 9
ATOM 13381 C C . GLY A 1 23 ? -6.617 15.486 -1.871 1.00 0.00 108 GLY A C 9
ATOM 13382 O O . GLY A 1 23 ? -6.996 15.217 -0.748 1.00 0.00 108 GLY A O 9
ATOM 13386 N N . ASP A 1 24 ? -6.086 14.604 -2.672 1.00 0.00 109 ASP A N 9
ATOM 13387 C CA . ASP A 1 24 ? -5.926 13.200 -2.214 1.00 0.00 109 ASP A CA 9
ATOM 13388 C C . ASP A 1 24 ? -5.229 13.140 -0.859 1.00 0.00 109 ASP A C 9
ATOM 13389 O O . ASP A 1 24 ? -5.465 12.243 -0.074 1.00 0.00 109 ASP A O 9
ATOM 13398 N N . TYR A 1 25 ? -4.379 14.093 -0.608 1.00 0.00 110 TYR A N 9
ATOM 13399 C CA . TYR A 1 25 ? -3.662 14.102 0.689 1.00 0.00 110 TYR A CA 9
ATOM 13400 C C . TYR A 1 25 ? -4.602 14.527 1.809 1.00 0.00 110 TYR A C 9
ATOM 13401 O O . TYR A 1 25 ? -4.462 14.104 2.941 1.00 0.00 110 TYR A O 9
ATOM 13419 N N . GLN A 1 26 ? -5.553 15.355 1.468 1.00 0.00 111 GLN A N 9
ATOM 13420 C CA . GLN A 1 26 ? -6.515 15.824 2.492 1.00 0.00 111 GLN A CA 9
ATOM 13421 C C . GLN A 1 26 ? -7.556 14.755 2.813 1.00 0.00 111 GLN A C 9
ATOM 13422 O O . GLN A 1 26 ? -7.731 14.387 3.957 1.00 0.00 111 GLN A O 9
ATOM 13436 N N . VAL A 1 27 ? -8.232 14.274 1.802 1.00 0.00 112 VAL A N 9
ATOM 13437 C CA . VAL A 1 27 ? -9.259 13.232 2.054 1.00 0.00 112 VAL A CA 9
ATOM 13438 C C . VAL A 1 27 ? -8.661 12.064 2.823 1.00 0.00 112 VAL A C 9
ATOM 13439 O O . VAL A 1 27 ? -9.235 11.598 3.788 1.00 0.00 112 VAL A O 9
ATOM 13452 N N . LYS A 1 28 ? -7.514 11.601 2.387 1.00 0.00 113 LYS A N 9
ATOM 13453 C CA . LYS A 1 28 ? -6.887 10.463 3.102 1.00 0.00 113 LYS A CA 9
ATOM 13454 C C . LYS A 1 28 ? -6.683 10.837 4.549 1.00 0.00 113 LYS A C 9
ATOM 13455 O O . LYS A 1 28 ? -6.995 10.074 5.442 1.00 0.00 113 LYS A O 9
ATOM 13474 N N . LEU A 1 29 ? -6.156 12.011 4.764 1.00 0.00 114 LEU A N 9
ATOM 13475 C CA . LEU A 1 29 ? -5.929 12.446 6.151 1.00 0.00 114 LEU A CA 9
ATOM 13476 C C . LEU A 1 29 ? -7.233 12.347 6.922 1.00 0.00 114 LEU A C 9
ATOM 13477 O O . LEU A 1 29 ? -7.243 12.208 8.128 1.00 0.00 114 LEU A O 9
ATOM 13493 N N . ARG A 1 30 ? -8.320 12.423 6.194 1.00 0.00 115 ARG A N 9
ATOM 13494 C CA . ARG A 1 30 ? -9.644 12.334 6.843 1.00 0.00 115 ARG A CA 9
ATOM 13495 C C . ARG A 1 30 ? -9.899 10.911 7.308 1.00 0.00 115 ARG A C 9
ATOM 13496 O O . ARG A 1 30 ? -10.154 10.672 8.472 1.00 0.00 115 ARG A O 9
ATOM 13517 N N . ASN A 1 31 ? -9.826 9.985 6.387 1.00 0.00 116 ASN A N 9
ATOM 13518 C CA . ASN A 1 31 ? -10.060 8.576 6.767 1.00 0.00 116 ASN A CA 9
ATOM 13519 C C . ASN A 1 31 ? -9.197 8.219 7.966 1.00 0.00 116 ASN A C 9
ATOM 13520 O O . ASN A 1 31 ? -9.698 7.856 9.012 1.00 0.00 116 ASN A O 9
ATOM 13531 N N . LEU A 1 32 ? -7.907 8.332 7.792 1.00 0.00 117 LEU A N 9
ATOM 13532 C CA . LEU A 1 32 ? -6.993 8.008 8.909 1.00 0.00 117 LEU A CA 9
ATOM 13533 C C . LEU A 1 32 ? -7.448 8.706 10.184 1.00 0.00 117 LEU A C 9
ATOM 13534 O O . LEU A 1 32 ? -7.516 8.106 11.235 1.00 0.00 117 LEU A O 9
ATOM 13550 N N . VAL A 1 33 ? -7.755 9.970 10.067 1.00 0.00 118 VAL A N 9
ATOM 13551 C CA . VAL A 1 33 ? -8.208 10.721 11.262 1.00 0.00 118 VAL A CA 9
ATOM 13552 C C . VAL A 1 33 ? -9.540 10.174 11.765 1.00 0.00 118 VAL A C 9
ATOM 13553 O O . VAL A 1 33 ? -9.637 9.698 12.879 1.00 0.00 118 VAL A O 9
ATOM 13566 N N . ARG A 1 34 ? -10.544 10.254 10.933 1.00 0.00 119 ARG A N 9
ATOM 13567 C CA . ARG A 1 34 ? -11.873 9.744 11.347 1.00 0.00 119 ARG A CA 9
ATOM 13568 C C . ARG A 1 34 ? -11.748 8.360 11.970 1.00 0.00 119 ARG A C 9
ATOM 13569 O O . ARG A 1 34 ? -12.435 8.042 12.920 1.00 0.00 119 ARG A O 9
ATOM 13590 N N . PHE A 1 35 ? -10.872 7.559 11.424 1.00 0.00 120 PHE A N 9
ATOM 13591 C CA . PHE A 1 35 ? -10.694 6.196 11.977 1.00 0.00 120 PHE A CA 9
ATOM 13592 C C . PHE A 1 35 ? -10.273 6.267 13.441 1.00 0.00 120 PHE A C 9
ATOM 13593 O O . PHE A 1 35 ? -10.765 5.525 14.268 1.00 0.00 120 PHE A O 9
ATOM 13610 N N . LEU A 1 36 ? -9.366 7.163 13.735 1.00 0.00 121 LEU A N 9
ATOM 13611 C CA . LEU A 1 36 ? -8.903 7.296 15.141 1.00 0.00 121 LEU A CA 9
ATOM 13612 C C . LEU A 1 36 ? -10.058 7.692 16.052 1.00 0.00 121 LEU A C 9
ATOM 13613 O O . LEU A 1 36 ? -10.113 7.295 17.200 1.00 0.00 121 LEU A O 9
ATOM 13629 N N . SER A 1 37 ? -10.962 8.468 15.524 1.00 0.00 122 SER A N 9
ATOM 13630 C CA . SER A 1 37 ? -12.118 8.901 16.340 1.00 0.00 122 SER A CA 9
ATOM 13631 C C . SER A 1 37 ? -13.070 7.738 16.595 1.00 0.00 122 SER A C 9
ATOM 13632 O O . SER A 1 37 ? -13.549 7.554 17.698 1.00 0.00 122 SER A O 9
ATOM 13640 N N . GLU A 1 38 ? -13.328 6.972 15.570 1.00 0.00 123 GLU A N 9
ATOM 13641 C CA . GLU A 1 38 ? -14.246 5.817 15.733 1.00 0.00 123 GLU A CA 9
ATOM 13642 C C . GLU A 1 38 ? -13.854 4.971 16.937 1.00 0.00 123 GLU A C 9
ATOM 13643 O O . GLU A 1 38 ? -14.620 4.143 17.391 1.00 0.00 123 GLU A O 9
ATOM 13655 N N . GLY A 1 39 ? -12.669 5.193 17.432 1.00 0.00 124 GLY A N 9
ATOM 13656 C CA . GLY A 1 39 ? -12.208 4.406 18.612 1.00 0.00 124 GLY A CA 9
ATOM 13657 C C . GLY A 1 39 ? -11.365 3.218 18.150 1.00 0.00 124 GLY A C 9
ATOM 13658 O O . GLY A 1 39 ? -10.814 2.494 18.954 1.00 0.00 124 GLY A O 9
ATOM 13662 N N . ASP A 1 40 ? -11.286 3.047 16.857 1.00 0.00 125 ASP A N 9
ATOM 13663 C CA . ASP A 1 40 ? -10.490 1.920 16.311 1.00 0.00 125 ASP A CA 9
ATOM 13664 C C . ASP A 1 40 ? -9.102 2.396 15.899 1.00 0.00 125 ASP A C 9
ATOM 13665 O O . ASP A 1 40 ? -8.937 3.509 15.440 1.00 0.00 125 ASP A O 9
ATOM 13674 N N . LYS A 1 41 ? -8.128 1.547 16.069 1.00 0.00 126 LYS A N 9
ATOM 13675 C CA . LYS A 1 41 ? -6.748 1.938 15.690 1.00 0.00 126 LYS A CA 9
ATOM 13676 C C . LYS A 1 41 ? -6.621 2.038 14.176 1.00 0.00 126 LYS A C 9
ATOM 13677 O O . LYS A 1 41 ? -7.526 1.664 13.455 1.00 0.00 126 LYS A O 9
ATOM 13696 N N . ALA A 1 42 ? -5.505 2.542 13.712 1.00 0.00 127 ALA A N 9
ATOM 13697 C CA . ALA A 1 42 ? -5.328 2.663 12.242 1.00 0.00 127 ALA A CA 9
ATOM 13698 C C . ALA A 1 42 ? -3.864 2.508 11.838 1.00 0.00 127 ALA A C 9
ATOM 13699 O O . ALA A 1 42 ? -2.996 3.175 12.365 1.00 0.00 127 ALA A O 9
ATOM 13706 N N . LYS A 1 43 ? -3.628 1.629 10.892 1.00 0.00 128 LYS A N 9
ATOM 13707 C CA . LYS A 1 43 ? -2.246 1.389 10.415 1.00 0.00 128 LYS A CA 9
ATOM 13708 C C . LYS A 1 43 ? -2.055 1.989 9.023 1.00 0.00 128 LYS A C 9
ATOM 13709 O O . LYS A 1 43 ? -2.969 2.003 8.229 1.00 0.00 128 LYS A O 9
ATOM 13728 N N . VAL A 1 44 ? -0.867 2.478 8.758 1.00 0.00 129 VAL A N 9
ATOM 13729 C CA . VAL A 1 44 ? -0.595 3.083 7.422 1.00 0.00 129 VAL A CA 9
ATOM 13730 C C . VAL A 1 44 ? 0.371 2.228 6.621 1.00 0.00 129 VAL A C 9
ATOM 13731 O O . VAL A 1 44 ? 1.271 1.625 7.173 1.00 0.00 129 VAL A O 9
ATOM 13744 N N . SER A 1 45 ? 0.163 2.185 5.326 1.00 0.00 130 SER A N 9
ATOM 13745 C CA . SER A 1 45 ? 1.062 1.373 4.461 1.00 0.00 130 SER A CA 9
ATOM 13746 C C . SER A 1 45 ? 1.408 2.137 3.185 1.00 0.00 130 SER A C 9
ATOM 13747 O O . SER A 1 45 ? 0.546 2.400 2.370 1.00 0.00 130 SER A O 9
ATOM 13755 N N . LEU A 1 46 ? 2.672 2.474 3.037 1.00 0.00 131 LEU A N 9
ATOM 13756 C CA . LEU A 1 46 ? 3.105 3.224 1.820 1.00 0.00 131 LEU A CA 9
ATOM 13757 C C . LEU A 1 46 ? 3.953 2.346 0.905 1.00 0.00 131 LEU A C 9
ATOM 13758 O O . LEU A 1 46 ? 4.828 1.638 1.360 1.00 0.00 131 LEU A O 9
ATOM 13774 N N . ARG A 1 47 ? 3.674 2.420 -0.373 1.00 0.00 132 ARG A N 9
ATOM 13775 C CA . ARG A 1 47 ? 4.446 1.605 -1.349 1.00 0.00 132 ARG A CA 9
ATOM 13776 C C . ARG A 1 47 ? 5.427 2.489 -2.108 1.00 0.00 132 ARG A C 9
ATOM 13777 O O . ARG A 1 47 ? 5.044 3.475 -2.705 1.00 0.00 132 ARG A O 9
ATOM 13798 N N . PHE A 1 48 ? 6.679 2.120 -2.076 1.00 0.00 133 PHE A N 9
ATOM 13799 C CA . PHE A 1 48 ? 7.695 2.932 -2.792 1.00 0.00 133 PHE A CA 9
ATOM 13800 C C . PHE A 1 48 ? 7.833 2.490 -4.245 1.00 0.00 133 PHE A C 9
ATOM 13801 O O . PHE A 1 48 ? 7.650 1.333 -4.566 1.00 0.00 133 PHE A O 9
ATOM 13818 N N . ARG A 1 49 ? 8.153 3.428 -5.098 1.00 0.00 134 ARG A N 9
ATOM 13819 C CA . ARG A 1 49 ? 8.310 3.093 -6.535 1.00 0.00 134 ARG A CA 9
ATOM 13820 C C . ARG A 1 49 ? 9.061 4.198 -7.268 1.00 0.00 134 ARG A C 9
ATOM 13821 O O . ARG A 1 49 ? 8.467 5.148 -7.737 1.00 0.00 134 ARG A O 9
ATOM 13842 N N . GLY A 1 50 ? 10.358 4.054 -7.352 1.00 0.00 135 GLY A N 9
ATOM 13843 C CA . GLY A 1 50 ? 11.169 5.093 -8.053 1.00 0.00 135 GLY A CA 9
ATOM 13844 C C . GLY A 1 50 ? 12.500 5.307 -7.332 1.00 0.00 135 GLY A C 9
ATOM 13845 O O . GLY A 1 50 ? 13.002 4.419 -6.671 1.00 0.00 135 GLY A O 9
ATOM 13849 N N . ARG A 1 51 ? 13.044 6.485 -7.472 1.00 0.00 136 ARG A N 9
ATOM 13850 C CA . ARG A 1 51 ? 14.336 6.774 -6.803 1.00 0.00 136 ARG A CA 9
ATOM 13851 C C . ARG A 1 51 ? 14.224 6.549 -5.300 1.00 0.00 136 ARG A C 9
ATOM 13852 O O . ARG A 1 51 ? 13.591 7.316 -4.601 1.00 0.00 136 ARG A O 9
ATOM 13873 N N . GLU A 1 52 ? 14.840 5.500 -4.830 1.00 0.00 137 GLU A N 9
ATOM 13874 C CA . GLU A 1 52 ? 14.780 5.210 -3.376 1.00 0.00 137 GLU A CA 9
ATOM 13875 C C . GLU A 1 52 ? 15.356 6.362 -2.564 1.00 0.00 137 GLU A C 9
ATOM 13876 O O . GLU A 1 52 ? 14.759 6.808 -1.606 1.00 0.00 137 GLU A O 9
ATOM 13888 N N . MET A 1 53 ? 16.503 6.826 -2.965 1.00 0.00 138 MET A N 9
ATOM 13889 C CA . MET A 1 53 ? 17.133 7.950 -2.227 1.00 0.00 138 MET A CA 9
ATOM 13890 C C . MET A 1 53 ? 16.122 9.061 -1.966 1.00 0.00 138 MET A C 9
ATOM 13891 O O . MET A 1 53 ? 15.864 9.416 -0.831 1.00 0.00 138 MET A O 9
ATOM 13905 N N . ALA A 1 54 ? 15.567 9.591 -3.019 1.00 0.00 139 ALA A N 9
ATOM 13906 C CA . ALA A 1 54 ? 14.574 10.679 -2.849 1.00 0.00 139 ALA A CA 9
ATOM 13907 C C . ALA A 1 54 ? 13.352 10.184 -2.089 1.00 0.00 139 ALA A C 9
ATOM 13908 O O . ALA A 1 54 ? 12.913 10.805 -1.142 1.00 0.00 139 ALA A O 9
ATOM 13915 N N . HIS A 1 55 ? 12.825 9.069 -2.517 1.00 0.00 140 HIS A N 9
ATOM 13916 C CA . HIS A 1 55 ? 11.631 8.514 -1.833 1.00 0.00 140 HIS A CA 9
ATOM 13917 C C . HIS A 1 55 ? 11.891 8.315 -0.344 1.00 0.00 140 HIS A C 9
ATOM 13918 O O . HIS A 1 55 ? 11.021 8.535 0.474 1.00 0.00 140 HIS A O 9
ATOM 13932 N N . GLN A 1 56 ? 13.086 7.902 -0.015 1.00 0.00 141 GLN A N 9
ATOM 13933 C CA . GLN A 1 56 ? 13.410 7.686 1.419 1.00 0.00 141 GLN A CA 9
ATOM 13934 C C . GLN A 1 56 ? 13.261 8.979 2.213 1.00 0.00 141 GLN A C 9
ATOM 13935 O O . GLN A 1 56 ? 12.568 9.021 3.210 1.00 0.00 141 GLN A O 9
ATOM 13949 N N . GLU A 1 57 ? 13.915 10.013 1.758 1.00 0.00 142 GLU A N 9
ATOM 13950 C CA . GLU A 1 57 ? 13.819 11.309 2.478 1.00 0.00 142 GLU A CA 9
ATOM 13951 C C . GLU A 1 57 ? 12.401 11.863 2.415 1.00 0.00 142 GLU A C 9
ATOM 13952 O O . GLU A 1 57 ? 11.904 12.412 3.380 1.00 0.00 142 GLU A O 9
ATOM 13964 N N . LEU A 1 58 ? 11.773 11.711 1.283 1.00 0.00 143 LEU A N 9
ATOM 13965 C CA . LEU A 1 58 ? 10.388 12.224 1.143 1.00 0.00 143 LEU A CA 9
ATOM 13966 C C . LEU A 1 58 ? 9.409 11.369 1.940 1.00 0.00 143 LEU A C 9
ATOM 13967 O O . LEU A 1 58 ? 8.636 11.877 2.727 1.00 0.00 143 LEU A O 9
ATOM 13983 N N . GLY A 1 59 ? 9.459 10.084 1.722 1.00 0.00 144 GLY A N 9
ATOM 13984 C CA . GLY A 1 59 ? 8.534 9.177 2.460 1.00 0.00 144 GLY A CA 9
ATOM 13985 C C . GLY A 1 59 ? 8.684 9.366 3.973 1.00 0.00 144 GLY A C 9
ATOM 13986 O O . GLY A 1 59 ? 7.742 9.179 4.723 1.00 0.00 144 GLY A O 9
ATOM 13990 N N . MET A 1 60 ? 9.861 9.744 4.390 1.00 0.00 145 MET A N 9
ATOM 13991 C CA . MET A 1 60 ? 10.086 9.948 5.835 1.00 0.00 145 MET A CA 9
ATOM 13992 C C . MET A 1 60 ? 9.502 11.271 6.271 1.00 0.00 145 MET A C 9
ATOM 13993 O O . MET A 1 60 ? 8.779 11.347 7.246 1.00 0.00 145 MET A O 9
ATOM 14007 N N . GLU A 1 61 ? 9.823 12.297 5.540 1.00 0.00 146 GLU A N 9
ATOM 14008 C CA . GLU A 1 61 ? 9.295 13.623 5.897 1.00 0.00 146 GLU A CA 9
ATOM 14009 C C . GLU A 1 61 ? 7.781 13.641 5.749 1.00 0.00 146 GLU A C 9
ATOM 14010 O O . GLU A 1 61 ? 7.101 14.412 6.396 1.00 0.00 146 GLU A O 9
ATOM 14022 N N . LEU A 1 62 ? 7.281 12.787 4.895 1.00 0.00 147 LEU A N 9
ATOM 14023 C CA . LEU A 1 62 ? 5.815 12.740 4.692 1.00 0.00 147 LEU A CA 9
ATOM 14024 C C . LEU A 1 62 ? 5.128 12.215 5.936 1.00 0.00 147 LEU A C 9
ATOM 14025 O O . LEU A 1 62 ? 4.286 12.876 6.506 1.00 0.00 147 LEU A O 9
ATOM 14041 N N . LEU A 1 63 ? 5.503 11.031 6.340 1.00 0.00 148 LEU A N 9
ATOM 14042 C CA . LEU A 1 63 ? 4.877 10.451 7.548 1.00 0.00 148 LEU A CA 9
ATOM 14043 C C . LEU A 1 63 ? 5.120 11.334 8.754 1.00 0.00 148 LEU A C 9
ATOM 14044 O O . LEU A 1 63 ? 4.401 11.271 9.729 1.00 0.00 148 LEU A O 9
ATOM 14060 N N . LYS A 1 64 ? 6.130 12.142 8.669 1.00 0.00 149 LYS A N 9
ATOM 14061 C CA . LYS A 1 64 ? 6.434 13.037 9.800 1.00 0.00 149 LYS A CA 9
ATOM 14062 C C . LYS A 1 64 ? 5.425 14.178 9.860 1.00 0.00 149 LYS A C 9
ATOM 14063 O O . LYS A 1 64 ? 4.977 14.567 10.924 1.00 0.00 149 LYS A O 9
ATOM 14082 N N . ARG A 1 65 ? 5.075 14.686 8.708 1.00 0.00 150 ARG A N 9
ATOM 14083 C CA . ARG A 1 65 ? 4.100 15.799 8.665 1.00 0.00 150 ARG A CA 9
ATOM 14084 C C . ARG A 1 65 ? 2.715 15.332 9.088 1.00 0.00 150 ARG A C 9
ATOM 14085 O O . ARG A 1 65 ? 2.088 15.941 9.932 1.00 0.00 150 ARG A O 9
ATOM 14106 N N . VAL A 1 66 ? 2.255 14.260 8.498 1.00 0.00 151 VAL A N 9
ATOM 14107 C CA . VAL A 1 66 ? 0.914 13.762 8.874 1.00 0.00 151 VAL A CA 9
ATOM 14108 C C . VAL A 1 66 ? 0.892 13.402 10.340 1.00 0.00 151 VAL A C 9
ATOM 14109 O O . VAL A 1 66 ? 0.024 13.827 11.077 1.00 0.00 151 VAL A O 9
ATOM 14122 N N . GLU A 1 67 ? 1.852 12.615 10.740 1.00 0.00 152 GLU A N 9
ATOM 14123 C CA . GLU A 1 67 ? 1.912 12.211 12.154 1.00 0.00 152 GLU A CA 9
ATOM 14124 C C . GLU A 1 67 ? 1.677 13.407 13.044 1.00 0.00 152 GLU A C 9
ATOM 14125 O O . GLU A 1 67 ? 0.999 13.316 14.039 1.00 0.00 152 GLU A O 9
ATOM 14137 N N . ALA A 1 68 ? 2.240 14.520 12.661 1.00 0.00 153 ALA A N 9
ATOM 14138 C CA . ALA A 1 68 ? 2.057 15.742 13.482 1.00 0.00 153 ALA A CA 9
ATOM 14139 C C . ALA A 1 68 ? 0.606 16.188 13.441 1.00 0.00 153 ALA A C 9
ATOM 14140 O O . ALA A 1 68 ? -0.062 16.291 14.470 1.00 0.00 153 ALA A O 9
ATOM 14147 N N . ASP A 1 69 ? 0.128 16.427 12.258 1.00 0.00 154 ASP A N 9
ATOM 14148 C CA . ASP A 1 69 ? -1.273 16.865 12.128 1.00 0.00 154 ASP A CA 9
ATOM 14149 C C . ASP A 1 69 ? -2.171 15.953 12.935 1.00 0.00 154 ASP A C 9
ATOM 14150 O O . ASP A 1 69 ? -3.322 16.263 13.173 1.00 0.00 154 ASP A O 9
ATOM 14159 N N . LEU A 1 70 ? -1.619 14.834 13.347 1.00 0.00 155 LEU A N 9
ATOM 14160 C CA . LEU A 1 70 ? -2.411 13.877 14.141 1.00 0.00 155 LEU A CA 9
ATOM 14161 C C . LEU A 1 70 ? -2.098 13.985 15.635 1.00 0.00 155 LEU A C 9
ATOM 14162 O O . LEU A 1 70 ? -2.931 13.664 16.453 1.00 0.00 155 LEU A O 9
ATOM 14178 N N . VAL A 1 71 ? -0.903 14.425 15.987 1.00 0.00 156 VAL A N 9
ATOM 14179 C CA . VAL A 1 71 ? -0.612 14.527 17.444 1.00 0.00 156 VAL A CA 9
ATOM 14180 C C . VAL A 1 71 ? -1.726 15.305 18.095 1.00 0.00 156 VAL A C 9
ATOM 14181 O O . VAL A 1 71 ? -1.972 15.184 19.279 1.00 0.00 156 VAL A O 9
ATOM 14194 N N . GLU A 1 72 ? -2.389 16.103 17.296 1.00 0.00 157 GLU A N 9
ATOM 14195 C CA . GLU A 1 72 ? -3.507 16.912 17.842 1.00 0.00 157 GLU A CA 9
ATOM 14196 C C . GLU A 1 72 ? -4.788 16.082 17.887 1.00 0.00 157 GLU A C 9
ATOM 14197 O O . GLU A 1 72 ? -5.720 16.408 18.596 1.00 0.00 157 GLU A O 9
ATOM 14209 N N . TYR A 1 73 ? -4.805 15.023 17.123 1.00 0.00 158 TYR A N 9
ATOM 14210 C CA . TYR A 1 73 ? -6.006 14.149 17.095 1.00 0.00 158 TYR A CA 9
ATOM 14211 C C . TYR A 1 73 ? -5.599 12.696 16.891 1.00 0.00 158 TYR A C 9
ATOM 14212 O O . TYR A 1 73 ? -6.215 11.975 16.132 1.00 0.00 158 TYR A O 9
ATOM 14230 N N . GLY A 1 74 ? -4.564 12.291 17.577 1.00 0.00 159 GLY A N 9
ATOM 14231 C CA . GLY A 1 74 ? -4.095 10.884 17.440 1.00 0.00 159 GLY A CA 9
ATOM 14232 C C . GLY A 1 74 ? -2.714 10.723 18.081 1.00 0.00 159 GLY A C 9
ATOM 14233 O O . GLY A 1 74 ? -2.107 11.689 18.498 1.00 0.00 159 GLY A O 9
ATOM 14237 N N . THR A 1 75 ? -2.246 9.505 18.146 1.00 0.00 160 THR A N 9
ATOM 14238 C CA . THR A 1 75 ? -0.912 9.276 18.757 1.00 0.00 160 THR A CA 9
ATOM 14239 C C . THR A 1 75 ? -0.218 8.076 18.132 1.00 0.00 160 THR A C 9
ATOM 14240 O O . THR A 1 75 ? -0.835 7.278 17.463 1.00 0.00 160 THR A O 9
ATOM 14251 N N . VAL A 1 76 ? 1.055 7.959 18.387 1.00 0.00 161 VAL A N 9
ATOM 14252 C CA . VAL A 1 76 ? 1.810 6.819 17.817 1.00 0.00 161 VAL A CA 9
ATOM 14253 C C . VAL A 1 76 ? 1.555 5.548 18.610 1.00 0.00 161 VAL A C 9
ATOM 14254 O O . VAL A 1 76 ? 1.417 5.587 19.818 1.00 0.00 161 VAL A O 9
ATOM 14267 N N . GLU A 1 77 ? 1.501 4.440 17.906 1.00 0.00 162 GLU A N 9
ATOM 14268 C CA . GLU A 1 77 ? 1.255 3.138 18.581 1.00 0.00 162 GLU A CA 9
ATOM 14269 C C . GLU A 1 77 ? 2.413 2.187 18.340 1.00 0.00 162 GLU A C 9
ATOM 14270 O O . GLU A 1 77 ? 2.559 1.195 19.025 1.00 0.00 162 GLU A O 9
ATOM 14282 N N . GLN A 1 78 ? 3.221 2.503 17.366 1.00 0.00 163 GLN A N 9
ATOM 14283 C CA . GLN A 1 78 ? 4.373 1.626 17.068 1.00 0.00 163 GLN A CA 9
ATOM 14284 C C . GLN A 1 78 ? 5.343 2.302 16.114 1.00 0.00 163 GLN A C 9
ATOM 14285 O O . GLN A 1 78 ? 4.991 2.636 14.996 1.00 0.00 163 GLN A O 9
ATOM 14299 N N . HIS A 1 79 ? 6.550 2.495 16.574 1.00 0.00 164 HIS A N 9
ATOM 14300 C CA . HIS A 1 79 ? 7.569 3.144 15.717 1.00 0.00 164 HIS A CA 9
ATOM 14301 C C . HIS A 1 79 ? 7.500 2.574 14.298 1.00 0.00 164 HIS A C 9
ATOM 14302 O O . HIS A 1 79 ? 7.113 1.440 14.106 1.00 0.00 164 HIS A O 9
ATOM 14316 N N . PRO A 1 80 ? 7.878 3.376 13.321 1.00 0.00 165 PRO A N 9
ATOM 14317 C CA . PRO A 1 80 ? 7.853 2.938 11.933 1.00 0.00 165 PRO A CA 9
ATOM 14318 C C . PRO A 1 80 ? 8.567 1.599 11.773 1.00 0.00 165 PRO A C 9
ATOM 14319 O O . PRO A 1 80 ? 9.482 1.294 12.514 1.00 0.00 165 PRO A O 9
ATOM 14330 N N . LYS A 1 81 ? 8.130 0.824 10.807 1.00 0.00 166 LYS A N 9
ATOM 14331 C CA . LYS A 1 81 ? 8.764 -0.505 10.578 1.00 0.00 166 LYS A CA 9
ATOM 14332 C C . LYS A 1 81 ? 9.134 -0.691 9.116 1.00 0.00 166 LYS A C 9
ATOM 14333 O O . LYS A 1 81 ? 8.355 -0.394 8.232 1.00 0.00 166 LYS A O 9
ATOM 14352 N N . LEU A 1 82 ? 10.321 -1.185 8.892 1.00 0.00 167 LEU A N 9
ATOM 14353 C CA . LEU A 1 82 ? 10.776 -1.408 7.500 1.00 0.00 167 LEU A CA 9
ATOM 14354 C C . LEU A 1 82 ? 10.623 -2.876 7.130 1.00 0.00 167 LEU A C 9
ATOM 14355 O O . LEU A 1 82 ? 11.148 -3.741 7.804 1.00 0.00 167 LEU A O 9
ATOM 14371 N N . GLU A 1 83 ? 9.903 -3.133 6.065 1.00 0.00 168 GLU A N 9
ATOM 14372 C CA . GLU A 1 83 ? 9.703 -4.544 5.635 1.00 0.00 168 GLU A CA 9
ATOM 14373 C C . GLU A 1 83 ? 9.833 -4.681 4.127 1.00 0.00 168 GLU A C 9
ATOM 14374 O O . GLU A 1 83 ? 9.207 -3.960 3.377 1.00 0.00 168 GLU A O 9
ATOM 14386 N N . GLY A 1 84 ? 10.648 -5.609 3.708 1.00 0.00 169 GLY A N 9
ATOM 14387 C CA . GLY A 1 84 ? 10.836 -5.813 2.247 1.00 0.00 169 GLY A CA 9
ATOM 14388 C C . GLY A 1 84 ? 11.187 -4.492 1.561 1.00 0.00 169 GLY A C 9
ATOM 14389 O O . GLY A 1 84 ? 12.343 -4.127 1.463 1.00 0.00 169 GLY A O 9
ATOM 14393 N N . ARG A 1 85 ? 10.181 -3.802 1.102 1.00 0.00 170 ARG A N 9
ATOM 14394 C CA . ARG A 1 85 ? 10.436 -2.511 0.424 1.00 0.00 170 ARG A CA 9
ATOM 14395 C C . ARG A 1 85 ? 9.259 -1.553 0.620 1.00 0.00 170 ARG A C 9
ATOM 14396 O O . ARG A 1 85 ? 9.021 -0.685 -0.198 1.00 0.00 170 ARG A O 9
ATOM 14417 N N . GLN A 1 86 ? 8.548 -1.734 1.712 1.00 0.00 171 GLN A N 9
ATOM 14418 C CA . GLN A 1 86 ? 7.377 -0.852 1.997 1.00 0.00 171 GLN A CA 9
ATOM 14419 C C . GLN A 1 86 ? 7.495 -0.223 3.375 1.00 0.00 171 GLN A C 9
ATOM 14420 O O . GLN A 1 86 ? 8.060 -0.807 4.280 1.00 0.00 171 GLN A O 9
ATOM 14434 N N . LEU A 1 87 ? 6.956 0.959 3.508 1.00 0.00 172 LEU A N 9
ATOM 14435 C CA . LEU A 1 87 ? 7.013 1.655 4.813 1.00 0.00 172 LEU A CA 9
ATOM 14436 C C . LEU A 1 87 ? 5.659 1.562 5.496 1.00 0.00 172 LEU A C 9
ATOM 14437 O O . LEU A 1 87 ? 4.633 1.639 4.846 1.00 0.00 172 LEU A O 9
ATOM 14453 N N . MET A 1 88 ? 5.670 1.395 6.789 1.00 0.00 173 MET A N 9
ATOM 14454 C CA . MET A 1 88 ? 4.380 1.294 7.516 1.00 0.00 173 MET A CA 9
ATOM 14455 C C . MET A 1 88 ? 4.461 1.946 8.892 1.00 0.00 173 MET A C 9
ATOM 14456 O O . MET A 1 88 ? 5.440 1.805 9.596 1.00 0.00 173 MET A O 9
ATOM 14470 N N . MET A 1 89 ? 3.419 2.661 9.234 1.00 0.00 174 MET A N 9
ATOM 14471 C CA . MET A 1 89 ? 3.384 3.343 10.554 1.00 0.00 174 MET A CA 9
ATOM 14472 C C . MET A 1 89 ? 2.053 3.093 11.237 1.00 0.00 174 MET A C 9
ATOM 14473 O O . MET A 1 89 ? 1.009 3.204 10.625 1.00 0.00 174 MET A O 9
ATOM 14487 N N . VAL A 1 90 ? 2.119 2.763 12.497 1.00 0.00 175 VAL A N 9
ATOM 14488 C CA . VAL A 1 90 ? 0.874 2.495 13.254 1.00 0.00 175 VAL A CA 9
ATOM 14489 C C . VAL A 1 90 ? 0.512 3.665 14.164 1.00 0.00 175 VAL A C 9
ATOM 14490 O O . VAL A 1 90 ? 1.371 4.251 14.794 1.00 0.00 175 VAL A O 9
ATOM 14503 N N . ILE A 1 91 ? -0.766 3.977 14.208 1.00 0.00 176 ILE A N 9
ATOM 14504 C CA . ILE A 1 91 ? -1.233 5.105 15.065 1.00 0.00 176 ILE A CA 9
ATOM 14505 C C . ILE A 1 91 ? -2.314 4.636 16.033 1.00 0.00 176 ILE A C 9
ATOM 14506 O O . ILE A 1 91 ? -3.131 3.797 15.695 1.00 0.00 176 ILE A O 9
ATOM 14522 N N . ALA A 1 92 ? -2.299 5.193 17.223 1.00 0.00 177 ALA A N 9
ATOM 14523 C CA . ALA A 1 92 ? -3.314 4.802 18.242 1.00 0.00 177 ALA A CA 9
ATOM 14524 C C . ALA A 1 92 ? -4.376 5.894 18.402 1.00 0.00 177 ALA A C 9
ATOM 14525 O O . ALA A 1 92 ? -4.212 7.001 17.931 1.00 0.00 177 ALA A O 9
ATOM 14532 N N . PRO A 1 93 ? -5.453 5.547 19.076 1.00 0.00 178 PRO A N 9
ATOM 14533 C CA . PRO A 1 93 ? -6.552 6.484 19.312 1.00 0.00 178 PRO A CA 9
ATOM 14534 C C . PRO A 1 93 ? -6.076 7.746 20.032 1.00 0.00 178 PRO A C 9
ATOM 14535 O O . PRO A 1 93 ? -4.994 7.778 20.585 1.00 0.00 178 PRO A O 9
ATOM 14546 N N . LYS A 1 94 ? -6.897 8.764 20.006 1.00 0.00 179 LYS A N 9
ATOM 14547 C CA . LYS A 1 94 ? -6.515 10.034 20.681 1.00 0.00 179 LYS A CA 9
ATOM 14548 C C . LYS A 1 94 ? -6.293 9.820 22.176 1.00 0.00 179 LYS A C 9
ATOM 14549 O O . LYS A 1 94 ? -6.152 8.703 22.632 1.00 0.00 179 LYS A O 9
ATOM 14568 N N . LYS A 1 95 ? -6.272 10.909 22.909 1.00 0.00 180 LYS A N 9
ATOM 14569 C CA . LYS A 1 95 ? -6.061 10.812 24.380 1.00 0.00 180 LYS A CA 9
ATOM 14570 C C . LYS A 1 95 ? -7.032 11.721 25.123 1.00 0.00 180 LYS A C 9
ATOM 14571 O O . LYS A 1 95 ? -7.342 12.803 24.667 1.00 0.00 180 LYS A O 9
ATOM 14590 N N . LYS A 1 96 ? -7.494 11.268 26.254 1.00 0.00 181 LYS A N 9
ATOM 14591 C CA . LYS A 1 96 ? -8.443 12.099 27.034 1.00 0.00 181 LYS A CA 9
ATOM 14592 C C . LYS A 1 96 ? -7.696 13.146 27.848 1.00 0.00 181 LYS A C 9
ATOM 14593 O O . LYS A 1 96 ? -8.060 14.304 27.861 1.00 0.00 181 LYS A O 9
ATOM 14612 N N . LYS A 1 97 ? -6.659 12.719 28.516 1.00 0.00 182 LYS A N 9
ATOM 14613 C CA . LYS A 1 97 ? -5.874 13.675 29.335 1.00 0.00 182 LYS A CA 9
ATOM 14614 C C . LYS A 1 97 ? -4.547 13.059 29.758 1.00 0.00 182 LYS A C 9
ATOM 14615 O O . LYS A 1 97 ? -4.516 11.841 29.832 1.00 0.00 182 LYS A O 9
ATOM 14635 N N . VAL A 1 1 ? -20.007 -1.464 9.605 1.00 0.00 86 VAL A N 10
ATOM 14636 C CA . VAL A 1 1 ? -21.268 -1.736 10.336 1.00 0.00 86 VAL A CA 10
ATOM 14637 C C . VAL A 1 1 ? -21.539 -3.235 10.404 1.00 0.00 86 VAL A C 10
ATOM 14638 O O . VAL A 1 1 ? -21.557 -3.910 9.394 1.00 0.00 86 VAL A O 10
ATOM 14651 N N . ALA A 1 2 ? -21.745 -3.726 11.599 1.00 0.00 87 ALA A N 10
ATOM 14652 C CA . ALA A 1 2 ? -22.017 -5.179 11.762 1.00 0.00 87 ALA A CA 10
ATOM 14653 C C . ALA A 1 2 ? -23.512 -5.452 11.884 1.00 0.00 87 ALA A C 10
ATOM 14654 O O . ALA A 1 2 ? -24.312 -4.539 11.936 1.00 0.00 87 ALA A O 10
ATOM 14661 N N . LYS A 1 3 ? -23.861 -6.711 11.927 1.00 0.00 88 LYS A N 10
ATOM 14662 C CA . LYS A 1 3 ? -25.295 -7.068 12.045 1.00 0.00 88 LYS A CA 10
ATOM 14663 C C . LYS A 1 3 ? -25.454 -8.527 12.461 1.00 0.00 88 LYS A C 10
ATOM 14664 O O . LYS A 1 3 ? -26.380 -8.873 13.169 1.00 0.00 88 LYS A O 10
ATOM 14683 N N . LYS A 1 4 ? -24.544 -9.357 12.008 1.00 0.00 89 LYS A N 10
ATOM 14684 C CA . LYS A 1 4 ? -24.617 -10.801 12.362 1.00 0.00 89 LYS A CA 10
ATOM 14685 C C . LYS A 1 4 ? -23.237 -11.337 12.726 1.00 0.00 89 LYS A C 10
ATOM 14686 O O . LYS A 1 4 ? -23.101 -12.463 13.163 1.00 0.00 89 LYS A O 10
ATOM 14705 N N . ASN A 1 5 ? -22.235 -10.519 12.537 1.00 0.00 90 ASN A N 10
ATOM 14706 C CA . ASN A 1 5 ? -20.858 -10.963 12.868 1.00 0.00 90 ASN A CA 10
ATOM 14707 C C . ASN A 1 5 ? -20.485 -10.546 14.286 1.00 0.00 90 ASN A C 10
ATOM 14708 O O . ASN A 1 5 ? -20.440 -9.372 14.598 1.00 0.00 90 ASN A O 10
ATOM 14719 N N . GLN A 1 6 ? -20.223 -11.515 15.118 1.00 0.00 91 GLN A N 10
ATOM 14720 C CA . GLN A 1 6 ? -19.852 -11.194 16.519 1.00 0.00 91 GLN A CA 10
ATOM 14721 C C . GLN A 1 6 ? -18.730 -10.161 16.567 1.00 0.00 91 GLN A C 10
ATOM 14722 O O . GLN A 1 6 ? -18.931 -9.043 16.995 1.00 0.00 91 GLN A O 10
ATOM 14736 N N . LYS A 1 7 ? -17.568 -10.556 16.126 1.00 0.00 92 LYS A N 10
ATOM 14737 C CA . LYS A 1 7 ? -16.426 -9.608 16.139 1.00 0.00 92 LYS A CA 10
ATOM 14738 C C . LYS A 1 7 ? -16.631 -8.497 15.116 1.00 0.00 92 LYS A C 10
ATOM 14739 O O . LYS A 1 7 ? -17.280 -8.690 14.107 1.00 0.00 92 LYS A O 10
ATOM 14758 N N . GLN A 1 8 ? -16.073 -7.350 15.398 1.00 0.00 93 GLN A N 10
ATOM 14759 C CA . GLN A 1 8 ? -16.225 -6.215 14.454 1.00 0.00 93 GLN A CA 10
ATOM 14760 C C . GLN A 1 8 ? -15.282 -5.074 14.820 1.00 0.00 93 GLN A C 10
ATOM 14761 O O . GLN A 1 8 ? -14.429 -5.218 15.674 1.00 0.00 93 GLN A O 10
ATOM 14775 N N . ALA A 1 9 ? -15.452 -3.957 14.165 1.00 0.00 94 ALA A N 10
ATOM 14776 C CA . ALA A 1 9 ? -14.577 -2.795 14.459 1.00 0.00 94 ALA A CA 10
ATOM 14777 C C . ALA A 1 9 ? -13.109 -3.202 14.438 1.00 0.00 94 ALA A C 10
ATOM 14778 O O . ALA A 1 9 ? -12.346 -2.832 15.311 1.00 0.00 94 ALA A O 10
ATOM 14785 N N . GLN A 1 10 ? -12.737 -3.957 13.439 1.00 0.00 95 GLN A N 10
ATOM 14786 C CA . GLN A 1 10 ? -11.322 -4.398 13.343 1.00 0.00 95 GLN A CA 10
ATOM 14787 C C . GLN A 1 10 ? -10.424 -3.235 12.969 1.00 0.00 95 GLN A C 10
ATOM 14788 O O . GLN A 1 10 ? -10.891 -2.150 12.689 1.00 0.00 95 GLN A O 10
ATOM 14802 N N . VAL A 1 11 ? -9.148 -3.481 12.970 1.00 0.00 96 VAL A N 10
ATOM 14803 C CA . VAL A 1 11 ? -8.207 -2.402 12.618 1.00 0.00 96 VAL A CA 10
ATOM 14804 C C . VAL A 1 11 ? -8.297 -2.058 11.150 1.00 0.00 96 VAL A C 10
ATOM 14805 O O . VAL A 1 11 ? -8.529 -2.911 10.316 1.00 0.00 96 VAL A O 10
ATOM 14818 N N . LYS A 1 12 ? -8.105 -0.810 10.873 1.00 0.00 97 LYS A N 10
ATOM 14819 C CA . LYS A 1 12 ? -8.165 -0.335 9.466 1.00 0.00 97 LYS A CA 10
ATOM 14820 C C . LYS A 1 12 ? -6.774 0.027 8.965 1.00 0.00 97 LYS A C 10
ATOM 14821 O O . LYS A 1 12 ? -5.880 0.285 9.747 1.00 0.00 97 LYS A O 10
ATOM 14840 N N . GLU A 1 13 ? -6.617 0.034 7.668 1.00 0.00 98 GLU A N 10
ATOM 14841 C CA . GLU A 1 13 ? -5.294 0.374 7.092 1.00 0.00 98 GLU A CA 10
ATOM 14842 C C . GLU A 1 13 ? -5.456 1.225 5.843 1.00 0.00 98 GLU A C 10
ATOM 14843 O O . GLU A 1 13 ? -6.301 0.949 5.013 1.00 0.00 98 GLU A O 10
ATOM 14855 N N . ILE A 1 14 ? -4.640 2.251 5.736 1.00 0.00 99 ILE A N 10
ATOM 14856 C CA . ILE A 1 14 ? -4.724 3.145 4.546 1.00 0.00 99 ILE A CA 10
ATOM 14857 C C . ILE A 1 14 ? -3.403 3.153 3.790 1.00 0.00 99 ILE A C 10
ATOM 14858 O O . ILE A 1 14 ? -2.364 3.466 4.347 1.00 0.00 99 ILE A O 10
ATOM 14874 N N . LYS A 1 15 ? -3.460 2.800 2.537 1.00 0.00 100 LYS A N 10
ATOM 14875 C CA . LYS A 1 15 ? -2.218 2.785 1.734 1.00 0.00 100 LYS A CA 10
ATOM 14876 C C . LYS A 1 15 ? -1.893 4.193 1.269 1.00 0.00 100 LYS A C 10
ATOM 14877 O O . LYS A 1 15 ? -2.784 5.002 1.088 1.00 0.00 100 LYS A O 10
ATOM 14896 N N . PHE A 1 16 ? -0.625 4.466 1.086 1.00 0.00 101 PHE A N 10
ATOM 14897 C CA . PHE A 1 16 ? -0.224 5.826 0.633 1.00 0.00 101 PHE A CA 10
ATOM 14898 C C . PHE A 1 16 ? 0.694 5.757 -0.573 1.00 0.00 101 PHE A C 10
ATOM 14899 O O . PHE A 1 16 ? 1.694 5.062 -0.561 1.00 0.00 101 PHE A O 10
ATOM 14916 N N . ARG A 1 17 ? 0.339 6.476 -1.598 1.00 0.00 102 ARG A N 10
ATOM 14917 C CA . ARG A 1 17 ? 1.179 6.469 -2.810 1.00 0.00 102 ARG A CA 10
ATOM 14918 C C . ARG A 1 17 ? 2.270 7.548 -2.673 1.00 0.00 102 ARG A C 10
ATOM 14919 O O . ARG A 1 17 ? 1.971 8.685 -2.370 1.00 0.00 102 ARG A O 10
ATOM 14940 N N . PRO A 1 18 ? 3.525 7.177 -2.900 1.00 0.00 103 PRO A N 10
ATOM 14941 C CA . PRO A 1 18 ? 4.618 8.136 -2.790 1.00 0.00 103 PRO A CA 10
ATOM 14942 C C . PRO A 1 18 ? 4.386 9.350 -3.684 1.00 0.00 103 PRO A C 10
ATOM 14943 O O . PRO A 1 18 ? 5.184 10.267 -3.705 1.00 0.00 103 PRO A O 10
ATOM 14954 N N . GLY A 1 19 ? 3.292 9.327 -4.403 1.00 0.00 104 GLY A N 10
ATOM 14955 C CA . GLY A 1 19 ? 2.969 10.469 -5.311 1.00 0.00 104 GLY A CA 10
ATOM 14956 C C . GLY A 1 19 ? 1.727 11.200 -4.804 1.00 0.00 104 GLY A C 10
ATOM 14957 O O . GLY A 1 19 ? 1.058 11.889 -5.551 1.00 0.00 104 GLY A O 10
ATOM 14961 N N . THR A 1 20 ? 1.442 11.034 -3.540 1.00 0.00 105 THR A N 10
ATOM 14962 C CA . THR A 1 20 ? 0.251 11.709 -2.967 1.00 0.00 105 THR A CA 10
ATOM 14963 C C . THR A 1 20 ? 0.401 13.225 -3.017 1.00 0.00 105 THR A C 10
ATOM 14964 O O . THR A 1 20 ? 1.383 13.770 -2.551 1.00 0.00 105 THR A O 10
ATOM 14975 N N . GLU A 1 21 ? -0.581 13.881 -3.582 1.00 0.00 106 GLU A N 10
ATOM 14976 C CA . GLU A 1 21 ? -0.517 15.361 -3.674 1.00 0.00 106 GLU A CA 10
ATOM 14977 C C . GLU A 1 21 ? -1.273 16.003 -2.519 1.00 0.00 106 GLU A C 10
ATOM 14978 O O . GLU A 1 21 ? -1.499 15.383 -1.500 1.00 0.00 106 GLU A O 10
ATOM 14990 N N . GLU A 1 22 ? -1.652 17.236 -2.701 1.00 0.00 107 GLU A N 10
ATOM 14991 C CA . GLU A 1 22 ? -2.394 17.937 -1.625 1.00 0.00 107 GLU A CA 10
ATOM 14992 C C . GLU A 1 22 ? -3.796 17.355 -1.454 1.00 0.00 107 GLU A C 10
ATOM 14993 O O . GLU A 1 22 ? -4.173 16.948 -0.373 1.00 0.00 107 GLU A O 10
ATOM 15005 N N . GLY A 1 23 ? -4.540 17.327 -2.525 1.00 0.00 108 GLY A N 10
ATOM 15006 C CA . GLY A 1 23 ? -5.924 16.776 -2.444 1.00 0.00 108 GLY A CA 10
ATOM 15007 C C . GLY A 1 23 ? -5.918 15.358 -1.862 1.00 0.00 108 GLY A C 10
ATOM 15008 O O . GLY A 1 23 ? -6.621 15.073 -0.913 1.00 0.00 108 GLY A O 10
ATOM 15012 N N . ASP A 1 24 ? -5.126 14.500 -2.443 1.00 0.00 109 ASP A N 10
ATOM 15013 C CA . ASP A 1 24 ? -5.066 13.105 -1.936 1.00 0.00 109 ASP A CA 10
ATOM 15014 C C . ASP A 1 24 ? -4.554 13.062 -0.499 1.00 0.00 109 ASP A C 10
ATOM 15015 O O . ASP A 1 24 ? -4.900 12.178 0.258 1.00 0.00 109 ASP A O 10
ATOM 15024 N N . TYR A 1 25 ? -3.739 14.015 -0.147 1.00 0.00 110 TYR A N 10
ATOM 15025 C CA . TYR A 1 25 ? -3.202 14.038 1.235 1.00 0.00 110 TYR A CA 10
ATOM 15026 C C . TYR A 1 25 ? -4.283 14.448 2.227 1.00 0.00 110 TYR A C 10
ATOM 15027 O O . TYR A 1 25 ? -4.221 14.113 3.393 1.00 0.00 110 TYR A O 10
ATOM 15045 N N . GLN A 1 26 ? -5.258 15.169 1.743 1.00 0.00 111 GLN A N 10
ATOM 15046 C CA . GLN A 1 26 ? -6.354 15.612 2.641 1.00 0.00 111 GLN A CA 10
ATOM 15047 C C . GLN A 1 26 ? -7.345 14.484 2.910 1.00 0.00 111 GLN A C 10
ATOM 15048 O O . GLN A 1 26 ? -7.569 14.113 4.045 1.00 0.00 111 GLN A O 10
ATOM 15062 N N . VAL A 1 27 ? -7.925 13.956 1.864 1.00 0.00 112 VAL A N 10
ATOM 15063 C CA . VAL A 1 27 ? -8.900 12.854 2.061 1.00 0.00 112 VAL A CA 10
ATOM 15064 C C . VAL A 1 27 ? -8.272 11.722 2.860 1.00 0.00 112 VAL A C 10
ATOM 15065 O O . VAL A 1 27 ? -8.879 11.188 3.767 1.00 0.00 112 VAL A O 10
ATOM 15078 N N . LYS A 1 28 ? -7.066 11.376 2.510 1.00 0.00 113 LYS A N 10
ATOM 15079 C CA . LYS A 1 28 ? -6.383 10.282 3.241 1.00 0.00 113 LYS A CA 10
ATOM 15080 C C . LYS A 1 28 ? -6.286 10.621 4.706 1.00 0.00 113 LYS A C 10
ATOM 15081 O O . LYS A 1 28 ? -6.826 9.934 5.551 1.00 0.00 113 LYS A O 10
ATOM 15100 N N . LEU A 1 29 ? -5.596 11.682 4.983 1.00 0.00 114 LEU A N 10
ATOM 15101 C CA . LEU A 1 29 ? -5.438 12.099 6.359 1.00 0.00 114 LEU A CA 10
ATOM 15102 C C . LEU A 1 29 ? -6.785 12.137 7.054 1.00 0.00 114 LEU A C 10
ATOM 15103 O O . LEU A 1 29 ? -6.901 11.779 8.208 1.00 0.00 114 LEU A O 10
ATOM 15119 N N . ARG A 1 30 ? -7.788 12.569 6.339 1.00 0.00 115 ARG A N 10
ATOM 15120 C CA . ARG A 1 30 ? -9.127 12.629 6.955 1.00 0.00 115 ARG A CA 10
ATOM 15121 C C . ARG A 1 30 ? -9.564 11.234 7.372 1.00 0.00 115 ARG A C 10
ATOM 15122 O O . ARG A 1 30 ? -10.050 11.035 8.467 1.00 0.00 115 ARG A O 10
ATOM 15143 N N . ASN A 1 31 ? -9.383 10.285 6.486 1.00 0.00 116 ASN A N 10
ATOM 15144 C CA . ASN A 1 31 ? -9.782 8.901 6.825 1.00 0.00 116 ASN A CA 10
ATOM 15145 C C . ASN A 1 31 ? -9.042 8.445 8.070 1.00 0.00 116 ASN A C 10
ATOM 15146 O O . ASN A 1 31 ? -9.648 8.119 9.072 1.00 0.00 116 ASN A O 10
ATOM 15157 N N . LEU A 1 32 ? -7.738 8.431 7.989 1.00 0.00 117 LEU A N 10
ATOM 15158 C CA . LEU A 1 32 ? -6.944 8.002 9.163 1.00 0.00 117 LEU A CA 10
ATOM 15159 C C . LEU A 1 32 ? -7.466 8.681 10.417 1.00 0.00 117 LEU A C 10
ATOM 15160 O O . LEU A 1 32 ? -7.733 8.041 11.418 1.00 0.00 117 LEU A O 10
ATOM 15176 N N . VAL A 1 33 ? -7.604 9.974 10.336 1.00 0.00 118 VAL A N 10
ATOM 15177 C CA . VAL A 1 33 ? -8.102 10.730 11.506 1.00 0.00 118 VAL A CA 10
ATOM 15178 C C . VAL A 1 33 ? -9.542 10.348 11.851 1.00 0.00 118 VAL A C 10
ATOM 15179 O O . VAL A 1 33 ? -9.809 9.847 12.925 1.00 0.00 118 VAL A O 10
ATOM 15192 N N . ARG A 1 34 ? -10.447 10.589 10.937 1.00 0.00 119 ARG A N 10
ATOM 15193 C CA . ARG A 1 34 ? -11.866 10.241 11.215 1.00 0.00 119 ARG A CA 10
ATOM 15194 C C . ARG A 1 34 ? -11.979 8.815 11.738 1.00 0.00 119 ARG A C 10
ATOM 15195 O O . ARG A 1 34 ? -12.800 8.525 12.590 1.00 0.00 119 ARG A O 10
ATOM 15216 N N . PHE A 1 35 ? -11.152 7.949 11.221 1.00 0.00 120 PHE A N 10
ATOM 15217 C CA . PHE A 1 35 ? -11.197 6.539 11.675 1.00 0.00 120 PHE A CA 10
ATOM 15218 C C . PHE A 1 35 ? -10.902 6.446 13.167 1.00 0.00 120 PHE A C 10
ATOM 15219 O O . PHE A 1 35 ? -11.527 5.687 13.879 1.00 0.00 120 PHE A O 10
ATOM 15236 N N . LEU A 1 36 ? -9.951 7.221 13.614 1.00 0.00 121 LEU A N 10
ATOM 15237 C CA . LEU A 1 36 ? -9.608 7.187 15.057 1.00 0.00 121 LEU A CA 10
ATOM 15238 C C . LEU A 1 36 ? -10.731 7.797 15.889 1.00 0.00 121 LEU A C 10
ATOM 15239 O O . LEU A 1 36 ? -11.147 7.236 16.884 1.00 0.00 121 LEU A O 10
ATOM 15255 N N . SER A 1 37 ? -11.203 8.936 15.463 1.00 0.00 122 SER A N 10
ATOM 15256 C CA . SER A 1 37 ? -12.297 9.600 16.213 1.00 0.00 122 SER A CA 10
ATOM 15257 C C . SER A 1 37 ? -13.367 8.594 16.617 1.00 0.00 122 SER A C 10
ATOM 15258 O O . SER A 1 37 ? -13.704 8.476 17.779 1.00 0.00 122 SER A O 10
ATOM 15266 N N . GLU A 1 38 ? -13.881 7.885 15.650 1.00 0.00 123 GLU A N 10
ATOM 15267 C CA . GLU A 1 38 ? -14.930 6.882 15.961 1.00 0.00 123 GLU A CA 10
ATOM 15268 C C . GLU A 1 38 ? -14.508 5.990 17.124 1.00 0.00 123 GLU A C 10
ATOM 15269 O O . GLU A 1 38 ? -15.106 6.020 18.181 1.00 0.00 123 GLU A O 10
ATOM 15281 N N . GLY A 1 39 ? -13.486 5.210 16.908 1.00 0.00 124 GLY A N 10
ATOM 15282 C CA . GLY A 1 39 ? -13.013 4.308 17.995 1.00 0.00 124 GLY A CA 10
ATOM 15283 C C . GLY A 1 39 ? -12.367 3.053 17.406 1.00 0.00 124 GLY A C 10
ATOM 15284 O O . GLY A 1 39 ? -12.797 1.947 17.669 1.00 0.00 124 GLY A O 10
ATOM 15288 N N . ASP A 1 40 ? -11.349 3.251 16.616 1.00 0.00 125 ASP A N 10
ATOM 15289 C CA . ASP A 1 40 ? -10.666 2.086 16.002 1.00 0.00 125 ASP A CA 10
ATOM 15290 C C . ASP A 1 40 ? -9.213 2.420 15.674 1.00 0.00 125 ASP A C 10
ATOM 15291 O O . ASP A 1 40 ? -8.905 3.521 15.264 1.00 0.00 125 ASP A O 10
ATOM 15300 N N . LYS A 1 41 ? -8.346 1.462 15.859 1.00 0.00 126 LYS A N 10
ATOM 15301 C CA . LYS A 1 41 ? -6.913 1.707 15.562 1.00 0.00 126 LYS A CA 10
ATOM 15302 C C . LYS A 1 41 ? -6.684 1.814 14.066 1.00 0.00 126 LYS A C 10
ATOM 15303 O O . LYS A 1 41 ? -7.491 1.350 13.282 1.00 0.00 126 LYS A O 10
ATOM 15322 N N . ALA A 1 42 ? -5.583 2.430 13.695 1.00 0.00 127 ALA A N 10
ATOM 15323 C CA . ALA A 1 42 ? -5.281 2.578 12.247 1.00 0.00 127 ALA A CA 10
ATOM 15324 C C . ALA A 1 42 ? -3.842 2.193 11.946 1.00 0.00 127 ALA A C 10
ATOM 15325 O O . ALA A 1 42 ? -2.994 2.208 12.818 1.00 0.00 127 ALA A O 10
ATOM 15332 N N . LYS A 1 43 ? -3.602 1.853 10.710 1.00 0.00 128 LYS A N 10
ATOM 15333 C CA . LYS A 1 43 ? -2.234 1.456 10.299 1.00 0.00 128 LYS A CA 10
ATOM 15334 C C . LYS A 1 43 ? -1.879 2.098 8.957 1.00 0.00 128 LYS A C 10
ATOM 15335 O O . LYS A 1 43 ? -2.645 2.032 8.017 1.00 0.00 128 LYS A O 10
ATOM 15354 N N . VAL A 1 44 ? -0.717 2.704 8.893 1.00 0.00 129 VAL A N 10
ATOM 15355 C CA . VAL A 1 44 ? -0.292 3.354 7.625 1.00 0.00 129 VAL A CA 10
ATOM 15356 C C . VAL A 1 44 ? 0.682 2.463 6.889 1.00 0.00 129 VAL A C 10
ATOM 15357 O O . VAL A 1 44 ? 1.561 1.882 7.497 1.00 0.00 129 VAL A O 10
ATOM 15370 N N . SER A 1 45 ? 0.510 2.359 5.597 1.00 0.00 130 SER A N 10
ATOM 15371 C CA . SER A 1 45 ? 1.427 1.502 4.808 1.00 0.00 130 SER A CA 10
ATOM 15372 C C . SER A 1 45 ? 1.888 2.219 3.546 1.00 0.00 130 SER A C 10
ATOM 15373 O O . SER A 1 45 ? 1.101 2.490 2.661 1.00 0.00 130 SER A O 10
ATOM 15381 N N . LEU A 1 46 ? 3.165 2.510 3.489 1.00 0.00 131 LEU A N 10
ATOM 15382 C CA . LEU A 1 46 ? 3.715 3.209 2.296 1.00 0.00 131 LEU A CA 10
ATOM 15383 C C . LEU A 1 46 ? 4.455 2.215 1.408 1.00 0.00 131 LEU A C 10
ATOM 15384 O O . LEU A 1 46 ? 5.313 1.490 1.874 1.00 0.00 131 LEU A O 10
ATOM 15400 N N . ARG A 1 47 ? 4.108 2.202 0.140 1.00 0.00 132 ARG A N 10
ATOM 15401 C CA . ARG A 1 47 ? 4.779 1.258 -0.803 1.00 0.00 132 ARG A CA 10
ATOM 15402 C C . ARG A 1 47 ? 5.699 1.989 -1.778 1.00 0.00 132 ARG A C 10
ATOM 15403 O O . ARG A 1 47 ? 5.329 2.998 -2.348 1.00 0.00 132 ARG A O 10
ATOM 15424 N N . PHE A 1 48 ? 6.888 1.456 -1.950 1.00 0.00 133 PHE A N 10
ATOM 15425 C CA . PHE A 1 48 ? 7.860 2.092 -2.883 1.00 0.00 133 PHE A CA 10
ATOM 15426 C C . PHE A 1 48 ? 7.926 1.306 -4.190 1.00 0.00 133 PHE A C 10
ATOM 15427 O O . PHE A 1 48 ? 8.139 0.108 -4.179 1.00 0.00 133 PHE A O 10
ATOM 15444 N N . ARG A 1 49 ? 7.744 1.996 -5.292 1.00 0.00 134 ARG A N 10
ATOM 15445 C CA . ARG A 1 49 ? 7.791 1.308 -6.614 1.00 0.00 134 ARG A CA 10
ATOM 15446 C C . ARG A 1 49 ? 9.051 1.679 -7.391 1.00 0.00 134 ARG A C 10
ATOM 15447 O O . ARG A 1 49 ? 10.037 0.969 -7.354 1.00 0.00 134 ARG A O 10
ATOM 15468 N N . GLY A 1 50 ? 8.993 2.785 -8.081 1.00 0.00 135 GLY A N 10
ATOM 15469 C CA . GLY A 1 50 ? 10.179 3.224 -8.873 1.00 0.00 135 GLY A CA 10
ATOM 15470 C C . GLY A 1 50 ? 11.346 3.587 -7.953 1.00 0.00 135 GLY A C 10
ATOM 15471 O O . GLY A 1 50 ? 11.600 2.920 -6.970 1.00 0.00 135 GLY A O 10
ATOM 15475 N N . ARG A 1 51 ? 12.034 4.643 -8.298 1.00 0.00 136 ARG A N 10
ATOM 15476 C CA . ARG A 1 51 ? 13.186 5.073 -7.466 1.00 0.00 136 ARG A CA 10
ATOM 15477 C C . ARG A 1 51 ? 12.823 5.070 -5.988 1.00 0.00 136 ARG A C 10
ATOM 15478 O O . ARG A 1 51 ? 11.788 5.575 -5.600 1.00 0.00 136 ARG A O 10
ATOM 15499 N N . GLU A 1 52 ? 13.689 4.501 -5.189 1.00 0.00 137 GLU A N 10
ATOM 15500 C CA . GLU A 1 52 ? 13.419 4.450 -3.728 1.00 0.00 137 GLU A CA 10
ATOM 15501 C C . GLU A 1 52 ? 14.169 5.559 -2.997 1.00 0.00 137 GLU A C 10
ATOM 15502 O O . GLU A 1 52 ? 14.048 5.705 -1.797 1.00 0.00 137 GLU A O 10
ATOM 15514 N N . MET A 1 53 ? 14.932 6.323 -3.733 1.00 0.00 138 MET A N 10
ATOM 15515 C CA . MET A 1 53 ? 15.694 7.424 -3.091 1.00 0.00 138 MET A CA 10
ATOM 15516 C C . MET A 1 53 ? 14.829 8.672 -2.958 1.00 0.00 138 MET A C 10
ATOM 15517 O O . MET A 1 53 ? 14.593 9.157 -1.866 1.00 0.00 138 MET A O 10
ATOM 15531 N N . ALA A 1 54 ? 14.367 9.165 -4.075 1.00 0.00 139 ALA A N 10
ATOM 15532 C CA . ALA A 1 54 ? 13.517 10.378 -4.037 1.00 0.00 139 ALA A CA 10
ATOM 15533 C C . ALA A 1 54 ? 12.222 10.096 -3.291 1.00 0.00 139 ALA A C 10
ATOM 15534 O O . ALA A 1 54 ? 11.751 10.912 -2.524 1.00 0.00 139 ALA A O 10
ATOM 15541 N N . HIS A 1 55 ? 11.669 8.940 -3.530 1.00 0.00 140 HIS A N 10
ATOM 15542 C CA . HIS A 1 55 ? 10.406 8.581 -2.848 1.00 0.00 140 HIS A CA 10
ATOM 15543 C C . HIS A 1 55 ? 10.596 8.571 -1.336 1.00 0.00 140 HIS A C 10
ATOM 15544 O O . HIS A 1 55 ? 9.746 9.029 -0.599 1.00 0.00 140 HIS A O 10
ATOM 15558 N N . GLN A 1 56 ? 11.711 8.049 -0.901 1.00 0.00 141 GLN A N 10
ATOM 15559 C CA . GLN A 1 56 ? 11.967 8.005 0.557 1.00 0.00 141 GLN A CA 10
ATOM 15560 C C . GLN A 1 56 ? 11.905 9.402 1.151 1.00 0.00 141 GLN A C 10
ATOM 15561 O O . GLN A 1 56 ? 11.148 9.658 2.067 1.00 0.00 141 GLN A O 10
ATOM 15575 N N . GLU A 1 57 ? 12.702 10.286 0.618 1.00 0.00 142 GLU A N 10
ATOM 15576 C CA . GLU A 1 57 ? 12.703 11.676 1.141 1.00 0.00 142 GLU A CA 10
ATOM 15577 C C . GLU A 1 57 ? 11.287 12.229 1.203 1.00 0.00 142 GLU A C 10
ATOM 15578 O O . GLU A 1 57 ? 10.907 12.860 2.169 1.00 0.00 142 GLU A O 10
ATOM 15590 N N . LEU A 1 58 ? 10.530 11.984 0.173 1.00 0.00 143 LEU A N 10
ATOM 15591 C CA . LEU A 1 58 ? 9.139 12.488 0.158 1.00 0.00 143 LEU A CA 10
ATOM 15592 C C . LEU A 1 58 ? 8.268 11.669 1.099 1.00 0.00 143 LEU A C 10
ATOM 15593 O O . LEU A 1 58 ? 7.387 12.193 1.753 1.00 0.00 143 LEU A O 10
ATOM 15609 N N . GLY A 1 59 ? 8.532 10.392 1.149 1.00 0.00 144 GLY A N 10
ATOM 15610 C CA . GLY A 1 59 ? 7.732 9.513 2.041 1.00 0.00 144 GLY A CA 10
ATOM 15611 C C . GLY A 1 59 ? 8.022 9.836 3.509 1.00 0.00 144 GLY A C 10
ATOM 15612 O O . GLY A 1 59 ? 7.141 9.783 4.341 1.00 0.00 144 GLY A O 10
ATOM 15616 N N . MET A 1 60 ? 9.253 10.169 3.798 1.00 0.00 145 MET A N 10
ATOM 15617 C CA . MET A 1 60 ? 9.601 10.493 5.196 1.00 0.00 145 MET A CA 10
ATOM 15618 C C . MET A 1 60 ? 9.000 11.829 5.576 1.00 0.00 145 MET A C 10
ATOM 15619 O O . MET A 1 60 ? 8.471 11.993 6.658 1.00 0.00 145 MET A O 10
ATOM 15633 N N . GLU A 1 61 ? 9.090 12.767 4.674 1.00 0.00 146 GLU A N 10
ATOM 15634 C CA . GLU A 1 61 ? 8.529 14.100 4.963 1.00 0.00 146 GLU A CA 10
ATOM 15635 C C . GLU A 1 61 ? 7.039 13.987 5.252 1.00 0.00 146 GLU A C 10
ATOM 15636 O O . GLU A 1 61 ? 6.490 14.734 6.040 1.00 0.00 146 GLU A O 10
ATOM 15648 N N . LEU A 1 62 ? 6.412 13.044 4.606 1.00 0.00 147 LEU A N 10
ATOM 15649 C CA . LEU A 1 62 ? 4.964 12.851 4.817 1.00 0.00 147 LEU A CA 10
ATOM 15650 C C . LEU A 1 62 ? 4.687 12.389 6.241 1.00 0.00 147 LEU A C 10
ATOM 15651 O O . LEU A 1 62 ? 4.028 13.068 7.000 1.00 0.00 147 LEU A O 10
ATOM 15667 N N . LEU A 1 63 ? 5.210 11.243 6.580 1.00 0.00 148 LEU A N 10
ATOM 15668 C CA . LEU A 1 63 ? 4.989 10.720 7.948 1.00 0.00 148 LEU A CA 10
ATOM 15669 C C . LEU A 1 63 ? 5.197 11.814 8.988 1.00 0.00 148 LEU A C 10
ATOM 15670 O O . LEU A 1 63 ? 4.482 11.885 9.966 1.00 0.00 148 LEU A O 10
ATOM 15686 N N . LYS A 1 64 ? 6.170 12.652 8.759 1.00 0.00 149 LYS A N 10
ATOM 15687 C CA . LYS A 1 64 ? 6.431 13.742 9.731 1.00 0.00 149 LYS A CA 10
ATOM 15688 C C . LYS A 1 64 ? 5.216 14.654 9.864 1.00 0.00 149 LYS A C 10
ATOM 15689 O O . LYS A 1 64 ? 4.793 14.981 10.961 1.00 0.00 149 LYS A O 10
ATOM 15708 N N . ARG A 1 65 ? 4.660 15.036 8.743 1.00 0.00 150 ARG A N 10
ATOM 15709 C CA . ARG A 1 65 ? 3.474 15.925 8.790 1.00 0.00 150 ARG A CA 10
ATOM 15710 C C . ARG A 1 65 ? 2.255 15.138 9.200 1.00 0.00 150 ARG A C 10
ATOM 15711 O O . ARG A 1 65 ? 1.457 15.584 10.001 1.00 0.00 150 ARG A O 10
ATOM 15732 N N . VAL A 1 66 ? 2.131 13.977 8.641 1.00 0.00 151 VAL A N 10
ATOM 15733 C CA . VAL A 1 66 ? 0.978 13.132 8.976 1.00 0.00 151 VAL A CA 10
ATOM 15734 C C . VAL A 1 66 ? 0.918 12.902 10.481 1.00 0.00 151 VAL A C 10
ATOM 15735 O O . VAL A 1 66 ? -0.092 13.150 11.118 1.00 0.00 151 VAL A O 10
ATOM 15748 N N . GLU A 1 67 ? 2.012 12.440 11.024 1.00 0.00 152 GLU A N 10
ATOM 15749 C CA . GLU A 1 67 ? 2.051 12.186 12.481 1.00 0.00 152 GLU A CA 10
ATOM 15750 C C . GLU A 1 67 ? 1.569 13.404 13.250 1.00 0.00 152 GLU A C 10
ATOM 15751 O O . GLU A 1 67 ? 0.703 13.303 14.088 1.00 0.00 152 GLU A O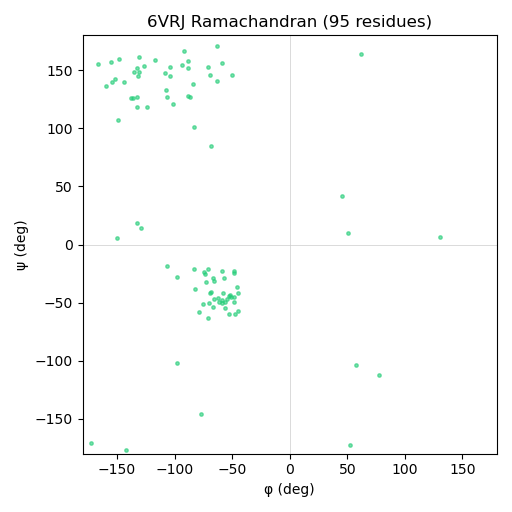 10
ATOM 15763 N N . ALA A 1 68 ? 2.135 14.540 12.948 1.00 0.00 153 ALA A N 10
ATOM 15764 C CA . ALA A 1 68 ? 1.710 15.766 13.663 1.00 0.00 153 ALA A CA 10
ATOM 15765 C C . ALA A 1 68 ? 0.199 15.934 13.604 1.00 0.00 153 ALA A C 10
ATOM 15766 O O . ALA A 1 68 ? -0.476 15.944 14.625 1.00 0.00 153 ALA A O 10
ATOM 15773 N N . ASP A 1 69 ? -0.311 16.052 12.419 1.00 0.00 154 ASP A N 10
ATOM 15774 C CA . ASP A 1 69 ? -1.771 16.219 12.273 1.00 0.00 154 ASP A CA 10
ATOM 15775 C C . ASP A 1 69 ? -2.524 15.178 13.087 1.00 0.00 154 ASP A C 10
ATOM 15776 O O . ASP A 1 69 ? -3.698 15.339 13.360 1.00 0.00 154 ASP A O 10
ATOM 15785 N N . LEU A 1 70 ? -1.835 14.121 13.466 1.00 0.00 155 LEU A N 10
ATOM 15786 C CA . LEU A 1 70 ? -2.513 13.063 14.265 1.00 0.00 155 LEU A CA 10
ATOM 15787 C C . LEU A 1 70 ? -2.272 13.222 15.762 1.00 0.00 155 LEU A C 10
ATOM 15788 O O . LEU A 1 70 ? -3.169 13.006 16.549 1.00 0.00 155 LEU A O 10
ATOM 15804 N N . VAL A 1 71 ? -1.078 13.590 16.149 1.00 0.00 156 VAL A N 10
ATOM 15805 C CA . VAL A 1 71 ? -0.839 13.747 17.609 1.00 0.00 156 VAL A CA 10
ATOM 15806 C C . VAL A 1 71 ? -1.940 14.603 18.207 1.00 0.00 156 VAL A C 10
ATOM 15807 O O . VAL A 1 71 ? -2.143 14.615 19.406 1.00 0.00 156 VAL A O 10
ATOM 15820 N N . GLU A 1 72 ? -2.637 15.311 17.349 1.00 0.00 157 GLU A N 10
ATOM 15821 C CA . GLU A 1 72 ? -3.740 16.180 17.841 1.00 0.00 157 GLU A CA 10
ATOM 15822 C C . GLU A 1 72 ? -5.025 15.371 18.022 1.00 0.00 157 GLU A C 10
ATOM 15823 O O . GLU A 1 72 ? -5.909 15.763 18.759 1.00 0.00 157 GLU A O 10
ATOM 15835 N N . TYR A 1 73 ? -5.100 14.251 17.338 1.00 0.00 158 TYR A N 10
ATOM 15836 C CA . TYR A 1 73 ? -6.314 13.389 17.446 1.00 0.00 158 TYR A CA 10
ATOM 15837 C C . TYR A 1 73 ? -5.922 11.928 17.635 1.00 0.00 158 TYR A C 10
ATOM 15838 O O . TYR A 1 73 ? -6.743 11.040 17.514 1.00 0.00 158 TYR A O 10
ATOM 15856 N N . GLY A 1 74 ? -4.670 11.704 17.927 1.00 0.00 159 GLY A N 10
ATOM 15857 C CA . GLY A 1 74 ? -4.204 10.304 18.127 1.00 0.00 159 GLY A CA 10
ATOM 15858 C C . GLY A 1 74 ? -2.773 10.295 18.667 1.00 0.00 159 GLY A C 10
ATOM 15859 O O . GLY A 1 74 ? -2.327 11.253 19.268 1.00 0.00 159 GLY A O 10
ATOM 15863 N N . THR A 1 75 ? -2.080 9.214 18.440 1.00 0.00 160 THR A N 10
ATOM 15864 C CA . THR A 1 75 ? -0.684 9.128 18.931 1.00 0.00 160 THR A CA 10
ATOM 15865 C C . THR A 1 75 ? 0.067 8.006 18.225 1.00 0.00 160 THR A C 10
ATOM 15866 O O . THR A 1 75 ? -0.530 7.155 17.597 1.00 0.00 160 THR A O 10
ATOM 15877 N N . VAL A 1 76 ? 1.364 8.026 18.343 1.00 0.00 161 VAL A N 10
ATOM 15878 C CA . VAL A 1 76 ? 2.170 6.972 17.687 1.00 0.00 161 VAL A CA 10
ATOM 15879 C C . VAL A 1 76 ? 2.159 5.695 18.517 1.00 0.00 161 VAL A C 10
ATOM 15880 O O . VAL A 1 76 ? 2.382 5.731 19.712 1.00 0.00 161 VAL A O 10
ATOM 15893 N N . GLU A 1 77 ? 1.904 4.587 17.863 1.00 0.00 162 GLU A N 10
ATOM 15894 C CA . GLU A 1 77 ? 1.870 3.290 18.586 1.00 0.00 162 GLU A CA 10
ATOM 15895 C C . GLU A 1 77 ? 3.083 2.459 18.225 1.00 0.00 162 GLU A C 10
ATOM 15896 O O . GLU A 1 77 ? 3.449 1.543 18.932 1.00 0.00 162 GLU A O 10
ATOM 15908 N N . GLN A 1 78 ? 3.687 2.797 17.125 1.00 0.00 163 GLN A N 10
ATOM 15909 C CA . GLN A 1 78 ? 4.878 2.043 16.694 1.00 0.00 163 GLN A CA 10
ATOM 15910 C C . GLN A 1 78 ? 5.752 2.895 15.786 1.00 0.00 163 GLN A C 10
ATOM 15911 O O . GLN A 1 78 ? 5.410 3.148 14.646 1.00 0.00 163 GLN A O 10
ATOM 15925 N N . HIS A 1 79 ? 6.865 3.328 16.308 1.00 0.00 164 HIS A N 10
ATOM 15926 C CA . HIS A 1 79 ? 7.771 4.164 15.492 1.00 0.00 164 HIS A CA 10
ATOM 15927 C C . HIS A 1 79 ? 7.984 3.536 14.109 1.00 0.00 164 HIS A C 10
ATOM 15928 O O . HIS A 1 79 ? 7.957 2.331 13.964 1.00 0.00 164 HIS A O 10
ATOM 15942 N N . PRO A 1 80 ? 8.193 4.375 13.110 1.00 0.00 165 PRO A N 10
ATOM 15943 C CA . PRO A 1 80 ? 8.408 3.895 11.751 1.00 0.00 165 PRO A CA 10
ATOM 15944 C C . PRO A 1 80 ? 9.636 2.997 11.669 1.00 0.00 165 PRO A C 10
ATOM 15945 O O . PRO A 1 80 ? 10.664 3.294 12.242 1.00 0.00 165 PRO A O 10
ATOM 15956 N N . LYS A 1 81 ? 9.505 1.917 10.953 1.00 0.00 166 LYS A N 10
ATOM 15957 C CA . LYS A 1 81 ? 10.639 0.987 10.814 1.00 0.00 166 LYS A CA 10
ATOM 15958 C C . LYS A 1 81 ? 10.559 0.279 9.476 1.00 0.00 166 LYS A C 10
ATOM 15959 O O . LYS A 1 81 ? 9.496 0.153 8.901 1.00 0.00 166 LYS A O 10
ATOM 15978 N N . LEU A 1 82 ? 11.673 -0.170 9.004 1.00 0.00 167 LEU A N 10
ATOM 15979 C CA . LEU A 1 82 ? 11.676 -0.868 7.706 1.00 0.00 167 LEU A CA 10
ATOM 15980 C C . LEU A 1 82 ? 11.365 -2.350 7.874 1.00 0.00 167 LEU A C 10
ATOM 15981 O O . LEU A 1 82 ? 11.950 -3.019 8.703 1.00 0.00 167 LEU A O 10
ATOM 15997 N N . GLU A 1 83 ? 10.438 -2.830 7.078 1.00 0.00 168 GLU A N 10
ATOM 15998 C CA . GLU A 1 83 ? 10.056 -4.266 7.159 1.00 0.00 168 GLU A CA 10
ATOM 15999 C C . GLU A 1 83 ? 10.014 -4.880 5.768 1.00 0.00 168 GLU A C 10
ATOM 16000 O O . GLU A 1 83 ? 9.161 -4.551 4.967 1.00 0.00 168 GLU A O 10
ATOM 16012 N N . GLY A 1 84 ? 10.936 -5.761 5.502 1.00 0.00 169 GLY A N 10
ATOM 16013 C CA . GLY A 1 84 ? 10.960 -6.404 4.162 1.00 0.00 169 GLY A CA 10
ATOM 16014 C C . GLY A 1 84 ? 11.115 -5.345 3.072 1.00 0.00 169 GLY A C 10
ATOM 16015 O O . GLY A 1 84 ? 12.063 -4.585 3.076 1.00 0.00 169 GLY A O 10
ATOM 16019 N N . ARG A 1 85 ? 10.171 -5.322 2.161 1.00 0.00 170 ARG A N 10
ATOM 16020 C CA . ARG A 1 85 ? 10.229 -4.328 1.054 1.00 0.00 170 ARG A CA 10
ATOM 16021 C C . ARG A 1 85 ? 9.096 -3.319 1.175 1.00 0.00 170 ARG A C 10
ATOM 16022 O O . ARG A 1 85 ? 8.588 -2.835 0.182 1.00 0.00 170 ARG A O 10
ATOM 16043 N N . GLN A 1 86 ? 8.715 -3.016 2.388 1.00 0.00 171 GLN A N 10
ATOM 16044 C CA . GLN A 1 86 ? 7.614 -2.038 2.576 1.00 0.00 171 GLN A CA 10
ATOM 16045 C C . GLN A 1 86 ? 7.796 -1.228 3.842 1.00 0.00 171 GLN A C 10
ATOM 16046 O O . GLN A 1 86 ? 8.427 -1.668 4.784 1.00 0.00 171 GLN A O 10
ATOM 16060 N N . LEU A 1 87 ? 7.234 -0.054 3.835 1.00 0.00 172 LEU A N 10
ATOM 16061 C CA . LEU A 1 87 ? 7.338 0.824 5.012 1.00 0.00 172 LEU A CA 10
ATOM 16062 C C . LEU A 1 87 ? 6.020 0.770 5.748 1.00 0.00 172 LEU A C 10
ATOM 16063 O O . LEU A 1 87 ? 4.977 0.757 5.125 1.00 0.00 172 LEU A O 10
ATOM 16079 N N . MET A 1 88 ? 6.070 0.731 7.050 1.00 0.00 173 MET A N 10
ATOM 16080 C CA . MET A 1 88 ? 4.797 0.672 7.802 1.00 0.00 173 MET A CA 10
ATOM 16081 C C . MET A 1 88 ? 4.855 1.446 9.115 1.00 0.00 173 MET A C 10
ATOM 16082 O O . MET A 1 88 ? 5.848 1.440 9.816 1.00 0.00 173 MET A O 10
ATOM 16096 N N . MET A 1 89 ? 3.762 2.104 9.407 1.00 0.00 174 MET A N 10
ATOM 16097 C CA . MET A 1 89 ? 3.665 2.901 10.651 1.00 0.00 174 MET A CA 10
ATOM 16098 C C . MET A 1 89 ? 2.316 2.659 11.294 1.00 0.00 174 MET A C 10
ATOM 16099 O O . MET A 1 89 ? 1.348 2.385 10.611 1.00 0.00 174 MET A O 10
ATOM 16113 N N . VAL A 1 90 ? 2.276 2.764 12.592 1.00 0.00 175 VAL A N 10
ATOM 16114 C CA . VAL A 1 90 ? 0.998 2.541 13.313 1.00 0.00 175 VAL A CA 10
ATOM 16115 C C . VAL A 1 90 ? 0.580 3.770 14.112 1.00 0.00 175 VAL A C 10
ATOM 16116 O O . VAL A 1 90 ? 1.408 4.461 14.675 1.00 0.00 175 VAL A O 10
ATOM 16129 N N . ILE A 1 91 ? -0.715 4.007 14.147 1.00 0.00 176 ILE A N 10
ATOM 16130 C CA . ILE A 1 91 ? -1.247 5.183 14.897 1.00 0.00 176 ILE A CA 10
ATOM 16131 C C . ILE A 1 91 ? -2.344 4.758 15.871 1.00 0.00 176 ILE A C 10
ATOM 16132 O O . ILE A 1 91 ? -3.261 4.040 15.503 1.00 0.00 176 ILE A O 10
ATOM 16148 N N . ALA A 1 92 ? -2.233 5.211 17.100 1.00 0.00 177 ALA A N 10
ATOM 16149 C CA . ALA A 1 92 ? -3.260 4.846 18.113 1.00 0.00 177 ALA A CA 10
ATOM 16150 C C . ALA A 1 92 ? -4.292 5.986 18.272 1.00 0.00 177 ALA A C 10
ATOM 16151 O O . ALA A 1 92 ? -3.946 7.148 18.188 1.00 0.00 177 ALA A O 10
ATOM 16158 N N . PRO A 1 93 ? -5.553 5.624 18.502 1.00 0.00 178 PRO A N 10
ATOM 16159 C CA . PRO A 1 93 ? -6.619 6.617 18.669 1.00 0.00 178 PRO A CA 10
ATOM 16160 C C . PRO A 1 93 ? -6.450 7.411 19.961 1.00 0.00 178 PRO A C 10
ATOM 16161 O O . PRO A 1 93 ? -5.485 7.234 20.680 1.00 0.00 178 PRO A O 10
ATOM 16172 N N . LYS A 1 94 ? -7.406 8.274 20.227 1.00 0.00 179 LYS A N 10
ATOM 16173 C CA . LYS A 1 94 ? -7.347 9.103 21.463 1.00 0.00 179 LYS A CA 10
ATOM 16174 C C . LYS A 1 94 ? -8.532 8.788 22.368 1.00 0.00 179 LYS A C 10
ATOM 16175 O O . LYS A 1 94 ? -8.368 8.266 23.454 1.00 0.00 179 LYS A O 10
ATOM 16194 N N . LYS A 1 95 ? -9.709 9.110 21.901 1.00 0.00 180 LYS A N 10
ATOM 16195 C CA . LYS A 1 95 ? -10.919 8.837 22.715 1.00 0.00 180 LYS A CA 10
ATOM 16196 C C . LYS A 1 95 ? -10.769 9.388 24.131 1.00 0.00 180 LYS A C 10
ATOM 16197 O O . LYS A 1 95 ? -9.834 10.109 24.422 1.00 0.00 180 LYS A O 10
ATOM 16216 N N . LYS A 1 96 ? -11.703 9.037 24.979 1.00 0.00 181 LYS A N 10
ATOM 16217 C CA . LYS A 1 96 ? -11.653 9.519 26.387 1.00 0.00 181 LYS A CA 10
ATOM 16218 C C . LYS A 1 96 ? -11.927 8.371 27.353 1.00 0.00 181 LYS A C 10
ATOM 16219 O O . LYS A 1 96 ? -11.842 7.216 26.987 1.00 0.00 181 LYS A O 10
ATOM 16238 N N . LYS A 1 97 ? -12.253 8.711 28.571 1.00 0.00 182 LYS A N 10
ATOM 16239 C CA . LYS A 1 97 ? -12.535 7.650 29.573 1.00 0.00 182 LYS A CA 10
ATOM 16240 C C . LYS A 1 97 ? -13.086 8.255 30.857 1.00 0.00 182 LYS A C 10
ATOM 16241 O O . LYS A 1 97 ? -12.264 8.561 31.706 1.00 0.00 182 LYS A O 10
#

Sequence (97 aa):
VAKKNQKQAQVKEIKFRPGTEEGDYQVKLRNLVRFLSEGDKAKVSLRFRGREMAHQELGMELLKRVEADLVEYGTVEQHPKLEGRQLMMVIAPKKKKVAKKNQKQAQVKEIKFRPGTEEGDYQVKLRNLVRFLSEGDKAKVSLRFRGREMAHQELGMELLKRVEADLVEYGTVEQHPKLEGRQLMMVIAPKKKKVAKKNQKQAQVKEIKFRPGTEEGDYQVKLRNLVRFLSEGDKAKVSLRFRGREMAHQELGMELLKRVEADLVEYGTVEQHPKLEGRQLMMVIAPKKKKVAKKNQKQAQVKEIKFRPGTEEGDYQVKLRNLVRFLSEGDKAKVSLRFRGREMAHQELGMELLKRVEADLVEYGTVEQHPKLEGRQLMMVIAPKKKKVAKKNQKQAQVKEIKFRPGTEEGDYQVKLRNLVRFLSEGDKAKVSLRFRGREMAHQELGMELLKRVEADLVEYGTVEQHPKLEGRQLMMVIAPKKKKVAKKNQKQAQVKEIKFRPGTEEGDYQVKLRNLVRFLSEGDKAKVSLRFRGREMAHQELGMELLKRVEADLVEYGTVEQHPKLEGRQLMMVIAPKKKKVAKKNQKQAQVKEIKFRPGTEEGDYQVKLRNLVRFLSEGDKAKVSLRFRGREMAHQELGMELLKRVEADLVEYGTVEQHPKLEGRQLMMVIAPKKKKVAKKNQKQAQVKEIKFRPGTEEGDYQVKLRNLVRFLSEGDKAKVSLRFRGREMAHQELGMELLKRVEADLVEYGTVEQHPKLEGRQLMMVIAPKKKKVAKKNQKQAQVKEIKFRPGTEEGDYQVKLRNLVRFLSEGDKAKVSLRFRGREMAHQELGMELLKRVEADLVEYGTVEQHPKLEGRQLMMVIAPKKKKVAKKNQKQAQVKEIKFRPGTEEGDYQVKLRNLVRFLSEGDKAKVSLRFRGREMAHQELGMELLKRVEADLVEYGTVEQHPKLEGRQLMMVIAPKKKK